Protein AF-K9YX45-F1 (afdb_monomer_lite)

Structure (mmCIF, N/CA/C/O backbone):
data_AF-K9YX45-F1
#
_entry.id   AF-K9YX45-F1
#
loop_
_atom_site.group_PDB
_atom_site.id
_atom_site.type_symbol
_atom_site.label_atom_id
_atom_site.label_alt_id
_atom_site.label_comp_id
_atom_site.label_asym_id
_atom_site.label_entity_id
_atom_site.label_seq_id
_atom_site.pdbx_PDB_ins_code
_atom_site.Cartn_x
_atom_site.Cartn_y
_atom_site.Cartn_z
_atom_site.occupancy
_atom_site.B_iso_or_equiv
_atom_site.auth_seq_id
_atom_site.auth_comp_id
_atom_site.auth_asym_id
_atom_site.auth_atom_id
_atom_site.pdbx_PDB_model_num
ATOM 1 N N . MET A 1 1 ? -2.853 47.817 26.531 1.00 43.78 1 MET A N 1
ATOM 2 C CA . MET A 1 1 ? -3.516 48.983 27.177 1.00 43.78 1 MET A CA 1
ATOM 3 C C . MET A 1 1 ? -4.721 49.166 26.292 1.00 43.78 1 MET A C 1
ATOM 5 O O . MET A 1 1 ? -4.548 49.798 25.267 1.00 43.78 1 MET A O 1
ATOM 9 N N . THR A 1 2 ? -5.828 48.493 26.598 1.00 53.62 2 THR A N 1
ATOM 10 C CA . THR A 1 2 ? -6.833 48.163 25.578 1.00 53.62 2 THR A CA 1
ATOM 11 C C . THR A 1 2 ? -7.508 49.414 25.027 1.00 53.62 2 THR A C 1
ATOM 13 O O . THR A 1 2 ? -7.784 50.389 25.747 1.00 53.62 2 THR A O 1
ATOM 16 N N . SER A 1 3 ? -7.633 49.440 23.709 1.00 62.88 3 SER A N 1
ATOM 17 C CA . SER A 1 3 ? -7.938 50.607 22.894 1.00 62.88 3 SER A CA 1
ATOM 18 C C . SER A 1 3 ? -9.450 50.779 22.724 1.00 62.88 3 SER A C 1
ATOM 20 O O . SER A 1 3 ? -9.905 51.039 21.632 1.00 62.88 3 SER A O 1
ATOM 22 N N . SER A 1 4 ? -10.231 50.746 23.805 1.00 70.50 4 SER A N 1
ATOM 23 C CA . SER A 1 4 ? -11.720 50.694 23.858 1.00 70.50 4 SER A CA 1
ATOM 24 C C . SER A 1 4 ? -12.569 51.807 23.173 1.00 70.50 4 SER A C 1
ATOM 26 O O . SER A 1 4 ? -13.719 52.044 23.552 1.00 70.50 4 SER A O 1
ATOM 28 N N . SER A 1 5 ? -12.032 52.580 22.222 1.00 82.62 5 SER A N 1
ATOM 29 C CA . SER A 1 5 ? -12.785 53.495 21.347 1.00 82.62 5 SER A CA 1
ATOM 30 C C . SER A 1 5 ? -11.936 53.979 20.163 1.00 82.62 5 SER A C 1
ATOM 32 O O . SER A 1 5 ? -10.718 54.112 20.295 1.00 82.62 5 SER A O 1
ATOM 34 N N . PHE A 1 6 ? -12.570 54.458 19.085 1.00 83.44 6 PHE A N 1
ATOM 35 C CA . PHE A 1 6 ? -11.881 55.153 17.979 1.00 83.44 6 PHE A CA 1
ATOM 36 C C . PHE A 1 6 ? -10.965 56.324 18.413 1.00 83.44 6 PHE A C 1
ATOM 38 O O . PHE A 1 6 ? -9.992 56.639 17.731 1.00 83.44 6 PHE A O 1
ATOM 45 N N . GLU A 1 7 ? -11.243 57.010 19.536 1.00 82.81 7 GLU A N 1
ATOM 46 C CA . GLU A 1 7 ? -10.376 58.099 20.043 1.00 82.81 7 GLU A CA 1
ATOM 47 C C . GLU A 1 7 ? -9.069 57.580 20.670 1.00 82.81 7 GLU A C 1
ATOM 49 O O . GLU A 1 7 ? -8.105 58.340 20.825 1.00 82.81 7 GLU A O 1
ATOM 54 N N . THR A 1 8 ? -9.056 56.307 21.059 1.00 84.31 8 THR A N 1
ATOM 55 C CA . THR A 1 8 ? -7.955 55.609 21.728 1.00 84.31 8 THR A CA 1
ATOM 56 C C . THR A 1 8 ? -7.367 54.479 20.888 1.00 84.31 8 THR A C 1
ATOM 58 O O . THR A 1 8 ? -6.520 53.766 21.419 1.00 84.31 8 THR A O 1
ATOM 61 N N . ALA A 1 9 ? -7.785 54.355 19.623 1.00 88.25 9 ALA A N 1
ATOM 62 C CA . ALA A 1 9 ? -7.372 53.295 18.713 1.00 88.25 9 ALA A CA 1
ATOM 63 C C . ALA A 1 9 ? -5.844 53.164 18.640 1.00 88.25 9 ALA A C 1
ATOM 65 O O . ALA A 1 9 ? -5.120 54.170 18.563 1.00 88.25 9 ALA A O 1
ATOM 66 N N . GLU A 1 10 ? -5.362 51.926 18.694 1.00 89.31 10 GLU A N 1
ATOM 67 C CA . GLU A 1 10 ? -3.943 51.618 18.568 1.00 89.31 10 GLU A CA 1
ATOM 68 C C . GLU A 1 10 ? -3.508 51.777 17.112 1.00 89.31 10 GLU A C 1
ATOM 70 O O . GLU A 1 10 ? -4.238 51.416 16.198 1.00 89.31 10 GLU A O 1
ATOM 75 N N . ARG A 1 11 ? -2.345 52.394 16.878 1.00 89.19 11 ARG A N 1
ATOM 76 C CA . ARG A 1 11 ? -1.878 52.620 15.510 1.00 89.19 11 ARG A CA 1
ATOM 77 C C . ARG A 1 11 ? -1.000 51.477 15.048 1.00 89.19 11 ARG A C 1
ATOM 79 O O . ARG A 1 11 ? -0.019 51.189 15.729 1.00 89.19 11 ARG A O 1
ATOM 86 N N . ILE A 1 12 ? -1.331 50.970 13.871 1.00 85.50 12 ILE A N 1
ATOM 87 C CA . ILE A 1 12 ? -0.748 49.784 13.257 1.00 85.50 12 ILE A CA 1
ATOM 88 C C . ILE A 1 12 ? -0.288 50.148 11.838 1.00 85.50 12 ILE A C 1
ATOM 90 O O . ILE A 1 12 ? -0.889 51.025 11.204 1.00 85.50 12 ILE A O 1
ATOM 94 N N . ASP A 1 13 ? 0.813 49.558 11.381 1.00 81.25 13 ASP A N 1
ATOM 95 C CA . ASP A 1 13 ? 1.362 49.747 10.036 1.00 81.25 13 ASP A CA 1
ATOM 96 C C . ASP A 1 13 ? 1.016 48.537 9.135 1.00 81.25 13 ASP A C 1
ATOM 98 O O . ASP A 1 13 ? 0.669 47.466 9.619 1.00 81.25 13 ASP A O 1
ATOM 102 N N . SER A 1 14 ? 1.113 48.694 7.810 1.00 67.56 14 SER A N 1
ATOM 103 C CA . SER A 1 14 ? 0.648 47.727 6.788 1.00 67.56 14 SER A CA 1
ATOM 104 C C . SER A 1 14 ? 1.481 46.439 6.647 1.00 67.56 14 SER A C 1
ATOM 106 O O . SER A 1 14 ? 1.540 45.854 5.567 1.00 67.56 14 SER A O 1
ATOM 108 N N . THR A 1 15 ? 2.253 46.095 7.673 1.00 65.00 15 THR A N 1
ATOM 109 C CA . THR A 1 15 ? 3.063 44.867 7.758 1.00 65.00 15 THR A CA 1
ATOM 110 C C . THR A 1 15 ? 3.029 44.281 9.170 1.00 65.00 15 THR A C 1
ATOM 112 O O . THR A 1 15 ? 3.885 43.466 9.516 1.00 65.00 15 THR A O 1
ATOM 115 N N . ASP A 1 16 ? 2.160 44.809 10.032 1.00 70.88 16 ASP A N 1
ATOM 116 C CA . ASP A 1 16 ? 2.088 44.421 11.431 1.00 70.88 16 ASP A CA 1
ATOM 117 C C . ASP A 1 16 ? 1.086 43.274 11.585 1.00 70.88 16 ASP A C 1
ATOM 119 O O . ASP A 1 16 ? -0.066 43.400 11.185 1.00 70.88 16 ASP A O 1
ATOM 123 N N . ILE A 1 17 ? 1.536 42.201 12.234 1.00 84.31 17 ILE A N 1
ATOM 124 C CA . ILE A 1 17 ? 0.693 41.112 12.735 1.00 84.31 17 ILE A CA 1
ATOM 125 C C . ILE A 1 17 ? 0.513 41.339 14.236 1.00 84.31 17 ILE A C 1
ATOM 127 O O . ILE A 1 17 ? 1.500 41.566 14.953 1.00 84.31 17 ILE A O 1
ATOM 131 N N . ILE A 1 18 ? -0.729 41.319 14.709 1.00 87.19 18 ILE A N 1
ATOM 132 C CA . ILE A 1 18 ? -1.092 41.691 16.078 1.00 87.19 18 ILE A CA 1
ATOM 133 C C . ILE A 1 18 ? -1.813 40.540 16.751 1.00 87.19 18 ILE A C 1
ATOM 135 O O . ILE A 1 18 ? -2.904 40.183 16.335 1.00 87.19 18 ILE A O 1
ATOM 139 N N . ASP A 1 19 ? -1.241 40.049 17.846 1.00 89.00 19 ASP A N 1
ATOM 140 C CA . ASP A 1 19 ? -1.904 39.101 18.737 1.00 89.00 19 ASP A CA 1
ATOM 141 C C . ASP A 1 19 ? -2.481 39.856 19.948 1.00 89.00 19 ASP A C 1
ATOM 143 O O . ASP A 1 19 ? -1.726 40.498 20.696 1.00 89.00 19 ASP A O 1
ATOM 147 N N . ASP A 1 20 ? -3.797 39.796 20.150 1.00 89.50 20 ASP A N 1
ATOM 148 C CA . ASP A 1 20 ? -4.499 40.403 21.296 1.00 89.50 20 ASP A CA 1
ATOM 149 C C . ASP A 1 20 ? -5.730 39.561 21.702 1.00 89.50 20 ASP A C 1
ATOM 151 O O . ASP A 1 20 ? -5.878 38.424 21.259 1.00 89.50 20 ASP A O 1
ATOM 155 N N . SER A 1 21 ? -6.583 40.070 22.600 1.00 88.69 21 SER A N 1
ATOM 156 C CA . SER A 1 21 ? -7.750 39.333 23.119 1.00 88.69 21 SER A CA 1
ATOM 157 C C . SER A 1 21 ? -8.963 40.234 23.369 1.00 88.69 21 SER A C 1
ATOM 159 O O . SER A 1 21 ? -8.793 41.298 23.972 1.00 88.69 21 SER A O 1
ATOM 161 N N . VAL A 1 22 ? -10.180 39.777 23.048 1.00 86.94 22 VAL A N 1
ATOM 162 C CA . VAL A 1 22 ? -11.443 40.527 23.236 1.00 86.94 22 VAL A CA 1
ATOM 163 C C . VAL A 1 22 ? -12.482 39.714 24.039 1.00 86.94 22 VAL A C 1
ATOM 165 O O . VAL A 1 22 ? -12.495 38.486 23.983 1.00 86.94 22 VAL A O 1
ATOM 168 N N . GLU A 1 23 ? -13.341 40.375 24.838 1.00 86.12 23 GLU A N 1
ATOM 169 C CA . GLU A 1 23 ? -14.356 39.707 25.686 1.00 86.12 23 GLU A CA 1
ATOM 170 C C . GLU A 1 23 ? -15.721 40.412 25.665 1.00 86.12 23 GLU A C 1
ATOM 172 O O . GLU A 1 23 ? -15.871 41.545 26.150 1.00 86.12 23 GLU A O 1
ATOM 177 N N . ALA A 1 24 ? -16.762 39.683 25.255 1.00 80.69 24 ALA A N 1
ATOM 178 C CA . ALA A 1 24 ? -18.136 40.165 25.221 1.00 80.69 24 ALA A CA 1
ATOM 179 C C . ALA A 1 24 ? -18.666 40.519 26.631 1.00 80.69 24 ALA A C 1
ATOM 181 O O . ALA A 1 24 ? -18.903 39.671 27.496 1.00 80.69 24 ALA A O 1
ATOM 182 N N . GLY A 1 25 ? -18.943 41.802 26.866 1.00 67.75 25 GLY A N 1
ATOM 183 C CA . GLY A 1 25 ? -19.522 42.358 28.092 1.00 67.75 25 GLY A CA 1
ATOM 184 C C . GLY A 1 25 ? -18.525 43.032 29.046 1.00 67.75 25 GLY A C 1
ATOM 185 O O . GLY A 1 25 ? -18.969 43.615 30.052 1.00 67.75 25 GLY A O 1
ATOM 186 N N . PHE A 1 26 ? -17.216 42.967 28.773 1.00 60.84 26 PHE A N 1
ATOM 187 C CA . PHE A 1 26 ? -16.155 43.601 29.572 1.00 60.84 26 PHE A CA 1
ATOM 188 C C . PHE A 1 26 ? -15.283 44.562 28.758 1.00 60.84 26 PHE A C 1
ATOM 190 O O . PHE A 1 26 ? -15.083 45.697 29.214 1.00 60.84 26 PHE A O 1
ATOM 197 N N . ASP A 1 27 ? -14.804 44.125 27.596 1.00 62.94 27 ASP A N 1
ATOM 198 C CA . ASP A 1 27 ? -14.099 44.927 26.594 1.00 62.94 27 ASP A CA 1
ATOM 199 C C . ASP A 1 27 ? -14.677 44.521 25.237 1.00 62.94 27 ASP A C 1
ATOM 201 O O . ASP A 1 27 ? -14.161 43.633 24.573 1.00 62.94 27 ASP A O 1
ATOM 205 N N . ASP A 1 28 ? -15.853 45.079 24.925 1.00 69.69 28 ASP A N 1
ATOM 206 C CA . ASP A 1 28 ? -16.707 44.574 23.841 1.00 69.69 28 ASP A CA 1
ATOM 207 C C . ASP A 1 28 ? -16.030 44.695 22.462 1.00 69.69 28 ASP A C 1
ATOM 209 O O . ASP A 1 28 ? -16.304 43.872 21.594 1.00 69.69 28 ASP A O 1
ATOM 213 N N . SER A 1 29 ? -15.126 45.671 22.284 1.00 87.69 29 SER A N 1
ATOM 214 C CA . SER A 1 29 ? -14.355 45.811 21.047 1.00 87.69 29 SER A CA 1
ATOM 215 C C . SER A 1 29 ? -12.978 46.446 21.254 1.00 87.69 29 SER A C 1
ATOM 217 O O . SER A 1 29 ? -12.834 47.434 21.990 1.00 87.69 29 SER A O 1
ATOM 219 N N . ASP A 1 30 ? -11.998 45.961 20.497 1.00 90.69 30 ASP A N 1
ATOM 220 C CA . ASP A 1 30 ? -10.705 46.612 20.303 1.00 90.69 30 ASP A CA 1
ATOM 221 C C . ASP A 1 30 ? -10.706 47.453 19.027 1.00 90.69 30 ASP A C 1
ATOM 223 O O . ASP A 1 30 ? -11.332 47.109 18.025 1.00 90.69 30 ASP A O 1
ATOM 227 N N . TYR A 1 31 ? -9.997 48.585 19.058 1.00 92.44 31 TYR A N 1
ATOM 228 C CA . TYR A 1 31 ? -9.943 49.508 17.927 1.00 92.44 31 TYR A CA 1
ATOM 229 C C . TYR A 1 31 ? -8.511 49.749 17.463 1.00 92.44 31 TYR A C 1
ATOM 231 O O . TYR A 1 31 ? -7.639 50.154 18.244 1.00 92.44 31 TYR A O 1
ATOM 239 N N . TYR A 1 32 ? -8.304 49.641 16.156 1.00 93.50 32 TYR A N 1
ATOM 240 C CA . TYR A 1 32 ? -7.032 49.925 15.501 1.00 93.50 32 TYR A CA 1
ATOM 241 C C . TYR A 1 32 ? -7.181 51.041 14.466 1.00 93.50 32 TYR A C 1
ATOM 243 O O . TYR A 1 32 ? -8.275 51.329 13.984 1.00 93.50 32 TYR A O 1
ATOM 251 N N . VAL A 1 33 ? -6.089 51.738 14.161 1.00 93.56 33 VAL A N 1
ATOM 252 C CA . VAL A 1 33 ? -6.036 52.780 13.130 1.00 93.56 33 VAL A CA 1
ATOM 253 C C . VAL A 1 33 ? -4.795 52.617 12.273 1.00 93.56 33 VAL A C 1
ATOM 255 O O . VAL A 1 33 ? -3.676 52.611 12.785 1.00 93.56 33 VAL A O 1
ATOM 258 N N . PHE A 1 34 ? -4.987 52.585 10.963 1.00 91.12 34 PHE A N 1
ATOM 259 C CA . PHE A 1 34 ? -3.903 52.564 9.989 1.00 91.12 34 PHE A CA 1
ATOM 260 C C . PHE A 1 34 ? -4.027 53.746 9.026 1.00 91.12 34 PHE A C 1
ATOM 262 O O . PHE A 1 34 ? -5.082 54.375 8.902 1.00 91.12 34 PHE A O 1
ATOM 269 N N . ASN A 1 35 ? -2.913 54.112 8.391 1.00 89.62 35 ASN A N 1
ATOM 270 C CA . ASN A 1 35 ? -2.872 55.193 7.411 1.00 89.62 35 ASN A CA 1
ATOM 271 C C . ASN A 1 35 ? -2.413 54.660 6.058 1.00 89.62 35 ASN A C 1
ATOM 273 O O . ASN A 1 35 ? -1.310 54.132 5.947 1.00 89.62 35 ASN A O 1
ATOM 277 N N . LEU A 1 36 ? -3.211 54.914 5.027 1.00 83.44 36 LEU A N 1
ATOM 278 C CA . LEU A 1 36 ? -2.828 54.697 3.641 1.00 83.44 36 LEU A CA 1
ATOM 279 C C . LEU A 1 36 ? -2.252 55.990 3.063 1.00 83.44 36 LEU A C 1
ATOM 281 O O . LEU A 1 36 ? -2.900 57.044 3.038 1.00 83.44 36 LEU A O 1
ATOM 285 N N . ALA A 1 37 ? -0.997 55.925 2.617 1.00 78.00 37 ALA A N 1
ATOM 286 C CA . ALA A 1 37 ? -0.284 57.081 2.074 1.00 78.00 37 ALA A CA 1
ATOM 287 C C . ALA A 1 37 ? -0.766 57.477 0.666 1.00 78.00 37 ALA A C 1
ATOM 289 O O . ALA A 1 37 ? -0.619 58.640 0.270 1.00 78.00 37 ALA A O 1
ATOM 290 N N . GLN A 1 38 ? -1.329 56.520 -0.070 1.00 73.81 38 GLN A N 1
ATOM 291 C CA . GLN A 1 38 ? -1.947 56.665 -1.385 1.00 73.81 38 GLN A CA 1
ATOM 292 C C . GLN A 1 38 ? -3.193 55.769 -1.463 1.00 73.81 38 GLN A C 1
ATOM 294 O O . GLN A 1 38 ? -3.516 55.115 -0.478 1.00 73.81 38 GLN A O 1
ATOM 299 N N . GLU A 1 39 ? -3.935 55.822 -2.566 1.00 77.81 39 GLU A N 1
ATOM 300 C CA . GLU A 1 39 ? -5.047 54.892 -2.805 1.00 77.81 39 GLU A CA 1
ATOM 301 C C . GLU A 1 39 ? -4.499 53.466 -2.886 1.00 77.81 39 GLU A C 1
ATOM 303 O O . GLU A 1 39 ? -3.407 53.256 -3.425 1.00 77.81 39 GLU A O 1
ATOM 308 N N . SER A 1 40 ? -5.127 52.540 -2.172 1.00 76.69 40 SER A N 1
ATOM 309 C CA . SER A 1 40 ? -4.607 51.193 -1.953 1.00 76.69 40 SER A CA 1
ATOM 310 C C . SER A 1 40 ? -5.724 50.235 -1.601 1.00 76.69 40 SER A C 1
ATOM 312 O O . SER A 1 40 ? -6.638 50.607 -0.866 1.00 76.69 40 SER A O 1
ATOM 314 N N . THR A 1 41 ? -5.591 49.007 -2.069 1.00 79.25 41 THR A N 1
ATOM 315 C CA . THR A 1 41 ? -6.391 47.879 -1.618 1.00 79.25 41 THR A CA 1
ATOM 316 C C . THR A 1 41 ? -5.844 47.448 -0.268 1.00 79.25 41 THR A C 1
ATOM 318 O O . THR A 1 41 ? -4.639 47.228 -0.101 1.00 79.25 41 THR A O 1
ATOM 321 N N . ALA A 1 42 ? -6.714 47.462 0.736 1.00 81.56 42 ALA A N 1
ATOM 322 C CA . ALA A 1 42 ? -6.413 47.018 2.084 1.00 81.56 42 ALA A CA 1
ATOM 323 C C . ALA A 1 42 ? -7.054 45.650 2.296 1.00 81.56 42 ALA A C 1
ATOM 325 O O . ALA A 1 42 ? -8.276 45.530 2.217 1.00 81.56 42 ALA A O 1
ATOM 326 N N . GLU A 1 43 ? -6.217 44.663 2.587 1.00 87.25 43 GLU A N 1
ATOM 327 C CA . GLU A 1 43 ? -6.604 43.317 2.984 1.00 87.25 43 GLU A CA 1
ATOM 328 C C . GLU A 1 43 ? -6.398 43.170 4.486 1.00 87.25 43 GLU A C 1
ATOM 330 O O . GLU A 1 43 ? -5.324 43.463 5.021 1.00 87.25 43 GLU A O 1
ATOM 335 N N . VAL A 1 44 ? -7.449 42.752 5.177 1.00 89.38 44 VAL A N 1
ATOM 336 C CA . VAL A 1 44 ? -7.446 42.586 6.625 1.00 89.38 44 VAL A CA 1
ATOM 337 C C . VAL A 1 44 ? -7.981 41.210 6.953 1.00 89.38 44 VAL A C 1
ATOM 339 O O . VAL A 1 44 ? -9.125 40.905 6.608 1.00 89.38 44 VAL A O 1
ATOM 342 N N . THR A 1 45 ? -7.169 40.426 7.652 1.00 89.62 45 THR A N 1
ATOM 343 C CA . THR A 1 45 ? -7.531 39.088 8.119 1.00 89.62 45 THR A CA 1
ATOM 344 C C . THR A 1 45 ? -7.554 39.074 9.637 1.00 89.62 45 THR A C 1
ATOM 346 O O . THR A 1 45 ? -6.659 39.627 10.279 1.00 89.62 45 THR A O 1
ATOM 349 N N . LEU A 1 46 ? -8.575 38.449 10.212 1.00 92.38 46 LEU A N 1
ATOM 350 C CA . LEU A 1 46 ? -8.687 38.217 11.646 1.00 92.38 46 LEU A CA 1
ATOM 351 C C . LEU A 1 46 ? -8.944 36.727 11.887 1.00 92.38 46 LEU A C 1
ATOM 353 O O . LEU A 1 46 ? -9.969 36.196 11.467 1.00 92.38 46 LEU A O 1
ATOM 357 N N . ASP A 1 47 ? -8.019 36.089 12.596 1.00 92.44 47 ASP A N 1
ATOM 358 C CA . ASP A 1 47 ? -8.113 34.694 13.019 1.00 92.44 47 ASP A CA 1
ATOM 359 C C . ASP A 1 47 ? -8.409 34.629 14.521 1.00 92.44 47 ASP A C 1
ATOM 361 O O . ASP A 1 47 ? -7.708 35.254 15.320 1.00 92.44 47 ASP A O 1
ATOM 365 N N . VAL A 1 48 ? -9.428 33.865 14.917 1.00 88.75 48 VAL A N 1
ATOM 366 C CA . VAL A 1 48 ? -9.844 33.683 16.319 1.00 88.75 48 VAL A CA 1
ATOM 367 C C . VAL A 1 48 ? -9.572 32.254 16.792 1.00 88.75 48 VAL A C 1
ATOM 369 O O . VAL A 1 48 ? -9.426 31.339 15.985 1.00 88.75 48 VAL A O 1
ATOM 372 N N . SER A 1 49 ? -9.470 32.046 18.106 1.00 87.69 49 SER A N 1
ATOM 373 C CA . SER A 1 49 ? -9.013 30.764 18.672 1.00 87.69 49 SER A CA 1
ATOM 374 C C . SER A 1 49 ? -9.983 30.084 19.637 1.00 87.69 49 SER A C 1
ATOM 376 O O . SER A 1 49 ? -9.885 28.869 19.807 1.00 87.69 49 SER A O 1
ATOM 378 N N . GLU A 1 50 ? -10.910 30.819 20.260 1.00 88.69 50 GLU A N 1
ATOM 379 C CA . GLU A 1 50 ? -11.799 30.266 21.294 1.00 88.69 50 GLU A CA 1
ATOM 380 C C . GLU A 1 50 ? -13.281 30.563 21.030 1.00 88.69 50 GLU A C 1
ATOM 382 O O . GLU A 1 50 ? -14.084 29.635 20.950 1.00 88.69 50 GLU A O 1
ATOM 387 N N . ASP A 1 51 ? -13.643 31.836 20.868 1.00 87.69 51 ASP A N 1
ATOM 388 C CA . ASP A 1 51 ? -15.016 32.290 20.632 1.00 87.69 51 ASP A CA 1
ATOM 389 C C . ASP A 1 51 ? -15.086 33.275 19.445 1.00 87.69 51 ASP A C 1
ATOM 391 O O . ASP A 1 51 ? -14.095 33.881 19.048 1.00 87.69 51 ASP A O 1
ATOM 395 N N . ASP A 1 52 ? -16.288 33.442 18.897 1.00 88.56 52 ASP A N 1
ATOM 396 C CA . ASP A 1 52 ? -16.577 34.243 17.700 1.00 88.56 52 ASP A CA 1
ATOM 397 C C . ASP A 1 52 ? -16.319 35.756 17.894 1.00 88.56 52 ASP A C 1
ATOM 399 O O . ASP A 1 52 ? -16.777 36.355 18.883 1.00 88.56 52 ASP A O 1
ATOM 403 N N . ALA A 1 53 ? -15.629 36.385 16.935 1.00 89.94 53 ALA A N 1
ATOM 404 C CA . ALA A 1 53 ? -15.411 37.829 16.884 1.00 89.94 53 ALA A CA 1
ATOM 405 C C . ALA A 1 53 ? -15.497 38.376 15.453 1.00 89.94 53 ALA A C 1
ATOM 407 O O . ALA A 1 53 ? -14.886 37.859 14.526 1.00 89.94 53 ALA A O 1
ATOM 408 N N . ASP A 1 54 ? -16.195 39.501 15.316 1.00 93.06 54 ASP A N 1
ATOM 409 C CA . ASP A 1 54 ? -16.485 40.144 14.040 1.00 93.06 54 ASP A CA 1
ATOM 410 C C . ASP A 1 54 ? -15.465 41.247 13.724 1.00 93.06 54 ASP A C 1
ATOM 412 O O . ASP A 1 54 ? -15.032 42.003 14.606 1.00 93.06 54 ASP A O 1
ATOM 416 N N . LEU A 1 55 ? -15.164 41.429 12.436 1.00 94.81 55 LEU A N 1
ATOM 417 C CA . LEU A 1 55 ? -14.266 42.476 11.948 1.00 94.81 55 LEU A CA 1
ATOM 418 C C . LEU A 1 55 ? -15.040 43.574 11.208 1.00 94.81 55 LEU A C 1
ATOM 420 O O . LEU A 1 55 ? -15.810 43.309 10.284 1.00 94.81 55 LEU A O 1
ATOM 424 N N . TYR A 1 56 ? -14.787 44.839 11.557 1.00 95.25 56 TYR A N 1
ATOM 425 C CA . TYR A 1 56 ? -15.398 46.005 10.912 1.00 95.25 56 TYR A CA 1
ATOM 426 C C . TYR A 1 56 ? -14.358 47.039 10.482 1.00 95.25 56 TYR A C 1
ATOM 428 O O . TYR A 1 56 ? -13.415 47.345 11.210 1.00 95.25 56 TYR A O 1
ATOM 436 N N . LEU A 1 57 ? -14.606 47.677 9.337 1.00 95.12 57 LEU A N 1
ATOM 437 C CA . LEU A 1 57 ? -13.779 48.733 8.757 1.00 95.12 57 LEU A CA 1
ATOM 438 C C . LEU A 1 57 ? -14.554 50.057 8.630 1.00 95.12 57 LEU A C 1
ATOM 440 O O . LEU A 1 57 ? -15.690 50.109 8.148 1.00 95.12 57 LEU A O 1
ATOM 444 N N . TYR A 1 58 ? -13.907 51.161 9.012 1.00 93.75 58 TYR A N 1
ATOM 445 C CA . TYR A 1 58 ? -14.473 52.512 9.012 1.00 93.75 58 TYR A CA 1
ATOM 446 C C . TYR A 1 58 ? -13.534 53.561 8.402 1.00 93.75 58 TYR A C 1
ATOM 448 O O . TYR A 1 58 ? -12.311 53.491 8.528 1.00 93.75 58 TYR A O 1
ATOM 456 N N . ASP A 1 59 ? -14.116 54.615 7.820 1.00 92.62 59 ASP A N 1
ATOM 457 C CA . ASP A 1 59 ? -13.370 55.768 7.301 1.00 92.62 59 ASP A CA 1
ATOM 458 C C . ASP A 1 59 ? -12.875 56.722 8.413 1.00 92.62 59 ASP A C 1
ATOM 460 O O . ASP A 1 59 ? -13.295 56.666 9.571 1.00 92.62 59 ASP A O 1
ATOM 464 N N . SER A 1 60 ? -12.021 57.690 8.052 1.00 88.62 60 SER A N 1
ATOM 465 C CA . SER A 1 60 ? -11.525 58.736 8.975 1.00 88.62 60 SER A CA 1
ATOM 466 C C . SER A 1 60 ? -12.608 59.594 9.657 1.00 88.62 60 SER A C 1
ATOM 468 O O . SER A 1 60 ? -12.324 60.317 10.619 1.00 88.62 60 SER A O 1
ATOM 470 N N . ALA A 1 61 ? -13.845 59.571 9.156 1.00 89.56 61 ALA A N 1
ATOM 471 C CA . ALA A 1 61 ? -15.000 60.238 9.743 1.00 89.56 61 ALA A CA 1
ATOM 472 C C . ALA A 1 61 ? -15.892 59.281 10.564 1.00 89.56 61 ALA A C 1
ATOM 474 O O . ALA A 1 61 ? -16.936 59.731 11.050 1.00 89.56 61 ALA A O 1
ATOM 475 N N . GLN A 1 62 ? -15.449 58.033 10.774 1.00 88.19 62 GLN A N 1
ATOM 476 C CA . GLN A 1 62 ? -16.134 56.932 11.464 1.00 88.19 62 GLN A CA 1
ATOM 477 C C . GLN A 1 62 ? -17.436 56.505 10.775 1.00 88.19 62 GLN A C 1
ATOM 479 O O . GLN A 1 62 ? -18.403 56.112 11.430 1.00 88.19 62 GLN A O 1
ATOM 484 N N . ASN A 1 63 ? -17.499 56.626 9.448 1.00 90.00 63 ASN A N 1
ATOM 485 C CA . ASN A 1 63 ? -18.555 55.987 8.674 1.00 90.00 63 ASN A CA 1
ATOM 486 C C . ASN A 1 63 ? -18.132 54.558 8.347 1.00 90.00 63 ASN A C 1
ATOM 488 O O . ASN A 1 63 ? -16.996 54.323 7.952 1.00 90.00 63 ASN A O 1
ATOM 492 N N . PHE A 1 64 ? -19.074 53.637 8.505 1.00 91.25 64 PHE A N 1
ATOM 493 C CA . PHE A 1 64 ? -18.911 52.230 8.172 1.00 91.25 64 PHE A CA 1
ATOM 494 C C . PHE A 1 64 ? -18.615 52.038 6.676 1.00 91.25 64 PHE A C 1
ATOM 496 O O . PHE A 1 64 ? -19.309 52.644 5.850 1.00 91.25 64 PHE A O 1
ATOM 503 N N . ILE A 1 65 ? -17.615 51.211 6.363 1.00 90.62 65 ILE A N 1
ATOM 504 C CA . ILE A 1 65 ? -17.204 50.843 5.002 1.00 90.62 65 ILE A CA 1
ATOM 505 C C . ILE A 1 65 ? -17.606 49.392 4.725 1.00 90.62 65 ILE A C 1
ATOM 507 O O . ILE A 1 65 ? -18.510 49.171 3.920 1.00 90.62 65 ILE A O 1
ATOM 511 N N . ALA A 1 66 ? -16.998 48.445 5.442 1.00 89.56 66 ALA A N 1
ATOM 512 C CA . ALA A 1 66 ? -17.135 47.008 5.222 1.00 89.56 66 ALA A CA 1
ATOM 513 C C . ALA A 1 66 ? -17.064 46.231 6.544 1.00 89.56 66 ALA A C 1
ATOM 515 O O . ALA A 1 66 ? -16.606 46.767 7.555 1.00 89.56 66 ALA A O 1
ATOM 516 N N . LEU A 1 67 ? -17.564 44.996 6.541 1.00 93.50 67 LEU A N 1
ATOM 517 C CA . LEU A 1 67 ? -17.487 44.061 7.665 1.00 93.50 67 LEU A CA 1
ATOM 518 C C . LEU A 1 67 ? -17.339 42.630 7.159 1.00 93.50 67 LEU A C 1
ATOM 520 O O . LEU A 1 67 ? -17.760 42.342 6.037 1.00 93.50 67 LEU A O 1
ATOM 524 N N . SER A 1 68 ? -16.843 41.765 8.033 1.00 91.06 68 SER A N 1
ATOM 525 C CA . SER A 1 68 ? -16.892 40.310 7.921 1.00 91.06 68 SER A CA 1
ATOM 526 C C . SER A 1 68 ? -17.422 39.745 9.250 1.00 91.06 68 SER A C 1
ATOM 528 O O . SER A 1 68 ? -17.124 40.301 10.308 1.00 91.06 68 SER A O 1
ATOM 530 N N . MET A 1 69 ? -18.318 38.757 9.151 1.00 90.50 69 MET A N 1
ATOM 531 C CA . MET A 1 69 ? -19.085 38.134 10.250 1.00 90.50 69 MET A CA 1
ATOM 532 C C . MET A 1 69 ? -19.316 36.647 9.927 1.00 90.50 69 MET A C 1
ATOM 534 O O . MET A 1 69 ? -20.466 36.185 9.827 1.00 90.50 69 MET A O 1
ATOM 538 N N . ASN A 1 70 ? -18.255 35.926 9.584 1.00 85.56 70 ASN A N 1
ATOM 539 C CA . ASN A 1 70 ? -18.318 34.474 9.518 1.00 85.56 70 ASN A CA 1
ATOM 540 C C . ASN A 1 70 ? -18.611 33.932 10.928 1.00 85.56 70 ASN A C 1
ATOM 542 O O . ASN A 1 70 ? -18.468 34.611 11.930 1.00 85.56 70 ASN A O 1
ATOM 546 N N . GLY A 1 71 ? -19.217 32.750 11.008 1.00 75.50 71 GLY A N 1
ATOM 547 C CA . GLY A 1 71 ? -19.694 32.240 12.293 1.00 75.50 71 GLY A CA 1
ATOM 548 C C . GLY A 1 71 ? -18.691 31.283 12.915 1.00 75.50 71 GLY A C 1
ATOM 549 O O . GLY A 1 71 ? -18.267 30.343 12.249 1.00 75.50 71 GLY A O 1
ATOM 550 N N . GLY A 1 72 ? -18.435 31.413 14.214 1.00 81.06 72 GLY A N 1
ATOM 551 C CA . GLY A 1 72 ? -17.637 30.436 14.960 1.00 81.06 72 GLY A CA 1
ATOM 552 C C . GLY A 1 72 ? -16.143 30.755 14.953 1.00 81.06 72 GLY A C 1
ATOM 553 O O . GLY A 1 72 ? -15.760 31.782 15.492 1.00 81.06 72 GLY A O 1
ATOM 554 N N . LEU A 1 73 ? -15.310 29.844 14.432 1.00 85.00 73 LEU A N 1
ATOM 555 C CA . LEU A 1 73 ? -13.841 29.990 14.393 1.00 85.00 73 LEU A CA 1
ATOM 556 C C . LEU A 1 73 ? -13.290 30.199 12.974 1.00 85.00 73 LEU A C 1
ATOM 558 O O . LEU A 1 73 ? -12.081 30.135 12.764 1.00 85.00 73 LEU A O 1
ATOM 562 N N . ASP A 1 74 ? -14.174 30.387 11.995 1.00 85.38 74 ASP A N 1
ATOM 563 C CA . ASP A 1 74 ? -13.766 30.690 10.627 1.00 85.38 74 ASP A CA 1
ATOM 564 C C . ASP A 1 74 ? -13.115 32.081 10.583 1.00 85.38 74 ASP A C 1
ATOM 566 O O . ASP A 1 74 ? -13.601 33.016 11.215 1.00 85.38 74 ASP A O 1
ATOM 570 N N . SER A 1 75 ? -12.032 32.232 9.820 1.00 85.00 75 SER A N 1
ATOM 571 C CA . SER A 1 75 ? -11.336 33.514 9.678 1.00 85.00 75 SER A CA 1
ATOM 572 C C . SER A 1 75 ? -12.242 34.599 9.090 1.00 85.00 75 SER A C 1
ATOM 574 O O . SER A 1 75 ? -13.000 34.367 8.139 1.00 85.00 75 SER A O 1
ATOM 576 N N . GLU A 1 76 ? -12.096 35.820 9.595 1.00 90.62 76 GLU A N 1
ATOM 577 C CA . GLU A 1 76 ? -12.732 37.004 9.031 1.00 90.62 76 GLU A CA 1
ATOM 578 C C . GLU A 1 76 ? -11.823 37.686 8.019 1.00 90.62 76 GLU A C 1
ATOM 580 O O . GLU A 1 76 ? -10.619 37.822 8.237 1.00 90.62 76 GLU A O 1
ATOM 585 N N . PHE A 1 77 ? -12.410 38.160 6.918 1.00 86.12 77 PHE A N 1
ATOM 586 C CA . PHE A 1 77 ? -11.642 38.728 5.816 1.00 86.12 77 PHE A CA 1
ATOM 587 C C . PHE A 1 77 ? -12.332 39.942 5.192 1.00 86.12 77 PHE A C 1
ATOM 589 O O . PHE A 1 77 ? -13.489 39.876 4.773 1.00 86.12 77 PHE A O 1
ATOM 596 N N . ILE A 1 78 ? -11.612 41.062 5.108 1.00 86.31 78 ILE A N 1
ATOM 597 C CA . ILE A 1 78 ? -12.057 42.283 4.424 1.00 86.31 78 ILE A CA 1
ATOM 598 C C . ILE A 1 78 ? -11.019 42.677 3.380 1.00 86.31 78 ILE A C 1
ATOM 600 O O . ILE A 1 78 ? -9.861 42.897 3.721 1.00 86.31 78 ILE A O 1
ATOM 604 N N . VAL A 1 79 ? -11.470 42.866 2.139 1.00 83.12 79 VAL A N 1
ATOM 605 C CA . VAL A 1 79 ? -10.683 43.464 1.052 1.00 83.12 79 VAL A CA 1
ATOM 606 C C . VAL A 1 79 ? -11.445 44.656 0.519 1.00 83.12 79 VAL A C 1
ATOM 608 O O . VAL A 1 79 ? -12.568 44.509 0.040 1.00 83.12 79 VAL A O 1
ATOM 611 N N . GLU A 1 80 ? -10.861 45.843 0.632 1.00 81.50 80 GLU A N 1
ATOM 612 C CA . GLU A 1 80 ? -11.491 47.072 0.154 1.00 81.50 80 GLU A CA 1
ATOM 613 C C . GLU A 1 80 ? -10.472 48.001 -0.498 1.00 81.50 80 GLU A C 1
ATOM 615 O O . GLU A 1 80 ? -9.382 48.236 0.031 1.00 81.50 80 GLU A O 1
ATOM 620 N N . GLU A 1 81 ? -10.879 48.609 -1.606 1.00 79.50 81 GLU A N 1
ATOM 621 C CA . GLU A 1 81 ? -10.171 49.717 -2.233 1.00 79.50 81 GLU A CA 1
ATOM 622 C C . GLU A 1 81 ? -10.409 51.011 -1.463 1.00 79.50 81 GLU A C 1
ATOM 624 O O . GLU A 1 81 ? -11.525 51.536 -1.351 1.00 79.50 81 GLU A O 1
ATOM 629 N N . LEU A 1 82 ? -9.332 51.570 -0.927 1.00 81.12 82 LEU A N 1
ATOM 630 C CA . LEU A 1 82 ? -9.399 52.701 -0.025 1.00 81.12 82 LEU A CA 1
ATOM 631 C C . LEU A 1 82 ? -8.516 53.842 -0.524 1.00 81.12 82 LEU A C 1
ATOM 633 O O . LEU A 1 82 ? -7.298 53.735 -0.655 1.00 81.12 82 LEU A O 1
ATOM 637 N N . ALA A 1 83 ? -9.121 55.014 -0.712 1.00 85.19 83 ALA A N 1
ATOM 638 C CA . ALA A 1 83 ? -8.382 56.232 -1.028 1.00 85.19 83 ALA A CA 1
ATOM 639 C C . ALA A 1 83 ? -7.366 56.591 0.075 1.00 85.19 83 ALA A C 1
ATOM 641 O O . ALA A 1 83 ? -7.562 56.281 1.247 1.00 85.19 83 ALA A O 1
ATOM 642 N N . ALA A 1 84 ? -6.330 57.364 -0.260 1.00 84.38 84 ALA A N 1
ATOM 643 C CA . ALA A 1 84 ? -5.334 57.828 0.715 1.00 84.38 84 ALA A CA 1
ATOM 644 C C . ALA A 1 84 ? -5.974 58.509 1.948 1.00 84.38 84 ALA A C 1
ATOM 646 O O . ALA A 1 84 ? -6.639 59.548 1.827 1.00 84.38 84 ALA A O 1
ATOM 647 N N . GLY A 1 85 ? -5.742 57.977 3.149 1.00 88.12 85 GLY A N 1
ATOM 648 C CA . GLY A 1 85 ? -6.428 58.436 4.356 1.00 88.12 85 GLY A CA 1
ATOM 649 C C . GLY A 1 85 ? -6.150 57.596 5.598 1.00 88.12 85 GLY A C 1
ATOM 650 O O . GLY A 1 85 ? -5.433 56.606 5.543 1.00 88.12 85 GLY A O 1
ATOM 651 N N . ASP A 1 86 ? -6.696 58.036 6.734 1.00 92.19 86 ASP A N 1
ATOM 652 C CA . ASP A 1 86 ? -6.729 57.236 7.965 1.00 92.19 86 ASP A CA 1
ATOM 653 C C . ASP A 1 86 ? -7.997 56.369 7.963 1.00 92.19 86 ASP A C 1
ATOM 655 O O . ASP A 1 86 ? -9.085 56.885 7.681 1.00 92.19 86 ASP A O 1
ATOM 659 N N . TYR A 1 87 ? -7.859 55.099 8.332 1.00 94.25 87 TYR A N 1
ATOM 660 C CA . TYR A 1 87 ? -8.949 54.131 8.450 1.00 94.25 87 TYR A CA 1
ATOM 661 C C . TYR A 1 87 ? -8.888 53.432 9.798 1.00 94.25 87 TYR A C 1
ATOM 663 O O . TYR A 1 87 ? -7.820 53.334 10.404 1.00 94.25 87 TYR A O 1
ATOM 671 N N . TYR A 1 88 ? -10.045 52.996 10.281 1.00 94.62 88 TYR A N 1
ATOM 672 C CA . TYR A 1 88 ? -10.176 52.372 11.587 1.00 94.62 88 TYR A CA 1
ATOM 673 C C . TYR A 1 88 ? -10.738 50.966 11.458 1.00 94.62 88 TYR A C 1
ATOM 675 O O . TYR A 1 88 ? -11.726 50.774 10.753 1.00 94.62 88 TYR A O 1
ATOM 683 N N . LEU A 1 89 ? -10.138 50.034 12.189 1.00 94.81 89 LEU A N 1
ATOM 684 C CA . LEU A 1 89 ? -10.655 48.687 12.381 1.00 94.81 89 LEU A CA 1
ATOM 685 C C . LEU A 1 89 ? -11.275 48.580 13.770 1.00 94.81 89 LEU A C 1
ATOM 687 O O . LEU A 1 89 ? -10.793 49.207 14.718 1.00 94.81 89 LEU A O 1
ATOM 691 N N . GLU A 1 90 ? -12.339 47.801 13.869 1.00 94.62 90 GLU A N 1
ATOM 692 C CA . GLU A 1 90 ? -12.962 47.380 15.118 1.00 94.62 90 GLU A CA 1
ATOM 693 C C . GLU A 1 90 ? -13.071 45.858 15.087 1.00 94.62 90 GLU A C 1
ATOM 695 O O . GLU A 1 90 ? -13.654 45.314 14.151 1.00 94.62 90 GLU A O 1
ATOM 700 N N . VAL A 1 91 ? -12.491 45.206 16.091 1.00 93.62 91 VAL A N 1
ATOM 701 C CA . VAL A 1 91 ? -12.672 43.776 16.362 1.00 93.62 91 VAL A CA 1
ATOM 702 C C . VAL A 1 91 ? -13.659 43.688 17.517 1.00 93.62 91 VAL A C 1
ATOM 704 O O . VAL A 1 91 ? -13.337 44.146 18.614 1.00 93.62 91 VAL A O 1
ATOM 707 N N . GLU A 1 92 ? -14.871 43.196 17.271 1.00 91.00 92 GLU A N 1
ATOM 708 C CA . GLU A 1 92 ? -15.948 43.114 18.270 1.00 91.00 92 GLU A CA 1
ATOM 709 C C . GLU A 1 92 ? -16.181 41.651 18.655 1.00 91.00 92 GLU A C 1
ATOM 711 O O . GLU A 1 92 ? -16.496 40.830 17.799 1.00 91.00 92 GLU A O 1
ATOM 716 N N . ALA A 1 93 ? -16.071 41.316 19.943 1.00 87.75 93 ALA A N 1
ATOM 717 C CA . ALA A 1 93 ? -16.416 39.972 20.404 1.00 87.75 93 ALA A CA 1
ATOM 718 C C . ALA A 1 93 ? -17.919 39.737 20.224 1.00 87.75 93 ALA A C 1
ATOM 720 O O . ALA A 1 93 ? -18.744 40.399 20.869 1.00 87.75 93 ALA A O 1
ATOM 721 N N . TRP A 1 94 ? -18.288 38.758 19.403 1.00 80.88 94 TRP A N 1
ATOM 722 C CA . TRP A 1 94 ? -19.685 38.392 19.208 1.00 80.88 94 TRP A CA 1
ATOM 723 C C . TRP A 1 94 ? -20.218 37.603 20.410 1.00 80.88 94 TRP A C 1
ATOM 725 O O . TRP A 1 94 ? -21.325 37.855 20.914 1.00 80.88 94 TRP A O 1
ATOM 735 N N . SER A 1 95 ? -19.404 36.687 20.940 1.00 78.38 95 SER A N 1
ATOM 736 C CA . SER A 1 95 ? -19.689 35.966 22.178 1.00 78.38 95 SER A CA 1
ATOM 737 C C . SER A 1 95 ? -18.423 35.637 22.957 1.00 78.38 95 SER A C 1
ATOM 739 O O . SER A 1 95 ? -17.361 35.515 22.380 1.00 78.38 95 SER A O 1
ATOM 741 N N . GLY A 1 96 ? -18.554 35.493 24.277 1.00 82.50 96 GLY A N 1
ATOM 742 C CA . GLY A 1 96 ? -17.495 34.931 25.116 1.00 82.50 96 GLY A CA 1
ATOM 743 C C . GLY A 1 96 ? -16.164 35.692 25.095 1.00 82.50 96 GLY A C 1
ATOM 744 O O . GLY A 1 96 ? -16.165 36.923 25.042 1.00 82.50 96 GLY A O 1
ATOM 745 N N . PHE A 1 97 ? -15.063 34.966 25.262 1.00 87.00 97 PHE A N 1
ATOM 746 C CA . PHE A 1 97 ? -13.695 35.492 25.292 1.00 87.00 97 PHE A CA 1
ATOM 747 C C . PHE A 1 97 ? -12.908 34.800 24.185 1.00 87.00 97 PHE A C 1
ATOM 749 O O . PHE A 1 97 ? -12.957 33.580 24.104 1.00 87.00 97 PHE A O 1
ATOM 756 N N . THR A 1 98 ? -12.154 35.549 23.383 1.00 88.56 98 THR A N 1
ATOM 757 C CA . THR A 1 98 ? -11.231 34.942 22.421 1.00 88.56 98 THR A CA 1
ATOM 758 C C . THR A 1 98 ? -9.916 35.697 22.345 1.00 88.56 98 THR A C 1
ATOM 760 O O . THR A 1 98 ? -9.889 36.932 22.345 1.00 88.56 98 THR A O 1
ATOM 763 N N . ASP A 1 99 ? -8.827 34.940 22.230 1.00 90.69 99 ASP A N 1
ATOM 764 C CA . ASP A 1 99 ? -7.568 35.448 21.693 1.00 90.69 99 ASP A CA 1
ATOM 765 C C . ASP A 1 99 ? -7.679 35.483 20.158 1.00 90.69 99 ASP A C 1
ATOM 767 O O . ASP A 1 99 ? -8.320 34.607 19.558 1.00 90.69 99 ASP A O 1
ATOM 771 N N . TYR A 1 100 ? -7.073 36.488 19.527 1.00 91.88 100 TYR A N 1
ATOM 772 C CA . TYR A 1 100 ? -7.088 36.658 18.077 1.00 91.88 100 TYR A CA 1
ATOM 773 C C . TYR A 1 100 ? -5.757 37.158 17.520 1.00 91.88 100 TYR A C 1
ATOM 775 O O . TYR A 1 100 ? -4.996 37.852 18.203 1.00 91.88 100 TYR A O 1
ATOM 783 N N . THR A 1 101 ? -5.528 36.850 16.246 1.00 93.44 101 THR A N 1
ATOM 784 C CA . THR A 1 101 ? -4.441 37.395 15.435 1.00 93.44 101 THR A CA 1
ATOM 785 C C . THR A 1 101 ? -5.035 38.247 14.312 1.00 93.44 101 THR A C 1
ATOM 787 O O . THR A 1 101 ? -5.820 37.763 13.505 1.00 93.44 101 THR A O 1
ATOM 790 N N . LEU A 1 102 ? -4.671 39.529 14.270 1.00 92.00 102 LEU A N 1
ATOM 791 C CA . LEU A 1 102 ? -5.074 40.490 13.243 1.00 92.00 102 LEU A CA 1
ATOM 792 C C . LEU A 1 102 ? -3.881 40.796 12.329 1.00 92.00 102 LEU A C 1
ATOM 794 O O . LEU A 1 102 ? -2.855 41.293 12.803 1.00 92.00 102 LEU A O 1
ATOM 798 N N . ASP A 1 103 ? -4.039 40.550 11.032 1.00 88.38 103 ASP A N 1
ATOM 799 C CA . ASP A 1 103 ? -3.057 40.876 9.995 1.00 88.38 103 ASP A CA 1
ATOM 800 C C . ASP A 1 103 ? -3.616 41.946 9.044 1.00 88.38 103 ASP A C 1
ATOM 802 O O . ASP A 1 103 ? -4.776 41.895 8.631 1.00 88.38 103 ASP A O 1
ATOM 806 N N . LEU A 1 104 ? -2.789 42.942 8.720 1.00 84.69 104 LEU A N 1
ATOM 807 C CA . LEU A 1 104 ? -3.122 44.032 7.807 1.00 84.69 104 LEU A CA 1
ATOM 808 C C . LEU A 1 104 ? -2.069 44.122 6.707 1.00 84.69 104 LEU A C 1
ATOM 810 O O . LEU A 1 104 ? -0.939 44.567 6.937 1.00 84.69 104 LEU A O 1
ATOM 814 N N . LEU A 1 105 ? -2.507 43.857 5.482 1.00 77.31 105 LEU A N 1
ATOM 815 C CA . LEU A 1 105 ? -1.746 44.087 4.266 1.00 77.31 105 LEU A CA 1
ATOM 816 C C . LEU A 1 105 ? -2.396 45.222 3.474 1.00 77.31 105 LEU A C 1
ATOM 818 O O . LEU A 1 105 ? -3.611 45.346 3.381 1.00 77.31 105 LEU A O 1
ATOM 822 N N . SER A 1 106 ? -1.582 46.108 2.907 1.00 68.69 106 SER A N 1
ATOM 823 C CA . SER A 1 106 ? -2.099 47.107 1.971 1.00 68.69 106 SER A CA 1
ATOM 824 C C . SER A 1 106 ? -1.138 47.309 0.821 1.00 68.69 106 SER A C 1
ATOM 826 O O . SER A 1 106 ? 0.047 47.587 1.047 1.00 68.69 106 SER A O 1
ATOM 828 N N . PHE A 1 107 ? -1.659 47.256 -0.393 1.00 60.75 107 PHE A N 1
ATOM 829 C CA . PHE A 1 107 ? -0.914 47.478 -1.622 1.00 60.75 107 PHE A CA 1
ATOM 830 C C . PHE A 1 107 ? -1.622 48.547 -2.442 1.00 60.75 107 PHE A C 1
ATOM 832 O O . PHE A 1 107 ? -2.842 48.605 -2.523 1.00 60.75 107 PHE A O 1
ATOM 839 N N . SER A 1 108 ? -0.854 49.479 -2.996 1.00 53.91 108 SER A N 1
ATOM 840 C CA . SER A 1 108 ? -1.436 50.548 -3.799 1.00 53.91 108 SER A CA 1
ATOM 841 C C . SER A 1 108 ? -1.854 50.043 -5.162 1.00 53.91 108 SER A C 1
ATOM 843 O O . SER A 1 108 ? -0.992 49.504 -5.856 1.00 53.91 108 SER A O 1
ATOM 845 N N . GLU A 1 109 ? -3.101 50.299 -5.542 1.00 47.34 109 GLU A N 1
ATOM 846 C CA . GLU A 1 109 ? -3.604 49.930 -6.862 1.00 47.34 109 GLU A CA 1
ATOM 847 C C . GLU A 1 109 ? -2.836 50.600 -8.009 1.00 47.34 109 GLU A C 1
ATOM 849 O O . GLU A 1 109 ? -2.244 51.683 -7.819 1.00 47.34 109 GLU A O 1
ATOM 854 N N . PRO A 1 110 ? -2.835 49.968 -9.198 1.00 43.50 110 PRO A N 1
ATOM 855 C CA . PRO A 1 110 ? -2.222 50.499 -10.399 1.00 43.50 110 PRO A CA 1
ATOM 856 C C . PRO A 1 110 ? -2.951 51.746 -10.920 1.00 43.50 110 PRO A C 1
ATOM 858 O O . PRO A 1 110 ? -3.946 52.245 -10.406 1.00 43.50 110 PRO A O 1
ATOM 861 N N . ILE A 1 111 ? -2.342 52.352 -11.925 1.00 42.28 111 ILE A N 1
ATOM 862 C CA . ILE A 1 111 ? -2.746 53.614 -12.532 1.00 42.28 111 ILE A CA 1
ATOM 863 C C . ILE A 1 111 ? -3.932 53.322 -13.456 1.00 42.28 111 ILE A C 1
ATOM 865 O O . ILE A 1 111 ? -3.731 52.522 -14.351 1.00 42.28 111 ILE A O 1
ATOM 869 N N . ILE A 1 112 ? -5.075 54.022 -13.330 1.00 43.25 112 ILE A N 1
ATOM 870 C CA . ILE A 1 112 ? -6.096 54.083 -14.404 1.00 43.25 112 ILE A CA 1
ATOM 871 C C . ILE A 1 112 ? -5.372 54.280 -15.747 1.00 43.25 112 ILE A C 1
ATOM 873 O O . ILE A 1 112 ? -4.807 55.365 -15.971 1.00 43.25 112 ILE A O 1
ATOM 877 N N . ASP A 1 113 ? -5.362 53.248 -16.590 1.00 52.84 113 ASP A N 1
ATOM 878 C CA . ASP A 1 113 ? -4.814 53.306 -17.939 1.00 52.84 113 ASP A CA 1
ATOM 879 C C . ASP A 1 113 ? -5.858 53.952 -18.882 1.00 52.84 113 ASP A C 1
ATOM 881 O O . ASP A 1 113 ? -7.055 53.940 -18.621 1.00 52.84 113 ASP A O 1
ATOM 885 N N . ASP A 1 114 ? -5.407 54.685 -19.904 1.00 60.62 114 ASP A N 1
ATOM 886 C CA . ASP A 1 114 ? -6.263 55.377 -20.887 1.00 60.62 114 ASP A CA 1
ATOM 887 C C . ASP A 1 114 ? -6.296 54.585 -22.233 1.00 60.62 114 ASP A C 1
ATOM 889 O O . ASP A 1 114 ? -6.600 55.174 -23.282 1.00 60.62 114 ASP A O 1
ATOM 893 N N . ASN A 1 115 ? -5.860 53.316 -22.271 1.00 75.81 115 ASN A N 1
ATOM 894 C CA . ASN A 1 115 ? -5.429 52.584 -23.475 1.00 75.81 115 ASN A CA 1
ATOM 895 C C . ASN A 1 115 ? -6.456 51.606 -24.094 1.00 75.81 115 ASN A C 1
ATOM 897 O O . ASN A 1 115 ? -6.070 50.774 -24.912 1.00 75.81 115 ASN A O 1
ATOM 901 N N . ASP A 1 116 ? -7.751 51.838 -23.888 1.00 80.88 116 ASP A N 1
ATOM 902 C CA . ASP A 1 116 ? -8.920 51.002 -24.251 1.00 80.88 116 ASP A CA 1
ATOM 903 C C . ASP A 1 116 ? -9.195 50.883 -25.781 1.00 80.88 116 ASP A C 1
ATOM 905 O O . ASP A 1 116 ? -10.292 50.561 -26.254 1.00 80.88 116 ASP A O 1
ATOM 909 N N . SER A 1 117 ? -8.255 51.301 -26.639 1.00 83.31 117 SER A N 1
ATOM 910 C CA . SER A 1 117 ? -8.401 51.200 -28.096 1.00 83.31 117 SER A CA 1
ATOM 911 C C . SER A 1 117 ? -7.070 51.280 -28.840 1.00 83.31 117 SER A C 1
ATOM 913 O O . SER A 1 117 ? -6.147 51.974 -28.423 1.00 83.31 117 SER A O 1
ATOM 915 N N . PHE A 1 118 ? -7.005 50.753 -30.070 1.00 82.56 118 PHE A N 1
ATOM 916 C CA . PHE A 1 118 ? -5.843 50.947 -30.960 1.00 82.56 118 PHE A CA 1
ATOM 917 C C . PHE A 1 118 ? -5.402 52.418 -31.158 1.00 82.56 118 PHE A C 1
ATOM 919 O O . PHE A 1 118 ? -4.243 52.674 -31.491 1.00 82.56 118 PHE A O 1
ATOM 926 N N . ASP A 1 119 ? -6.317 53.390 -31.025 1.00 81.25 119 ASP A N 1
ATOM 927 C CA . ASP A 1 119 ? -6.013 54.826 -31.165 1.00 81.25 119 ASP A CA 1
ATOM 928 C C . ASP A 1 119 ? -5.421 55.430 -29.876 1.00 81.25 119 ASP A C 1
ATOM 930 O O . ASP A 1 119 ? -4.752 56.470 -29.941 1.00 81.25 119 ASP A O 1
ATOM 934 N N . THR A 1 120 ? -5.685 54.804 -28.728 1.00 80.81 120 THR A N 1
ATOM 935 C CA . THR A 1 120 ? -5.208 55.198 -27.397 1.00 80.81 120 THR A CA 1
ATOM 936 C C . THR A 1 120 ? -4.111 54.283 -26.849 1.00 80.81 120 THR A C 1
ATOM 938 O O . THR A 1 120 ? -3.522 54.625 -25.833 1.00 80.81 120 THR A O 1
ATOM 941 N N . ALA A 1 121 ? -3.770 53.217 -27.581 1.00 83.06 121 ALA A N 1
ATOM 942 C CA . ALA A 1 121 ? -2.811 52.192 -27.199 1.00 83.06 121 ALA A CA 1
ATOM 943 C C . ALA A 1 121 ? -1.503 52.741 -26.614 1.00 83.06 121 ALA A C 1
ATOM 945 O O . ALA A 1 121 ? -0.832 53.602 -27.211 1.00 83.06 121 ALA A O 1
ATOM 946 N N . ASN A 1 122 ? -1.112 52.177 -25.476 1.00 81.94 122 ASN A N 1
ATOM 947 C CA . ASN A 1 122 ? 0.089 52.572 -24.768 1.00 81.94 122 ASN A CA 1
ATOM 948 C C . ASN A 1 122 ? 1.342 52.044 -25.450 1.00 81.94 122 ASN A C 1
ATOM 950 O O . ASN A 1 122 ? 1.385 50.938 -25.982 1.00 81.94 122 ASN A O 1
ATOM 954 N N . ARG A 1 123 ? 2.389 52.870 -25.489 1.00 80.19 123 ARG A N 1
ATOM 955 C CA . ARG A 1 123 ? 3.609 52.511 -26.209 1.00 80.19 123 ARG A CA 1
ATOM 956 C C . ARG A 1 123 ? 4.520 51.666 -25.327 1.00 80.19 123 ARG A C 1
ATOM 958 O O . ARG A 1 123 ? 4.984 52.182 -24.316 1.00 80.19 123 ARG A O 1
ATOM 965 N N . LEU A 1 124 ? 4.840 50.462 -25.792 1.00 78.19 124 LEU A N 1
ATOM 966 C CA . LEU A 1 124 ? 5.837 49.579 -25.192 1.00 78.19 124 LEU A CA 1
ATOM 967 C C . LEU A 1 124 ? 7.169 49.679 -25.941 1.00 78.19 124 LEU A C 1
ATOM 969 O O . LEU A 1 124 ? 7.208 49.786 -27.177 1.00 78.19 124 LEU A O 1
ATOM 973 N N . ASP A 1 125 ? 8.259 49.658 -25.185 1.00 71.25 125 ASP A N 1
ATOM 974 C CA . ASP A 1 125 ? 9.609 49.428 -25.675 1.00 71.25 125 ASP A CA 1
ATOM 975 C C . ASP A 1 125 ? 9.963 47.924 -25.579 1.00 71.25 125 ASP A C 1
ATOM 977 O O . ASP A 1 125 ? 9.335 47.137 -24.883 1.00 71.25 125 ASP A O 1
ATOM 981 N N . ALA A 1 126 ? 10.970 47.516 -26.352 1.00 58.53 126 ALA A N 1
ATOM 982 C CA . ALA A 1 126 ? 11.318 46.134 -26.717 1.00 58.53 126 ALA A CA 1
ATOM 983 C C . ALA A 1 126 ? 11.639 45.136 -25.579 1.00 58.53 126 ALA A C 1
ATOM 985 O O . ALA A 1 126 ? 11.963 43.989 -25.885 1.00 58.53 126 ALA A O 1
ATOM 986 N N . THR A 1 127 ? 11.649 45.578 -24.324 1.00 58.72 127 THR A N 1
ATOM 987 C CA . THR A 1 127 ? 12.012 44.787 -23.134 1.00 58.72 127 THR A CA 1
ATOM 988 C C . THR A 1 127 ? 11.171 45.199 -21.925 1.00 58.72 127 THR A C 1
ATOM 990 O O . THR A 1 127 ? 11.657 45.162 -20.791 1.00 58.72 127 THR A O 1
ATOM 993 N N . ASP A 1 128 ? 9.994 45.766 -22.172 1.00 58.06 128 ASP A N 1
ATOM 994 C CA . ASP A 1 128 ? 9.151 46.287 -21.109 1.00 58.06 128 ASP A CA 1
ATOM 995 C C . ASP A 1 128 ? 8.361 45.140 -20.481 1.00 58.06 128 ASP A C 1
ATOM 997 O O . ASP A 1 128 ? 7.688 44.378 -21.171 1.00 58.06 128 ASP A O 1
ATOM 1001 N N . ILE A 1 129 ? 8.430 45.072 -19.154 1.00 62.59 129 ILE A N 1
ATOM 1002 C CA . ILE A 1 129 ? 7.486 44.323 -18.333 1.00 62.59 129 ILE A CA 1
ATOM 1003 C C . ILE A 1 129 ? 6.524 45.357 -17.779 1.00 62.59 129 ILE A C 1
ATOM 1005 O O . ILE A 1 129 ? 6.948 46.302 -17.099 1.00 62.59 129 ILE A O 1
ATOM 1009 N N . ILE A 1 130 ? 5.249 45.193 -18.092 1.00 65.88 130 ILE A N 1
ATOM 1010 C CA . ILE A 1 130 ? 4.187 46.049 -17.582 1.00 65.88 130 ILE A CA 1
ATOM 1011 C C . ILE A 1 130 ? 3.215 45.225 -16.744 1.00 65.88 130 ILE A C 1
ATOM 1013 O O . ILE A 1 130 ? 3.019 44.036 -16.977 1.00 65.88 130 ILE A O 1
ATOM 1017 N N . SER A 1 131 ? 2.631 45.876 -15.749 1.00 55.66 131 SER A N 1
ATOM 1018 C CA . SER A 1 131 ? 1.561 45.327 -14.923 1.00 55.66 131 SER A CA 1
ATOM 1019 C C . SER A 1 131 ? 0.378 46.277 -15.047 1.00 55.66 131 SER A C 1
ATOM 1021 O O . SER A 1 131 ? 0.583 47.491 -14.942 1.00 55.66 131 SER A O 1
ATOM 1023 N N . SER A 1 132 ? -0.797 45.728 -15.333 1.00 62.31 132 SER A N 1
ATOM 1024 C CA . SER A 1 132 ? -2.055 46.444 -15.585 1.00 62.31 132 SER A CA 1
ATOM 1025 C C . SER A 1 132 ? -3.228 45.526 -15.216 1.00 62.31 132 SER A C 1
ATOM 1027 O O . SER A 1 132 ? -2.996 44.422 -14.728 1.00 62.31 132 SER A O 1
ATOM 1029 N N . ASP A 1 133 ? -4.459 45.961 -15.442 1.00 60.69 133 ASP A N 1
ATOM 1030 C CA . ASP A 1 133 ? -5.692 45.258 -15.081 1.00 60.69 133 ASP A CA 1
ATOM 1031 C C . ASP A 1 133 ? -6.754 45.386 -16.186 1.00 60.69 133 ASP A C 1
ATOM 1033 O O . ASP A 1 133 ? -6.724 46.341 -16.955 1.00 60.69 133 ASP A O 1
ATOM 1037 N N . VAL A 1 134 ? -7.663 44.408 -16.319 1.00 61.62 134 VAL A N 1
ATOM 1038 C CA . VAL A 1 134 ? -8.732 44.417 -17.341 1.00 61.62 134 VAL A CA 1
ATOM 1039 C C . VAL A 1 134 ? -10.041 43.810 -16.802 1.00 61.62 134 VAL A C 1
ATOM 1041 O O . VAL A 1 134 ? -10.023 42.836 -16.045 1.00 61.62 134 VAL A O 1
ATOM 1044 N N . GLU A 1 135 ? -11.201 44.362 -17.193 1.00 67.31 135 GLU A N 1
ATOM 1045 C CA . GLU A 1 135 ? -12.526 43.935 -16.700 1.00 67.31 135 GLU A CA 1
ATOM 1046 C C . GLU A 1 135 ? -13.628 43.987 -17.770 1.00 67.31 135 GLU A C 1
ATOM 1048 O O . GLU A 1 135 ? -13.903 45.028 -18.369 1.00 67.31 135 GLU A O 1
ATOM 1053 N N . VAL A 1 136 ? -14.397 42.899 -17.895 1.00 52.72 136 VAL A N 1
ATOM 1054 C CA . VAL A 1 136 ? -15.424 42.677 -18.940 1.00 52.72 136 VAL A CA 1
ATOM 1055 C C . VAL A 1 136 ? -16.503 43.780 -19.073 1.00 52.72 136 VAL A C 1
ATOM 1057 O O . VAL A 1 136 ? -17.136 43.893 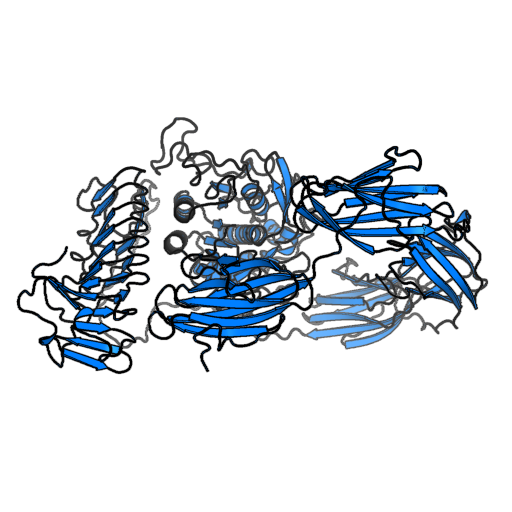-20.126 1.00 52.72 136 VAL A O 1
ATOM 1060 N N . ASP A 1 137 ? -16.764 44.595 -18.043 1.00 50.22 137 ASP A N 1
ATOM 1061 C CA . ASP A 1 137 ? -17.865 45.582 -18.023 1.00 50.22 137 ASP A CA 1
ATOM 1062 C C . ASP A 1 137 ? -17.422 47.060 -17.860 1.00 50.22 137 ASP A C 1
ATOM 1064 O O . ASP A 1 137 ? -18.279 47.961 -17.906 1.00 50.22 137 ASP A O 1
ATOM 1068 N N . VAL A 1 138 ? -16.120 47.331 -17.691 1.00 55.50 138 VAL A N 1
ATOM 1069 C CA . VAL A 1 138 ? -15.568 48.675 -17.411 1.00 55.50 138 VAL A CA 1
ATOM 1070 C C . VAL A 1 138 ? -14.491 49.066 -18.422 1.00 55.50 138 VAL A C 1
ATOM 1072 O O . VAL A 1 138 ? -14.630 50.134 -19.030 1.00 55.50 138 VAL A O 1
ATOM 1075 N N . ASP A 1 139 ? -13.512 48.190 -18.635 1.00 61.59 139 ASP A N 1
ATOM 1076 C CA . ASP A 1 139 ? -12.449 48.298 -19.632 1.00 61.59 139 ASP A CA 1
ATOM 1077 C C . ASP A 1 139 ? -12.161 46.889 -20.157 1.00 61.59 139 ASP A C 1
ATOM 1079 O O . ASP A 1 139 ? -11.405 46.126 -19.562 1.00 61.59 139 ASP A O 1
ATOM 1083 N N . ASP A 1 140 ? -12.899 46.480 -21.193 1.00 68.94 140 ASP A N 1
ATOM 1084 C CA . ASP A 1 140 ? -12.921 45.088 -21.647 1.00 68.94 140 ASP A CA 1
ATOM 1085 C C . ASP A 1 140 ? -11.657 44.697 -22.418 1.00 68.94 140 ASP A C 1
ATOM 1087 O O . ASP A 1 140 ? -11.444 43.509 -22.681 1.00 68.94 140 ASP A O 1
ATOM 1091 N N . SER A 1 141 ? -10.818 45.665 -22.806 1.00 83.56 141 SER A N 1
ATOM 1092 C CA . SER A 1 141 ? -9.576 45.391 -23.522 1.00 83.56 141 SER A CA 1
ATOM 1093 C C . SER A 1 141 ? -8.535 46.500 -23.412 1.00 83.56 141 SER A C 1
ATOM 1095 O O . SER A 1 141 ? -8.746 47.611 -23.904 1.00 83.56 141 SER A O 1
ATOM 1097 N N . ASP A 1 142 ? -7.336 46.129 -22.976 1.00 85.25 142 ASP A N 1
ATOM 1098 C CA . ASP A 1 142 ? -6.170 47.006 -22.974 1.00 85.25 142 ASP A CA 1
ATOM 1099 C C . ASP A 1 142 ? -5.363 46.858 -24.261 1.00 85.25 142 ASP A C 1
ATOM 1101 O O . ASP A 1 142 ? -4.996 45.753 -24.675 1.00 85.25 142 ASP A O 1
ATOM 1105 N N . TYR A 1 143 ? -5.012 47.983 -24.891 1.00 89.44 143 TYR A N 1
ATOM 1106 C CA . TYR A 1 143 ? -4.211 47.977 -26.113 1.00 89.44 143 TYR A CA 1
ATOM 1107 C C . TYR A 1 143 ? -2.811 48.540 -25.900 1.00 89.44 143 TYR A C 1
ATOM 1109 O O . TYR A 1 143 ? -2.598 49.618 -25.337 1.00 89.44 143 TYR A O 1
ATOM 1117 N N . TYR A 1 144 ? -1.838 47.872 -26.509 1.00 90.12 144 TYR A N 1
ATOM 1118 C CA . TYR A 1 144 ? -0.448 48.306 -26.529 1.00 90.12 144 TYR A CA 1
ATOM 1119 C C . TYR A 1 144 ? 0.089 48.397 -27.952 1.00 90.12 144 TYR A C 1
ATOM 1121 O O . TYR A 1 144 ? -0.379 47.721 -28.865 1.00 90.12 144 TYR A O 1
ATOM 1129 N N . VAL A 1 145 ? 1.081 49.260 -28.172 1.00 90.38 145 VAL A N 1
ATOM 1130 C CA . VAL A 1 145 ? 1.757 49.432 -29.462 1.00 90.38 145 VAL A CA 1
ATOM 1131 C C . VAL A 1 145 ? 3.266 49.415 -29.288 1.00 90.38 145 VAL A C 1
ATOM 1133 O O . VAL A 1 145 ? 3.829 50.196 -28.522 1.00 90.38 145 VAL A O 1
ATOM 1136 N N . PHE A 1 146 ? 3.949 48.595 -30.078 1.00 87.75 146 PHE A N 1
ATOM 1137 C CA . PHE A 1 146 ? 5.407 48.554 -30.113 1.00 87.75 146 PHE A CA 1
ATOM 1138 C C . PHE A 1 146 ? 5.925 48.663 -31.550 1.00 87.75 146 PHE A C 1
ATOM 1140 O O . PHE A 1 146 ? 5.208 48.438 -32.528 1.00 87.75 146 PHE A O 1
ATOM 1147 N N . ASN A 1 147 ? 7.179 49.095 -31.691 1.00 86.69 147 ASN A N 1
ATOM 1148 C CA . ASN A 1 147 ? 7.834 49.237 -32.990 1.00 86.69 147 ASN A CA 1
ATOM 1149 C C . ASN A 1 147 ? 9.102 48.392 -33.040 1.00 86.69 147 ASN A C 1
ATOM 1151 O O . ASN A 1 147 ? 10.012 48.597 -32.240 1.00 86.69 147 ASN A O 1
ATOM 1155 N N . LEU A 1 148 ? 9.197 47.540 -34.054 1.00 81.50 148 LEU A N 1
ATOM 1156 C CA . LEU A 1 148 ? 10.409 46.807 -34.379 1.00 81.50 148 LEU A CA 1
ATOM 1157 C C . LEU A 1 148 ? 11.233 47.589 -35.403 1.00 81.50 148 LEU A C 1
ATOM 1159 O O . LEU A 1 148 ? 10.781 47.888 -36.515 1.00 81.50 148 LEU A O 1
ATOM 1163 N N . ALA A 1 149 ? 12.466 47.934 -35.029 1.00 76.81 149 ALA A N 1
ATOM 1164 C CA . ALA A 1 149 ? 13.383 48.681 -35.890 1.00 76.81 149 ALA A CA 1
ATOM 1165 C C . ALA A 1 149 ? 13.987 47.820 -37.018 1.00 76.81 149 ALA A C 1
ATOM 1167 O O . ALA A 1 149 ? 14.377 48.356 -38.062 1.00 76.81 149 ALA A O 1
ATOM 1168 N N . GLN A 1 150 ? 14.053 46.507 -36.805 1.00 71.38 150 GLN A N 1
ATOM 1169 C CA . GLN A 1 150 ? 14.491 45.476 -37.743 1.00 71.38 150 GLN A CA 1
ATOM 1170 C C . GLN A 1 150 ? 13.641 44.211 -37.541 1.00 71.38 150 GLN A C 1
ATOM 1172 O O . GLN A 1 150 ? 12.711 44.240 -36.745 1.00 71.38 150 GLN A O 1
ATOM 1177 N N . GLU A 1 151 ? 13.881 43.164 -38.324 1.00 78.00 151 GLU A N 1
ATOM 1178 C CA . GLU A 1 151 ? 13.227 41.866 -38.112 1.00 78.00 151 GLU A CA 1
ATOM 1179 C C . GLU A 1 151 ? 13.698 41.273 -36.775 1.00 78.00 151 GLU A C 1
ATOM 1181 O O . GLU A 1 151 ? 14.886 41.362 -36.450 1.00 78.00 151 GLU A O 1
ATOM 1186 N N . SER A 1 152 ? 12.752 40.783 -35.979 1.00 75.12 152 SER A N 1
ATOM 1187 C CA . SER A 1 152 ? 12.964 40.336 -34.601 1.00 75.12 152 SER A CA 1
ATOM 1188 C C . SER A 1 152 ? 12.022 39.184 -34.285 1.00 75.12 152 SER A C 1
ATOM 1190 O O . SER A 1 152 ? 10.864 39.206 -34.712 1.00 75.12 152 SER A O 1
ATOM 1192 N N . THR A 1 153 ? 12.484 38.248 -33.462 1.00 80.50 153 THR A N 1
ATOM 1193 C CA . THR A 1 153 ? 11.588 37.319 -32.771 1.00 80.50 153 THR A CA 1
ATOM 1194 C C . THR A 1 153 ? 10.997 38.040 -31.573 1.00 80.50 153 THR A C 1
ATOM 1196 O O . THR A 1 153 ? 11.717 38.646 -30.771 1.00 80.50 153 THR A O 1
ATOM 1199 N N . VAL A 1 154 ? 9.673 38.027 -31.492 1.00 80.94 154 VAL A N 1
ATOM 1200 C CA . VAL A 1 154 ? 8.914 38.645 -30.412 1.00 80.94 154 VAL A CA 1
ATOM 1201 C C . VAL A 1 154 ? 8.298 37.539 -29.580 1.00 80.94 154 VAL A C 1
ATOM 1203 O O . VAL A 1 154 ? 7.552 36.726 -30.117 1.00 80.94 154 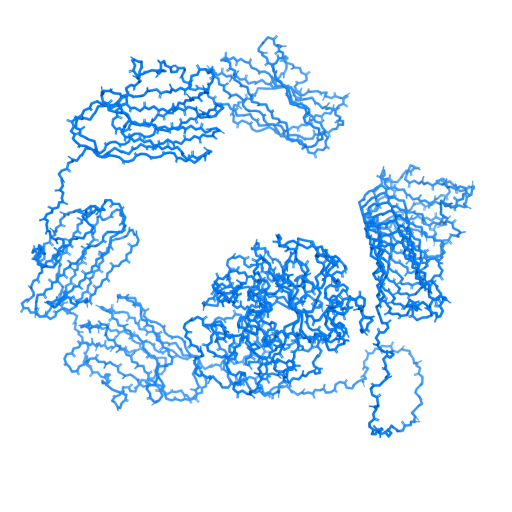VAL A O 1
ATOM 1206 N N . ASN A 1 155 ? 8.617 37.529 -28.289 1.00 83.19 155 ASN A N 1
ATOM 1207 C CA . ASN A 1 155 ? 7.962 36.708 -27.286 1.00 83.19 155 ASN A CA 1
ATOM 1208 C C . ASN A 1 155 ? 7.133 37.624 -26.386 1.00 83.19 155 ASN A C 1
ATOM 1210 O O . ASN A 1 155 ? 7.655 38.593 -25.829 1.00 83.19 155 ASN A O 1
ATOM 1214 N N . VAL A 1 156 ? 5.846 37.322 -26.288 1.00 85.31 156 VAL A N 1
ATOM 1215 C CA . VAL A 1 156 ? 4.911 38.007 -25.408 1.00 85.31 156 VAL A CA 1
ATOM 1216 C C . VAL A 1 156 ? 4.334 36.986 -24.453 1.00 85.31 156 VAL A C 1
ATOM 1218 O O . VAL A 1 156 ? 3.812 35.967 -24.908 1.00 85.31 156 VAL A O 1
ATOM 1221 N N . ILE A 1 157 ? 4.426 37.262 -23.157 1.00 81.94 157 ILE A N 1
ATOM 1222 C CA . ILE A 1 157 ? 3.833 36.430 -22.110 1.00 81.94 157 ILE A CA 1
ATOM 1223 C C . ILE A 1 157 ? 2.872 37.296 -21.307 1.00 81.94 157 ILE A C 1
ATOM 1225 O O . ILE A 1 157 ? 3.255 38.361 -20.829 1.00 81.94 157 ILE A O 1
ATOM 1229 N N . LEU A 1 158 ? 1.637 36.830 -21.172 1.00 85.31 158 LEU A N 1
ATOM 1230 C CA . LEU A 1 158 ? 0.610 37.413 -20.325 1.00 85.31 158 LEU A CA 1
ATOM 1231 C C . LEU A 1 158 ? 0.326 36.435 -19.182 1.00 85.31 158 LEU A C 1
ATOM 1233 O O . LEU A 1 158 ? 0.004 35.275 -19.424 1.00 85.31 158 LEU A O 1
ATOM 1237 N N . ASN A 1 159 ? 0.446 36.901 -17.943 1.00 81.06 159 ASN A N 1
ATOM 1238 C CA . ASN A 1 159 ? 0.032 36.146 -16.761 1.00 81.06 159 ASN A CA 1
ATOM 1239 C C . ASN A 1 159 ? -1.109 36.898 -16.083 1.00 81.06 159 ASN A C 1
ATOM 1241 O O . ASN A 1 159 ? -0.991 38.111 -15.915 1.00 81.06 159 ASN A O 1
ATOM 1245 N N . VAL A 1 160 ? -2.162 36.180 -15.700 1.00 77.56 160 VAL A N 1
ATOM 1246 C CA . VAL A 1 160 ? -3.369 36.714 -15.055 1.00 77.56 160 VAL A CA 1
ATOM 1247 C C . VAL A 1 160 ? -3.522 36.112 -13.663 1.00 77.56 160 VAL A C 1
ATOM 1249 O O . VAL A 1 160 ? -3.178 34.946 -13.457 1.00 77.56 160 VAL A O 1
ATOM 1252 N N . ASP A 1 161 ? -4.031 36.897 -12.718 1.00 70.50 161 ASP A N 1
ATOM 1253 C CA . ASP A 1 161 ? -4.027 36.516 -11.302 1.00 70.50 161 ASP A CA 1
ATOM 1254 C C . ASP A 1 161 ? -5.390 36.021 -10.781 1.00 70.50 161 ASP A C 1
ATOM 1256 O O . ASP A 1 161 ? -5.418 35.188 -9.872 1.00 70.50 161 ASP A O 1
ATOM 1260 N N . LEU A 1 162 ? -6.521 36.488 -11.334 1.00 72.69 162 LEU A N 1
ATOM 1261 C CA . LEU A 1 162 ? -7.849 36.278 -10.726 1.00 72.69 162 LEU A CA 1
ATOM 1262 C C . LEU A 1 162 ? -8.913 35.701 -11.661 1.00 72.69 162 LEU A C 1
ATOM 1264 O O . LEU A 1 162 ? -9.595 34.747 -11.285 1.00 72.69 162 LEU A O 1
ATOM 1268 N N . ASP A 1 163 ? -9.051 36.246 -12.865 1.00 78.94 163 ASP A N 1
ATOM 1269 C CA . ASP A 1 163 ? -10.018 35.787 -13.861 1.00 78.94 163 ASP A CA 1
ATOM 1270 C C . ASP A 1 163 ? -9.373 35.714 -15.264 1.00 78.94 163 ASP A C 1
ATOM 1272 O O . ASP A 1 163 ? -8.289 36.234 -15.506 1.00 78.94 163 ASP A O 1
ATOM 1276 N N . ASP A 1 164 ? -10.028 35.009 -16.188 1.00 82.44 164 ASP A N 1
ATOM 1277 C CA . ASP A 1 164 ? -9.503 34.676 -17.522 1.00 82.44 164 ASP A CA 1
ATOM 1278 C C . ASP A 1 164 ? -9.373 35.905 -18.452 1.00 82.44 164 ASP A C 1
ATOM 1280 O O . ASP A 1 164 ? -10.339 36.668 -18.608 1.00 82.44 164 ASP A O 1
ATOM 1284 N N . ALA A 1 165 ? -8.219 36.063 -19.114 1.00 85.75 165 ALA A N 1
ATOM 1285 C CA . ALA A 1 165 ? -7.989 37.069 -20.153 1.00 85.75 165 ALA A CA 1
ATOM 1286 C C . ALA A 1 165 ? -7.123 36.529 -21.304 1.00 85.75 165 ALA A C 1
ATOM 1288 O O . ALA A 1 165 ? -6.109 35.863 -21.098 1.00 85.75 165 ALA A O 1
ATOM 1289 N N . ASP A 1 166 ? -7.501 36.896 -22.527 1.00 91.69 166 ASP A N 1
ATOM 1290 C CA . ASP A 1 166 ? -6.906 36.405 -23.766 1.00 91.69 166 ASP A CA 1
ATOM 1291 C C . ASP A 1 166 ? -5.897 37.412 -24.346 1.00 91.69 166 ASP A C 1
ATOM 1293 O O . ASP A 1 166 ? -6.069 38.631 -24.252 1.00 91.69 166 ASP A O 1
ATOM 1297 N N . LEU A 1 167 ? -4.867 36.912 -25.037 1.00 93.81 167 LEU A N 1
ATOM 1298 C CA . LEU A 1 167 ? -3.831 37.735 -25.668 1.00 93.81 167 LEU A CA 1
ATOM 1299 C C . LEU A 1 167 ? -3.915 37.685 -27.198 1.00 93.81 167 LEU A C 1
ATOM 1301 O O . LEU A 1 167 ? -3.864 36.615 -27.813 1.00 93.81 167 LEU A O 1
ATOM 1305 N N . PHE A 1 168 ? -3.922 38.852 -27.847 1.00 93.94 168 PHE A N 1
ATOM 1306 C CA . PHE A 1 168 ? -3.926 38.978 -29.308 1.00 93.94 168 PHE A CA 1
ATOM 1307 C C . PHE A 1 168 ? -2.802 39.879 -29.827 1.00 93.94 168 PHE A C 1
ATOM 1309 O O . PHE A 1 168 ? -2.524 40.948 -29.291 1.00 93.94 168 PHE A O 1
ATOM 1316 N N . LEU A 1 169 ? -2.196 39.480 -30.949 1.00 94.25 169 LEU A N 1
ATOM 1317 C CA . LEU A 1 169 ? -1.173 40.237 -31.672 1.00 94.25 169 LEU A CA 1
ATOM 1318 C C . LEU A 1 169 ? -1.690 40.679 -33.045 1.00 94.25 169 LEU A C 1
ATOM 1320 O O . LEU A 1 169 ? -2.184 39.869 -33.830 1.00 94.25 169 LEU A O 1
ATOM 1324 N N . TYR A 1 170 ? -1.487 41.950 -33.388 1.00 93.81 170 TYR A N 1
ATOM 1325 C CA . TYR A 1 170 ? -1.982 42.580 -34.612 1.00 93.81 170 TYR A CA 1
ATOM 1326 C C . TYR A 1 170 ? -0.890 43.253 -35.445 1.00 93.81 170 TYR A C 1
ATOM 1328 O O . TYR A 1 170 ? 0.059 43.849 -34.931 1.00 93.81 170 TYR A O 1
ATOM 1336 N N . ASP A 1 171 ? -1.087 43.258 -36.767 1.00 91.25 171 ASP A N 1
ATOM 1337 C CA . ASP A 1 171 ? -0.278 44.046 -37.697 1.00 91.25 171 ASP A CA 1
ATOM 1338 C C . ASP A 1 171 ? -0.633 45.549 -37.671 1.00 91.25 171 ASP A C 1
ATOM 1340 O O . ASP A 1 171 ? -1.685 45.970 -37.191 1.00 91.25 171 ASP A O 1
ATOM 1344 N N . SER A 1 172 ? 0.213 46.391 -38.278 1.00 88.25 172 SER A N 1
ATOM 1345 C CA . SER A 1 172 ? -0.046 47.841 -38.444 1.00 88.25 172 SER A CA 1
ATOM 1346 C C . SER A 1 172 ? -1.351 48.213 -39.177 1.00 88.25 172 SER A C 1
ATOM 1348 O O . SER A 1 172 ? -1.716 49.389 -39.247 1.00 88.25 172 SER A O 1
ATOM 1350 N N . SER A 1 173 ? -2.031 47.245 -39.797 1.00 90.69 173 SER A N 1
ATOM 1351 C CA . SER A 1 173 ? -3.336 47.408 -40.443 1.00 90.69 173 SER A CA 1
ATOM 1352 C C . SER A 1 173 ? -4.493 46.856 -39.593 1.00 90.69 173 SER A C 1
ATOM 1354 O O . SER A 1 173 ? -5.613 46.816 -40.109 1.00 90.69 173 SER A O 1
ATOM 1356 N N . GLN A 1 174 ? -4.232 46.498 -38.327 1.00 89.94 174 GLN A N 1
ATOM 1357 C CA . GLN A 1 174 ? -5.163 45.938 -37.339 1.00 89.94 174 GLN A CA 1
ATOM 1358 C C . GLN A 1 174 ? -5.755 44.586 -37.760 1.00 89.94 174 GLN A C 1
ATOM 1360 O O . GLN A 1 174 ? -6.917 44.289 -37.488 1.00 89.94 174 GLN A O 1
ATOM 1365 N N . ASN A 1 175 ? -4.978 43.758 -38.464 1.00 89.38 175 ASN A N 1
ATOM 1366 C CA . ASN A 1 175 ? -5.332 42.354 -38.677 1.00 89.38 175 ASN A CA 1
ATOM 1367 C C . ASN A 1 175 ? -4.611 41.483 -37.648 1.00 89.38 175 ASN A C 1
ATOM 1369 O O . ASN A 1 175 ? -3.408 41.660 -37.461 1.00 89.38 175 ASN A O 1
ATOM 1373 N N . VAL A 1 176 ? -5.330 40.529 -37.050 1.00 91.62 176 VAL A N 1
ATOM 1374 C CA . VAL A 1 176 ? -4.750 39.533 -36.135 1.00 91.62 176 VAL A CA 1
ATOM 1375 C C . VAL A 1 176 ? -3.681 38.723 -36.874 1.00 91.62 176 VAL A C 1
ATOM 1377 O O . VAL A 1 176 ? -3.936 38.196 -37.963 1.00 91.62 176 VAL A O 1
ATOM 1380 N N . ILE A 1 177 ? -2.497 38.649 -36.277 1.00 91.38 177 ILE A N 1
ATOM 1381 C CA . ILE A 1 177 ? -1.360 37.823 -36.688 1.00 91.38 177 ILE A CA 1
ATOM 1382 C C . ILE A 1 177 ? -1.411 36.494 -35.933 1.00 91.38 177 ILE A C 1
ATOM 1384 O O . ILE A 1 177 ? -1.426 35.443 -36.571 1.00 91.38 177 ILE A O 1
ATOM 1388 N N . ALA A 1 178 ? -1.497 36.565 -34.604 1.00 89.00 178 ALA A N 1
ATOM 1389 C CA . ALA A 1 178 ? -1.517 35.430 -33.688 1.00 89.00 178 ALA A CA 1
ATOM 1390 C C . ALA A 1 178 ? -2.361 35.764 -32.448 1.00 89.00 178 ALA A C 1
ATOM 1392 O O . ALA A 1 178 ? -2.628 36.936 -32.176 1.00 89.00 178 ALA A O 1
ATOM 1393 N N . SER A 1 179 ? -2.798 34.736 -31.726 1.00 92.25 179 SER A N 1
ATOM 1394 C CA . SER A 1 179 ? -3.554 34.861 -30.479 1.00 92.25 179 SER A CA 1
ATOM 1395 C C . SER A 1 179 ? -3.323 33.639 -29.597 1.00 92.25 179 SER A C 1
ATOM 1397 O O . SER A 1 179 ? -3.143 32.541 -30.134 1.00 92.25 179 SER A O 1
ATOM 1399 N N . SER A 1 180 ? -3.406 33.816 -28.286 1.00 90.25 180 SER A N 1
ATOM 1400 C CA . SER A 1 180 ? -3.399 32.753 -27.282 1.00 90.25 180 SER A CA 1
ATOM 1401 C C . SER A 1 180 ? -4.595 32.972 -26.347 1.00 90.25 180 SER A C 1
ATOM 1403 O O . SER A 1 180 ? -4.898 34.118 -26.026 1.00 90.25 180 SER A O 1
ATOM 1405 N N . ALA A 1 181 ? -5.321 31.892 -26.048 1.00 89.25 181 ALA A N 1
ATOM 1406 C CA . ALA A 1 181 ? -6.592 31.906 -25.315 1.00 89.25 181 ALA A CA 1
ATOM 1407 C C . ALA A 1 181 ? -6.791 30.575 -24.564 1.00 89.25 181 ALA A C 1
ATOM 1409 O O . ALA A 1 181 ? -7.669 29.765 -24.909 1.00 89.25 181 ALA A O 1
ATOM 1410 N N . ASN A 1 182 ? -5.869 30.245 -23.658 1.00 86.00 182 ASN A N 1
ATOM 1411 C CA . ASN A 1 182 ? -6.044 29.114 -22.756 1.00 86.00 182 ASN A CA 1
ATOM 1412 C C . ASN A 1 182 ? -7.092 29.479 -21.701 1.00 86.00 182 ASN A C 1
ATOM 1414 O O . ASN A 1 182 ? -7.276 30.628 -21.353 1.00 86.00 182 ASN A O 1
ATOM 1418 N N . ALA A 1 183 ? -7.822 28.482 -21.203 1.00 75.38 183 ALA A N 1
ATOM 1419 C CA . ALA A 1 183 ? -8.899 28.749 -20.258 1.00 75.38 183 ALA A CA 1
ATOM 1420 C C . ALA A 1 183 ? -8.374 28.907 -18.820 1.00 75.38 183 ALA A C 1
ATOM 1422 O O . ALA A 1 183 ? -7.569 28.088 -18.361 1.00 75.38 183 ALA A O 1
ATOM 1423 N N . GLY A 1 184 ? -8.953 29.846 -18.072 1.00 76.69 184 GLY A N 1
ATOM 1424 C CA . GLY A 1 184 ? -8.693 30.034 -16.640 1.00 76.69 184 GLY A CA 1
ATOM 1425 C C . GLY A 1 184 ? -7.439 30.867 -16.359 1.00 76.69 184 GLY A C 1
ATOM 1426 O O . GLY A 1 184 ? -7.207 31.857 -17.027 1.00 76.69 184 GLY A O 1
ATOM 1427 N N . LEU A 1 185 ? -6.636 30.485 -15.358 1.00 78.38 185 LEU A N 1
ATOM 1428 C CA . LEU A 1 185 ? -5.458 31.262 -14.912 1.00 78.38 185 LEU A CA 1
ATOM 1429 C C . LEU A 1 185 ? -4.137 30.809 -15.554 1.00 78.38 185 LEU A C 1
ATOM 1431 O O . LEU A 1 185 ? -3.056 31.024 -15.009 1.00 78.38 185 LEU A O 1
ATOM 1435 N N . SER A 1 186 ? -4.212 30.076 -16.665 1.00 83.25 186 SER A N 1
ATOM 1436 C CA . SER A 1 186 ? -2.997 29.644 -17.362 1.00 83.25 186 SER A CA 1
ATOM 1437 C C . SER A 1 186 ? -2.373 30.842 -18.070 1.00 83.25 186 SER A C 1
ATOM 1439 O O . SER A 1 186 ? -3.092 31.685 -18.588 1.00 83.25 186 SER A O 1
ATOM 1441 N N . SER A 1 187 ? -1.043 30.924 -18.110 1.00 81.75 187 SER A N 1
ATOM 1442 C CA . SER A 1 187 ? -0.391 32.019 -18.823 1.00 81.75 187 SER A CA 1
ATOM 1443 C C . SER A 1 187 ? -0.593 31.910 -20.334 1.00 81.75 187 SER A C 1
ATOM 1445 O O . SER A 1 187 ? -0.537 30.827 -20.925 1.00 81.75 187 SER A O 1
ATOM 1447 N N . GLU A 1 188 ? -0.785 33.059 -20.973 1.00 89.06 188 GLU A N 1
ATOM 1448 C CA . GLU A 1 188 ? -0.878 33.176 -22.419 1.00 89.06 188 GLU A CA 1
ATOM 1449 C C . GLU A 1 188 ? 0.487 33.514 -23.007 1.00 89.06 188 GLU A C 1
ATOM 1451 O O . GLU A 1 188 ? 1.220 34.351 -22.478 1.00 89.06 188 GLU A O 1
ATOM 1456 N N . SER A 1 189 ? 0.851 32.880 -24.124 1.00 89.25 189 SER A N 1
ATOM 1457 C CA . SER A 1 189 ? 2.138 33.144 -24.769 1.00 89.25 189 SER A CA 1
ATOM 1458 C C . SER A 1 189 ? 2.037 33.169 -26.287 1.00 89.25 189 SER A C 1
ATOM 1460 O O . SER A 1 189 ? 1.450 32.287 -26.915 1.00 89.25 189 SER A O 1
ATOM 1462 N N . ILE A 1 190 ? 2.649 34.191 -26.888 1.00 87.44 190 ILE A N 1
ATOM 1463 C CA . ILE A 1 190 ? 2.788 34.340 -28.335 1.00 87.44 190 ILE A CA 1
ATOM 1464 C C . ILE A 1 190 ? 4.266 34.523 -28.668 1.00 87.44 190 ILE A C 1
ATOM 1466 O O . ILE A 1 190 ? 4.881 35.509 -28.264 1.00 87.44 190 ILE A O 1
ATOM 1470 N N . VAL A 1 191 ? 4.807 33.612 -29.478 1.00 85.00 191 VAL A N 1
ATOM 1471 C CA . VAL A 1 191 ? 6.154 33.718 -30.051 1.00 85.00 191 VAL A CA 1
ATOM 1472 C C . VAL A 1 191 ? 6.041 33.808 -31.567 1.00 85.00 191 VAL A C 1
ATOM 1474 O O . VAL A 1 191 ? 5.614 32.854 -32.213 1.00 85.00 191 VAL A O 1
ATOM 1477 N N . GLU A 1 192 ? 6.414 34.950 -32.143 1.00 83.81 192 GLU A N 1
ATOM 1478 C CA . GLU A 1 192 ? 6.296 35.197 -33.584 1.00 83.81 192 GLU A CA 1
ATOM 1479 C C . GLU A 1 192 ? 7.515 35.925 -34.161 1.00 83.81 192 GLU A C 1
ATOM 1481 O O . GLU A 1 192 ? 8.068 36.854 -33.566 1.00 83.81 192 GLU A O 1
ATOM 1486 N N . GLU A 1 193 ? 7.900 35.538 -35.378 1.00 82.50 193 GLU A N 1
ATOM 1487 C CA . GLU A 1 193 ? 8.917 36.235 -36.166 1.00 82.50 193 GLU A CA 1
ATOM 1488 C C . GLU A 1 193 ? 8.279 37.384 -36.947 1.00 82.50 193 GLU A C 1
ATOM 1490 O O . GLU A 1 193 ? 7.473 37.189 -37.866 1.00 82.50 193 GLU A O 1
ATOM 1495 N N . LEU A 1 194 ? 8.656 38.614 -36.602 1.00 82.00 194 LEU A N 1
ATOM 1496 C CA . LEU A 1 194 ? 8.026 39.809 -37.142 1.00 82.00 194 LEU A CA 1
ATOM 1497 C C . LEU A 1 194 ? 9.043 40.691 -37.864 1.00 82.00 194 LEU A C 1
ATOM 1499 O O . LEU A 1 194 ? 10.075 41.095 -37.329 1.00 82.00 194 LEU A O 1
ATOM 1503 N N . ALA A 1 195 ? 8.712 41.070 -39.097 1.00 84.25 195 ALA A N 1
ATOM 1504 C CA . ALA A 1 195 ? 9.502 42.032 -39.858 1.00 84.25 195 ALA A CA 1
ATOM 1505 C C . ALA A 1 195 ? 9.467 43.430 -39.211 1.00 84.25 195 ALA A C 1
ATOM 1507 O O . ALA A 1 195 ? 8.516 43.786 -38.519 1.00 84.25 195 ALA A O 1
ATOM 1508 N N . ALA A 1 196 ? 10.446 44.280 -39.532 1.00 83.19 196 ALA A N 1
ATOM 1509 C CA . ALA A 1 196 ? 10.487 45.666 -39.057 1.00 83.19 196 ALA A CA 1
ATOM 1510 C C . ALA A 1 196 ? 9.171 46.427 -39.336 1.00 83.19 196 ALA A C 1
ATOM 1512 O O . ALA A 1 196 ? 8.762 46.573 -40.497 1.00 83.19 196 ALA A O 1
ATOM 1513 N N . GLY A 1 197 ? 8.526 46.959 -38.298 1.00 85.62 197 GLY A N 1
ATOM 1514 C CA . GLY A 1 197 ? 7.193 47.552 -38.407 1.00 85.62 197 GLY A CA 1
ATOM 1515 C C . GLY A 1 197 ? 6.572 47.936 -37.065 1.00 85.62 197 GLY A C 1
ATOM 1516 O O . GLY A 1 197 ? 7.166 47.712 -36.017 1.00 85.62 197 GLY A O 1
ATOM 1517 N N . ASP A 1 198 ? 5.393 48.558 -37.120 1.00 89.12 198 ASP A N 1
ATOM 1518 C CA . ASP A 1 198 ? 4.554 48.818 -35.944 1.00 89.12 198 ASP A CA 1
ATOM 1519 C C . ASP A 1 198 ? 3.566 47.654 -35.763 1.00 89.12 198 ASP A C 1
ATOM 1521 O O . ASP A 1 198 ? 2.939 47.231 -36.743 1.00 89.12 198 ASP A O 1
ATOM 1525 N N . TYR A 1 199 ? 3.417 47.185 -34.528 1.00 92.62 199 TYR A N 1
ATOM 1526 C CA . TYR A 1 199 ? 2.523 46.095 -34.135 1.00 92.62 199 TYR A CA 1
ATOM 1527 C C . TYR A 1 199 ? 1.738 46.486 -32.889 1.00 92.62 199 TYR A C 1
ATOM 1529 O O . TYR A 1 199 ? 2.162 47.373 -32.142 1.00 92.62 199 TYR A O 1
ATOM 1537 N N . TYR A 1 200 ? 0.593 45.838 -32.693 1.00 93.06 200 TYR A N 1
ATOM 1538 C CA . TYR A 1 200 ? -0.280 46.091 -31.554 1.00 93.06 200 TYR A CA 1
ATOM 1539 C C . TYR A 1 200 ? -0.560 44.804 -30.790 1.00 93.06 200 TYR A C 1
ATOM 1541 O O . TYR A 1 200 ? -0.681 43.749 -31.410 1.00 93.06 200 TYR A O 1
ATOM 1549 N N . LEU A 1 201 ? -0.680 44.918 -29.474 1.00 93.06 201 LEU A N 1
ATOM 1550 C CA . LEU A 1 201 ? -1.184 43.867 -28.598 1.00 93.06 201 LEU A CA 1
ATOM 1551 C C . LEU A 1 201 ? -2.533 44.301 -28.039 1.00 93.06 201 LEU A C 1
ATOM 1553 O O . LEU A 1 201 ? -2.764 45.499 -27.867 1.00 93.06 201 LEU A O 1
ATOM 1557 N N . GLU A 1 202 ? -3.392 43.329 -27.789 1.00 93.50 202 GLU A N 1
ATOM 1558 C CA . GLU A 1 202 ? -4.658 43.482 -27.079 1.00 93.50 202 GLU A CA 1
ATOM 1559 C C . GLU A 1 202 ? -4.712 42.398 -26.009 1.00 93.50 202 GLU A C 1
ATOM 1561 O O . GLU A 1 202 ? -4.472 41.227 -26.321 1.00 93.50 202 GLU A O 1
ATOM 1566 N N . VAL A 1 203 ? -4.986 42.810 -24.777 1.00 90.88 203 VAL A N 1
ATOM 1567 C CA . VAL A 1 203 ? -5.339 41.922 -23.670 1.00 90.88 203 VAL A CA 1
ATOM 1568 C C . VAL A 1 203 ? -6.839 42.082 -23.471 1.00 90.88 203 VAL A C 1
ATOM 1570 O O . VAL A 1 203 ? -7.278 43.167 -23.107 1.00 90.88 203 VAL A O 1
ATOM 1573 N N . GLU A 1 204 ? -7.623 41.055 -23.793 1.00 88.69 204 GLU A N 1
ATOM 1574 C CA . GLU A 1 204 ? -9.092 41.090 -23.737 1.00 88.69 204 GLU A CA 1
ATOM 1575 C C . GLU A 1 204 ? -9.571 40.295 -22.519 1.00 88.69 204 GLU A C 1
ATOM 1577 O O . GLU A 1 204 ? -9.295 39.100 -22.414 1.00 88.69 204 GLU A O 1
ATOM 1582 N N . ALA A 1 205 ? -10.314 40.932 -21.609 1.00 82.00 205 ALA A N 1
ATOM 1583 C CA . ALA A 1 205 ? -10.926 40.221 -20.490 1.00 82.00 205 ALA A CA 1
ATOM 1584 C C . ALA A 1 205 ? -11.967 39.227 -21.017 1.00 82.00 205 ALA A C 1
ATOM 1586 O O . ALA A 1 205 ? -12.942 39.610 -21.674 1.00 82.00 205 ALA A O 1
ATOM 1587 N N . TRP A 1 206 ? -11.808 37.946 -20.694 1.00 80.00 206 TRP A N 1
ATOM 1588 C CA . TRP A 1 206 ? -12.759 36.914 -21.095 1.00 80.00 206 TRP A CA 1
ATOM 1589 C C . TRP A 1 206 ? -13.858 36.710 -20.045 1.00 80.00 206 TRP A C 1
ATOM 1591 O O . TRP A 1 206 ? -15.036 36.506 -20.379 1.00 80.00 206 TRP A O 1
ATOM 1601 N N . SER A 1 207 ? -13.507 36.813 -18.762 1.00 70.56 207 SER A N 1
ATOM 1602 C CA . SER A 1 207 ? -14.459 36.790 -17.651 1.00 70.56 207 SER A CA 1
ATOM 1603 C C . SER A 1 207 ? -14.010 37.694 -16.512 1.00 70.56 207 SER A C 1
ATOM 1605 O O . SER A 1 207 ? -12.822 37.804 -16.275 1.00 70.56 207 SER A O 1
ATOM 1607 N N . GLY A 1 208 ? -14.963 38.291 -15.792 1.00 69.38 208 GLY A N 1
ATOM 1608 C CA . GLY A 1 208 ? -14.689 38.959 -14.517 1.00 69.38 208 GLY A CA 1
ATOM 1609 C C . GLY A 1 208 ? -13.689 40.117 -14.590 1.00 69.38 208 GLY A C 1
ATOM 1610 O O . GLY A 1 208 ? -13.678 40.855 -15.580 1.00 69.38 208 GLY A O 1
ATOM 1611 N N . PHE A 1 209 ? -12.935 40.287 -13.506 1.00 68.50 209 PHE A N 1
ATOM 1612 C CA . PHE A 1 209 ? -11.886 41.295 -13.331 1.00 68.50 209 PHE A CA 1
ATOM 1613 C C . PHE A 1 209 ? -10.574 40.556 -13.073 1.00 68.50 209 PHE A C 1
ATOM 1615 O O . PHE A 1 209 ? -10.535 39.682 -12.207 1.00 68.50 209 PHE A O 1
ATOM 1622 N N . THR A 1 210 ? -9.496 40.922 -13.765 1.00 70.31 210 THR A N 1
ATOM 1623 C CA . THR A 1 210 ? -8.173 40.392 -13.434 1.00 70.31 210 THR A CA 1
ATOM 1624 C C . THR A 1 210 ? -7.081 41.440 -13.546 1.00 70.31 210 THR A C 1
ATOM 1626 O O . THR A 1 210 ? -6.993 42.167 -14.536 1.00 70.31 210 THR A O 1
ATOM 1629 N N . ASP A 1 211 ? -6.183 41.424 -12.565 1.00 73.25 211 ASP A N 1
ATOM 1630 C CA . ASP A 1 211 ? -4.848 41.981 -12.724 1.00 73.25 211 ASP A CA 1
ATOM 1631 C C . ASP A 1 211 ? -4.032 41.065 -13.639 1.00 73.25 211 ASP A C 1
ATOM 1633 O O . ASP A 1 211 ? -4.237 39.841 -13.683 1.00 73.25 211 ASP A O 1
ATOM 1637 N N . TYR A 1 212 ? -3.101 41.658 -14.380 1.00 77.31 212 TYR A N 1
ATOM 1638 C CA . TYR A 1 212 ? -2.201 40.921 -15.241 1.00 77.31 212 TYR A CA 1
ATOM 1639 C C . TYR A 1 212 ? -0.810 41.548 -15.358 1.00 77.31 212 TYR A C 1
ATOM 1641 O O . TYR A 1 212 ? -0.574 42.747 -15.179 1.00 77.31 212 TYR A O 1
ATOM 1649 N N . THR A 1 213 ? 0.151 40.706 -15.730 1.00 79.31 213 THR A N 1
ATOM 1650 C CA . THR A 1 213 ? 1.483 41.134 -16.157 1.00 79.31 213 THR A CA 1
ATOM 1651 C C . THR A 1 213 ? 1.705 40.770 -17.612 1.00 79.31 213 THR A C 1
ATOM 1653 O O . THR A 1 213 ? 1.494 39.627 -18.007 1.00 79.31 213 THR A O 1
ATOM 1656 N N . LEU A 1 214 ? 2.139 41.746 -18.409 1.00 81.56 214 LEU A N 1
ATOM 1657 C CA . LEU A 1 214 ? 2.478 41.564 -19.814 1.00 81.56 214 LEU A CA 1
ATOM 1658 C C . LEU A 1 214 ? 3.974 41.823 -20.004 1.00 81.56 214 LEU A C 1
ATOM 1660 O O . LEU A 1 214 ? 4.459 42.950 -19.866 1.00 81.56 214 LEU A O 1
ATOM 1664 N N . ASP A 1 215 ? 4.704 40.756 -20.310 1.00 78.62 215 ASP A N 1
ATOM 1665 C CA . ASP A 1 215 ? 6.128 40.787 -20.623 1.00 78.62 215 ASP A CA 1
ATOM 1666 C C . ASP A 1 215 ? 6.316 40.786 -22.141 1.00 78.62 215 ASP A C 1
ATOM 1668 O O . ASP A 1 215 ? 5.926 39.836 -22.827 1.00 78.62 215 ASP A O 1
ATOM 1672 N N . LEU A 1 216 ? 6.894 41.867 -22.673 1.00 78.75 216 LEU A N 1
ATOM 1673 C CA . LEU A 1 216 ? 7.260 41.982 -24.078 1.00 78.75 216 LEU A CA 1
ATOM 1674 C C . LEU A 1 216 ? 8.780 41.939 -24.229 1.00 78.75 216 LEU A C 1
ATOM 1676 O O . LEU A 1 216 ? 9.482 42.935 -24.026 1.00 78.75 216 LEU A O 1
ATOM 1680 N N . LEU A 1 217 ? 9.270 40.811 -24.736 1.00 74.50 217 LEU A N 1
ATOM 1681 C CA . LEU A 1 217 ? 10.657 40.639 -25.139 1.00 74.50 217 LEU A CA 1
ATOM 1682 C C . LEU A 1 217 ? 10.736 40.572 -26.661 1.00 74.50 217 LEU A C 1
ATOM 1684 O O . LEU A 1 217 ? 10.278 39.627 -27.298 1.00 74.50 217 LEU A O 1
ATOM 1688 N N . SER A 1 218 ? 11.364 41.577 -27.267 1.00 58.94 218 SER A N 1
ATOM 1689 C CA . SER A 1 218 ? 11.749 41.521 -28.676 1.00 58.94 218 SER A CA 1
ATOM 1690 C C . SER A 1 218 ? 13.264 41.498 -28.791 1.00 58.94 218 SER A C 1
ATOM 1692 O O . SER A 1 218 ? 13.964 42.445 -28.420 1.00 58.94 218 SER A O 1
ATOM 1694 N N . VAL A 1 219 ? 13.778 40.398 -29.327 1.00 60.06 219 VAL A N 1
ATOM 1695 C CA . VAL A 1 219 ? 15.205 40.233 -29.576 1.00 60.06 219 VAL A CA 1
ATOM 1696 C C . VAL A 1 219 ? 15.438 40.585 -31.037 1.00 60.06 219 VAL A C 1
ATOM 1698 O O . VAL A 1 219 ? 14.931 39.946 -31.956 1.00 60.06 219 VAL A O 1
ATOM 1701 N N . SER A 1 220 ? 16.144 41.689 -31.274 1.00 49.34 220 SER A N 1
ATOM 1702 C CA . SER A 1 220 ? 16.623 42.023 -32.612 1.00 49.34 220 SER A CA 1
ATOM 1703 C C . SER A 1 220 ? 17.774 41.100 -32.967 1.00 49.34 220 SER A C 1
ATOM 1705 O O . SER A 1 220 ? 18.758 41.096 -32.229 1.00 49.34 220 SER A O 1
ATOM 1707 N N . GLU A 1 221 ? 17.694 40.396 -34.096 1.00 44.62 221 GLU A N 1
ATOM 1708 C CA . GLU A 1 221 ? 18.835 39.612 -34.569 1.00 44.62 221 GLU A CA 1
ATOM 1709 C C . GLU A 1 221 ? 20.039 40.543 -34.800 1.00 44.62 221 GLU A C 1
ATOM 1711 O O . GLU A 1 221 ? 20.082 41.341 -35.743 1.00 44.62 221 GLU A O 1
ATOM 1716 N N . GLU A 1 222 ? 21.022 40.466 -33.909 1.00 41.66 222 GLU A N 1
ATOM 1717 C CA . GLU A 1 222 ? 22.429 40.643 -34.258 1.00 41.66 222 GLU A CA 1
ATOM 1718 C C . GLU A 1 222 ? 22.958 39.272 -34.718 1.00 41.66 222 GLU A C 1
ATOM 1720 O O . GLU A 1 222 ? 22.346 38.255 -34.410 1.00 41.66 222 GLU A O 1
ATOM 1725 N N . PRO A 1 223 ? 24.009 39.255 -35.554 1.00 40.97 223 PRO A N 1
ATOM 1726 C CA . PRO A 1 223 ? 24.128 38.361 -36.703 1.00 40.97 223 PRO A CA 1
ATOM 1727 C C . PRO A 1 223 ? 23.881 36.892 -36.359 1.00 40.97 223 PRO A C 1
ATOM 1729 O O . PRO A 1 223 ? 24.430 36.398 -35.384 1.00 40.97 223 PRO A O 1
ATOM 1732 N N . THR A 1 224 ? 23.159 36.198 -37.240 1.00 42.81 224 THR A N 1
ATOM 1733 C CA . THR A 1 224 ? 23.146 34.735 -37.310 1.00 42.81 224 THR A CA 1
ATOM 1734 C C . THR A 1 224 ? 24.589 34.229 -37.296 1.00 42.81 224 THR A C 1
ATOM 1736 O O . THR A 1 224 ? 25.319 34.382 -38.289 1.00 42.81 224 THR A O 1
ATOM 1739 N N . TYR A 1 225 ? 25.012 33.683 -36.165 1.00 51.97 225 TYR A N 1
ATOM 1740 C CA . TYR A 1 225 ? 26.130 32.763 -36.101 1.00 51.97 225 TYR A CA 1
ATOM 1741 C C . TYR A 1 225 ? 25.570 31.416 -36.557 1.00 51.97 225 TYR A C 1
ATOM 1743 O O . TYR A 1 225 ? 25.106 30.629 -35.759 1.00 51.97 225 TYR A O 1
ATOM 1751 N N . ASP A 1 226 ? 25.463 31.272 -37.877 1.00 57.53 226 ASP A N 1
ATOM 1752 C CA . ASP A 1 226 ? 25.496 29.979 -38.561 1.00 57.53 226 ASP A CA 1
ATOM 1753 C C . ASP A 1 226 ? 26.747 30.092 -39.427 1.00 57.53 226 ASP A C 1
ATOM 1755 O O . ASP A 1 226 ? 26.755 30.725 -40.498 1.00 57.53 226 ASP A O 1
ATOM 1759 N N . ASP A 1 227 ? 27.870 29.645 -38.872 1.00 63.34 227 ASP A N 1
ATOM 1760 C CA . ASP A 1 227 ? 29.148 29.659 -39.579 1.00 63.34 227 ASP A CA 1
ATOM 1761 C C . ASP A 1 227 ? 29.248 28.494 -40.595 1.00 63.34 227 ASP A C 1
ATOM 1763 O O . ASP A 1 227 ? 30.148 28.469 -41.454 1.00 63.34 227 ASP A O 1
ATOM 1767 N N . GLY A 1 228 ? 28.238 27.614 -40.576 1.00 71.31 228 GLY A N 1
ATOM 1768 C CA . GLY A 1 228 ? 28.022 26.480 -41.449 1.00 71.31 228 GLY A CA 1
ATOM 1769 C C . GLY A 1 228 ? 28.775 25.221 -41.038 1.00 71.31 228 GLY A C 1
ATOM 1770 O O . GLY A 1 228 ? 28.788 24.285 -41.843 1.00 71.31 228 GLY A O 1
ATOM 1771 N N . ASN A 1 229 ? 29.431 25.170 -39.875 1.00 84.88 229 ASN A N 1
ATOM 1772 C CA . ASN A 1 229 ? 30.207 24.024 -39.392 1.00 84.88 229 ASN A CA 1
ATOM 1773 C C . ASN A 1 229 ? 29.366 22.904 -38.738 1.00 84.88 229 ASN A C 1
ATOM 1775 O O . ASN A 1 229 ? 29.922 22.059 -38.053 1.00 84.88 229 ASN A O 1
ATOM 1779 N N . ASN A 1 230 ? 28.075 22.814 -39.034 1.00 86.00 230 ASN A N 1
ATOM 1780 C CA . ASN A 1 230 ? 27.083 22.019 -38.295 1.00 86.00 230 ASN A CA 1
ATOM 1781 C C . ASN A 1 230 ? 27.050 20.534 -38.722 1.00 86.00 230 ASN A C 1
ATOM 1783 O O . ASN A 1 230 ? 26.061 19.827 -38.549 1.00 86.00 230 ASN A O 1
ATOM 1787 N N . THR A 1 231 ? 28.102 20.061 -39.399 1.00 89.00 231 THR A N 1
ATOM 1788 C CA . THR A 1 231 ? 28.261 18.663 -39.822 1.00 89.00 231 THR A CA 1
ATOM 1789 C C . THR A 1 231 ? 29.740 18.284 -39.877 1.00 89.00 231 THR A C 1
ATOM 1791 O O . THR A 1 231 ? 30.593 19.135 -40.138 1.00 89.00 231 THR A O 1
ATOM 1794 N N . PHE A 1 232 ? 30.058 16.987 -39.812 1.00 86.25 232 PHE A N 1
ATOM 1795 C CA . PHE A 1 232 ? 31.419 16.484 -40.058 1.00 86.25 232 PHE A CA 1
ATOM 1796 C C . PHE A 1 232 ? 32.029 16.962 -41.396 1.00 86.25 232 PHE A C 1
ATOM 1798 O O . PHE A 1 232 ? 33.218 17.277 -41.460 1.00 86.25 232 PHE A O 1
ATOM 1805 N N . GLU A 1 233 ? 31.236 17.079 -42.477 1.00 88.06 233 GLU A N 1
ATOM 1806 C CA . GLU A 1 233 ? 31.730 17.542 -43.791 1.00 88.06 233 GLU A CA 1
ATOM 1807 C C . GLU A 1 233 ? 32.094 19.038 -43.787 1.00 88.06 233 GLU A C 1
ATOM 1809 O O . GLU A 1 233 ? 32.956 19.474 -44.562 1.00 88.06 233 GLU A O 1
ATOM 1814 N N . SER A 1 234 ? 31.444 19.826 -42.930 1.00 88.31 234 SER A N 1
ATOM 1815 C CA . SER A 1 234 ? 31.639 21.271 -42.828 1.00 88.31 234 SER A CA 1
ATOM 1816 C C . SER A 1 234 ? 32.481 21.718 -41.631 1.00 88.31 234 SER A C 1
ATOM 1818 O O . SER A 1 234 ? 32.761 22.912 -41.522 1.00 88.31 234 SER A O 1
ATOM 1820 N N . ALA A 1 235 ? 32.961 20.773 -40.817 1.00 90.44 235 ALA A N 1
ATOM 1821 C CA . ALA A 1 235 ? 33.696 21.017 -39.582 1.00 90.44 235 ALA A CA 1
ATOM 1822 C C . ALA A 1 235 ? 34.843 22.035 -39.729 1.00 90.44 235 ALA A C 1
ATOM 1824 O O . ALA A 1 235 ? 35.735 21.915 -40.584 1.00 90.44 235 ALA A O 1
ATOM 1825 N N . MET A 1 236 ? 34.864 23.033 -38.847 1.00 92.62 236 MET A N 1
ATOM 1826 C CA . MET A 1 236 ? 35.848 24.110 -38.872 1.00 92.62 236 MET A CA 1
ATOM 1827 C C . MET A 1 236 ? 37.195 23.664 -38.283 1.00 92.62 236 MET A C 1
ATOM 1829 O O . MET A 1 236 ? 37.278 23.087 -37.208 1.00 92.62 236 MET A O 1
ATOM 1833 N N . ALA A 1 237 ? 38.304 23.979 -38.955 1.00 91.88 237 ALA A N 1
ATOM 1834 C CA . ALA A 1 237 ? 39.624 23.592 -38.458 1.00 91.88 237 ALA A CA 1
ATOM 1835 C C . ALA A 1 237 ? 40.033 24.351 -37.173 1.00 91.88 237 ALA A C 1
ATOM 1837 O O . ALA A 1 237 ? 39.980 25.591 -37.133 1.00 91.88 237 ALA A O 1
ATOM 1838 N N . ILE A 1 238 ? 40.540 23.615 -36.180 1.00 93.19 238 ILE A N 1
ATOM 1839 C CA . ILE A 1 238 ? 41.169 24.130 -34.953 1.00 93.19 238 ILE A CA 1
ATOM 1840 C C . ILE A 1 238 ? 42.588 23.554 -34.795 1.00 93.19 238 ILE A C 1
ATOM 1842 O O . ILE A 1 238 ? 42.836 22.375 -35.047 1.00 93.19 238 ILE A O 1
ATOM 1846 N N . GLU A 1 239 ? 43.566 24.393 -34.437 1.00 92.06 239 GLU A N 1
ATOM 1847 C CA . GLU A 1 239 ? 44.956 23.963 -34.207 1.00 92.06 239 GLU A CA 1
ATOM 1848 C C . GLU A 1 239 ? 45.276 23.799 -32.708 1.00 92.06 239 GLU A C 1
ATOM 1850 O O . GLU A 1 239 ? 44.730 24.492 -31.856 1.00 92.06 239 GLU A O 1
ATOM 1855 N N . ILE A 1 240 ? 46.236 22.928 -32.369 1.00 88.06 240 ILE A N 1
ATOM 1856 C CA . ILE A 1 240 ? 46.728 22.798 -30.986 1.00 88.06 240 ILE A CA 1
ATOM 1857 C C . ILE A 1 240 ? 47.291 24.140 -30.488 1.00 88.06 240 ILE A C 1
ATOM 1859 O O . ILE A 1 240 ? 48.205 24.719 -31.085 1.00 88.06 240 ILE A O 1
ATOM 1863 N N . GLY A 1 241 ? 46.794 24.583 -29.336 1.00 84.88 241 GLY A N 1
ATOM 1864 C CA . GLY A 1 241 ? 47.070 25.867 -28.699 1.00 84.88 241 GLY A CA 1
ATOM 1865 C C . GLY A 1 241 ? 46.150 27.003 -29.157 1.00 84.88 241 GLY A C 1
ATOM 1866 O O . GLY A 1 241 ? 46.423 28.158 -28.816 1.00 84.88 241 GLY A O 1
ATOM 1867 N N . GLU A 1 242 ? 45.118 26.708 -29.951 1.00 89.25 242 GLU A N 1
ATOM 1868 C CA . GLU A 1 242 ? 44.084 27.652 -30.374 1.00 89.25 242 GLU A CA 1
ATOM 1869 C C . GLU A 1 242 ? 42.863 27.595 -29.440 1.00 89.25 242 GLU A C 1
ATOM 1871 O O . GLU A 1 242 ? 42.526 26.551 -28.883 1.00 89.25 242 GLU A O 1
ATOM 1876 N N . THR A 1 243 ? 42.204 28.744 -29.291 1.00 91.06 243 THR A N 1
ATOM 1877 C CA . THR A 1 243 ? 40.893 28.883 -28.650 1.00 91.06 243 THR A CA 1
ATOM 1878 C C . THR A 1 243 ? 39.944 29.505 -29.667 1.00 91.06 243 THR A C 1
ATOM 1880 O O . THR A 1 243 ? 40.298 30.499 -30.313 1.00 91.06 243 THR A O 1
ATOM 1883 N N . LYS A 1 244 ? 38.764 28.915 -29.819 1.00 87.81 244 LYS A N 1
ATOM 1884 C CA . LYS A 1 244 ? 37.644 29.380 -30.634 1.00 87.81 244 LYS A CA 1
ATOM 1885 C C . LYS A 1 244 ? 36.543 29.862 -29.700 1.00 87.81 244 LYS A C 1
ATOM 1887 O O . LYS A 1 244 ? 36.409 29.342 -28.602 1.00 87.81 244 LYS A O 1
ATOM 1892 N N . THR A 1 245 ? 35.812 30.882 -30.118 1.00 84.94 245 THR A N 1
ATOM 1893 C CA . THR A 1 245 ? 34.704 31.448 -29.346 1.00 84.94 245 THR A CA 1
ATOM 1894 C C . THR A 1 245 ? 33.525 31.586 -30.283 1.00 84.94 245 THR A C 1
ATOM 1896 O O . THR A 1 245 ? 33.690 32.264 -31.303 1.00 84.94 245 THR A O 1
ATOM 1899 N N . GLU A 1 246 ? 32.407 30.955 -29.958 1.00 83.56 246 GLU A N 1
ATOM 1900 C CA . GLU A 1 246 ? 31.231 30.895 -30.825 1.00 83.56 246 GLU A CA 1
ATOM 1901 C C . GLU A 1 246 ? 29.954 30.669 -29.996 1.00 83.56 246 GLU A C 1
ATOM 1903 O O . GLU A 1 246 ? 30.010 30.752 -28.765 1.00 83.56 246 GLU A O 1
ATOM 1908 N N . ARG A 1 247 ? 28.812 30.451 -30.652 1.00 80.00 247 ARG A N 1
ATOM 1909 C CA . ARG A 1 247 ? 27.508 30.236 -30.026 1.00 80.00 247 ARG A CA 1
ATOM 1910 C C . ARG A 1 247 ? 26.743 29.104 -30.705 1.00 80.00 247 ARG A C 1
ATOM 1912 O O . ARG A 1 247 ? 26.563 29.149 -31.913 1.00 80.00 247 ARG A O 1
ATOM 1919 N N . VAL A 1 248 ? 26.173 28.213 -29.896 1.00 80.06 248 VAL A N 1
ATOM 1920 C CA . VAL A 1 248 ? 25.132 27.250 -30.304 1.00 80.06 248 VAL A CA 1
ATOM 1921 C C . VAL A 1 248 ? 23.756 27.707 -29.800 1.00 80.06 248 VAL A C 1
ATOM 1923 O O . VAL A 1 248 ? 23.645 28.437 -28.808 1.00 80.06 248 VAL A O 1
ATOM 1926 N N . SER A 1 249 ? 22.687 27.346 -30.510 1.00 70.12 249 SER A N 1
ATOM 1927 C CA . SER A 1 249 ? 21.307 27.757 -30.212 1.00 70.12 249 SER A CA 1
ATOM 1928 C C . SER A 1 249 ? 20.276 26.740 -30.706 1.00 70.12 249 SER A C 1
ATOM 1930 O O . SER A 1 249 ? 20.574 25.897 -31.535 1.00 70.12 249 SER A O 1
ATOM 1932 N N . SER A 1 250 ? 19.005 26.888 -30.330 1.00 66.62 250 SER A N 1
ATOM 1933 C CA . SER A 1 250 ? 17.917 26.057 -30.894 1.00 66.62 250 SER A CA 1
ATOM 1934 C C . SER A 1 250 ? 17.795 26.080 -32.434 1.00 66.62 250 SER A C 1
ATOM 1936 O O . SER A 1 250 ? 17.232 25.155 -33.021 1.00 66.62 250 SER A O 1
ATOM 1938 N N . SER A 1 251 ? 18.310 27.122 -33.099 1.00 66.81 251 SER A N 1
ATOM 1939 C CA . SER A 1 251 ? 18.343 27.241 -34.567 1.00 66.81 251 SER A CA 1
ATOM 1940 C C . SER A 1 251 ? 19.654 26.766 -35.203 1.00 66.81 251 SER A C 1
ATOM 1942 O O . SER A 1 251 ? 19.680 26.504 -36.406 1.00 66.81 251 SER A O 1
ATOM 1944 N N . ASP A 1 252 ? 20.700 26.626 -34.387 1.00 75.62 252 ASP A N 1
ATOM 1945 C CA . ASP A 1 252 ? 22.009 26.084 -34.737 1.00 75.62 252 ASP A CA 1
ATOM 1946 C C . ASP A 1 252 ? 22.547 25.235 -33.568 1.00 75.62 252 ASP A C 1
ATOM 1948 O O . ASP A 1 252 ? 23.332 25.726 -32.752 1.00 75.62 252 ASP A O 1
ATOM 1952 N N . PRO A 1 253 ? 22.000 24.021 -33.375 1.00 78.81 253 PRO A N 1
ATOM 1953 C CA . PRO A 1 253 ? 22.210 23.275 -32.137 1.00 78.81 253 PRO A CA 1
ATOM 1954 C C . PRO A 1 253 ? 23.573 22.587 -32.071 1.00 78.81 253 PRO A C 1
ATOM 1956 O O . PRO A 1 253 ? 24.001 22.227 -30.980 1.00 78.81 253 PRO A O 1
ATOM 1959 N N . GLU A 1 254 ? 24.252 22.414 -33.211 1.00 89.00 254 GLU A N 1
ATOM 1960 C CA . GLU A 1 254 ? 25.465 21.606 -33.307 1.00 89.00 254 GLU A CA 1
ATOM 1961 C C . GLU A 1 254 ? 26.589 22.346 -34.035 1.00 89.00 254 GLU A C 1
ATOM 1963 O O . GLU A 1 254 ? 26.439 22.685 -35.207 1.00 89.00 254 GLU A O 1
ATOM 1968 N N . ASP A 1 255 ? 27.761 22.436 -33.407 1.00 91.56 255 ASP A N 1
ATOM 1969 C CA . ASP A 1 255 ? 28.982 22.946 -34.036 1.00 91.56 255 ASP A CA 1
ATOM 1970 C C . ASP A 1 255 ? 30.044 21.848 -34.134 1.00 91.56 255 ASP A C 1
ATOM 1972 O O . ASP A 1 255 ? 30.371 21.186 -33.146 1.00 91.56 255 ASP A O 1
ATOM 1976 N N . TYR A 1 256 ? 30.660 21.691 -35.312 1.00 94.00 256 TYR A N 1
ATOM 1977 C CA . TYR A 1 256 ? 31.735 20.720 -35.524 1.00 94.00 256 TYR A CA 1
ATOM 1978 C C . TYR A 1 256 ? 33.075 21.401 -35.796 1.00 94.00 256 TYR A C 1
ATOM 1980 O O . TYR A 1 256 ? 33.213 22.318 -36.614 1.00 94.00 256 TYR A O 1
ATOM 1988 N N . TYR A 1 257 ? 34.123 20.871 -35.175 1.00 95.69 257 TYR A N 1
ATOM 1989 C CA . TYR A 1 257 ? 35.506 21.261 -35.413 1.00 95.69 257 TYR A CA 1
ATOM 1990 C C . TYR A 1 257 ? 36.336 20.066 -35.862 1.00 95.69 257 TYR A C 1
ATOM 1992 O O . TYR A 1 257 ? 36.034 18.932 -35.525 1.00 95.69 257 TYR A O 1
ATOM 2000 N N . SER A 1 258 ? 37.402 20.304 -36.622 1.00 95.19 258 SER A N 1
ATOM 2001 C CA . SER A 1 258 ? 38.346 19.259 -37.032 1.00 95.19 258 SER A CA 1
ATOM 2002 C C . SER A 1 258 ? 39.781 19.629 -36.687 1.00 95.19 258 SER A C 1
ATOM 2004 O O . SER A 1 258 ? 40.200 20.786 -36.796 1.00 95.19 258 SER A O 1
ATOM 2006 N N . PHE A 1 259 ? 40.574 18.635 -36.300 1.00 95.25 259 PHE A N 1
ATOM 2007 C CA . PHE A 1 259 ? 42.009 18.794 -36.095 1.00 95.25 259 PHE A CA 1
ATOM 2008 C C . PHE A 1 259 ? 42.764 17.540 -36.539 1.00 95.25 259 PHE A C 1
ATOM 2010 O O . PHE A 1 259 ? 42.212 16.451 -36.656 1.00 95.25 259 PHE A O 1
ATOM 2017 N N . ASN A 1 260 ? 44.059 17.691 -36.829 1.00 91.69 260 ASN A N 1
ATOM 2018 C CA . ASN A 1 260 ? 44.891 16.578 -37.281 1.00 91.69 260 ASN A CA 1
ATOM 2019 C C . ASN A 1 260 ? 46.172 16.464 -36.454 1.00 91.69 260 ASN A C 1
ATOM 2021 O O . ASN A 1 260 ? 47.015 17.368 -36.446 1.00 91.69 260 ASN A O 1
ATOM 2025 N N . LEU A 1 261 ? 46.393 15.286 -35.883 1.00 86.50 261 LEU A N 1
ATOM 2026 C CA . LEU A 1 261 ? 47.592 14.926 -35.143 1.00 86.50 261 LEU A CA 1
ATOM 2027 C C . LEU A 1 261 ? 48.661 14.318 -36.056 1.00 86.50 261 LEU A C 1
ATOM 2029 O O . LEU A 1 261 ? 48.395 13.521 -36.952 1.00 86.50 261 LEU A O 1
ATOM 2033 N N . VAL A 1 262 ? 49.916 14.719 -35.839 1.00 81.56 262 VAL A N 1
ATOM 2034 C CA . VAL A 1 262 ? 51.069 14.243 -36.632 1.00 81.56 262 VAL A CA 1
ATOM 2035 C C . VAL A 1 262 ? 51.818 13.106 -35.931 1.00 81.56 262 VAL A C 1
ATOM 2037 O O . VAL A 1 262 ? 52.484 12.317 -36.597 1.00 81.56 262 VAL A O 1
ATOM 2040 N N . ASN A 1 263 ? 51.726 13.035 -34.605 1.00 76.69 263 ASN A N 1
ATOM 2041 C CA . ASN A 1 263 ? 52.238 11.945 -33.778 1.00 76.69 263 ASN A CA 1
ATOM 2042 C C . ASN A 1 263 ? 51.187 11.632 -32.714 1.00 76.69 263 ASN A C 1
ATOM 2044 O O . ASN A 1 263 ? 50.360 12.494 -32.417 1.00 76.69 263 ASN A O 1
ATOM 2048 N N . ASP A 1 264 ? 51.291 10.456 -32.117 1.00 74.06 264 ASP A N 1
ATOM 2049 C CA . ASP A 1 264 ? 50.452 10.057 -30.993 1.00 74.06 264 ASP A CA 1
ATOM 2050 C C . ASP A 1 264 ? 50.692 11.031 -29.824 1.00 74.06 264 ASP A C 1
ATOM 2052 O O . ASP A 1 264 ? 51.847 11.304 -29.471 1.00 74.06 264 ASP A O 1
ATOM 2056 N N . THR A 1 265 ? 49.632 11.672 -29.332 1.00 77.00 265 THR A N 1
ATOM 2057 C CA . THR A 1 265 ? 49.711 12.855 -28.458 1.00 77.00 265 THR A CA 1
ATOM 2058 C C . THR A 1 265 ? 48.530 12.878 -27.490 1.00 77.00 265 THR A C 1
ATOM 2060 O O . THR A 1 265 ? 47.411 12.584 -27.890 1.00 77.00 265 THR A O 1
ATOM 2063 N N . MET A 1 266 ? 48.777 13.282 -26.240 1.00 79.25 266 MET A N 1
ATOM 2064 C CA . MET A 1 266 ? 47.715 13.600 -25.282 1.00 79.25 266 MET A CA 1
ATOM 2065 C C . MET A 1 266 ? 47.110 14.960 -25.648 1.00 79.25 266 MET A C 1
ATOM 2067 O O . MET A 1 266 ? 47.855 15.945 -25.753 1.00 79.25 266 MET A O 1
ATOM 2071 N N . ILE A 1 267 ? 45.800 15.020 -25.853 1.00 86.06 267 ILE A N 1
ATOM 2072 C CA . ILE A 1 267 ? 45.057 16.241 -26.157 1.00 86.06 267 ILE A CA 1
ATOM 2073 C C . ILE A 1 267 ? 44.094 16.605 -25.032 1.00 86.06 267 ILE A C 1
ATOM 2075 O O . ILE A 1 267 ? 43.443 15.747 -24.460 1.00 86.06 267 ILE A O 1
ATOM 2079 N N . GLU A 1 268 ? 44.022 17.892 -24.725 1.00 86.62 268 GLU A N 1
ATOM 2080 C CA . GLU A 1 268 ? 43.116 18.456 -23.726 1.00 86.62 268 GLU A CA 1
ATOM 2081 C C . GLU A 1 268 ? 42.169 19.412 -24.458 1.00 86.62 268 GLU A C 1
ATOM 2083 O O . GLU A 1 268 ? 42.612 20.416 -25.025 1.00 86.62 268 GLU A O 1
ATOM 2088 N N . LEU A 1 269 ? 40.885 19.077 -24.493 1.00 91.06 269 LEU A N 1
ATOM 2089 C CA . LEU A 1 269 ? 39.797 19.901 -24.996 1.00 91.06 269 LEU A CA 1
ATOM 2090 C C . LEU A 1 269 ? 39.066 20.496 -23.804 1.00 91.06 269 LEU A C 1
ATOM 2092 O O . LEU A 1 269 ? 38.664 19.763 -22.912 1.00 91.06 269 LEU A O 1
ATOM 2096 N N . ASN A 1 270 ? 38.877 21.809 -23.796 1.00 88.81 270 ASN A N 1
ATOM 2097 C CA . ASN A 1 270 ? 38.058 22.467 -22.782 1.00 88.81 270 ASN A CA 1
ATOM 2098 C C . ASN A 1 270 ? 36.998 23.324 -23.461 1.00 88.81 270 ASN A C 1
ATOM 2100 O O . ASN A 1 270 ? 37.355 24.207 -24.251 1.00 88.81 270 ASN A O 1
ATOM 2104 N N . LEU A 1 271 ? 35.738 23.100 -23.102 1.00 90.62 271 LEU A N 1
ATOM 2105 C CA . LEU A 1 271 ? 34.594 23.937 -23.423 1.00 90.62 271 LEU A CA 1
ATOM 2106 C C . LEU A 1 271 ? 34.245 24.764 -22.184 1.00 90.62 271 LEU A C 1
ATOM 2108 O O . LEU A 1 271 ? 33.834 24.256 -21.147 1.00 90.62 271 LEU A O 1
ATOM 2112 N N . THR A 1 272 ? 34.476 26.067 -22.259 1.00 85.75 272 THR A N 1
ATOM 2113 C CA . THR A 1 272 ? 34.323 26.972 -21.113 1.00 85.75 272 THR A CA 1
ATOM 2114 C C . THR A 1 272 ? 33.480 28.177 -21.490 1.00 85.75 272 THR A C 1
ATOM 2116 O O . THR A 1 272 ? 33.223 28.416 -22.661 1.00 85.75 272 THR A O 1
ATOM 2119 N N . GLY A 1 273 ? 33.036 28.959 -20.506 1.00 76.69 273 GLY A N 1
ATOM 2120 C CA . GLY A 1 273 ? 32.222 30.148 -20.774 1.00 76.69 273 GLY A CA 1
ATOM 2121 C C . GLY A 1 273 ? 30.761 29.852 -21.118 1.00 76.69 273 GLY A C 1
ATOM 2122 O O . GLY A 1 273 ? 30.027 30.811 -21.337 1.00 76.69 273 GLY A O 1
ATOM 2123 N N . ILE A 1 274 ? 30.357 28.577 -21.087 1.00 78.88 274 ILE A N 1
ATOM 2124 C CA . ILE A 1 274 ? 28.973 28.146 -21.268 1.00 78.88 274 ILE A CA 1
ATOM 2125 C C . ILE A 1 274 ? 28.116 28.572 -20.071 1.00 78.88 274 ILE A C 1
ATOM 2127 O O . ILE A 1 274 ? 28.561 28.521 -18.922 1.00 78.88 274 ILE A O 1
ATOM 2131 N N . GLY A 1 275 ? 26.924 29.090 -20.363 1.00 66.94 275 GLY A N 1
ATOM 2132 C CA . GLY A 1 275 ? 25.937 29.563 -19.385 1.00 66.94 275 GLY A CA 1
ATOM 2133 C C . GLY A 1 275 ? 24.639 28.751 -19.396 1.00 66.94 275 GLY A C 1
ATOM 2134 O O . GLY A 1 275 ? 23.613 29.293 -18.992 1.00 66.94 275 GLY A O 1
ATOM 2135 N N . GLY A 1 276 ? 24.704 27.523 -19.916 1.00 72.81 276 GLY A N 1
ATOM 2136 C CA . GLY A 1 276 ? 23.623 26.547 -20.048 1.00 72.81 276 GLY A CA 1
ATOM 2137 C C . GLY A 1 276 ? 24.180 25.178 -20.469 1.00 72.81 276 GLY A C 1
ATOM 2138 O O . GLY A 1 276 ? 25.401 25.019 -20.545 1.00 72.81 276 GLY A O 1
ATOM 2139 N N . ASP A 1 277 ? 23.283 24.241 -20.772 1.00 80.50 277 ASP A N 1
ATOM 2140 C CA . ASP A 1 277 ? 23.555 22.817 -21.031 1.00 80.50 277 ASP A CA 1
ATOM 2141 C C . ASP A 1 277 ? 24.051 22.544 -22.470 1.00 80.50 277 ASP A C 1
ATOM 2143 O O . ASP A 1 277 ? 23.264 22.566 -23.430 1.00 80.50 277 ASP A O 1
ATOM 2147 N N . ALA A 1 278 ? 25.366 22.343 -22.628 1.00 83.06 278 ALA A N 1
ATOM 2148 C CA . ALA A 1 278 ? 26.005 21.987 -23.896 1.00 83.06 278 ALA A CA 1
ATOM 2149 C C . ALA A 1 278 ? 27.086 20.914 -23.707 1.00 83.06 278 ALA A C 1
ATOM 2151 O O . ALA A 1 278 ? 28.049 21.123 -22.967 1.00 83.06 278 ALA A O 1
ATOM 2152 N N . ASP A 1 279 ? 26.969 19.829 -24.467 1.00 87.12 279 ASP A N 1
ATOM 2153 C CA . ASP A 1 279 ? 27.859 18.675 -24.397 1.00 87.12 279 ASP A CA 1
ATOM 2154 C C . ASP A 1 279 ? 29.055 18.828 -25.340 1.00 87.12 279 ASP A C 1
ATOM 2156 O O . ASP A 1 279 ? 28.965 19.421 -26.420 1.00 87.12 279 ASP A O 1
ATOM 2160 N N . LEU A 1 280 ? 30.191 18.258 -24.941 1.00 91.50 280 LEU A N 1
ATOM 2161 C CA . LEU A 1 280 ? 31.414 18.192 -25.732 1.00 91.50 280 LEU A CA 1
ATOM 2162 C C . LEU A 1 280 ? 31.698 16.737 -26.107 1.00 91.50 280 LEU A C 1
ATOM 2164 O O . LEU A 1 280 ? 31.901 15.904 -25.234 1.00 91.50 280 LEU A O 1
ATOM 2168 N N . GLU A 1 281 ? 31.809 16.435 -27.397 1.00 93.38 281 GLU A N 1
ATOM 2169 C CA . GLU A 1 281 ? 32.078 15.082 -27.895 1.00 93.38 281 GLU A CA 1
ATOM 2170 C C . GLU A 1 281 ? 33.253 15.063 -28.884 1.00 93.38 281 GLU A C 1
ATOM 2172 O O . GLU A 1 281 ? 33.529 16.035 -29.592 1.00 93.38 281 GLU A O 1
ATOM 2177 N N . LEU A 1 282 ? 33.943 13.929 -28.972 1.00 92.44 282 LEU A N 1
ATOM 2178 C CA . LEU A 1 282 ? 35.104 13.688 -29.820 1.00 92.44 282 LEU A CA 1
ATOM 2179 C C . LEU A 1 282 ? 34.878 12.451 -30.696 1.00 92.44 282 LEU A C 1
ATOM 2181 O O . LEU A 1 282 ? 34.440 11.410 -30.221 1.00 92.44 282 LEU A O 1
ATOM 2185 N N . TYR A 1 283 ? 35.247 12.547 -31.971 1.00 90.81 283 TYR A N 1
ATOM 2186 C CA . TYR A 1 283 ? 35.056 11.516 -32.991 1.00 90.81 283 TYR A CA 1
ATOM 2187 C C . TYR A 1 283 ? 36.332 11.277 -33.808 1.00 90.81 283 TYR A C 1
ATOM 2189 O O . TYR A 1 283 ? 37.151 12.183 -34.007 1.00 90.81 283 TYR A O 1
ATOM 2197 N N . ASP A 1 284 ? 36.495 10.062 -34.329 1.00 87.88 284 ASP A N 1
ATOM 2198 C CA . ASP A 1 284 ? 37.616 9.673 -35.186 1.00 87.88 284 ASP A CA 1
ATOM 2199 C C . ASP A 1 284 ? 37.384 10.014 -36.677 1.00 87.88 284 ASP A C 1
ATOM 2201 O O . ASP A 1 284 ? 36.352 10.546 -37.089 1.00 87.88 284 ASP A O 1
ATOM 2205 N N . ALA A 1 285 ? 38.357 9.686 -37.534 1.00 87.38 285 ALA A N 1
ATOM 2206 C CA . ALA A 1 285 ? 38.278 9.932 -38.978 1.00 87.38 285 ALA A CA 1
ATOM 2207 C C . ALA A 1 285 ? 37.172 9.142 -39.718 1.00 87.38 285 ALA A C 1
ATOM 2209 O O . ALA A 1 285 ? 36.940 9.396 -40.904 1.00 87.38 285 ALA A O 1
ATOM 2210 N N . ASN A 1 286 ? 36.554 8.149 -39.074 1.00 88.44 286 ASN A N 1
ATOM 2211 C CA . ASN A 1 286 ? 35.432 7.374 -39.600 1.00 88.44 286 ASN A CA 1
ATOM 2212 C C . ASN A 1 286 ? 34.078 7.860 -39.061 1.00 88.44 286 ASN A C 1
ATOM 2214 O O . ASN A 1 286 ? 33.075 7.228 -39.390 1.00 88.44 286 ASN A O 1
ATOM 2218 N N . GLU A 1 287 ? 34.052 8.970 -38.311 1.00 89.06 287 GLU A N 1
ATOM 2219 C CA . GLU A 1 287 ? 32.864 9.496 -37.624 1.00 89.06 287 GLU A CA 1
ATOM 2220 C C . GLU A 1 287 ? 32.367 8.545 -36.514 1.00 89.06 287 GLU A C 1
ATOM 2222 O O . GLU A 1 287 ? 31.190 8.559 -36.159 1.00 89.06 287 GLU A O 1
ATOM 2227 N N . GLU A 1 288 ? 33.251 7.702 -35.962 1.00 82.75 288 GLU A N 1
ATOM 2228 C CA . GLU A 1 288 ? 32.954 6.888 -34.778 1.00 82.75 288 GLU A CA 1
ATOM 2229 C C . GLU A 1 288 ? 33.288 7.680 -33.506 1.00 82.75 288 GLU A C 1
ATOM 2231 O O . GLU A 1 288 ? 34.307 8.373 -33.449 1.00 82.75 288 GLU A O 1
ATOM 2236 N N . TYR A 1 289 ? 32.404 7.603 -32.507 1.00 82.94 289 TYR A N 1
ATOM 2237 C CA . TYR A 1 289 ? 32.560 8.265 -31.210 1.00 82.94 289 TYR A CA 1
ATOM 2238 C C . TYR A 1 289 ? 33.812 7.748 -30.487 1.00 82.94 289 TYR A C 1
ATOM 2240 O O . TYR A 1 289 ? 34.072 6.544 -30.477 1.00 82.94 289 TYR A O 1
ATOM 2248 N N . VAL A 1 290 ? 34.592 8.665 -29.914 1.00 77.44 290 VAL A N 1
ATOM 2249 C CA . VAL A 1 290 ? 35.860 8.388 -29.222 1.00 77.44 290 VAL A CA 1
ATOM 2250 C C . VAL A 1 290 ? 35.760 8.696 -27.734 1.00 77.44 290 VAL A C 1
ATOM 2252 O O . VAL A 1 290 ? 36.221 7.885 -26.943 1.00 77.44 290 VAL A O 1
ATOM 2255 N N . ASP A 1 291 ? 35.231 9.865 -27.370 1.00 78.38 291 ASP A N 1
ATOM 2256 C CA . ASP A 1 291 ? 35.172 10.351 -25.986 1.00 78.38 291 ASP A CA 1
ATOM 2257 C C . ASP A 1 291 ? 34.155 11.502 -25.881 1.00 78.38 291 ASP A C 1
ATOM 2259 O O . ASP A 1 291 ? 33.819 12.118 -26.898 1.00 78.38 291 ASP A O 1
ATOM 2263 N N . GLY A 1 292 ? 33.688 11.838 -24.683 1.00 82.56 292 GLY A N 1
ATOM 2264 C CA . GLY A 1 292 ? 32.724 12.915 -24.476 1.00 82.56 292 GLY A CA 1
ATOM 2265 C C . GLY A 1 292 ? 32.577 13.335 -23.019 1.00 82.56 292 GLY A C 1
ATOM 2266 O O . GLY A 1 292 ? 32.933 12.611 -22.097 1.00 82.56 292 GLY A O 1
ATOM 2267 N N . SER A 1 293 ? 32.062 14.542 -22.818 1.00 80.88 293 SER A N 1
ATOM 2268 C CA . SER A 1 293 ? 31.834 15.155 -21.513 1.00 80.88 293 SER A CA 1
ATOM 2269 C C . SER A 1 293 ? 30.517 15.923 -21.559 1.00 80.88 293 SER A C 1
ATOM 2271 O O . SER A 1 293 ? 30.333 16.767 -22.439 1.00 80.88 293 SER A O 1
ATOM 2273 N N . SER A 1 294 ? 29.619 15.597 -20.629 1.00 80.94 294 SER A N 1
ATOM 2274 C CA . SER A 1 294 ? 28.262 16.146 -20.540 1.00 80.94 294 SER A CA 1
ATOM 2275 C C . SER A 1 294 ? 27.916 16.532 -19.099 1.00 80.94 294 SER A C 1
ATOM 2277 O O . SER A 1 294 ? 27.931 15.676 -18.202 1.00 80.94 294 SER A O 1
ATOM 2279 N N . SER A 1 295 ? 27.581 17.797 -18.851 1.00 72.56 295 SER A N 1
ATOM 2280 C CA . SER A 1 295 ? 27.170 18.304 -17.543 1.00 72.56 295 SER A CA 1
ATOM 2281 C C . SER A 1 295 ? 26.162 19.449 -17.669 1.00 72.56 295 SER A C 1
ATOM 2283 O O . SER A 1 295 ? 26.293 20.343 -18.493 1.00 72.56 295 SER A O 1
ATOM 2285 N N . PHE A 1 296 ? 25.190 19.468 -16.755 1.00 60.09 296 PHE A N 1
ATOM 2286 C CA . PHE A 1 296 ? 23.979 20.287 -16.877 1.00 60.09 296 PHE A CA 1
ATOM 2287 C C . PHE A 1 296 ? 24.201 21.816 -16.907 1.00 60.09 296 PHE A C 1
ATOM 2289 O O . PHE A 1 296 ? 23.294 22.520 -17.319 1.00 60.09 296 PHE A O 1
ATOM 2296 N N . ASP A 1 297 ? 25.348 22.345 -16.436 1.00 60.25 297 ASP A N 1
ATOM 2297 C CA . ASP A 1 297 ? 25.628 23.802 -16.345 1.00 60.25 297 ASP A CA 1
ATOM 2298 C C . ASP A 1 297 ? 27.123 24.141 -16.069 1.00 60.25 297 ASP A C 1
ATOM 2300 O O . ASP A 1 297 ? 27.456 25.172 -15.463 1.00 60.25 297 ASP A O 1
ATOM 2304 N N . SER A 1 298 ? 28.072 23.260 -16.407 1.00 71.69 298 SER A N 1
ATOM 2305 C CA . SER A 1 298 ? 29.486 23.448 -16.036 1.00 71.69 298 SER A CA 1
ATOM 2306 C C . SER A 1 298 ? 30.438 23.295 -17.218 1.00 71.69 298 SER A C 1
ATOM 2308 O O . SER A 1 298 ? 30.049 22.855 -18.281 1.00 71.69 298 SER A O 1
ATOM 2310 N N . SER A 1 299 ? 31.689 23.745 -17.089 1.00 81.62 299 SER A N 1
ATOM 2311 C CA . SER A 1 299 ? 32.651 23.602 -18.189 1.00 81.62 299 SER A CA 1
ATOM 2312 C C . SER A 1 299 ? 32.923 22.131 -18.504 1.00 81.62 299 SER A C 1
ATOM 2314 O O . SER A 1 299 ? 33.297 21.403 -17.585 1.00 81.62 299 SER A O 1
ATOM 2316 N N . GLU A 1 300 ? 32.869 21.755 -19.780 1.00 83.88 300 GLU A N 1
ATOM 2317 C CA . GLU A 1 300 ? 33.214 20.406 -20.237 1.00 83.88 300 GLU A CA 1
ATOM 2318 C C . GLU A 1 300 ? 34.704 20.270 -20.554 1.00 83.88 300 GLU A C 1
ATOM 2320 O O . GLU A 1 300 ? 35.321 21.176 -21.131 1.00 83.88 300 GLU A O 1
ATOM 2325 N N . THR A 1 301 ? 35.288 19.117 -20.225 1.00 84.12 301 THR A N 1
ATOM 2326 C CA . THR A 1 301 ? 36.707 18.841 -20.475 1.00 84.12 301 THR A CA 1
ATOM 2327 C C . THR A 1 301 ? 36.911 17.403 -20.942 1.00 84.12 301 THR A C 1
ATOM 2329 O O . THR A 1 301 ? 36.537 16.470 -20.243 1.00 84.12 301 THR A O 1
ATOM 2332 N N . ILE A 1 302 ? 37.600 17.227 -22.074 1.00 81.75 302 ILE A N 1
ATOM 2333 C CA . ILE A 1 302 ? 38.097 15.925 -22.547 1.00 81.75 302 ILE A CA 1
ATOM 2334 C C . ILE A 1 302 ? 39.629 15.944 -22.521 1.00 81.75 302 ILE A C 1
ATOM 2336 O O . ILE A 1 302 ? 40.258 16.737 -23.217 1.00 81.75 302 ILE A O 1
ATOM 2340 N N . GLU A 1 303 ? 40.249 15.044 -21.767 1.00 78.12 303 GLU A N 1
ATOM 2341 C CA . GLU A 1 303 ? 41.698 14.789 -21.775 1.00 78.12 303 GLU A CA 1
ATOM 2342 C C . GLU A 1 303 ? 41.988 13.361 -22.256 1.00 78.12 303 GLU A C 1
ATOM 2344 O O . GLU A 1 303 ? 41.841 12.412 -21.499 1.00 78.12 303 GLU A O 1
ATOM 2349 N N . THR A 1 304 ? 42.429 13.177 -23.502 1.00 72.75 304 THR A N 1
ATOM 2350 C CA . THR A 1 304 ? 42.586 11.823 -24.065 1.00 72.75 304 THR A CA 1
ATOM 2351 C C . THR A 1 304 ? 43.836 11.646 -24.928 1.00 72.75 304 THR A C 1
ATOM 2353 O O . THR A 1 304 ? 44.348 12.579 -25.558 1.00 72.75 304 THR A O 1
ATOM 2356 N N . PHE A 1 305 ? 44.393 10.433 -24.954 1.00 73.62 305 PHE A N 1
ATOM 2357 C CA . PHE A 1 305 ? 45.560 10.113 -25.774 1.00 73.62 305 PHE A CA 1
ATOM 2358 C C . PHE A 1 305 ? 45.137 9.600 -27.145 1.00 73.62 305 PHE A C 1
ATOM 2360 O O . PHE A 1 305 ? 44.577 8.520 -27.284 1.00 73.62 305 PHE A O 1
ATOM 2367 N N . LEU A 1 306 ? 45.489 10.348 -28.185 1.00 75.62 306 LEU A N 1
ATOM 2368 C CA . LEU A 1 306 ? 45.075 10.043 -29.546 1.00 75.62 306 LEU A CA 1
ATOM 2369 C C . LEU A 1 306 ? 46.266 9.657 -30.416 1.00 75.62 306 LEU A C 1
ATOM 2371 O O . LEU A 1 306 ? 47.304 10.328 -30.421 1.00 75.62 306 LEU A O 1
ATOM 2375 N N . ALA A 1 307 ? 46.093 8.611 -31.223 1.00 75.69 307 ALA A N 1
ATOM 2376 C CA . ALA A 1 307 ? 47.047 8.237 -32.261 1.00 75.69 307 ALA A CA 1
ATOM 2377 C C . ALA A 1 307 ? 47.130 9.311 -33.362 1.00 75.69 307 ALA A C 1
ATOM 2379 O O . ALA A 1 307 ? 46.206 10.102 -33.563 1.00 75.69 307 ALA A O 1
ATOM 2380 N N . SER A 1 308 ? 48.221 9.341 -34.132 1.00 81.44 308 SER A N 1
ATOM 2381 C CA . SER A 1 308 ? 48.332 10.267 -35.269 1.00 81.44 308 SER A CA 1
ATOM 2382 C C . SER A 1 308 ? 47.216 10.030 -36.300 1.00 81.44 308 SER A C 1
ATOM 2384 O O . SER A 1 308 ? 47.116 8.948 -36.880 1.00 81.44 308 SER A O 1
ATOM 2386 N N . GLY A 1 309 ? 46.397 11.047 -36.555 1.00 86.50 309 GLY A N 1
ATOM 2387 C CA . GLY A 1 309 ? 45.173 10.916 -37.343 1.00 86.50 309 GLY A CA 1
ATOM 2388 C C . GLY A 1 309 ? 44.379 12.218 -37.416 1.00 86.50 309 GLY A C 1
ATOM 2389 O O . GLY A 1 309 ? 44.810 13.242 -36.886 1.00 86.50 309 GLY A O 1
ATOM 2390 N N . GLU A 1 310 ? 43.250 12.168 -38.112 1.00 91.12 310 GLU A N 1
ATOM 2391 C CA . GLU A 1 310 ? 42.252 13.240 -38.181 1.00 91.12 310 GLU A CA 1
ATOM 2392 C C . GLU A 1 310 ? 41.134 12.929 -37.182 1.00 91.12 310 GLU A C 1
ATOM 2394 O O . GLU A 1 310 ? 40.759 11.765 -37.051 1.00 91.12 310 GLU A O 1
ATOM 2399 N N . TYR A 1 311 ? 40.653 13.955 -36.483 1.00 94.06 311 TYR A N 1
ATOM 2400 C CA . TYR A 1 311 ? 39.618 13.858 -35.455 1.00 94.06 311 TYR A CA 1
ATOM 2401 C C . TYR A 1 311 ? 38.653 15.033 -35.569 1.00 94.06 311 TYR A C 1
ATOM 2403 O O . TYR A 1 311 ? 39.024 16.105 -36.071 1.00 94.06 311 TYR A O 1
ATOM 2411 N N . PHE A 1 312 ? 37.442 14.830 -35.061 1.00 95.75 312 PHE A N 1
ATOM 2412 C CA . PHE A 1 312 ? 36.373 15.816 -35.049 1.00 95.75 312 PHE A CA 1
ATOM 2413 C C . PHE A 1 312 ? 35.870 16.049 -33.631 1.00 95.75 312 PHE A C 1
ATOM 2415 O O . PHE A 1 312 ? 35.827 15.127 -32.833 1.00 95.75 312 PHE A O 1
ATOM 2422 N N . ILE A 1 313 ? 35.496 17.282 -33.328 1.00 96.06 313 ILE A N 1
ATOM 2423 C CA . ILE A 1 313 ? 34.884 17.679 -32.062 1.00 96.06 313 ILE A CA 1
ATOM 2424 C C . ILE A 1 313 ? 33.464 18.109 -32.404 1.00 96.06 313 ILE A C 1
ATOM 2426 O O . ILE A 1 313 ? 33.313 18.890 -33.344 1.00 96.06 313 ILE A O 1
ATOM 2430 N N . LYS A 1 314 ? 32.466 17.622 -31.676 1.00 94.69 314 LYS A N 1
ATOM 2431 C CA . LYS A 1 314 ? 31.080 18.085 -31.755 1.00 94.69 314 LYS A CA 1
ATOM 2432 C C . LYS A 1 314 ? 30.748 18.816 -30.456 1.00 94.69 314 LYS A C 1
ATOM 2434 O O . LYS A 1 314 ? 31.142 18.367 -29.384 1.00 94.69 314 LYS A O 1
ATOM 2439 N N . ILE A 1 315 ? 30.063 19.944 -30.570 1.00 92.19 315 ILE A N 1
ATOM 2440 C CA . ILE A 1 315 ? 29.416 20.630 -29.453 1.00 92.19 315 ILE A CA 1
ATOM 2441 C C . ILE A 1 315 ? 27.918 20.590 -29.728 1.00 92.19 315 ILE A C 1
ATOM 2443 O O . ILE A 1 315 ? 27.526 20.958 -30.834 1.00 92.19 315 ILE A O 1
ATOM 2447 N N . ASP A 1 316 ? 27.117 20.132 -28.770 1.00 87.31 316 ASP A N 1
ATOM 2448 C CA . ASP A 1 316 ? 25.667 19.947 -28.931 1.00 87.31 316 ASP A CA 1
ATOM 2449 C C . ASP A 1 316 ? 24.905 20.627 -27.787 1.00 87.31 316 ASP A C 1
ATOM 2451 O O . ASP A 1 316 ? 25.169 20.347 -26.620 1.00 87.31 316 ASP A O 1
ATOM 2455 N N . ALA A 1 317 ? 23.996 21.550 -28.101 1.00 80.06 317 ALA A N 1
ATOM 2456 C CA . ALA A 1 317 ? 23.228 22.295 -27.101 1.00 80.06 317 ALA A CA 1
ATOM 2457 C C . ALA A 1 317 ? 21.816 21.738 -26.906 1.00 80.06 317 ALA A C 1
ATOM 2459 O O . ALA A 1 317 ? 21.037 21.635 -27.857 1.00 80.06 317 ALA A O 1
ATOM 2460 N N . TYR A 1 318 ? 21.434 21.504 -25.648 1.00 71.38 318 TYR A N 1
ATOM 2461 C CA . TYR A 1 318 ? 20.125 20.937 -25.306 1.00 71.38 318 TYR A CA 1
ATOM 2462 C C . TYR A 1 318 ? 19.051 21.994 -25.045 1.00 71.38 318 TYR A C 1
ATOM 2464 O O . TYR A 1 318 ? 17.873 21.756 -25.330 1.00 71.38 318 TYR A O 1
ATOM 2472 N N . SER A 1 319 ? 19.413 23.178 -24.535 1.00 65.31 319 SER A N 1
ATOM 2473 C CA . SER A 1 319 ? 18.444 24.269 -24.372 1.00 65.31 319 SER A CA 1
ATOM 2474 C C . SER A 1 319 ? 19.066 25.670 -24.334 1.00 65.31 319 SER A C 1
ATOM 2476 O O . SER A 1 319 ? 20.142 25.892 -23.789 1.00 65.31 319 SER A O 1
ATOM 2478 N N . GLY A 1 320 ? 18.347 26.648 -24.897 1.00 65.00 320 GLY A N 1
ATOM 2479 C CA . GLY A 1 320 ? 18.735 28.063 -24.873 1.00 65.00 320 GLY A CA 1
ATOM 2480 C C . GLY A 1 320 ? 19.776 28.472 -25.924 1.00 65.00 320 GLY A C 1
ATOM 2481 O O . GLY A 1 320 ? 20.060 27.745 -26.873 1.00 65.00 320 GLY A O 1
ATOM 2482 N N . GLU A 1 321 ? 20.290 29.696 -25.791 1.00 74.69 321 GLU A N 1
ATOM 2483 C CA . GLU A 1 321 ? 21.452 30.187 -26.543 1.00 74.69 321 GLU A CA 1
ATOM 2484 C C . GLU A 1 321 ? 22.685 30.116 -25.642 1.00 74.69 321 GLU A C 1
ATOM 2486 O O . GLU A 1 321 ? 22.689 30.710 -24.561 1.00 74.69 321 GLU A O 1
ATOM 2491 N N . ILE A 1 322 ? 23.737 29.430 -26.089 1.00 81.50 322 ILE A N 1
ATOM 2492 C CA . ILE A 1 322 ? 24.929 29.176 -25.278 1.00 81.50 322 ILE A CA 1
ATOM 2493 C C . ILE A 1 322 ? 26.154 29.722 -26.011 1.00 81.50 322 ILE A C 1
ATOM 2495 O O . ILE A 1 322 ? 26.620 29.157 -26.999 1.00 81.50 322 ILE A O 1
ATOM 2499 N N . ASP A 1 323 ? 26.681 30.843 -25.510 1.00 84.88 323 ASP A N 1
ATOM 2500 C CA . ASP A 1 323 ? 28.015 31.323 -25.880 1.00 84.88 323 ASP A CA 1
ATOM 2501 C C . ASP A 1 323 ? 29.072 30.393 -25.268 1.00 84.88 323 ASP A C 1
ATOM 2503 O O . ASP A 1 323 ? 28.996 30.074 -24.083 1.00 84.88 323 ASP A O 1
ATOM 2507 N N . TYR A 1 324 ? 30.088 30.004 -26.038 1.00 88.06 324 TYR A N 1
ATOM 2508 C CA . TYR A 1 324 ? 31.146 29.115 -25.564 1.00 88.06 324 TYR A CA 1
ATOM 2509 C C . TYR A 1 324 ? 32.548 29.528 -26.033 1.00 88.06 324 TYR A C 1
ATOM 2511 O O . TYR A 1 324 ? 32.745 30.196 -27.050 1.00 88.06 324 TYR A O 1
ATOM 2519 N N . GLU A 1 325 ? 33.562 29.094 -25.283 1.00 91.19 325 GLU A N 1
ATOM 2520 C CA . GLU A 1 325 ? 34.980 29.140 -25.634 1.00 91.19 325 GLU A CA 1
ATOM 2521 C C . GLU A 1 325 ? 35.547 27.707 -25.674 1.00 91.19 325 GLU A C 1
ATOM 2523 O O . GLU A 1 325 ? 35.777 27.098 -24.627 1.00 91.19 325 GLU A O 1
ATOM 2528 N N . LEU A 1 326 ? 35.808 27.181 -26.878 1.00 93.88 326 LEU A N 1
ATOM 2529 C CA . LEU A 1 326 ? 36.452 25.882 -27.105 1.00 93.88 326 LEU A CA 1
ATOM 2530 C C . LEU A 1 326 ? 37.967 26.062 -27.225 1.00 93.88 326 LEU A C 1
ATOM 2532 O O . LEU A 1 326 ? 38.449 26.793 -28.092 1.00 93.88 326 LEU A O 1
ATOM 2536 N N . SER A 1 327 ? 38.750 25.357 -26.418 1.00 92.44 327 SER A N 1
ATOM 2537 C CA . SER A 1 327 ? 40.211 25.340 -26.530 1.00 92.44 327 SER A CA 1
ATOM 2538 C C . SER A 1 327 ? 40.755 23.933 -26.720 1.00 92.44 327 SER A C 1
ATOM 2540 O O . SER A 1 327 ? 40.289 23.002 -26.077 1.00 92.44 327 SER A O 1
ATOM 2542 N N . LEU A 1 328 ? 41.762 23.799 -27.589 1.00 93.00 328 LEU A N 1
ATOM 2543 C CA . LEU A 1 328 ? 42.492 22.552 -27.822 1.00 93.00 328 LEU A CA 1
ATOM 2544 C C . LEU A 1 328 ? 43.951 22.740 -27.406 1.00 93.00 328 LEU A C 1
ATOM 2546 O O . LEU A 1 328 ? 44.669 23.565 -27.974 1.00 93.00 328 LEU A O 1
ATOM 2550 N N . ALA A 1 329 ? 44.422 21.953 -26.451 1.00 88.25 329 ALA A N 1
ATOM 2551 C CA . ALA A 1 329 ? 45.800 21.915 -25.987 1.00 88.25 329 ALA A CA 1
ATOM 2552 C C . ALA A 1 329 ? 46.391 20.505 -26.126 1.00 88.25 329 ALA A C 1
ATOM 2554 O O . ALA A 1 329 ? 45.709 19.539 -26.448 1.00 88.25 329 ALA A O 1
ATOM 2555 N N . SER A 1 330 ? 47.706 20.399 -25.935 1.00 83.88 330 SER A N 1
ATOM 2556 C CA . SER A 1 330 ? 48.400 19.113 -25.867 1.00 83.88 330 SER A CA 1
ATOM 2557 C C . SER A 1 330 ? 49.312 19.087 -24.654 1.00 83.88 330 SER A C 1
ATOM 2559 O O . SER A 1 330 ? 50.054 20.057 -24.440 1.00 83.88 330 SER A O 1
ATOM 2561 N N . SER A 1 331 ? 49.334 17.974 -23.931 1.00 69.06 331 SER A N 1
ATOM 2562 C CA . SER A 1 331 ? 50.233 17.752 -22.799 1.00 69.06 331 SER A CA 1
ATOM 2563 C C . SER A 1 331 ? 51.296 16.689 -23.129 1.00 69.06 331 SER A C 1
ATOM 2565 O O . SER A 1 331 ? 51.229 15.994 -24.147 1.00 69.06 331 SER A O 1
ATOM 2567 N N . ASP A 1 332 ? 52.359 16.621 -22.320 1.00 56.19 332 ASP A N 1
ATOM 2568 C CA . ASP A 1 332 ? 53.365 15.560 -22.456 1.00 56.19 332 ASP A CA 1
ATOM 2569 C C . ASP A 1 332 ? 52.724 14.226 -22.032 1.00 56.19 332 ASP A C 1
ATOM 2571 O O . ASP A 1 332 ? 52.184 14.144 -20.931 1.00 56.19 332 ASP A O 1
ATOM 2575 N N . SER A 1 333 ? 52.817 13.186 -22.872 1.00 51.44 333 SER A N 1
ATOM 2576 C CA . SER A 1 333 ? 52.238 11.864 -22.587 1.00 51.44 333 SER A CA 1
ATOM 2577 C C . SER A 1 333 ? 52.655 11.344 -21.206 1.00 51.44 333 SER A C 1
ATOM 2579 O O . SER A 1 333 ? 53.858 11.383 -20.892 1.00 51.44 333 SER A O 1
ATOM 2581 N N . PRO A 1 334 ? 51.719 10.817 -20.396 1.00 51.41 334 PRO A N 1
ATOM 2582 C CA . PRO A 1 334 ? 52.085 10.118 -19.177 1.00 51.41 334 PRO A CA 1
ATOM 2583 C C . PRO A 1 334 ? 53.016 8.950 -19.523 1.00 51.41 334 PRO A C 1
ATOM 2585 O O . PRO A 1 334 ? 52.908 8.308 -20.569 1.00 51.41 334 PRO A O 1
ATOM 2588 N N . SER A 1 335 ? 54.008 8.702 -18.669 1.00 52.66 335 SER A N 1
ATOM 2589 C CA . SER A 1 335 ? 54.814 7.490 -18.784 1.00 52.66 335 SER A CA 1
ATOM 2590 C C . SER A 1 335 ? 53.965 6.323 -18.302 1.00 52.66 335 SER A C 1
ATOM 2592 O O . SER A 1 335 ? 53.857 6.128 -17.093 1.00 52.66 335 SER A O 1
ATOM 2594 N N . ILE A 1 336 ? 53.374 5.594 -19.238 1.00 56.16 336 ILE A N 1
ATOM 2595 C CA . ILE A 1 336 ? 52.587 4.400 -18.943 1.00 56.16 336 ILE A CA 1
ATOM 2596 C C . ILE A 1 336 ? 53.551 3.333 -18.374 1.00 56.16 336 ILE A C 1
ATOM 2598 O O . ILE A 1 336 ? 54.688 3.232 -18.869 1.00 56.16 336 ILE A O 1
ATOM 2602 N N . PRO A 1 337 ? 53.193 2.634 -17.281 1.00 57.94 337 PRO A N 1
ATOM 2603 C CA . PRO A 1 337 ? 53.960 1.502 -16.748 1.00 57.94 337 PRO A CA 1
ATOM 2604 C C . PRO A 1 337 ? 54.218 0.390 -17.799 1.00 57.94 337 PRO A C 1
ATOM 2606 O O . PRO A 1 337 ? 53.683 0.429 -18.900 1.00 57.94 337 PRO A O 1
ATOM 2609 N N . ASP A 1 338 ? 55.136 -0.548 -17.513 1.00 59.09 338 ASP A N 1
ATOM 2610 C CA . ASP A 1 338 ? 55.361 -1.731 -18.374 1.00 59.09 338 ASP A CA 1
ATOM 2611 C C . ASP A 1 338 ? 54.225 -2.745 -18.105 1.00 59.09 338 ASP A C 1
ATOM 2613 O O . ASP A 1 338 ? 54.204 -3.263 -16.985 1.00 59.09 338 ASP A O 1
ATOM 2617 N N . ASP A 1 339 ? 53.424 -3.095 -19.127 1.00 68.12 339 ASP A N 1
ATOM 2618 C CA . ASP A 1 339 ? 52.380 -4.144 -19.086 1.00 68.12 339 ASP A CA 1
ATOM 2619 C C . ASP A 1 339 ? 52.878 -5.404 -18.361 1.00 68.12 339 ASP A C 1
ATOM 2621 O O . ASP A 1 339 ? 53.762 -6.151 -18.824 1.00 68.12 339 ASP A O 1
ATOM 2625 N N . SER A 1 340 ? 52.318 -5.610 -17.173 1.00 74.31 340 SER A N 1
ATOM 2626 C CA . SER A 1 340 ? 52.473 -6.819 -16.380 1.00 74.31 340 SER A CA 1
ATOM 2627 C C . SER A 1 340 ? 51.158 -7.592 -16.223 1.00 74.31 340 SER A C 1
ATOM 2629 O O . SER A 1 340 ? 51.211 -8.734 -15.738 1.00 74.31 340 SER A O 1
ATOM 2631 N N . ALA A 1 341 ? 50.021 -7.010 -16.615 1.00 72.31 341 ALA A N 1
ATOM 2632 C CA . ALA A 1 341 ? 48.677 -7.557 -16.500 1.00 72.31 341 ALA A CA 1
ATOM 2633 C C . ALA A 1 341 ? 48.295 -8.274 -17.806 1.00 72.31 341 ALA A C 1
ATOM 2635 O O . ALA A 1 341 ? 48.041 -7.687 -18.839 1.00 72.31 341 ALA A O 1
ATOM 2636 N N . GLY A 1 342 ? 48.324 -9.610 -17.804 1.00 79.88 342 GLY A N 1
ATOM 2637 C CA . GLY A 1 342 ? 48.172 -10.359 -19.055 1.00 79.88 342 GLY A CA 1
ATOM 2638 C C . GLY A 1 342 ? 46.858 -10.071 -19.796 1.00 79.88 342 GLY A C 1
ATOM 2639 O O . GLY A 1 342 ? 45.813 -9.917 -19.180 1.00 79.88 342 GLY A O 1
ATOM 2640 N N . ASN A 1 343 ? 46.893 -10.138 -21.127 1.00 84.94 343 ASN A N 1
ATOM 2641 C CA . ASN A 1 343 ? 45.794 -9.737 -22.018 1.00 84.94 343 ASN A CA 1
ATOM 2642 C C . ASN A 1 343 ? 44.699 -10.805 -22.236 1.00 84.94 343 ASN A C 1
ATOM 2644 O O . ASN A 1 343 ? 43.936 -10.788 -23.205 1.00 84.94 343 ASN A O 1
ATOM 2648 N N . SER A 1 344 ? 44.651 -11.817 -21.370 1.00 87.19 344 SER A N 1
ATOM 2649 C CA . SER A 1 344 ? 43.629 -12.867 -21.399 1.00 87.19 344 SER A CA 1
ATOM 2650 C C . SER A 1 344 ? 43.525 -13.568 -20.047 1.00 87.19 344 SER A C 1
ATOM 2652 O O . SER A 1 344 ? 44.485 -13.581 -19.277 1.00 87.19 344 SER A O 1
ATOM 2654 N N . LEU A 1 345 ? 42.411 -14.264 -19.785 1.00 83.44 345 LEU A N 1
ATOM 2655 C CA . LEU A 1 345 ? 42.230 -15.053 -18.553 1.00 83.44 345 LEU A CA 1
ATOM 2656 C C . LEU A 1 345 ? 43.380 -16.048 -18.286 1.00 83.44 345 LEU A C 1
ATOM 2658 O O . LEU A 1 345 ? 43.776 -16.256 -17.139 1.00 83.44 345 LEU A O 1
ATOM 2662 N N . ASP A 1 346 ? 43.939 -16.659 -19.338 1.00 86.00 346 ASP A N 1
ATOM 2663 C CA . ASP A 1 346 ? 45.059 -17.608 -19.226 1.00 86.00 346 ASP A CA 1
ATOM 2664 C C . ASP A 1 346 ? 46.384 -16.919 -18.839 1.00 86.00 346 ASP A C 1
ATOM 2666 O O . ASP A 1 346 ? 47.285 -17.557 -18.277 1.00 86.00 346 ASP A O 1
ATOM 2670 N N . GLU A 1 347 ? 46.514 -15.631 -19.157 1.00 87.81 347 GLU A N 1
ATOM 2671 C CA . GLU A 1 347 ? 47.709 -14.810 -18.948 1.00 87.81 347 GLU A CA 1
ATOM 2672 C C . GLU A 1 347 ? 47.582 -13.876 -17.732 1.00 87.81 347 GLU A C 1
ATOM 2674 O O . GLU A 1 347 ? 48.582 -13.280 -17.333 1.00 87.81 347 GLU A O 1
ATOM 2679 N N . ALA A 1 348 ? 46.405 -13.839 -17.096 1.00 90.38 348 ALA A N 1
ATOM 2680 C CA . ALA A 1 348 ? 46.054 -12.929 -16.014 1.00 90.38 348 ALA A CA 1
ATOM 2681 C C . ALA A 1 348 ? 47.089 -12.876 -14.877 1.00 90.38 348 ALA A C 1
ATOM 2683 O O . ALA A 1 348 ? 47.554 -13.908 -14.353 1.00 90.38 348 ALA A O 1
ATOM 2684 N N . LEU A 1 349 ? 47.421 -11.655 -14.455 1.00 91.81 349 LEU A N 1
ATOM 2685 C CA . LEU A 1 349 ? 48.391 -11.406 -13.400 1.00 91.81 349 LEU A CA 1
ATOM 2686 C C . LEU A 1 349 ? 47.813 -11.778 -12.036 1.00 91.81 349 LEU A C 1
ATOM 2688 O O . LEU A 1 349 ? 46.768 -11.297 -11.619 1.00 91.81 349 LEU A O 1
ATOM 2692 N N . SER A 1 350 ? 48.528 -12.627 -11.297 1.00 90.69 350 SER A N 1
ATOM 2693 C CA . SER A 1 350 ? 48.113 -13.004 -9.945 1.00 90.69 350 SER A CA 1
ATOM 2694 C C . SER A 1 350 ? 48.390 -11.866 -8.963 1.00 90.69 350 SER A C 1
ATOM 2696 O O . SER A 1 350 ? 49.561 -11.588 -8.688 1.00 90.69 350 SER A O 1
ATOM 2698 N N . ILE A 1 351 ? 47.340 -11.289 -8.387 1.00 90.12 351 ILE A N 1
ATOM 2699 C CA . ILE A 1 351 ? 47.421 -10.236 -7.369 1.00 90.12 351 ILE A CA 1
ATOM 2700 C C . ILE A 1 351 ? 46.954 -10.745 -6.002 1.00 90.12 351 ILE A C 1
ATOM 2702 O O . ILE A 1 351 ? 46.292 -11.779 -5.889 1.00 90.12 351 ILE A O 1
ATOM 2706 N N . GLY A 1 352 ? 47.395 -10.062 -4.946 1.00 83.88 352 GLY A N 1
ATOM 2707 C CA . GLY A 1 352 ? 46.970 -10.331 -3.576 1.00 83.88 352 GLY A CA 1
ATOM 2708 C C . GLY A 1 352 ? 45.809 -9.430 -3.169 1.00 83.88 352 GLY A C 1
ATOM 2709 O O . GLY A 1 352 ? 45.667 -8.330 -3.681 1.00 83.88 352 GLY A O 1
ATOM 2710 N N . ILE A 1 353 ? 45.018 -9.900 -2.212 1.00 81.81 353 ILE A N 1
ATOM 2711 C CA . ILE A 1 353 ? 43.968 -9.129 -1.543 1.00 81.81 353 ILE A CA 1
ATOM 2712 C C . ILE A 1 353 ? 44.576 -8.070 -0.605 1.00 81.81 353 ILE A C 1
ATOM 2714 O O . ILE A 1 353 ? 45.564 -8.357 0.082 1.00 81.81 353 ILE A O 1
ATOM 2718 N N . ASN A 1 354 ? 43.923 -6.909 -0.488 1.00 80.19 354 ASN A N 1
ATOM 2719 C CA . ASN A 1 354 ? 44.359 -5.725 0.267 1.00 80.19 354 ASN A CA 1
ATOM 2720 C C . ASN A 1 354 ? 45.689 -5.161 -0.255 1.00 80.19 354 ASN A C 1
ATOM 2722 O O . ASN A 1 354 ? 46.574 -4.798 0.529 1.00 80.19 354 ASN A O 1
ATOM 2726 N N . ASP A 1 355 ? 45.843 -5.160 -1.577 1.00 74.31 355 ASP A N 1
ATOM 2727 C CA . ASP A 1 355 ? 46.997 -4.616 -2.288 1.00 74.31 355 ASP A CA 1
ATOM 2728 C C . ASP A 1 355 ? 46.511 -3.603 -3.330 1.00 74.31 355 ASP A C 1
ATOM 2730 O O . ASP A 1 355 ? 45.380 -3.687 -3.814 1.00 74.31 355 ASP A O 1
ATOM 2734 N N . THR A 1 356 ? 47.378 -2.653 -3.665 1.00 84.81 356 THR A N 1
ATOM 2735 C CA . THR A 1 356 ? 47.127 -1.656 -4.712 1.00 84.81 356 THR A CA 1
ATOM 2736 C C . THR A 1 356 ? 48.113 -1.898 -5.843 1.00 84.81 356 THR A C 1
ATOM 2738 O O . THR A 1 356 ? 49.316 -2.061 -5.598 1.00 84.81 356 THR A O 1
ATOM 2741 N N . HIS A 1 357 ? 47.618 -1.938 -7.074 1.00 86.69 357 HIS A N 1
ATOM 2742 C CA . HIS A 1 357 ? 48.409 -2.198 -8.263 1.00 86.69 357 HIS A CA 1
ATOM 2743 C C . HIS A 1 357 ? 48.295 -1.053 -9.261 1.00 86.69 357 HIS A C 1
ATOM 2745 O O . HIS A 1 357 ? 47.197 -0.706 -9.675 1.00 86.69 357 HIS A O 1
ATOM 2751 N N . SER A 1 358 ? 49.438 -0.511 -9.669 1.00 85.75 358 SER A N 1
ATOM 2752 C CA . SER A 1 358 ? 49.514 0.534 -10.686 1.00 85.75 358 SER A CA 1
ATOM 2753 C C . SER A 1 358 ? 49.883 -0.092 -12.025 1.00 85.75 358 SER A C 1
ATOM 2755 O O . SER A 1 358 ? 50.956 -0.696 -12.125 1.00 85.75 358 SER A O 1
ATOM 2757 N N . GLU A 1 359 ? 49.045 0.091 -13.038 1.00 84.69 359 GLU A N 1
ATOM 2758 C CA . GLU A 1 359 ? 49.267 -0.408 -14.400 1.00 84.69 359 GLU A CA 1
ATOM 2759 C C . GLU A 1 359 ? 48.773 0.628 -15.423 1.00 84.69 359 GLU A C 1
ATOM 2761 O O . GLU A 1 359 ? 48.352 1.732 -15.056 1.00 84.69 359 GLU A O 1
ATOM 2766 N N . GLY A 1 360 ? 48.884 0.331 -16.711 1.00 81.38 360 GLY A N 1
ATOM 2767 C CA . GLY A 1 360 ? 48.119 1.035 -17.726 1.00 81.38 360 GLY A CA 1
ATOM 2768 C C . GLY A 1 360 ? 47.803 0.135 -18.906 1.00 81.38 360 GLY A C 1
ATOM 2769 O O . GLY A 1 360 ? 48.534 -0.811 -19.145 1.00 81.38 360 GLY A O 1
ATOM 2770 N N . VAL A 1 361 ? 46.741 0.487 -19.624 1.00 81.56 361 VAL A N 1
ATOM 2771 C CA . VAL A 1 361 ? 46.108 -0.326 -20.669 1.00 81.56 361 VAL A CA 1
ATOM 2772 C C . VAL A 1 361 ? 45.767 0.549 -21.881 1.00 81.56 361 VAL A C 1
ATOM 2774 O O . VAL A 1 361 ? 45.686 1.778 -21.758 1.00 81.56 361 VAL A O 1
ATOM 2777 N N . GLY A 1 362 ? 45.589 -0.058 -23.056 1.00 70.12 362 GLY A N 1
ATOM 2778 C CA . GLY A 1 362 ? 45.110 0.600 -24.280 1.00 70.12 362 GLY A CA 1
ATOM 2779 C C . GLY A 1 362 ? 46.151 0.771 -25.394 1.00 70.12 362 GLY A C 1
ATOM 2780 O O . GLY A 1 362 ? 45.902 1.452 -26.388 1.00 70.12 362 GLY A O 1
ATOM 2781 N N . GLN A 1 363 ? 47.345 0.182 -25.268 1.00 70.50 363 GLN A N 1
ATOM 2782 C CA . GLN A 1 363 ? 48.397 0.258 -26.296 1.00 70.50 363 GLN A CA 1
ATOM 2783 C C . GLN A 1 363 ? 48.414 -0.974 -27.221 1.00 70.50 363 GLN A C 1
ATOM 2785 O O . GLN A 1 363 ? 47.914 -2.039 -26.886 1.00 70.50 363 GLN A O 1
ATOM 2790 N N . ASP A 1 364 ? 49.054 -0.858 -28.395 1.00 59.47 364 ASP A N 1
ATOM 2791 C CA . ASP A 1 364 ? 49.263 -1.984 -29.327 1.00 59.47 364 ASP A CA 1
ATOM 2792 C C . ASP A 1 364 ? 49.958 -3.179 -28.622 1.00 59.47 364 ASP A C 1
ATOM 2794 O O . ASP A 1 364 ? 51.168 -3.137 -28.352 1.00 59.47 364 ASP A O 1
ATOM 2798 N N . GLY A 1 365 ? 49.226 -4.282 -28.429 1.00 62.19 365 GLY A N 1
ATOM 2799 C CA . GLY A 1 365 ? 49.666 -5.482 -27.709 1.00 62.19 365 GLY A CA 1
ATOM 2800 C C . GLY A 1 365 ? 49.422 -5.480 -26.196 1.00 62.19 365 GLY A C 1
ATOM 2801 O O . GLY A 1 365 ? 49.985 -6.356 -25.539 1.00 62.19 365 GLY A O 1
ATOM 2802 N N . ASP A 1 366 ? 48.647 -4.513 -25.710 1.00 72.81 366 ASP A N 1
ATOM 2803 C CA . ASP A 1 366 ? 48.220 -4.276 -24.330 1.00 72.81 366 ASP A CA 1
ATOM 2804 C C . ASP A 1 366 ? 46.797 -3.679 -24.340 1.00 72.81 366 ASP A C 1
ATOM 2806 O O . ASP A 1 366 ? 46.550 -2.535 -23.957 1.00 72.81 366 ASP A O 1
ATOM 2810 N N . GLU A 1 367 ? 45.883 -4.407 -24.983 1.00 78.62 367 GLU A N 1
ATOM 2811 C CA . GLU A 1 367 ? 44.524 -3.948 -25.270 1.00 78.62 367 GLU A CA 1
ATOM 2812 C C . GLU A 1 367 ? 43.547 -4.218 -24.117 1.00 78.62 367 GLU A C 1
ATOM 2814 O O . GLU A 1 367 ? 42.498 -3.589 -24.067 1.00 78.62 367 GLU A O 1
ATOM 2819 N N . LEU A 1 368 ? 43.868 -5.159 -23.224 1.00 85.12 368 LEU A N 1
ATOM 2820 C CA . LEU A 1 368 ? 43.049 -5.540 -22.073 1.00 85.12 368 LEU A CA 1
ATOM 2821 C C . LEU A 1 368 ? 43.948 -5.952 -20.917 1.00 85.12 368 LEU A C 1
ATOM 2823 O O . LEU A 1 368 ? 44.869 -6.738 -21.123 1.00 85.12 368 LEU A O 1
ATOM 2827 N N . ASP A 1 369 ? 43.567 -5.590 -19.698 1.00 90.94 369 ASP A N 1
ATOM 2828 C CA . ASP A 1 369 ? 44.271 -6.049 -18.507 1.00 90.94 369 ASP A CA 1
ATOM 2829 C C . ASP A 1 369 ? 43.436 -7.065 -17.735 1.00 90.94 369 ASP A C 1
ATOM 2831 O O . ASP A 1 369 ? 42.331 -6.773 -17.274 1.00 90.94 369 ASP A O 1
ATOM 2835 N N . TYR A 1 370 ? 43.980 -8.274 -17.553 1.00 92.88 370 TYR A N 1
ATOM 2836 C CA . TYR A 1 370 ? 43.386 -9.285 -16.682 1.00 92.88 370 TYR A CA 1
ATOM 2837 C C . TYR A 1 370 ? 44.209 -9.504 -15.414 1.00 92.88 370 TYR A C 1
ATOM 2839 O O . TYR A 1 370 ? 45.393 -9.865 -15.443 1.00 92.88 370 TYR A O 1
ATOM 2847 N N . PHE A 1 371 ? 43.525 -9.446 -14.277 1.00 94.31 371 PHE A N 1
ATOM 2848 C CA . PHE A 1 371 ? 44.051 -9.845 -12.979 1.00 94.31 371 PHE A CA 1
ATOM 2849 C C . PHE A 1 371 ? 43.353 -11.099 -12.472 1.00 94.31 371 PHE A C 1
ATOM 2851 O O . PHE A 1 371 ? 42.208 -11.381 -12.805 1.00 94.31 371 PHE A O 1
ATOM 2858 N N . ARG A 1 372 ? 44.057 -11.868 -11.644 1.00 94.19 372 ARG A N 1
ATOM 2859 C CA . ARG A 1 372 ? 43.562 -13.057 -10.950 1.00 94.19 372 ARG A CA 1
ATOM 2860 C C . ARG A 1 372 ? 43.785 -12.893 -9.457 1.00 94.19 372 ARG A C 1
ATOM 2862 O O . ARG A 1 372 ? 44.929 -12.709 -9.036 1.00 94.19 372 ARG A O 1
ATOM 2869 N N . PHE A 1 373 ? 42.755 -13.129 -8.656 1.00 93.81 373 PHE A N 1
ATOM 2870 C CA . PHE A 1 373 ? 42.893 -13.267 -7.208 1.00 93.81 373 PHE A CA 1
ATOM 2871 C C . PHE A 1 373 ? 42.242 -14.560 -6.701 1.00 93.81 373 PHE A C 1
ATOM 2873 O O . PHE A 1 373 ? 41.435 -15.196 -7.381 1.00 93.81 373 PHE A O 1
ATOM 2880 N N . GLU A 1 374 ? 42.666 -14.994 -5.515 1.00 90.56 374 GLU A N 1
ATOM 2881 C CA . GLU A 1 374 ? 42.141 -16.183 -4.843 1.00 90.56 374 GLU A CA 1
ATOM 2882 C C . GLU A 1 374 ? 41.585 -15.786 -3.475 1.00 90.56 374 GLU A C 1
ATOM 2884 O O . GLU A 1 374 ? 42.236 -15.055 -2.724 1.00 90.56 374 GLU A O 1
ATOM 2889 N N . LEU A 1 375 ? 40.403 -16.305 -3.149 1.00 83.12 375 LEU A N 1
ATOM 2890 C CA . LEU A 1 375 ? 39.794 -16.200 -1.829 1.00 83.12 375 LEU A CA 1
ATOM 2891 C C . LEU A 1 375 ? 39.850 -17.553 -1.120 1.00 83.12 375 LEU A C 1
ATOM 2893 O O . LEU A 1 375 ? 39.470 -18.584 -1.676 1.00 83.12 375 LEU A O 1
ATOM 2897 N N . ASP A 1 376 ? 40.298 -17.542 0.134 1.00 80.94 376 ASP A N 1
ATOM 2898 C CA . ASP A 1 376 ? 40.382 -18.741 0.979 1.00 80.94 376 ASP A CA 1
ATOM 2899 C C . ASP A 1 376 ? 39.063 -19.046 1.726 1.00 80.94 376 ASP A C 1
ATOM 2901 O O . ASP A 1 376 ? 38.900 -20.134 2.288 1.00 80.94 376 ASP A O 1
ATOM 2905 N N . SER A 1 377 ? 38.139 -18.084 1.771 1.00 67.38 377 SER A N 1
ATOM 2906 C CA . SER A 1 377 ? 36.855 -18.119 2.483 1.00 67.38 377 SER A CA 1
ATOM 2907 C C . SER A 1 377 ? 35.893 -17.099 1.872 1.00 67.38 377 SER A C 1
ATOM 2909 O O . SER A 1 377 ? 36.354 -16.207 1.166 1.00 67.38 377 SER A O 1
ATOM 2911 N N . LEU A 1 378 ? 34.601 -17.205 2.196 1.00 62.72 378 LEU A N 1
ATOM 2912 C CA . LEU A 1 378 ? 33.608 -16.175 1.896 1.00 62.72 378 LEU A CA 1
ATOM 2913 C C . LEU A 1 378 ? 34.087 -14.808 2.411 1.00 62.72 378 LEU A C 1
ATOM 2915 O O . LEU A 1 378 ? 34.385 -14.657 3.603 1.00 62.72 378 LEU A O 1
ATOM 2919 N N . SER A 1 379 ? 34.193 -13.844 1.506 1.00 66.50 379 SER A N 1
ATOM 2920 C CA . SER A 1 379 ? 34.684 -12.502 1.806 1.00 66.50 379 SER A CA 1
ATOM 2921 C C . SER A 1 379 ? 33.891 -11.474 1.018 1.00 66.50 379 SER A C 1
ATOM 2923 O O . SER A 1 379 ? 33.591 -11.688 -0.157 1.00 66.50 379 SER A O 1
ATOM 2925 N N . GLU A 1 380 ? 33.607 -10.345 1.654 1.00 70.12 380 GLU A N 1
ATOM 2926 C CA . GLU A 1 380 ? 33.169 -9.151 0.943 1.00 70.12 380 GLU A CA 1
ATOM 2927 C C . GLU A 1 380 ? 34.395 -8.560 0.250 1.00 70.12 380 GLU A C 1
ATOM 2929 O O . GLU A 1 380 ? 35.414 -8.297 0.899 1.00 70.12 380 GLU A O 1
ATOM 2934 N N . VAL A 1 381 ? 34.334 -8.450 -1.074 1.00 77.50 381 VAL A N 1
ATOM 2935 C CA . VAL A 1 381 ? 35.412 -7.938 -1.915 1.00 77.50 381 VAL A CA 1
ATOM 2936 C C . VAL A 1 381 ? 34.980 -6.604 -2.490 1.00 77.50 381 VAL A C 1
ATOM 2938 O O . VAL A 1 381 ? 33.944 -6.519 -3.141 1.00 77.50 381 VAL A O 1
ATOM 2941 N N . THR A 1 382 ? 35.807 -5.586 -2.293 1.00 81.06 382 THR A N 1
ATOM 2942 C CA . THR A 1 382 ? 35.667 -4.292 -2.959 1.00 81.06 382 THR A CA 1
ATOM 2943 C C . THR A 1 382 ? 36.832 -4.123 -3.916 1.00 81.06 382 THR A C 1
ATOM 2945 O O . THR A 1 382 ? 37.988 -4.328 -3.540 1.00 81.06 382 THR A O 1
ATOM 2948 N N . ILE A 1 383 ? 36.527 -3.766 -5.153 1.00 89.88 383 ILE A N 1
ATOM 2949 C CA . ILE A 1 383 ? 37.487 -3.528 -6.221 1.00 89.88 383 ILE A CA 1
ATOM 2950 C C . ILE A 1 383 ? 37.282 -2.090 -6.664 1.00 89.88 383 ILE A C 1
ATOM 2952 O O . ILE A 1 383 ? 36.204 -1.757 -7.135 1.00 89.88 383 ILE A O 1
ATOM 2956 N N . GLY A 1 384 ? 38.297 -1.253 -6.495 1.00 87.00 384 GLY A N 1
ATOM 2957 C CA . GLY A 1 384 ? 38.301 0.120 -6.979 1.00 87.00 384 GLY A CA 1
ATOM 2958 C C . GLY A 1 384 ? 39.303 0.282 -8.111 1.00 87.00 384 GLY A C 1
ATOM 2959 O O . GLY A 1 384 ? 40.434 -0.194 -8.002 1.00 87.00 384 GLY A O 1
ATOM 2960 N N . LEU A 1 385 ? 38.906 0.979 -9.167 1.00 91.19 385 LEU A N 1
ATOM 2961 C CA . LEU A 1 385 ? 39.794 1.470 -10.211 1.00 91.19 385 LEU A CA 1
ATOM 2962 C C . LEU A 1 385 ? 39.825 2.992 -10.099 1.00 91.19 385 LEU A C 1
ATOM 2964 O O . LEU A 1 385 ? 38.787 3.640 -10.180 1.00 91.19 385 LEU A O 1
ATOM 2968 N N . SER A 1 386 ? 40.999 3.566 -9.864 1.00 86.69 386 SER A N 1
ATOM 2969 C CA . SER A 1 386 ? 41.115 5.005 -9.622 1.00 86.69 386 SER A CA 1
ATOM 2970 C C . SER A 1 386 ? 42.315 5.627 -10.312 1.00 86.69 386 SER A C 1
ATOM 2972 O O . SER A 1 386 ? 43.228 4.935 -10.765 1.00 86.69 386 SER A O 1
ATOM 2974 N N . GLY A 1 387 ? 42.333 6.959 -10.380 1.00 79.62 387 GLY A N 1
ATOM 2975 C CA . GLY A 1 387 ? 43.434 7.695 -11.007 1.00 79.62 387 GLY A CA 1
ATOM 2976 C C . GLY A 1 387 ? 43.470 7.553 -12.528 1.00 79.62 387 GLY A C 1
ATOM 2977 O O . GLY A 1 387 ? 44.552 7.657 -13.110 1.00 79.62 387 GLY A O 1
ATOM 2978 N N . LEU A 1 388 ? 42.302 7.313 -13.130 1.00 81.00 388 LEU A N 1
ATOM 2979 C CA . LEU A 1 388 ? 42.124 7.117 -14.563 1.00 81.00 388 LEU A CA 1
ATOM 2980 C C . LEU A 1 388 ? 42.483 8.397 -15.324 1.00 81.00 388 LEU A C 1
ATOM 2982 O O . LEU A 1 388 ? 42.209 9.511 -14.874 1.00 81.00 388 LEU A O 1
ATOM 2986 N N . SER A 1 389 ? 43.102 8.234 -16.490 1.00 69.94 389 SER A N 1
ATOM 2987 C CA . SER A 1 389 ? 43.404 9.323 -17.427 1.00 69.94 389 SER A CA 1
ATOM 2988 C C . SER A 1 389 ? 42.713 9.160 -18.783 1.00 69.94 389 SER A C 1
ATOM 2990 O O . SER A 1 389 ? 43.085 9.853 -19.724 1.00 69.94 389 SER A O 1
ATOM 2992 N N . ALA A 1 390 ? 41.797 8.197 -18.888 1.00 72.06 390 ALA A N 1
ATOM 2993 C CA . ALA A 1 390 ? 40.813 7.991 -19.948 1.00 72.06 390 ALA A CA 1
ATOM 2994 C C . ALA A 1 390 ? 39.777 6.968 -19.441 1.00 72.06 390 ALA A C 1
ATOM 2996 O O . ALA A 1 390 ? 40.014 6.336 -18.405 1.00 72.06 390 ALA A O 1
ATOM 2997 N N . ASP A 1 391 ? 38.697 6.808 -20.198 1.00 80.56 391 ASP A N 1
ATOM 2998 C CA . ASP A 1 391 ? 37.561 5.940 -19.890 1.00 80.56 391 ASP A CA 1
ATOM 2999 C C . ASP A 1 391 ? 37.935 4.450 -19.901 1.00 80.56 391 ASP A C 1
ATOM 3001 O O . ASP A 1 391 ? 38.428 3.924 -20.907 1.00 80.56 391 ASP A O 1
ATOM 3005 N N . LEU A 1 392 ? 37.766 3.799 -18.749 1.00 85.31 392 LEU A N 1
ATOM 3006 C CA . LEU A 1 392 ? 38.075 2.391 -18.522 1.00 85.31 392 LEU A CA 1
ATOM 3007 C C . LEU A 1 392 ? 36.920 1.731 -17.769 1.00 85.31 392 LEU A C 1
ATOM 3009 O O . LEU A 1 392 ? 36.650 2.099 -16.630 1.00 85.31 392 LEU A O 1
ATOM 3013 N N . ASP A 1 393 ? 36.376 0.662 -18.334 1.00 88.19 393 ASP A N 1
ATOM 3014 C CA . ASP A 1 393 ? 35.376 -0.172 -17.686 1.00 88.19 393 ASP A CA 1
ATOM 3015 C C . ASP A 1 393 ? 36.043 -1.212 -16.776 1.00 88.19 393 ASP A C 1
ATOM 3017 O O . ASP A 1 393 ? 37.117 -1.766 -17.061 1.00 88.19 393 ASP A O 1
ATOM 3021 N N . LEU A 1 394 ? 35.371 -1.531 -15.674 1.00 92.94 394 LEU A N 1
ATOM 3022 C CA . LEU A 1 394 ? 35.792 -2.545 -14.717 1.00 92.94 394 LEU A CA 1
ATOM 3023 C C . LEU A 1 394 ? 34.800 -3.710 -14.727 1.00 92.94 394 LEU A C 1
ATOM 3025 O O . LEU A 1 394 ? 33.615 -3.528 -14.476 1.00 92.94 394 LEU A O 1
ATOM 3029 N N . GLU A 1 395 ? 35.285 -4.935 -14.928 1.00 92.69 395 GLU A N 1
ATOM 3030 C CA . GLU A 1 395 ? 34.477 -6.156 -14.837 1.00 92.69 395 GLU A CA 1
ATOM 3031 C C . GLU A 1 395 ? 35.076 -7.148 -13.831 1.00 92.69 395 GLU A C 1
ATOM 3033 O O . GLU A 1 395 ? 36.266 -7.480 -13.858 1.00 92.69 395 GLU A O 1
ATOM 3038 N N . LEU A 1 396 ? 34.226 -7.708 -12.974 1.00 92.38 396 LEU A N 1
ATOM 3039 C CA . LEU A 1 396 ? 34.529 -8.852 -12.123 1.00 92.38 396 LEU A CA 1
ATOM 3040 C C . LEU A 1 396 ? 34.009 -10.127 -12.790 1.00 92.38 396 LEU A C 1
ATOM 3042 O O . LEU A 1 396 ? 32.824 -10.236 -13.093 1.00 92.38 396 LEU A O 1
ATOM 3046 N N . LEU A 1 397 ? 34.875 -11.122 -12.977 1.00 87.75 397 LEU A N 1
ATOM 3047 C CA . LEU A 1 397 ? 34.579 -12.346 -13.719 1.00 87.75 397 LEU A CA 1
ATOM 3048 C C . LEU A 1 397 ? 34.741 -13.609 -12.862 1.00 87.75 397 LEU A C 1
ATOM 3050 O O . LEU A 1 397 ? 35.630 -13.716 -12.007 1.00 87.75 397 LEU A O 1
ATOM 3054 N N . ASN A 1 398 ? 33.926 -14.620 -13.163 1.00 80.31 398 ASN A N 1
ATOM 3055 C CA . ASN A 1 398 ? 34.054 -15.969 -12.614 1.00 80.31 398 ASN A CA 1
ATOM 3056 C C . ASN A 1 398 ? 35.177 -16.774 -13.301 1.00 80.31 398 ASN A C 1
ATOM 3058 O O . ASN A 1 398 ? 35.831 -16.319 -14.242 1.00 80.31 398 ASN A O 1
ATOM 3062 N N . VAL A 1 399 ? 35.411 -18.007 -12.837 1.00 83.44 399 VAL A N 1
ATOM 3063 C CA . VAL A 1 399 ? 36.502 -18.859 -13.343 1.00 83.44 399 VAL A CA 1
ATOM 3064 C C . VAL A 1 399 ? 36.313 -19.317 -14.797 1.00 83.44 399 VAL A C 1
ATOM 3066 O O . VAL A 1 399 ? 37.290 -19.661 -15.465 1.00 83.44 399 VAL A O 1
ATOM 3069 N N . GLU A 1 400 ? 35.079 -19.314 -15.303 1.00 82.44 400 GLU A N 1
ATOM 3070 C CA . GLU A 1 400 ? 34.751 -19.579 -16.704 1.00 82.44 400 GLU A CA 1
ATOM 3071 C C . GLU A 1 400 ? 34.832 -18.330 -17.605 1.00 82.44 400 GLU A C 1
ATOM 3073 O O . GLU A 1 400 ? 34.725 -18.468 -18.826 1.00 82.44 400 GLU A O 1
ATOM 3078 N N . GLY A 1 401 ? 35.057 -17.141 -17.031 1.00 73.12 401 GLY A N 1
ATOM 3079 C CA . GLY A 1 401 ? 35.087 -15.857 -17.736 1.00 73.12 401 GLY A CA 1
ATOM 3080 C C . GLY A 1 401 ? 33.717 -15.234 -17.994 1.00 73.12 401 GLY A C 1
ATOM 3081 O O . GLY A 1 401 ? 33.608 -14.373 -18.860 1.00 73.12 401 GLY A O 1
ATOM 3082 N N . GLY A 1 402 ? 32.679 -15.680 -17.284 1.00 74.25 402 GLY A N 1
ATOM 3083 C CA . GLY A 1 402 ? 31.391 -14.988 -17.229 1.00 74.25 402 GLY A CA 1
ATOM 3084 C C . GLY A 1 402 ? 31.449 -13.796 -16.276 1.00 74.25 402 GLY A C 1
ATOM 3085 O O . GLY A 1 402 ? 32.105 -13.879 -15.235 1.00 74.25 402 GLY A O 1
ATOM 3086 N N . ILE A 1 403 ? 30.767 -12.711 -16.636 1.00 77.25 403 ILE A N 1
ATOM 3087 C CA . ILE A 1 403 ? 30.685 -11.484 -15.837 1.00 77.25 403 ILE A CA 1
ATOM 3088 C C . ILE A 1 403 ? 29.825 -11.751 -14.597 1.00 77.25 403 ILE A C 1
ATOM 3090 O O . ILE A 1 403 ? 28.733 -12.302 -14.702 1.00 77.25 403 ILE A O 1
ATOM 3094 N N . ILE A 1 404 ? 30.357 -11.411 -13.425 1.00 68.44 404 ILE A N 1
ATOM 3095 C CA . ILE A 1 404 ? 29.666 -11.427 -12.128 1.00 68.44 404 ILE A CA 1
ATOM 3096 C C . ILE A 1 404 ? 29.083 -10.040 -11.843 1.00 68.44 404 ILE A C 1
ATOM 3098 O O . ILE A 1 404 ? 27.969 -9.932 -11.350 1.00 68.44 404 ILE A O 1
ATOM 3102 N N . SER A 1 405 ? 29.853 -8.986 -12.119 1.00 68.56 405 SER A N 1
ATOM 3103 C CA . SER A 1 405 ? 29.473 -7.587 -11.908 1.00 68.56 405 SER A CA 1
ATOM 3104 C C . SER A 1 405 ? 30.361 -6.691 -12.777 1.00 68.56 405 SER A C 1
ATOM 3106 O O . SER A 1 405 ? 31.491 -7.085 -13.081 1.00 68.56 405 SER A O 1
ATOM 3108 N N . SER A 1 406 ? 29.871 -5.519 -13.174 1.00 78.12 406 SER A N 1
ATOM 3109 C CA . SER A 1 406 ? 30.634 -4.512 -13.918 1.00 78.12 406 SER A CA 1
ATOM 3110 C C . SER A 1 406 ? 30.351 -3.100 -13.400 1.00 78.12 406 SER A C 1
ATOM 3112 O O . SER A 1 406 ? 29.368 -2.870 -12.694 1.00 78.12 406 SER A O 1
ATOM 3114 N N . SER A 1 407 ? 31.249 -2.173 -13.718 1.00 80.06 407 SER A N 1
ATOM 3115 C CA . SER A 1 407 ? 31.126 -0.734 -13.493 1.00 80.06 407 SER A CA 1
ATOM 3116 C C . SER A 1 407 ? 31.659 -0.044 -14.754 1.00 80.06 407 SER A C 1
ATOM 3118 O O . SER A 1 407 ? 32.789 -0.323 -15.151 1.00 80.06 407 SER A O 1
ATOM 3120 N N . GLU A 1 408 ? 30.804 0.754 -15.400 1.00 86.75 408 GLU A N 1
ATOM 3121 C CA . GLU A 1 408 ? 30.993 1.329 -16.749 1.00 86.75 408 GLU A CA 1
ATOM 3122 C C . GLU A 1 408 ? 30.707 2.846 -16.721 1.00 86.75 408 GLU A C 1
ATOM 3124 O O . GLU A 1 408 ? 29.828 3.366 -17.415 1.00 86.75 408 GLU A O 1
ATOM 3129 N N . LYS A 1 409 ? 31.326 3.569 -15.782 1.00 69.75 409 LYS A N 1
ATOM 3130 C CA . LYS A 1 409 ? 31.115 5.008 -15.614 1.00 69.75 409 LYS A CA 1
ATOM 3131 C C . LYS A 1 409 ? 32.018 5.778 -16.571 1.00 69.75 409 LYS A C 1
ATOM 3133 O O . LYS A 1 409 ? 33.199 5.966 -16.310 1.00 69.75 409 LYS A O 1
ATOM 3138 N N . GLY A 1 410 ? 31.404 6.372 -17.588 1.00 64.69 410 GLY A N 1
ATOM 3139 C CA . GLY A 1 410 ? 32.148 7.112 -18.604 1.00 64.69 410 GLY A CA 1
ATOM 3140 C C . GLY A 1 410 ? 33.074 8.230 -18.085 1.00 64.69 410 GLY A C 1
ATOM 3141 O O . GLY A 1 410 ? 32.818 8.885 -17.059 1.00 64.69 410 GLY A O 1
ATOM 3142 N N . GLY A 1 411 ? 34.136 8.490 -18.852 1.00 66.25 411 GLY A N 1
ATOM 3143 C CA . GLY A 1 411 ? 35.101 9.576 -18.638 1.00 66.25 411 GLY A CA 1
ATOM 3144 C C . GLY A 1 411 ? 36.256 9.236 -17.678 1.00 66.25 411 GLY A C 1
ATOM 3145 O O . GLY A 1 411 ? 36.951 8.245 -17.846 1.00 66.25 411 GLY A O 1
ATOM 3146 N N . PHE A 1 412 ? 36.537 10.094 -16.684 1.00 70.25 412 PHE A N 1
ATOM 3147 C CA . PHE A 1 412 ? 37.625 9.885 -15.695 1.00 70.25 412 PHE A CA 1
ATOM 3148 C C . PHE A 1 412 ? 37.124 9.424 -14.324 1.00 70.25 412 PHE A C 1
ATOM 3150 O O . PHE A 1 412 ? 37.813 9.610 -13.314 1.00 70.25 412 PHE A O 1
ATOM 3157 N N . GLN A 1 413 ? 35.884 8.947 -14.246 1.00 73.12 413 GLN A N 1
ATOM 3158 C CA . GLN A 1 413 ? 35.280 8.613 -12.965 1.00 73.12 413 GLN A CA 1
ATOM 3159 C C . GLN A 1 413 ? 35.882 7.330 -12.400 1.00 73.12 413 GLN A C 1
ATOM 3161 O O . GLN A 1 413 ? 36.144 6.383 -13.124 1.00 73.12 413 GLN A O 1
ATOM 3166 N N . ASP A 1 414 ? 36.100 7.297 -11.086 1.00 84.12 414 ASP A N 1
ATOM 3167 C CA . ASP A 1 414 ? 36.583 6.081 -10.438 1.00 84.12 414 ASP A CA 1
ATOM 3168 C C . ASP A 1 414 ? 35.526 4.962 -10.560 1.00 84.12 414 ASP A C 1
ATOM 3170 O O . ASP A 1 414 ? 34.354 5.135 -10.175 1.00 84.12 414 ASP A O 1
ATOM 3174 N N . GLU A 1 415 ? 35.965 3.791 -11.022 1.00 87.06 415 GLU A N 1
ATOM 3175 C CA . GLU A 1 415 ? 35.144 2.584 -11.052 1.00 87.06 415 GLU A CA 1
ATOM 3176 C C . GLU A 1 415 ? 35.183 1.866 -9.714 1.00 87.06 415 GLU A C 1
ATOM 3178 O O . GLU A 1 415 ? 36.204 1.840 -9.019 1.00 87.06 415 GLU A O 1
ATOM 3183 N N . SER A 1 416 ? 34.066 1.252 -9.336 1.00 84.19 416 SER A N 1
ATOM 3184 C CA . SER A 1 416 ? 34.013 0.476 -8.104 1.00 84.19 416 SER A CA 1
ATOM 3185 C C . SER A 1 416 ? 33.010 -0.658 -8.200 1.00 84.19 416 SER A C 1
ATOM 3187 O O . SER A 1 416 ? 31.853 -0.445 -8.549 1.00 84.19 416 SER A O 1
ATOM 3189 N N . ILE A 1 417 ? 33.450 -1.854 -7.823 1.00 75.38 417 ILE A N 1
ATOM 3190 C CA . ILE A 1 417 ? 32.624 -3.052 -7.693 1.00 75.38 417 ILE A CA 1
ATOM 3191 C C . ILE A 1 417 ? 32.712 -3.544 -6.252 1.00 75.38 417 ILE A C 1
ATOM 3193 O O . ILE A 1 417 ? 33.806 -3.730 -5.719 1.00 75.38 417 ILE A O 1
ATOM 3197 N N . SER A 1 418 ? 31.564 -3.841 -5.649 1.00 72.75 418 SER A N 1
ATOM 3198 C CA . SER A 1 418 ? 31.478 -4.573 -4.383 1.00 72.75 418 SER A CA 1
ATOM 3199 C C . SER A 1 418 ? 30.731 -5.882 -4.605 1.00 72.75 418 SER A C 1
ATOM 3201 O O . SER A 1 418 ? 29.617 -5.878 -5.120 1.00 72.75 418 SER A O 1
ATOM 3203 N N . ALA A 1 419 ? 31.341 -7.005 -4.226 1.00 58.34 419 ALA A N 1
ATOM 3204 C CA . ALA A 1 419 ? 30.761 -8.332 -4.397 1.00 58.34 419 ALA A CA 1
ATOM 3205 C C . ALA A 1 419 ? 31.110 -9.261 -3.228 1.00 58.34 419 ALA A C 1
ATOM 3207 O O . ALA A 1 419 ? 32.256 -9.328 -2.779 1.00 58.34 419 ALA A O 1
ATOM 3208 N N . LEU A 1 420 ? 30.127 -10.031 -2.761 1.00 64.62 420 LEU A N 1
ATOM 3209 C CA . LEU A 1 420 ? 30.332 -11.099 -1.788 1.00 64.62 420 LEU A CA 1
ATOM 3210 C C . LEU A 1 420 ? 30.685 -12.392 -2.528 1.00 64.62 420 LEU A C 1
ATOM 3212 O O . LEU A 1 420 ? 29.876 -12.943 -3.270 1.00 64.62 420 LEU A O 1
ATOM 3216 N N . LEU A 1 421 ? 31.914 -12.871 -2.348 1.00 65.62 421 LEU A N 1
ATOM 3217 C CA . LEU A 1 421 ? 32.470 -13.954 -3.154 1.00 65.62 421 LEU A CA 1
ATOM 3218 C C . LEU A 1 421 ? 32.855 -15.152 -2.286 1.00 65.62 421 LEU A C 1
ATOM 3220 O O . LEU A 1 421 ? 33.603 -15.029 -1.313 1.00 65.62 421 LEU A O 1
ATOM 3224 N N . GLU A 1 422 ? 32.373 -16.334 -2.670 1.00 68.56 422 GLU A N 1
ATOM 3225 C CA . GLU A 1 422 ? 32.755 -17.611 -2.063 1.00 68.56 422 GLU A CA 1
ATOM 3226 C C . GLU A 1 422 ? 34.251 -17.899 -2.232 1.00 68.56 422 GLU A C 1
ATOM 3228 O O . GLU A 1 422 ? 34.918 -17.349 -3.111 1.00 68.56 422 GLU A O 1
ATOM 3233 N N . ALA A 1 423 ? 34.781 -18.833 -1.438 1.00 77.31 423 ALA A N 1
ATOM 3234 C CA . ALA A 1 423 ? 36.159 -19.295 -1.607 1.00 77.31 423 ALA A CA 1
ATOM 3235 C C . ALA A 1 423 ? 36.381 -19.829 -3.035 1.00 77.31 423 ALA A C 1
ATOM 3237 O O . ALA A 1 423 ? 35.777 -20.823 -3.447 1.00 77.31 423 ALA A O 1
ATOM 3238 N N . GLY A 1 424 ? 37.268 -19.193 -3.794 1.00 81.62 424 GLY A N 1
ATOM 3239 C CA . GLY A 1 424 ? 37.365 -19.439 -5.226 1.00 81.62 424 GLY A CA 1
ATOM 3240 C C . GLY A 1 424 ? 38.429 -18.602 -5.920 1.00 81.62 424 GLY A C 1
ATOM 3241 O O . GLY A 1 424 ? 39.149 -17.823 -5.294 1.00 81.62 424 GLY A O 1
ATOM 3242 N N . THR A 1 425 ? 38.547 -18.807 -7.230 1.00 89.69 425 THR A N 1
ATOM 3243 C CA . THR A 1 425 ? 39.404 -18.009 -8.111 1.00 89.69 425 THR A CA 1
ATOM 3244 C C . THR A 1 425 ? 38.521 -17.103 -8.946 1.00 89.69 425 THR A C 1
ATOM 3246 O O . THR A 1 425 ? 37.613 -17.595 -9.614 1.00 89.69 425 THR A O 1
ATOM 3249 N N . TYR A 1 426 ? 38.839 -15.817 -8.941 1.00 92.00 426 TYR A N 1
ATOM 3250 C CA . TYR A 1 426 ? 38.115 -14.789 -9.677 1.00 92.00 426 TYR A CA 1
ATOM 3251 C C . TYR A 1 426 ? 39.089 -13.968 -10.504 1.00 92.00 426 TYR A C 1
ATOM 3253 O O . TYR A 1 426 ? 40.303 -13.965 -10.244 1.00 92.00 426 TYR A O 1
ATOM 3261 N N . PHE A 1 427 ? 38.544 -13.292 -11.507 1.00 94.88 427 PHE A N 1
ATOM 3262 C CA . PHE A 1 427 ? 39.311 -12.444 -12.397 1.00 94.88 427 PHE A CA 1
ATOM 3263 C C . PHE A 1 427 ? 38.742 -11.036 -12.413 1.00 94.88 427 PHE A C 1
ATOM 3265 O O . PHE A 1 427 ? 37.548 -10.844 -12.226 1.00 94.88 427 PHE A O 1
ATOM 3272 N N . ILE A 1 428 ? 39.614 -10.067 -12.631 1.00 95.25 428 ILE A N 1
ATOM 3273 C CA . ILE A 1 428 ? 39.239 -8.680 -12.886 1.00 95.25 428 ILE A CA 1
ATOM 3274 C C . ILE A 1 428 ? 39.674 -8.401 -14.309 1.00 95.25 428 ILE A C 1
ATOM 3276 O O . ILE A 1 428 ? 40.797 -8.763 -14.668 1.00 95.25 428 ILE A O 1
ATOM 3280 N N . LYS A 1 429 ? 38.796 -7.808 -15.101 1.00 94.88 429 LYS A N 1
ATOM 3281 C CA . LYS A 1 429 ? 39.113 -7.289 -16.422 1.00 94.88 429 LYS A CA 1
ATOM 3282 C C . LYS A 1 429 ? 38.973 -5.773 -16.358 1.00 94.88 429 LYS A C 1
ATOM 3284 O O . LYS A 1 429 ? 37.962 -5.279 -15.872 1.00 94.88 429 LYS A O 1
ATOM 3289 N N . VAL A 1 430 ? 40.004 -5.078 -16.813 1.00 93.31 430 VAL A N 1
ATOM 3290 C CA . VAL A 1 430 ? 39.972 -3.638 -17.064 1.00 93.31 430 VAL A CA 1
ATOM 3291 C C . VAL A 1 430 ? 39.959 -3.472 -18.578 1.00 93.31 430 VAL A C 1
ATOM 3293 O O . VAL A 1 430 ? 40.881 -3.943 -19.255 1.00 93.31 430 VAL A O 1
ATOM 3296 N N . ASP A 1 431 ? 38.876 -2.906 -19.101 1.00 88.12 431 ASP A N 1
ATOM 3297 C CA . ASP A 1 431 ? 38.617 -2.773 -20.536 1.00 88.12 431 ASP A CA 1
ATOM 3298 C C . ASP A 1 431 ? 38.615 -1.292 -20.927 1.00 88.12 431 ASP A C 1
ATOM 3300 O O . ASP A 1 431 ? 37.803 -0.536 -20.403 1.00 88.12 431 ASP A O 1
ATOM 3304 N N . PRO A 1 432 ? 39.516 -0.831 -21.804 1.00 82.75 432 PRO A N 1
ATOM 3305 C CA . PRO A 1 432 ? 39.437 0.525 -22.319 1.00 82.75 432 PRO A CA 1
ATOM 3306 C C . PRO A 1 432 ? 38.185 0.730 -23.164 1.00 82.75 432 PRO A C 1
ATOM 3308 O O . PRO A 1 432 ? 37.951 0.001 -24.133 1.00 82.75 432 PRO A O 1
ATOM 3311 N N . PHE A 1 433 ? 37.433 1.790 -22.877 1.00 75.50 433 PHE A N 1
ATOM 3312 C CA . PHE A 1 433 ? 36.330 2.174 -23.742 1.00 75.50 433 PHE A CA 1
ATOM 3313 C C . PHE A 1 433 ? 36.891 2.718 -25.071 1.00 75.50 433 PHE A C 1
ATOM 3315 O O . PHE A 1 433 ? 37.493 3.790 -25.155 1.00 75.50 433 PHE A O 1
ATOM 3322 N N . GLY A 1 434 ? 36.767 1.935 -26.146 1.00 68.12 434 GLY A N 1
ATOM 3323 C CA . GLY A 1 434 ? 37.261 2.316 -27.472 1.00 68.12 434 GLY A CA 1
ATOM 3324 C C . GLY A 1 434 ? 38.802 2.341 -27.577 1.00 68.12 434 GLY A C 1
ATOM 3325 O O . GLY A 1 434 ? 39.457 1.373 -27.197 1.00 68.12 434 GLY A O 1
ATOM 3326 N N . PRO A 1 435 ? 39.424 3.380 -28.177 1.00 60.91 435 PRO A N 1
ATOM 3327 C CA . PRO A 1 435 ? 40.881 3.480 -28.320 1.00 60.91 435 PRO A CA 1
ATOM 3328 C C . PRO A 1 435 ? 41.572 4.120 -27.097 1.00 60.91 435 PRO A C 1
ATOM 3330 O O . PRO A 1 435 ? 42.701 4.605 -27.230 1.00 60.91 435 PRO A O 1
ATOM 3333 N N . ALA A 1 436 ? 40.891 4.185 -25.948 1.00 66.69 436 ALA A N 1
ATOM 3334 C CA . ALA A 1 436 ? 41.375 4.840 -24.740 1.00 66.69 436 ALA A CA 1
ATOM 3335 C C . ALA A 1 436 ? 42.716 4.254 -24.269 1.00 66.69 436 ALA A C 1
ATOM 3337 O O . ALA A 1 436 ? 42.922 3.043 -24.283 1.00 66.69 436 ALA A O 1
ATOM 3338 N N . ILE A 1 437 ? 43.635 5.127 -23.840 1.00 72.75 437 ILE A N 1
ATOM 3339 C CA . ILE A 1 437 ? 44.902 4.731 -23.214 1.00 72.75 437 ILE A CA 1
ATOM 3340 C C . ILE A 1 437 ? 45.001 5.406 -21.855 1.00 72.75 437 ILE A C 1
ATOM 3342 O O . ILE A 1 437 ? 45.090 6.633 -21.773 1.00 72.75 437 ILE A O 1
ATOM 3346 N N . SER A 1 438 ? 45.032 4.610 -20.791 1.00 76.06 438 SER A N 1
ATOM 3347 C CA . SER A 1 438 ? 44.930 5.115 -19.424 1.00 76.06 438 SER A CA 1
ATOM 3348 C C . SER A 1 438 ? 45.892 4.396 -18.490 1.00 76.06 438 SER A C 1
ATOM 3350 O O . SER A 1 438 ? 46.149 3.202 -18.634 1.00 76.06 438 SER A O 1
ATOM 3352 N N . SER A 1 439 ? 46.451 5.136 -17.534 1.00 81.44 439 SER A N 1
ATOM 3353 C CA . SER A 1 439 ? 47.071 4.538 -16.348 1.00 81.44 439 SER A CA 1
ATOM 3354 C C . SER A 1 439 ? 46.063 4.521 -15.213 1.00 81.44 439 SER A C 1
ATOM 3356 O O . SER A 1 439 ? 45.324 5.490 -15.069 1.00 81.44 439 SER A O 1
ATOM 3358 N N . TYR A 1 440 ? 46.092 3.493 -14.374 1.00 87.88 440 TYR A N 1
ATOM 3359 C CA . TYR A 1 440 ? 45.156 3.359 -13.265 1.00 87.88 440 TYR A CA 1
ATOM 3360 C C . TYR A 1 440 ? 45.815 2.738 -12.030 1.00 87.88 440 TYR A C 1
ATOM 3362 O O . TYR A 1 440 ? 46.858 2.081 -12.100 1.00 87.88 440 TYR A O 1
ATOM 3370 N N . GLU A 1 441 ? 45.181 2.948 -10.881 1.00 89.69 441 GLU A N 1
ATOM 3371 C CA . GLU A 1 441 ? 45.445 2.255 -9.627 1.00 89.69 441 GLU A CA 1
ATOM 3372 C C . GLU A 1 441 ? 44.266 1.322 -9.332 1.00 89.69 441 GLU A C 1
ATOM 3374 O O . GLU A 1 441 ? 43.161 1.775 -9.028 1.00 89.69 441 GLU A O 1
ATOM 3379 N N . LEU A 1 442 ? 44.518 0.017 -9.415 1.00 92.06 442 LEU A N 1
ATOM 3380 C CA . LEU A 1 442 ? 43.588 -1.033 -9.026 1.00 92.06 442 LEU A CA 1
ATOM 3381 C C . LEU A 1 442 ? 43.790 -1.356 -7.547 1.00 92.06 442 LEU A C 1
ATOM 3383 O O . LEU A 1 442 ? 44.821 -1.906 -7.151 1.00 92.06 442 LEU A O 1
ATOM 3387 N N . GLU A 1 443 ? 42.801 -1.046 -6.723 1.00 91.56 443 GLU A N 1
ATOM 3388 C CA . GLU A 1 443 ? 42.748 -1.456 -5.328 1.00 91.56 443 GLU A CA 1
ATOM 3389 C C . GLU A 1 443 ? 41.783 -2.628 -5.183 1.00 91.56 443 GLU A C 1
ATOM 3391 O O . GLU A 1 443 ? 40.619 -2.541 -5.556 1.00 91.56 443 GLU A O 1
ATOM 3396 N N . ILE A 1 444 ? 42.261 -3.731 -4.610 1.00 89.56 444 ILE A N 1
ATOM 3397 C CA . ILE A 1 444 ? 41.389 -4.818 -4.177 1.00 89.56 444 ILE A CA 1
ATOM 3398 C C . ILE A 1 444 ? 41.458 -4.916 -2.666 1.00 89.56 444 ILE A C 1
ATOM 3400 O O . ILE A 1 444 ? 42.510 -5.206 -2.095 1.00 89.56 444 ILE A O 1
ATOM 3404 N N . ALA A 1 445 ? 40.326 -4.723 -2.011 1.00 84.56 445 ALA A N 1
ATOM 3405 C CA . ALA A 1 445 ? 40.153 -5.009 -0.606 1.00 84.56 445 ALA A CA 1
ATOM 3406 C C . ALA A 1 445 ? 39.290 -6.257 -0.452 1.00 84.56 445 ALA A C 1
ATOM 3408 O O . ALA A 1 445 ? 38.380 -6.513 -1.236 1.00 84.56 445 ALA A O 1
ATOM 3409 N N . SER A 1 446 ? 39.569 -7.045 0.578 1.00 74.88 446 SER A N 1
ATOM 3410 C CA . SER A 1 446 ? 38.553 -7.969 1.063 1.00 74.88 446 SER A CA 1
ATOM 3411 C C . SER A 1 446 ? 38.591 -8.034 2.567 1.00 74.88 446 SER A C 1
ATOM 3413 O O . SER A 1 446 ? 39.667 -8.217 3.160 1.00 74.88 446 SER A O 1
ATOM 3415 N N . GLU A 1 447 ? 37.415 -8.016 3.163 1.00 70.38 447 GLU A N 1
ATOM 3416 C CA . GLU A 1 447 ? 37.239 -8.350 4.559 1.00 70.38 447 GLU A CA 1
ATOM 3417 C C . GLU A 1 447 ? 36.684 -9.767 4.658 1.00 70.38 447 GLU A C 1
ATOM 3419 O O . GLU A 1 447 ? 35.746 -10.161 3.968 1.00 70.38 447 GLU A O 1
ATOM 3424 N N . THR A 1 448 ? 37.323 -10.579 5.503 1.00 52.47 448 THR A N 1
ATOM 3425 C CA . THR A 1 448 ? 36.795 -11.909 5.803 1.00 52.47 448 THR A CA 1
ATOM 3426 C C . THR A 1 448 ? 35.495 -11.685 6.544 1.00 52.47 448 THR A C 1
ATOM 3428 O O . THR A 1 448 ? 35.544 -11.102 7.630 1.00 52.47 448 THR A O 1
ATOM 3431 N N . ALA A 1 449 ? 34.373 -12.131 5.981 1.00 42.69 449 ALA A N 1
ATOM 3432 C CA . ALA A 1 449 ? 33.069 -11.916 6.585 1.00 42.69 449 ALA A CA 1
ATOM 3433 C C . ALA A 1 449 ? 33.100 -12.450 8.030 1.00 42.69 449 ALA A C 1
ATOM 3435 O O . ALA A 1 449 ? 33.249 -13.651 8.280 1.00 42.69 449 ALA A O 1
ATOM 3436 N N . SER A 1 450 ? 33.076 -11.540 9.008 1.00 33.38 450 SER A N 1
ATOM 3437 C CA . SER A 1 450 ? 33.056 -11.886 10.425 1.00 33.38 450 SER A CA 1
ATOM 3438 C C . SER A 1 450 ? 31.631 -11.752 10.927 1.00 33.38 450 SER A C 1
ATOM 3440 O O . SER A 1 450 ? 31.166 -10.657 11.222 1.00 33.38 450 SER A O 1
ATOM 3442 N N . ILE A 1 451 ? 30.958 -12.889 11.020 1.00 34.72 451 ILE A N 1
ATOM 3443 C CA . ILE A 1 451 ? 29.555 -12.992 11.415 1.00 34.72 451 ILE A CA 1
ATOM 3444 C C . ILE A 1 451 ? 29.449 -12.883 12.944 1.00 34.72 451 ILE A C 1
ATOM 3446 O O . ILE A 1 451 ? 30.002 -13.709 13.683 1.00 34.72 451 ILE A O 1
ATOM 3450 N N . SER A 1 452 ? 28.773 -11.838 13.426 1.00 33.50 452 SER A N 1
ATOM 3451 C CA . SER A 1 452 ? 28.283 -11.725 14.805 1.00 33.50 452 SER A CA 1
ATOM 3452 C C . SER A 1 452 ? 26.770 -11.973 14.791 1.00 33.50 452 SER A C 1
ATOM 3454 O O . SER A 1 452 ? 26.098 -11.375 13.963 1.00 33.50 452 SER A O 1
ATOM 3456 N N . PRO A 1 453 ? 26.223 -12.811 15.687 1.00 31.81 453 PRO A N 1
ATOM 3457 C CA . PRO A 1 453 ? 24.828 -13.239 15.644 1.00 31.81 453 PRO A CA 1
ATOM 3458 C C . PRO A 1 453 ? 23.923 -12.255 16.398 1.00 31.81 453 PRO A C 1
ATOM 3460 O O . PRO A 1 453 ? 23.534 -12.533 17.531 1.00 31.81 453 PRO A O 1
ATOM 3463 N N . GLU A 1 454 ? 23.617 -11.103 15.811 1.00 35.88 454 GLU A N 1
ATOM 3464 C CA . GLU A 1 454 ? 22.529 -10.248 16.305 1.00 35.88 454 GLU A CA 1
ATOM 3465 C C . GLU A 1 454 ? 21.452 -10.122 15.213 1.00 35.88 454 GLU A C 1
ATOM 3467 O O . GLU A 1 454 ? 21.815 -10.093 14.036 1.00 35.88 454 GLU A O 1
ATOM 3472 N N . PRO A 1 455 ? 20.154 -10.088 15.577 1.00 45.03 455 PRO A N 1
ATOM 3473 C CA . PRO A 1 455 ? 19.054 -9.848 14.640 1.00 45.03 455 PRO A CA 1
ATOM 3474 C C . PRO A 1 455 ? 19.271 -8.557 13.844 1.00 45.03 455 PRO A C 1
ATOM 3476 O O . PRO A 1 455 ? 19.855 -7.608 14.378 1.00 45.03 455 PRO A O 1
ATOM 3479 N N . ASN A 1 456 ? 18.779 -8.514 12.601 1.00 54.44 456 ASN A N 1
ATOM 3480 C CA . ASN A 1 456 ? 18.760 -7.291 11.802 1.00 54.44 456 ASN A CA 1
ATOM 3481 C C . ASN A 1 456 ? 18.003 -6.211 12.607 1.00 54.44 456 ASN A C 1
ATOM 3483 O O . ASN A 1 456 ? 16.858 -6.455 12.998 1.00 54.44 456 ASN A O 1
ATOM 3487 N N . PRO A 1 457 ? 18.640 -5.088 12.985 1.00 67.62 457 PRO A N 1
ATOM 3488 C CA . PRO A 1 457 ? 17.968 -4.081 13.786 1.00 67.62 457 PRO A CA 1
ATOM 3489 C C . PRO A 1 457 ? 16.859 -3.452 12.947 1.00 67.62 457 PRO A C 1
ATOM 3491 O O . PRO A 1 457 ? 17.122 -2.982 11.843 1.00 67.62 457 PRO A O 1
ATOM 3494 N N . PHE A 1 458 ? 15.648 -3.451 13.497 1.00 81.19 458 PHE A N 1
ATOM 3495 C CA . PHE A 1 458 ? 14.513 -2.719 12.955 1.00 81.19 458 PHE A CA 1
ATOM 3496 C C . PHE A 1 458 ? 14.903 -1.252 12.718 1.00 81.19 458 PHE A C 1
ATOM 3498 O O . PHE A 1 458 ? 15.490 -0.616 13.601 1.00 81.19 458 PHE A O 1
ATOM 3505 N N . ASP A 1 459 ? 14.636 -0.759 11.514 1.00 88.62 459 ASP A N 1
ATOM 3506 C CA . ASP A 1 459 ? 14.919 0.601 11.069 1.00 88.62 459 ASP A CA 1
ATOM 3507 C C . ASP A 1 459 ? 13.606 1.374 10.962 1.00 88.62 459 ASP A C 1
ATOM 3509 O O . ASP A 1 459 ? 12.658 0.880 10.363 1.00 88.62 459 ASP A O 1
ATOM 3513 N N . ALA A 1 460 ? 13.544 2.587 11.511 1.00 88.56 460 ALA A N 1
ATOM 3514 C CA . ALA A 1 460 ? 12.269 3.297 11.583 1.00 88.56 460 ALA A CA 1
ATOM 3515 C C . ALA A 1 460 ? 11.694 3.682 10.212 1.00 88.56 460 ALA A C 1
ATOM 3517 O O . ALA A 1 460 ? 10.499 3.909 10.053 1.00 88.56 460 ALA A O 1
ATOM 3518 N N . ARG A 1 461 ? 12.558 3.708 9.197 1.00 83.44 461 ARG A N 1
ATOM 3519 C CA . ARG A 1 461 ? 12.198 4.084 7.843 1.00 83.44 461 ARG A CA 1
ATOM 3520 C C . ARG A 1 461 ? 11.817 2.870 6.993 1.00 83.44 461 ARG A C 1
ATOM 3522 O O . ARG A 1 461 ? 10.815 2.906 6.287 1.00 83.44 461 ARG A O 1
ATOM 3529 N N . THR A 1 462 ? 12.601 1.796 7.066 1.00 87.38 462 THR A N 1
ATOM 3530 C CA . THR A 1 462 ? 12.479 0.606 6.195 1.00 87.38 462 THR A CA 1
ATOM 3531 C C . THR A 1 462 ? 12.048 -0.676 6.912 1.00 87.38 462 THR A C 1
ATOM 3533 O O . THR A 1 462 ? 11.893 -1.722 6.277 1.00 87.38 462 THR A O 1
ATOM 3536 N N . GLY A 1 463 ? 11.831 -0.614 8.224 1.00 90.44 463 GLY A N 1
ATOM 3537 C CA . GLY A 1 463 ? 11.435 -1.737 9.062 1.00 90.44 463 GLY A CA 1
ATOM 3538 C C . GLY A 1 463 ? 12.508 -2.820 9.105 1.00 90.44 463 GLY A C 1
ATOM 3539 O O . GLY A 1 463 ? 13.663 -2.583 9.476 1.00 90.44 463 GLY A O 1
ATOM 3540 N N . TYR A 1 464 ? 12.122 -4.036 8.727 1.00 84.88 464 TYR A N 1
ATOM 3541 C CA . TYR A 1 464 ? 13.037 -5.166 8.592 1.00 84.88 464 TYR A CA 1
ATOM 3542 C C . TYR A 1 464 ? 13.773 -5.184 7.240 1.00 84.88 464 TYR A C 1
ATOM 3544 O O . TYR A 1 464 ? 14.768 -5.907 7.113 1.00 84.88 464 TYR A O 1
ATOM 3552 N N . GLY A 1 465 ? 13.330 -4.385 6.263 1.00 87.56 465 GLY A N 1
ATOM 3553 C CA . GLY A 1 465 ? 13.998 -4.188 4.977 1.00 87.56 465 GLY A CA 1
ATOM 3554 C C . GLY A 1 465 ? 13.445 -5.038 3.839 1.00 87.56 465 GLY A C 1
ATOM 3555 O O . GLY A 1 465 ? 12.328 -5.551 3.907 1.00 87.56 465 GLY A O 1
ATOM 3556 N N . PHE A 1 466 ? 14.243 -5.176 2.780 1.00 86.75 466 PHE A N 1
ATOM 3557 C CA . PHE A 1 466 ? 13.821 -5.816 1.532 1.00 86.75 466 PHE A CA 1
ATOM 3558 C C . PHE A 1 466 ? 13.610 -7.320 1.710 1.00 86.75 466 PHE A C 1
ATOM 3560 O O . PHE A 1 466 ? 14.501 -7.986 2.240 1.00 86.75 466 PHE A O 1
ATOM 3567 N N . LEU A 1 467 ? 12.462 -7.847 1.271 1.00 90.19 467 LEU A N 1
ATOM 3568 C CA . LEU A 1 467 ? 12.109 -9.265 1.408 1.00 90.19 467 LEU A CA 1
ATOM 3569 C C . LEU A 1 467 ? 12.623 -10.116 0.236 1.00 90.19 467 LEU A C 1
ATOM 3571 O O . LEU A 1 467 ? 12.313 -9.852 -0.923 1.00 90.19 467 LEU A O 1
ATOM 3575 N N . ASP A 1 468 ? 13.342 -11.193 0.558 1.00 87.44 468 ASP A N 1
ATOM 3576 C CA . ASP A 1 468 ? 13.878 -12.161 -0.403 1.00 87.44 468 ASP A CA 1
ATOM 3577 C C . ASP A 1 468 ? 13.052 -13.463 -0.415 1.00 87.44 468 ASP A C 1
ATOM 3579 O O . ASP A 1 468 ? 12.950 -14.166 0.598 1.00 87.44 468 ASP A O 1
ATOM 3583 N N . ALA A 1 469 ? 12.478 -13.817 -1.571 1.00 91.75 469 ALA A N 1
ATOM 3584 C CA . ALA A 1 469 ? 11.630 -15.000 -1.727 1.00 91.75 469 ALA A CA 1
ATOM 3585 C C . ALA A 1 469 ? 12.403 -16.315 -1.554 1.00 91.75 469 ALA A C 1
ATOM 3587 O O . ALA A 1 469 ? 11.897 -17.265 -0.948 1.00 91.75 469 ALA A O 1
ATOM 3588 N N . SER A 1 470 ? 13.637 -16.375 -2.058 1.00 85.75 470 SER A N 1
ATOM 3589 C CA . SER A 1 470 ? 14.509 -17.546 -1.966 1.00 85.75 470 SER A CA 1
ATOM 3590 C C . SER A 1 470 ? 14.861 -17.845 -0.511 1.00 85.75 470 SER A C 1
ATOM 3592 O O . SER A 1 470 ? 14.733 -18.987 -0.062 1.00 85.75 470 SER A O 1
ATOM 3594 N N . VAL A 1 471 ? 15.233 -16.817 0.257 1.00 83.38 471 VAL A N 1
ATOM 3595 C CA . VAL A 1 471 ? 15.536 -16.952 1.690 1.00 83.38 471 VAL A CA 1
ATOM 3596 C C . VAL A 1 471 ? 14.284 -17.335 2.478 1.00 83.38 471 VAL A C 1
ATOM 3598 O O . VAL A 1 471 ? 14.341 -18.264 3.292 1.00 83.38 471 VAL A O 1
ATOM 3601 N N . ALA A 1 472 ? 13.150 -16.680 2.217 1.00 88.38 472 ALA A N 1
ATOM 3602 C CA . ALA A 1 472 ? 11.904 -16.938 2.930 1.00 88.38 472 ALA A CA 1
ATOM 3603 C C . ALA A 1 472 ? 11.419 -18.383 2.726 1.00 88.38 472 ALA A C 1
ATOM 3605 O O . ALA A 1 472 ? 11.232 -19.126 3.695 1.00 88.38 472 ALA A O 1
ATOM 3606 N N . VAL A 1 473 ? 11.300 -18.842 1.476 1.00 92.12 473 VAL A N 1
ATOM 3607 C CA . VAL A 1 473 ? 10.813 -20.198 1.166 1.00 92.12 473 VAL A CA 1
ATOM 3608 C C . VAL A 1 473 ? 11.830 -21.272 1.575 1.00 92.12 473 VAL A C 1
ATOM 3610 O O . VAL A 1 473 ? 11.446 -22.327 2.093 1.00 92.12 473 VAL A O 1
ATOM 3613 N N . ALA A 1 474 ? 13.137 -21.023 1.437 1.00 80.06 474 ALA A N 1
ATOM 3614 C CA . ALA A 1 474 ? 14.153 -21.939 1.957 1.00 80.06 474 ALA A CA 1
ATOM 3615 C C . ALA A 1 474 ? 14.065 -22.087 3.486 1.00 80.06 474 ALA A C 1
ATOM 3617 O O . ALA A 1 474 ? 14.173 -23.207 4.001 1.00 80.06 474 ALA A O 1
ATOM 3618 N N . SER A 1 475 ? 13.793 -20.994 4.206 1.00 82.81 475 SER A N 1
ATOM 3619 C CA . SER A 1 475 ? 13.626 -20.993 5.665 1.00 82.81 475 SER A CA 1
ATOM 3620 C C . SER A 1 475 ? 12.434 -21.840 6.104 1.00 82.81 475 SER A C 1
ATOM 3622 O O . SER A 1 475 ? 12.583 -22.671 7.007 1.00 82.81 475 SER A O 1
ATOM 3624 N N . VAL A 1 476 ? 11.299 -21.748 5.399 1.00 87.50 476 VAL A N 1
ATOM 3625 C CA . VAL A 1 476 ? 10.138 -22.641 5.598 1.00 87.50 476 VAL A CA 1
ATOM 3626 C C . VAL A 1 476 ? 10.557 -24.113 5.498 1.00 87.50 476 VAL A C 1
ATOM 3628 O O . VAL A 1 476 ? 10.217 -24.950 6.341 1.00 87.50 476 VAL A O 1
ATOM 3631 N N . LEU A 1 477 ? 11.376 -24.442 4.498 1.00 86.69 477 LEU A N 1
ATOM 3632 C CA . LEU A 1 477 ? 11.856 -25.802 4.255 1.00 86.69 477 LEU A CA 1
ATOM 3633 C C . LEU A 1 477 ? 13.023 -26.229 5.156 1.00 86.69 477 LEU A C 1
ATOM 3635 O O . LEU A 1 477 ? 13.462 -27.383 5.069 1.00 86.69 477 LEU A O 1
ATOM 3639 N N . ASN A 1 478 ? 13.506 -25.347 6.036 1.00 81.75 478 ASN A N 1
ATOM 3640 C CA . ASN A 1 478 ? 14.721 -25.527 6.833 1.00 81.75 478 ASN A CA 1
ATOM 3641 C C . ASN A 1 478 ? 15.945 -25.863 5.956 1.00 81.75 478 ASN A C 1
ATOM 3643 O O . ASN A 1 478 ? 16.689 -26.814 6.233 1.00 81.75 478 ASN A O 1
ATOM 3647 N N . GLN A 1 479 ? 16.109 -25.117 4.867 1.00 77.31 479 GLN A N 1
ATOM 3648 C CA . GLN A 1 479 ? 17.196 -25.243 3.901 1.00 77.31 479 GLN A CA 1
ATOM 3649 C C . GLN A 1 479 ? 18.035 -23.965 3.869 1.00 77.31 479 GLN A C 1
ATOM 3651 O O . GLN A 1 479 ? 17.605 -22.916 4.341 1.00 77.31 479 GLN A O 1
ATOM 3656 N N . ASP A 1 480 ? 19.245 -24.077 3.324 1.00 70.44 480 ASP A N 1
ATOM 3657 C CA . ASP A 1 480 ? 20.017 -22.894 2.948 1.00 70.44 480 ASP A CA 1
ATOM 3658 C C . ASP A 1 480 ? 19.318 -22.198 1.752 1.00 70.44 480 ASP A C 1
ATOM 3660 O O . ASP A 1 480 ? 18.639 -22.901 0.988 1.00 70.44 480 ASP A O 1
ATOM 3664 N N . PRO A 1 481 ? 19.460 -20.865 1.584 1.00 74.69 481 PRO A N 1
ATOM 3665 C CA . PRO A 1 481 ? 18.890 -20.122 0.457 1.00 74.69 481 PRO A CA 1
ATOM 3666 C C . PRO A 1 481 ? 19.089 -20.814 -0.898 1.00 74.69 481 PRO A C 1
ATOM 3668 O O . PRO A 1 481 ? 20.126 -21.434 -1.170 1.00 74.69 481 PRO A O 1
ATOM 3671 N N . PHE A 1 482 ? 18.097 -20.731 -1.781 1.00 72.62 482 PHE A N 1
ATOM 3672 C CA . PHE A 1 482 ? 18.185 -21.431 -3.057 1.00 72.62 482 PHE A CA 1
ATOM 3673 C C . PHE A 1 482 ? 19.302 -20.854 -3.943 1.00 72.62 482 PHE A C 1
ATOM 3675 O O . PHE A 1 482 ? 19.635 -19.672 -3.844 1.00 72.62 482 PHE A O 1
ATOM 3682 N N . PRO A 1 483 ? 19.947 -21.691 -4.778 1.00 66.00 483 PRO A N 1
ATOM 3683 C CA . PRO A 1 483 ? 20.998 -21.226 -5.674 1.00 66.00 483 PRO A CA 1
ATOM 3684 C C . PRO A 1 483 ? 20.460 -20.202 -6.673 1.00 66.00 483 PRO A C 1
ATOM 3686 O O . PRO A 1 483 ? 19.422 -20.461 -7.272 1.00 66.00 483 PRO A O 1
ATOM 3689 N N . ILE A 1 484 ? 21.221 -19.127 -6.894 1.00 68.81 484 ILE A N 1
ATOM 3690 C CA . ILE A 1 484 ? 20.941 -18.097 -7.907 1.00 68.81 484 ILE A CA 1
ATOM 3691 C C . ILE A 1 484 ? 20.733 -18.744 -9.281 1.00 68.81 484 ILE A C 1
ATOM 3693 O O . ILE A 1 484 ? 21.494 -19.648 -9.665 1.00 68.81 484 ILE A O 1
ATOM 3697 N N . VAL A 1 485 ? 19.728 -18.267 -10.012 1.00 66.94 485 VAL A N 1
ATOM 3698 C CA . VAL A 1 485 ? 19.398 -18.725 -11.368 1.00 66.94 485 VAL A CA 1
ATOM 3699 C C . VAL A 1 485 ? 19.699 -17.645 -12.417 1.00 66.94 485 VAL A C 1
ATOM 3701 O O . VAL A 1 485 ? 20.089 -16.528 -12.088 1.00 66.94 485 VAL A O 1
ATOM 3704 N N . ASP A 1 486 ? 19.595 -17.996 -13.703 1.00 70.06 486 ASP A N 1
ATOM 3705 C CA . ASP A 1 486 ? 19.698 -17.002 -14.780 1.00 70.06 486 ASP A CA 1
ATOM 3706 C C . ASP A 1 486 ? 18.505 -16.031 -14.698 1.00 70.06 486 ASP A C 1
ATOM 3708 O O . ASP A 1 486 ? 17.392 -16.464 -14.391 1.00 70.06 486 ASP A O 1
ATOM 3712 N N . LEU A 1 487 ? 18.722 -14.749 -15.023 1.00 72.62 487 LEU A N 1
ATOM 3713 C CA . LEU A 1 487 ? 17.651 -13.746 -15.041 1.00 72.62 487 LEU A CA 1
ATOM 3714 C C . LEU A 1 487 ? 16.479 -14.204 -15.919 1.00 72.62 487 LEU A C 1
ATOM 3716 O O . LEU A 1 487 ? 16.662 -14.654 -17.057 1.00 72.62 487 LEU A O 1
ATOM 3720 N N . PHE A 1 488 ? 15.279 -14.070 -15.370 1.00 73.56 488 PHE A N 1
ATOM 3721 C CA . PHE A 1 488 ? 14.021 -14.388 -16.021 1.00 73.56 488 PHE A CA 1
ATOM 3722 C C . PHE A 1 488 ? 13.517 -13.200 -16.850 1.00 73.56 488 PHE A C 1
ATOM 3724 O O . PHE A 1 488 ? 13.607 -12.060 -16.404 1.00 73.56 488 PHE A O 1
ATOM 3731 N N . GLY A 1 489 ? 12.942 -13.476 -18.022 1.00 73.56 489 GLY A N 1
ATOM 3732 C CA . GLY A 1 489 ? 12.305 -12.452 -18.859 1.00 73.56 489 GLY A CA 1
ATOM 3733 C C . GLY A 1 489 ? 13.269 -11.546 -19.632 1.00 73.56 489 GLY A C 1
ATOM 3734 O O . GLY A 1 489 ? 14.440 -11.883 -19.845 1.00 73.56 489 GLY A O 1
ATOM 3735 N N . ASP A 1 490 ? 12.741 -10.425 -20.122 1.00 61.81 490 ASP A N 1
ATOM 3736 C CA . ASP A 1 490 ? 13.520 -9.281 -20.585 1.00 61.81 490 ASP A CA 1
ATOM 3737 C C . ASP A 1 490 ? 13.472 -8.153 -19.528 1.00 61.81 490 ASP A C 1
ATOM 3739 O O . ASP A 1 490 ? 13.238 -8.410 -18.351 1.00 61.81 490 ASP A O 1
ATOM 3743 N N . GLY A 1 491 ? 13.874 -6.923 -19.852 1.00 61.34 491 GLY A N 1
ATOM 3744 C CA . GLY A 1 491 ? 14.107 -5.884 -18.832 1.00 61.34 491 GLY A CA 1
ATOM 3745 C C . GLY A 1 491 ? 12.868 -5.465 -18.023 1.00 61.34 491 GLY A C 1
ATOM 3746 O O . GLY A 1 491 ? 13.022 -4.772 -17.013 1.00 61.34 491 GLY A O 1
ATOM 3747 N N . ASP A 1 492 ? 11.669 -5.866 -18.450 1.00 67.44 492 ASP A N 1
ATOM 3748 C CA . ASP A 1 492 ? 10.399 -5.477 -17.839 1.00 67.44 492 ASP A CA 1
ATOM 3749 C C . ASP A 1 492 ? 10.023 -6.374 -16.638 1.00 67.44 492 ASP A C 1
ATOM 3751 O O . ASP A 1 492 ? 9.366 -5.902 -15.711 1.00 67.44 492 ASP A O 1
ATOM 3755 N N . GLU A 1 493 ? 10.544 -7.607 -16.546 1.00 76.00 493 GLU A N 1
ATOM 3756 C CA . GLU A 1 493 ? 10.371 -8.522 -15.399 1.00 76.00 493 GLU A CA 1
ATOM 3757 C C . GLU A 1 493 ? 11.430 -8.338 -14.293 1.00 76.00 493 GLU A C 1
ATOM 3759 O O . GLU A 1 493 ? 11.721 -9.238 -13.498 1.00 76.00 493 GLU A O 1
ATOM 3764 N N . TRP A 1 494 ? 12.040 -7.158 -14.204 1.00 82.88 494 TRP A N 1
ATOM 3765 C CA . TRP A 1 494 ? 13.083 -6.872 -13.215 1.00 82.88 494 TRP A CA 1
ATOM 3766 C C . TRP A 1 494 ? 12.624 -7.122 -11.765 1.00 82.88 494 TRP A C 1
ATOM 3768 O O . TRP A 1 494 ? 13.422 -7.562 -10.941 1.00 82.88 494 TRP A O 1
ATOM 3778 N N . ALA A 1 495 ? 11.348 -6.871 -11.452 1.00 86.69 495 ALA A N 1
ATOM 3779 C CA . ALA A 1 495 ? 10.831 -6.925 -10.088 1.00 86.69 495 ALA A CA 1
ATOM 3780 C C . ALA A 1 495 ? 10.770 -8.360 -9.537 1.00 86.69 495 ALA A C 1
ATOM 3782 O O . ALA A 1 495 ? 11.179 -8.595 -8.399 1.00 86.69 495 ALA A O 1
ATOM 3783 N N . VAL A 1 496 ? 10.360 -9.340 -10.358 1.00 89.06 496 VAL A N 1
ATOM 3784 C CA . VAL A 1 496 ? 10.367 -10.763 -9.964 1.00 89.06 496 VAL A CA 1
ATOM 3785 C C . VAL A 1 496 ? 11.786 -11.307 -9.809 1.00 89.06 496 VAL A C 1
ATOM 3787 O O . VAL A 1 496 ? 12.035 -12.119 -8.918 1.00 89.06 496 VAL A O 1
ATOM 3790 N N . ASN A 1 497 ? 12.729 -10.815 -10.620 1.00 84.56 497 ASN A N 1
ATOM 3791 C CA . ASN A 1 497 ? 14.148 -11.123 -10.460 1.00 84.56 497 ASN A CA 1
ATOM 3792 C C . ASN A 1 497 ? 14.708 -10.519 -9.168 1.00 84.56 497 ASN A C 1
ATOM 3794 O O . ASN A 1 497 ? 15.440 -11.187 -8.451 1.00 84.56 497 ASN A O 1
ATOM 3798 N N . MET A 1 498 ? 14.344 -9.277 -8.842 1.00 83.81 498 MET A N 1
ATOM 3799 C CA . MET A 1 498 ? 14.859 -8.590 -7.657 1.00 83.81 498 MET A CA 1
ATOM 3800 C C . MET A 1 498 ? 14.450 -9.286 -6.354 1.00 83.81 498 MET A C 1
ATOM 3802 O O . MET A 1 498 ? 15.245 -9.340 -5.422 1.00 83.81 498 MET A O 1
ATOM 3806 N N . VAL A 1 499 ? 13.234 -9.839 -6.287 1.00 87.44 499 VAL A N 1
ATOM 3807 C CA . VAL A 1 499 ? 12.772 -10.604 -5.115 1.00 87.44 499 VAL A CA 1
ATOM 3808 C C . VAL A 1 499 ? 13.234 -12.067 -5.117 1.00 87.44 499 VAL A C 1
ATOM 3810 O O . VAL A 1 499 ? 12.851 -12.814 -4.221 1.00 87.44 499 VAL A O 1
ATOM 3813 N N . ASN A 1 500 ? 14.038 -12.499 -6.095 1.00 88.62 500 ASN A N 1
ATOM 3814 C CA . ASN A 1 500 ? 14.506 -13.882 -6.253 1.00 88.62 500 ASN A CA 1
ATOM 3815 C C . ASN A 1 500 ? 13.365 -14.920 -6.374 1.00 88.62 500 ASN A C 1
ATOM 3817 O O . ASN A 1 500 ? 13.438 -16.029 -5.834 1.00 88.62 500 ASN A O 1
ATOM 3821 N N . ALA A 1 501 ? 12.267 -14.565 -7.057 1.00 92.50 501 ALA A N 1
ATOM 3822 C CA . ALA A 1 501 ? 11.176 -15.506 -7.335 1.00 92.50 501 ALA A CA 1
ATOM 3823 C C . ALA A 1 501 ? 11.587 -16.654 -8.292 1.00 92.50 501 ALA A C 1
ATOM 3825 O O . ALA A 1 501 ? 11.218 -17.801 -8.017 1.00 92.50 501 ALA A O 1
ATOM 3826 N N . PRO A 1 502 ? 12.387 -16.426 -9.358 1.00 92.38 502 PRO A N 1
ATOM 3827 C CA . PRO A 1 502 ? 12.856 -17.495 -10.245 1.00 92.38 502 PRO A CA 1
ATOM 3828 C C . PRO A 1 502 ? 13.601 -18.638 -9.537 1.00 92.38 502 PRO A C 1
ATOM 3830 O O . PRO A 1 502 ? 13.423 -19.810 -9.883 1.00 92.38 502 PRO A O 1
ATOM 3833 N N . GLU A 1 503 ? 14.383 -18.335 -8.501 1.00 91.44 503 GLU A N 1
ATOM 3834 C CA . GLU A 1 503 ? 15.069 -19.316 -7.658 1.00 91.44 503 GLU A CA 1
ATOM 3835 C C . GLU A 1 503 ? 14.086 -20.284 -6.984 1.00 91.44 503 GLU A C 1
ATOM 3837 O O . GLU A 1 503 ? 14.356 -21.487 -6.866 1.00 91.44 503 GLU A O 1
ATOM 3842 N N . VAL A 1 504 ? 12.937 -19.756 -6.553 1.00 96.19 504 VAL A N 1
ATOM 3843 C CA . VAL A 1 504 ? 11.847 -20.508 -5.925 1.00 96.19 504 VAL A CA 1
ATOM 3844 C C . VAL A 1 504 ? 11.098 -21.347 -6.965 1.00 96.19 504 VAL A C 1
ATOM 3846 O O . VAL A 1 504 ? 10.823 -22.527 -6.718 1.00 96.19 504 VAL A O 1
ATOM 3849 N N . TRP A 1 505 ? 10.853 -20.795 -8.157 1.00 97.44 505 TRP A N 1
ATOM 3850 C CA . TRP A 1 505 ? 10.207 -21.506 -9.266 1.00 97.44 505 TRP A CA 1
ATOM 3851 C C . TRP A 1 505 ? 11.007 -22.732 -9.720 1.00 97.44 505 TRP A C 1
ATOM 3853 O O . TRP A 1 505 ? 10.431 -23.793 -9.965 1.00 97.44 505 TRP A O 1
ATOM 3863 N N . GLU A 1 506 ? 12.341 -22.651 -9.741 1.00 95.44 506 GLU A N 1
ATOM 3864 C CA . GLU A 1 506 ? 13.210 -23.802 -10.036 1.00 95.44 506 GLU A CA 1
ATOM 3865 C C . GLU A 1 506 ? 13.129 -24.913 -8.969 1.00 95.44 506 GLU A C 1
ATOM 3867 O O . GLU A 1 506 ? 13.431 -26.079 -9.254 1.00 95.44 506 GLU A O 1
ATOM 3872 N N . GLN A 1 507 ? 12.664 -24.600 -7.751 1.00 95.69 507 GLN A N 1
ATOM 3873 C CA . GLN A 1 507 ? 12.334 -25.616 -6.740 1.00 95.69 507 GLN A CA 1
ATOM 3874 C C . GLN A 1 507 ? 10.945 -26.239 -6.942 1.00 95.69 507 GLN A C 1
ATOM 3876 O O . GLN A 1 507 ? 10.632 -27.256 -6.316 1.00 95.69 507 GLN A O 1
ATOM 3881 N N . GLY A 1 508 ? 10.145 -25.690 -7.858 1.00 96.44 508 GLY A N 1
ATOM 3882 C CA . GLY A 1 508 ? 8.817 -26.170 -8.218 1.00 96.44 508 GLY A CA 1
ATOM 3883 C C . GLY A 1 508 ? 7.674 -25.556 -7.415 1.00 96.44 508 GLY A C 1
ATOM 3884 O O . GLY A 1 508 ? 6.572 -26.087 -7.511 1.00 96.44 508 GLY A O 1
ATOM 3885 N N . TYR A 1 509 ? 7.927 -24.489 -6.651 1.00 98.12 509 TYR A N 1
ATOM 3886 C CA . TYR A 1 509 ? 6.881 -23.695 -6.002 1.00 98.12 509 TYR A CA 1
ATOM 3887 C C . TYR A 1 509 ? 6.532 -22.522 -6.911 1.00 98.12 509 TYR A C 1
ATOM 3889 O O . TYR A 1 509 ? 7.413 -21.778 -7.325 1.00 98.12 509 TYR A O 1
ATOM 3897 N N . THR A 1 510 ? 5.262 -22.400 -7.268 1.00 98.25 510 THR A N 1
ATOM 3898 C CA . THR A 1 510 ? 4.750 -21.443 -8.264 1.00 98.25 510 THR A CA 1
ATOM 3899 C C . THR A 1 510 ? 3.415 -20.813 -7.855 1.00 98.25 510 THR A C 1
ATOM 3901 O O . THR A 1 510 ? 2.847 -20.030 -8.610 1.00 98.25 510 THR A O 1
ATOM 3904 N N . GLY A 1 511 ? 2.898 -21.156 -6.673 1.00 98.25 511 GLY A N 1
ATOM 3905 C CA . GLY A 1 511 ? 1.574 -20.790 -6.174 1.00 98.25 511 GLY A CA 1
ATOM 3906 C C . GLY A 1 511 ? 0.478 -21.801 -6.513 1.00 98.25 511 GLY A C 1
ATOM 3907 O O . GLY A 1 511 ? -0.682 -21.568 -6.191 1.00 98.25 511 GLY A O 1
ATOM 3908 N N . GLU A 1 512 ? 0.811 -22.925 -7.155 1.00 98.06 512 GLU A N 1
ATOM 3909 C CA . GLU A 1 512 ? -0.177 -23.901 -7.626 1.00 98.06 512 GLU A CA 1
ATOM 3910 C C . GLU A 1 512 ? -1.041 -24.434 -6.472 1.00 98.06 512 GLU A C 1
ATOM 3912 O O . GLU A 1 512 ? -0.556 -25.023 -5.504 1.00 98.06 512 GLU A O 1
ATOM 3917 N N . GLY A 1 513 ? -2.358 -24.291 -6.625 1.00 96.31 513 GLY A N 1
ATOM 3918 C CA . GLY A 1 513 ? -3.340 -24.776 -5.657 1.00 96.31 513 GLY A CA 1
ATOM 3919 C C . GLY A 1 513 ? -3.538 -23.878 -4.437 1.00 96.31 513 GLY A C 1
ATOM 3920 O O . GLY A 1 513 ? -4.318 -24.268 -3.570 1.00 96.31 513 GLY A O 1
ATOM 3921 N N . MET A 1 514 ? -2.874 -22.721 -4.383 1.00 98.50 514 MET A N 1
ATOM 3922 C CA . MET A 1 514 ? -3.133 -21.670 -3.400 1.00 98.50 514 MET A CA 1
ATOM 3923 C C . MET A 1 514 ? -4.134 -20.650 -3.954 1.00 98.50 514 MET A C 1
ATOM 3925 O O . MET A 1 514 ? -4.198 -20.420 -5.168 1.00 98.50 514 MET A O 1
ATOM 3929 N N . VAL A 1 515 ? -4.892 -20.011 -3.067 1.00 98.81 515 VAL A N 1
ATOM 3930 C CA . VAL A 1 515 ? -5.861 -18.963 -3.393 1.00 98.81 515 VAL A CA 1
ATOM 3931 C C . VAL A 1 515 ? -5.442 -17.645 -2.747 1.00 98.81 515 VAL A C 1
ATOM 3933 O O . VAL A 1 515 ? -5.290 -17.555 -1.531 1.00 98.81 515 VAL A O 1
ATOM 3936 N N . VAL A 1 516 ? -5.310 -16.596 -3.556 1.00 98.88 516 VAL A N 1
ATOM 3937 C CA . VAL A 1 516 ? -5.007 -15.238 -3.095 1.00 98.88 516 VAL A CA 1
ATOM 3938 C C . VAL A 1 516 ? -6.205 -14.341 -3.357 1.00 98.88 516 VAL A C 1
ATOM 3940 O O . VAL A 1 516 ? -6.587 -14.116 -4.506 1.00 98.88 516 VAL A O 1
ATOM 3943 N N . ALA A 1 517 ? -6.814 -13.815 -2.301 1.00 98.88 517 ALA A N 1
ATOM 3944 C CA . ALA A 1 517 ? -7.872 -12.829 -2.435 1.00 98.88 517 ALA A CA 1
ATOM 3945 C C . ALA A 1 517 ? -7.292 -11.430 -2.637 1.00 98.88 517 ALA A C 1
ATOM 3947 O O . ALA A 1 517 ? -6.431 -10.980 -1.883 1.00 98.88 517 ALA A O 1
ATOM 3948 N N . VAL A 1 518 ? -7.795 -10.732 -3.653 1.00 98.88 518 VAL A N 1
ATOM 3949 C CA . VAL A 1 518 ? -7.421 -9.349 -3.966 1.00 98.88 518 VAL A CA 1
ATOM 3950 C C . VAL A 1 518 ? -8.601 -8.456 -3.614 1.00 98.88 518 VAL A C 1
ATOM 3952 O O . VAL A 1 518 ? -9.615 -8.447 -4.319 1.00 98.88 518 VAL A O 1
ATOM 3955 N N . LEU A 1 519 ? -8.467 -7.738 -2.497 1.00 98.75 519 LEU A N 1
ATOM 3956 C CA . LEU A 1 519 ? -9.453 -6.778 -2.009 1.00 98.75 519 LEU A CA 1
ATOM 3957 C C . LEU A 1 519 ? -9.155 -5.407 -2.615 1.00 98.75 519 LEU A C 1
ATOM 3959 O O . LEU A 1 519 ? -8.285 -4.688 -2.131 1.00 98.75 519 LEU A O 1
ATOM 3963 N N . ASP A 1 520 ? -9.857 -5.065 -3.695 1.00 98.62 520 ASP A N 1
ATOM 3964 C CA . ASP A 1 520 ? -9.523 -3.890 -4.511 1.00 98.62 520 ASP A CA 1
ATOM 3965 C C . ASP A 1 520 ? -10.748 -3.352 -5.292 1.00 98.62 520 ASP A C 1
ATOM 3967 O O . ASP A 1 520 ? -11.904 -3.538 -4.907 1.00 98.62 520 ASP A O 1
ATOM 3971 N N . THR A 1 521 ? -10.501 -2.683 -6.414 1.00 97.81 521 THR A N 1
ATOM 3972 C CA . THR A 1 521 ? -11.435 -2.120 -7.396 1.00 97.81 521 THR A CA 1
ATOM 3973 C C . THR A 1 521 ? -12.053 -3.165 -8.335 1.00 97.81 521 THR A C 1
ATOM 3975 O O . THR A 1 521 ? -12.827 -2.815 -9.228 1.00 97.81 521 THR A O 1
ATOM 3978 N N . GLY A 1 522 ? -11.808 -4.456 -8.102 1.00 97.69 522 GLY A N 1
ATOM 3979 C CA . GLY A 1 522 ? -12.239 -5.564 -8.959 1.00 97.69 522 GLY A CA 1
ATOM 3980 C C . GLY A 1 522 ? -11.121 -6.061 -9.872 1.00 97.69 522 GLY A C 1
ATOM 3981 O O . GLY A 1 522 ? -10.001 -5.574 -9.804 1.00 97.69 522 GLY A O 1
ATOM 3982 N N . ILE A 1 523 ? -11.413 -7.052 -10.720 1.00 98.44 523 ILE A N 1
ATOM 3983 C CA . ILE A 1 523 ? -10.440 -7.620 -11.672 1.00 98.44 523 ILE A CA 1
ATOM 3984 C C . ILE A 1 523 ? -11.090 -7.814 -13.048 1.00 98.44 523 ILE A C 1
ATOM 3986 O O . ILE A 1 523 ? -12.212 -8.324 -13.157 1.00 98.44 523 ILE A O 1
ATOM 3990 N N . ASP A 1 524 ? -10.383 -7.474 -14.132 1.00 97.94 524 ASP A N 1
ATOM 3991 C CA . ASP A 1 524 ? -10.745 -7.947 -15.472 1.00 97.94 524 ASP A CA 1
ATOM 3992 C C . ASP A 1 524 ? -10.455 -9.447 -15.604 1.00 97.94 524 ASP A C 1
ATOM 3994 O O . ASP A 1 524 ? -9.429 -9.885 -16.121 1.00 97.94 524 ASP A O 1
ATOM 3998 N N . ARG A 1 525 ? -11.410 -10.272 -15.171 1.00 95.12 525 ARG A N 1
ATOM 3999 C CA . ARG A 1 525 ? -11.300 -11.737 -15.245 1.00 95.12 525 ARG A CA 1
ATOM 4000 C C . ARG A 1 525 ? -11.135 -12.300 -16.661 1.00 95.12 525 ARG A C 1
ATOM 4002 O O . ARG A 1 525 ? -10.875 -13.487 -16.815 1.00 95.12 525 ARG A O 1
ATOM 4009 N N . ASN A 1 526 ? -11.376 -11.500 -17.706 1.00 96.00 526 ASN A N 1
ATOM 4010 C CA . ASN A 1 526 ? -11.177 -11.931 -19.092 1.00 96.00 526 ASN A CA 1
ATOM 4011 C C . ASN A 1 526 ? -9.818 -11.492 -19.645 1.00 96.00 526 ASN A C 1
ATOM 4013 O O . ASN A 1 526 ? -9.552 -11.745 -20.826 1.00 96.00 526 ASN A O 1
ATOM 4017 N N . HIS A 1 527 ? -8.987 -10.836 -18.829 1.00 97.50 527 HIS A N 1
ATOM 4018 C CA . HIS A 1 527 ? -7.651 -10.430 -19.215 1.00 97.50 527 HIS A CA 1
ATOM 4019 C C . HIS A 1 527 ? -6.872 -11.662 -19.703 1.00 97.50 527 HIS A C 1
ATOM 4021 O O . HIS A 1 527 ? -6.840 -12.675 -18.992 1.00 97.50 527 HIS A O 1
ATOM 4027 N N . PRO A 1 528 ? -6.257 -11.628 -20.903 1.00 95.94 528 PRO A N 1
ATOM 4028 C CA . PRO A 1 528 ? -5.551 -12.775 -21.465 1.00 95.94 528 PRO A CA 1
ATOM 4029 C C . PRO A 1 528 ? -4.461 -13.319 -20.551 1.00 95.94 528 PRO A C 1
ATOM 4031 O O . PRO A 1 528 ? -4.136 -14.487 -20.664 1.00 95.94 528 PRO A O 1
ATOM 4034 N N . ASP A 1 529 ? -3.923 -12.506 -19.654 1.00 95.25 529 ASP A N 1
ATOM 4035 C CA . ASP A 1 529 ? -2.868 -12.910 -18.729 1.00 95.25 529 ASP A CA 1
ATOM 4036 C C . ASP A 1 529 ? -3.361 -13.425 -17.372 1.00 95.25 529 ASP A C 1
ATOM 4038 O O . ASP A 1 529 ? -2.573 -13.914 -16.583 1.00 95.25 529 ASP A O 1
ATOM 4042 N N . LEU A 1 530 ? -4.663 -13.324 -17.086 1.00 97.06 530 LEU A N 1
ATOM 4043 C CA . LEU A 1 530 ? -5.220 -13.691 -15.777 1.00 97.06 530 LEU A CA 1
ATOM 4044 C C . LEU A 1 530 ? -6.321 -14.743 -15.861 1.00 97.06 530 LEU A C 1
ATOM 4046 O O . LEU A 1 530 ? -6.556 -15.444 -14.888 1.00 97.06 530 LEU A O 1
ATOM 4050 N N . PHE A 1 531 ? -7.006 -14.879 -17.000 1.00 95.56 531 PHE A N 1
ATOM 4051 C CA . PHE A 1 531 ? -8.268 -15.626 -17.080 1.00 95.56 531 PHE A CA 1
ATOM 4052 C C . PHE A 1 531 ? -8.200 -17.098 -16.628 1.00 95.56 531 PHE A C 1
ATOM 4054 O O . PHE A 1 531 ? -9.216 -17.626 -16.182 1.00 95.56 531 PHE A O 1
ATOM 4061 N N . ASP A 1 532 ? -7.049 -17.769 -16.764 1.00 95.25 532 ASP A N 1
ATOM 4062 C CA . ASP A 1 532 ? -6.859 -19.154 -16.291 1.00 95.25 532 ASP A CA 1
ATOM 4063 C C . ASP A 1 532 ? -6.574 -19.225 -14.779 1.00 95.25 532 ASP A C 1
ATOM 4065 O O . ASP A 1 532 ? -6.820 -20.261 -14.163 1.00 95.25 532 ASP A O 1
ATOM 4069 N N . ASN A 1 533 ? -6.103 -18.123 -14.194 1.00 98.06 533 ASN A N 1
ATOM 4070 C CA . ASN A 1 533 ? -5.755 -17.990 -12.783 1.00 98.06 533 ASN A CA 1
ATOM 4071 C C . ASN A 1 533 ? -6.890 -17.362 -11.962 1.00 98.06 533 ASN A C 1
ATOM 4073 O O . ASN A 1 533 ? -6.730 -17.155 -10.771 1.00 98.06 533 ASN A O 1
ATOM 4077 N N . ILE A 1 534 ? -8.058 -17.065 -12.537 1.00 98.38 534 ILE A N 1
ATOM 4078 C CA . ILE A 1 534 ? -9.197 -16.574 -11.750 1.00 98.38 534 ILE A CA 1
ATOM 4079 C C . ILE A 1 534 ? -9.815 -17.729 -10.953 1.00 98.38 534 ILE A C 1
ATOM 4081 O O . ILE A 1 534 ? -10.150 -18.780 -11.502 1.00 98.38 534 ILE A O 1
ATOM 4085 N N . TRP A 1 535 ? -9.986 -17.517 -9.651 1.00 98.38 535 TRP A N 1
ATOM 4086 C CA . TRP A 1 535 ? -10.677 -18.429 -8.748 1.00 98.38 535 TRP A CA 1
ATOM 4087 C C . TRP A 1 535 ? -12.159 -18.562 -9.123 1.00 98.38 535 TRP A C 1
ATOM 4089 O O . TRP A 1 535 ? -12.823 -17.585 -9.479 1.00 98.38 535 TRP A O 1
ATOM 4099 N N . GLU A 1 536 ? -12.681 -19.785 -9.017 1.00 96.75 536 GLU A N 1
ATOM 4100 C CA . GLU A 1 536 ? -14.098 -20.087 -9.224 1.00 96.75 536 GLU A CA 1
ATOM 4101 C C . GLU A 1 536 ? -14.698 -20.683 -7.945 1.00 96.75 536 GLU A C 1
ATOM 4103 O O . GLU A 1 536 ? -14.201 -21.698 -7.444 1.00 96.75 536 GLU A O 1
ATOM 4108 N N . ASN A 1 537 ? -15.812 -20.119 -7.468 1.00 96.06 537 ASN A N 1
ATOM 4109 C CA . ASN A 1 537 ? -16.584 -20.706 -6.381 1.00 96.06 537 ASN A CA 1
ATOM 4110 C C . ASN A 1 537 ? -17.205 -22.030 -6.856 1.00 96.06 537 ASN A C 1
ATOM 4112 O O . ASN A 1 537 ? -18.160 -22.066 -7.636 1.00 96.06 537 ASN A O 1
ATOM 4116 N N . SER A 1 538 ? -16.660 -23.151 -6.378 1.00 93.81 538 SER A N 1
ATOM 4117 C CA . SER A 1 538 ? -17.152 -24.488 -6.732 1.00 93.81 538 SER A CA 1
ATOM 4118 C C . SER A 1 538 ? -18.508 -24.848 -6.103 1.00 93.81 538 SER A C 1
ATOM 4120 O O . SER A 1 538 ? -19.113 -25.851 -6.506 1.00 93.81 538 SER A O 1
ATOM 4122 N N . GLY A 1 539 ? -18.965 -24.055 -5.126 1.00 91.00 539 GLY A N 1
ATOM 4123 C CA . GLY A 1 539 ? -20.277 -24.145 -4.489 1.00 91.00 539 GLY A CA 1
ATOM 4124 C C . GLY A 1 539 ? -21.422 -23.633 -5.366 1.00 91.00 539 GLY A C 1
ATOM 4125 O O . GLY A 1 539 ? -22.535 -24.152 -5.272 1.00 91.00 539 GLY A O 1
ATOM 4126 N N . GLU A 1 540 ? -21.123 -22.729 -6.300 1.00 95.31 540 GLU A N 1
ATOM 4127 C CA . GLU A 1 540 ? -22.116 -22.019 -7.105 1.00 95.31 540 GLU A CA 1
ATOM 4128 C C . GLU A 1 540 ? -22.458 -22.691 -8.443 1.00 95.31 540 GLU A C 1
ATOM 4130 O O . GLU A 1 540 ? -21.615 -23.278 -9.137 1.00 95.31 540 GLU A O 1
ATOM 4135 N N . ILE A 1 541 ? -23.720 -22.565 -8.874 1.00 93.31 541 ILE A N 1
ATOM 4136 C CA . ILE A 1 541 ? -24.159 -22.913 -10.229 1.00 93.31 541 ILE A CA 1
ATOM 4137 C C . ILE A 1 541 ? -24.338 -21.621 -11.034 1.00 93.31 541 ILE A C 1
ATOM 4139 O O . ILE A 1 541 ? -25.372 -20.966 -10.923 1.00 93.31 541 ILE A O 1
ATOM 4143 N N . PRO A 1 542 ? -23.445 -21.323 -11.997 1.00 92.75 542 PRO A N 1
ATOM 4144 C CA . PRO A 1 542 ? -23.408 -20.004 -12.610 1.00 92.75 542 PRO A CA 1
ATOM 4145 C C . PRO A 1 542 ? -24.721 -19.539 -13.252 1.00 92.75 542 PRO A C 1
ATOM 4147 O O . PRO A 1 542 ? -25.222 -20.163 -14.200 1.00 92.75 542 PRO A O 1
ATOM 4150 N N . ASN A 1 543 ? -25.159 -18.338 -12.867 1.00 90.44 543 ASN A N 1
ATOM 4151 C CA . ASN A 1 543 ? -26.290 -17.592 -13.428 1.00 90.44 543 ASN A CA 1
ATOM 4152 C C . ASN A 1 543 ? -27.645 -18.285 -13.218 1.00 90.44 543 ASN A C 1
ATOM 4154 O O . ASN A 1 543 ? -28.503 -18.264 -14.121 1.00 90.44 543 ASN A O 1
ATOM 4158 N N . ASN A 1 544 ? -27.838 -18.948 -12.080 1.00 94.44 544 ASN A N 1
ATOM 4159 C CA . ASN A 1 544 ? -29.115 -19.565 -11.741 1.00 94.44 544 ASN A CA 1
ATOM 4160 C C . ASN A 1 544 ? -30.027 -18.623 -10.920 1.00 94.44 544 ASN A C 1
ATOM 4162 O O . ASN A 1 544 ? -31.245 -18.845 -10.920 1.00 94.44 544 ASN A O 1
ATOM 4166 N N . GLY A 1 545 ? -29.477 -17.532 -10.372 1.00 90.94 545 GLY A N 1
ATOM 4167 C CA . GLY A 1 545 ? -30.171 -16.524 -9.573 1.00 90.94 545 GLY A CA 1
ATOM 4168 C C . GLY A 1 545 ? -30.447 -16.935 -8.128 1.00 90.94 545 GLY A C 1
ATOM 4169 O O . GLY A 1 545 ? -31.350 -16.358 -7.520 1.00 90.94 545 GLY A O 1
ATOM 4170 N N . GLU A 1 546 ? -29.751 -17.945 -7.617 1.00 87.31 546 GLU A N 1
ATOM 4171 C CA . GLU A 1 546 ? -29.860 -18.479 -6.262 1.00 87.31 546 GLU A CA 1
ATOM 4172 C C . GLU A 1 546 ? -28.466 -18.466 -5.604 1.00 87.31 546 GLU A C 1
ATOM 4174 O O . GLU A 1 546 ? -27.459 -18.370 -6.291 1.00 87.31 546 GLU A O 1
ATOM 4179 N N . ASP A 1 547 ? -28.435 -18.514 -4.279 1.00 86.56 547 ASP A N 1
ATOM 4180 C CA . ASP A 1 547 ? -27.232 -18.744 -3.469 1.00 86.56 547 ASP A CA 1
ATOM 4181 C C . ASP A 1 547 ? -27.191 -20.260 -3.192 1.00 86.56 547 ASP A C 1
ATOM 4183 O O . ASP A 1 547 ? -28.051 -20.790 -2.472 1.00 86.56 547 ASP A O 1
ATOM 4187 N N . ASP A 1 548 ? -26.338 -20.987 -3.921 1.00 85.62 548 ASP A N 1
ATOM 4188 C CA . ASP A 1 548 ? -26.349 -22.455 -3.967 1.00 85.62 548 ASP A CA 1
ATOM 4189 C C . ASP A 1 548 ? -25.577 -23.084 -2.803 1.00 85.62 548 ASP A C 1
ATOM 4191 O O . ASP A 1 548 ? -25.931 -24.191 -2.361 1.00 85.62 548 ASP A O 1
ATOM 4195 N N . ASP A 1 549 ? -24.538 -22.404 -2.321 1.00 83.69 549 ASP A N 1
ATOM 4196 C CA . ASP A 1 549 ? -23.726 -22.836 -1.186 1.00 83.69 549 ASP A CA 1
ATOM 4197 C C . ASP A 1 549 ? -24.231 -22.296 0.165 1.00 83.69 549 ASP A C 1
ATOM 4199 O O . ASP A 1 549 ? -23.923 -22.882 1.208 1.00 83.69 549 ASP A O 1
ATOM 4203 N N . GLY A 1 550 ? -25.131 -21.310 0.141 1.00 78.81 550 GLY A N 1
ATOM 4204 C CA . GLY A 1 550 ? -25.776 -20.732 1.313 1.00 78.81 550 GLY A CA 1
ATOM 4205 C C . GLY A 1 550 ? -24.887 -19.741 2.057 1.00 78.81 550 GLY A C 1
ATOM 4206 O O . GLY A 1 550 ? -25.100 -19.558 3.258 1.00 78.81 550 GLY A O 1
ATOM 4207 N N . ASN A 1 551 ? -23.888 -19.160 1.390 1.00 74.31 551 ASN A N 1
ATOM 4208 C CA . ASN A 1 551 ? -22.931 -18.231 1.986 1.00 74.31 551 ASN A CA 1
ATOM 4209 C C . ASN A 1 551 ? -23.468 -16.785 2.103 1.00 74.31 551 ASN A C 1
ATOM 4211 O O . ASN A 1 551 ? -22.806 -15.928 2.686 1.00 74.31 551 ASN A O 1
ATOM 4215 N N . GLY A 1 552 ? -24.677 -16.516 1.593 1.00 76.12 552 GLY A N 1
ATOM 4216 C CA . GLY A 1 552 ? -25.332 -15.207 1.607 1.00 76.12 552 GLY A CA 1
ATOM 4217 C C . GLY A 1 552 ? -25.176 -14.401 0.312 1.00 76.12 552 GLY A C 1
ATOM 4218 O O . GLY A 1 552 ? -25.810 -13.347 0.178 1.00 76.12 552 GLY A O 1
ATOM 4219 N N . PHE A 1 553 ? -24.399 -14.884 -0.662 1.00 83.56 553 PHE A N 1
ATOM 4220 C CA . PHE A 1 553 ? -23.996 -14.149 -1.860 1.00 83.56 553 PHE A CA 1
ATOM 4221 C C . PHE A 1 553 ? -24.463 -14.851 -3.143 1.00 83.56 553 PHE A C 1
ATOM 4223 O O . PHE A 1 553 ? -23.845 -15.760 -3.676 1.00 83.56 553 PHE A O 1
ATOM 4230 N N . VAL A 1 554 ? -25.583 -14.380 -3.694 1.00 85.88 554 VAL A N 1
ATOM 4231 C CA . VAL A 1 554 ? -26.215 -14.985 -4.882 1.00 85.88 554 VAL A CA 1
ATOM 4232 C C . VAL A 1 554 ? -25.311 -14.936 -6.123 1.00 85.88 554 VAL A C 1
ATOM 4234 O O . VAL A 1 554 ? -25.004 -13.843 -6.610 1.00 85.88 554 VAL A O 1
ATOM 4237 N N . ASP A 1 555 ? -25.033 -16.095 -6.732 1.00 92.00 555 ASP A N 1
ATOM 4238 C CA . ASP A 1 555 ? -24.245 -16.248 -7.964 1.00 92.00 555 ASP A CA 1
ATOM 4239 C C . ASP A 1 555 ? -22.814 -15.646 -7.868 1.00 92.00 555 ASP A C 1
ATOM 4241 O O . ASP A 1 555 ? -22.313 -15.109 -8.866 1.00 92.00 555 ASP A O 1
ATOM 4245 N N . ASP A 1 556 ? -22.130 -15.719 -6.721 1.00 95.06 556 ASP A N 1
ATOM 4246 C CA . ASP A 1 556 ? -20.760 -15.211 -6.472 1.00 95.06 556 ASP A CA 1
ATOM 4247 C C . ASP A 1 556 ? -19.630 -16.081 -7.082 1.00 95.06 556 ASP A C 1
ATOM 4249 O O . ASP A 1 556 ? -18.516 -16.200 -6.573 1.00 95.06 556 ASP A O 1
ATOM 4253 N N . VAL A 1 557 ? -19.891 -16.634 -8.270 1.00 96.38 557 VAL A N 1
ATOM 4254 C CA . VAL A 1 557 ? -19.048 -17.594 -9.011 1.00 96.38 557 VAL A CA 1
ATOM 4255 C C . VAL A 1 557 ? -17.571 -17.192 -9.112 1.00 96.38 557 VAL A C 1
ATOM 4257 O O . VAL A 1 557 ? -16.711 -18.061 -9.174 1.00 96.38 557 VAL A O 1
ATOM 4260 N N . TYR A 1 558 ? -17.276 -15.895 -9.192 1.00 94.88 558 TYR A N 1
ATOM 4261 C CA . TYR A 1 558 ? -15.927 -15.349 -9.390 1.00 94.88 558 TYR A CA 1
ATOM 4262 C C . TYR A 1 558 ? -15.598 -14.293 -8.329 1.00 94.88 558 TYR A C 1
ATOM 4264 O O . TYR A 1 558 ? -14.939 -13.297 -8.636 1.00 94.88 558 TYR A O 1
ATOM 4272 N N . GLY A 1 559 ? -16.144 -14.457 -7.123 1.00 97.00 559 GLY A N 1
ATOM 4273 C CA . GLY A 1 559 ? -16.033 -13.481 -6.049 1.00 97.00 559 GLY A CA 1
ATOM 4274 C C . GLY A 1 559 ? -17.232 -12.536 -5.939 1.00 97.00 559 GLY A C 1
ATOM 4275 O O . GLY A 1 559 ? -18.198 -12.618 -6.707 1.00 97.00 559 GLY A O 1
ATOM 4276 N N . TRP A 1 560 ? -17.134 -11.585 -5.007 1.00 97.31 560 TRP A N 1
ATOM 4277 C CA . TRP A 1 560 ? -18.209 -10.648 -4.680 1.00 97.31 560 TRP A CA 1
ATOM 4278 C C . TRP A 1 560 ? -17.787 -9.178 -4.772 1.00 97.31 560 TRP A C 1
ATOM 4280 O O . TRP A 1 560 ? -16.633 -8.814 -4.541 1.00 97.31 560 TRP A O 1
ATOM 4290 N N . ASN A 1 561 ? -18.742 -8.309 -5.113 1.00 96.56 561 ASN A N 1
ATOM 4291 C CA . ASN A 1 561 ? -18.573 -6.861 -5.118 1.00 96.56 561 ASN A CA 1
ATOM 4292 C C . ASN A 1 561 ? -19.379 -6.231 -3.980 1.00 96.56 561 ASN A C 1
ATOM 4294 O O . ASN A 1 561 ? -20.591 -6.032 -4.101 1.00 96.56 561 ASN A O 1
ATOM 4298 N N . PHE A 1 562 ? -18.678 -5.873 -2.905 1.00 88.75 562 PHE A N 1
ATOM 4299 C CA . PHE A 1 562 ? -19.214 -5.193 -1.729 1.00 88.75 562 PHE A CA 1
ATOM 4300 C C . PHE A 1 562 ? -19.527 -3.718 -1.992 1.00 88.75 562 PHE A C 1
ATOM 4302 O O . PHE A 1 562 ? -20.519 -3.216 -1.470 1.00 88.75 562 PHE A O 1
ATOM 4309 N N . ALA A 1 563 ? -18.777 -3.044 -2.870 1.00 81.12 563 ALA A N 1
ATOM 4310 C CA . ALA A 1 563 ? -19.054 -1.650 -3.239 1.00 81.12 563 ALA A CA 1
ATOM 4311 C C . ALA A 1 563 ? -20.399 -1.482 -3.983 1.00 81.12 563 ALA A C 1
ATOM 4313 O O . ALA A 1 563 ? -21.053 -0.444 -3.903 1.00 81.12 563 ALA A O 1
ATOM 4314 N N . GLY A 1 564 ? -20.830 -2.510 -4.721 1.00 78.19 564 GLY A N 1
ATOM 4315 C CA . GLY A 1 564 ? -22.077 -2.523 -5.491 1.00 78.19 564 GLY A CA 1
ATOM 4316 C C . GLY A 1 564 ? -23.144 -3.498 -4.987 1.00 78.19 564 GLY A C 1
ATOM 4317 O O . GLY A 1 564 ? -24.213 -3.557 -5.599 1.00 78.19 564 GLY A O 1
ATOM 4318 N N . ASN A 1 565 ? -22.842 -4.270 -3.939 1.00 82.94 565 ASN A N 1
ATOM 4319 C CA . ASN A 1 565 ? -23.629 -5.386 -3.406 1.00 82.94 565 ASN A CA 1
ATOM 4320 C C . ASN A 1 565 ? -24.193 -6.320 -4.499 1.00 82.94 565 ASN A C 1
ATOM 4322 O O . ASN A 1 565 ? -25.410 -6.457 -4.673 1.00 82.94 565 ASN A O 1
ATOM 4326 N N . LYS A 1 566 ? -23.298 -6.885 -5.317 1.00 89.75 566 LYS A N 1
ATOM 4327 C CA . LYS A 1 566 ? -23.637 -7.720 -6.483 1.00 89.75 566 LYS A CA 1
ATOM 4328 C C . LYS A 1 566 ? -22.511 -8.705 -6.819 1.00 89.75 566 LYS A C 1
ATOM 4330 O O . LYS A 1 566 ? -21.364 -8.484 -6.459 1.00 89.75 566 LYS A O 1
ATOM 4335 N N . ASN A 1 567 ? -22.797 -9.709 -7.641 1.00 90.12 567 ASN A N 1
ATOM 4336 C CA . ASN A 1 567 ? -21.819 -10.698 -8.121 1.00 90.12 567 ASN A CA 1
ATOM 4337 C C . ASN A 1 567 ? -20.930 -10.234 -9.297 1.00 90.12 567 ASN A C 1
ATOM 4339 O O . ASN A 1 567 ? -20.385 -11.035 -10.059 1.00 90.12 567 ASN A O 1
ATOM 4343 N N . ASP A 1 568 ? -20.836 -8.925 -9.516 1.00 94.50 568 ASP A N 1
ATOM 4344 C CA . ASP A 1 568 ? -20.079 -8.344 -10.621 1.00 94.50 568 ASP A CA 1
ATOM 4345 C C . ASP A 1 568 ? -18.805 -7.687 -10.096 1.00 94.50 568 ASP A C 1
ATOM 4347 O O . ASP A 1 568 ? -18.826 -6.529 -9.674 1.00 94.50 568 ASP A O 1
ATOM 4351 N N . THR A 1 569 ? -17.716 -8.451 -10.146 1.00 96.81 569 THR A N 1
ATOM 4352 C CA . THR A 1 569 ? -16.359 -8.086 -9.712 1.00 96.81 569 THR A CA 1
ATOM 4353 C C . THR A 1 569 ? -15.514 -7.446 -10.814 1.00 96.81 569 THR A C 1
ATOM 4355 O O . THR A 1 569 ? -14.299 -7.349 -10.670 1.00 96.81 569 THR A O 1
ATOM 4358 N N . SER A 1 570 ? -16.135 -7.014 -11.918 1.00 95.44 570 SER A N 1
ATOM 4359 C CA . SER A 1 570 ? -15.420 -6.395 -13.038 1.00 95.44 570 SER A CA 1
ATOM 4360 C C . SER A 1 570 ? -14.668 -5.140 -12.596 1.00 95.44 570 SER A C 1
ATOM 4362 O O . SER A 1 570 ? -15.227 -4.294 -11.895 1.00 95.44 570 SER A O 1
ATOM 4364 N N . ASP A 1 571 ? -13.435 -5.005 -13.071 1.00 97.31 571 ASP A N 1
ATOM 4365 C CA . ASP A 1 571 ? -12.628 -3.807 -12.871 1.00 97.31 571 ASP A CA 1
ATOM 4366 C C . ASP A 1 571 ? -12.900 -2.769 -13.964 1.00 97.31 571 ASP A C 1
ATOM 4368 O O . ASP A 1 571 ? -12.724 -3.038 -15.156 1.00 97.31 571 ASP A O 1
ATOM 4372 N N . LEU A 1 572 ? -13.347 -1.582 -13.559 1.00 92.94 572 LEU A N 1
ATOM 4373 C CA . LEU A 1 572 ? -13.521 -0.425 -14.443 1.00 92.94 572 LEU A CA 1
ATOM 4374 C C . LEU A 1 572 ? -12.527 0.702 -14.140 1.00 92.94 572 LEU A C 1
ATOM 4376 O O . LEU A 1 572 ? -12.517 1.693 -14.870 1.00 92.94 572 LEU A O 1
ATOM 4380 N N . GLN A 1 573 ? -11.725 0.552 -13.084 1.00 93.44 573 GLN A N 1
ATOM 4381 C CA . GLN A 1 573 ? -10.741 1.533 -12.640 1.00 93.44 573 GLN A CA 1
ATOM 4382 C C . GLN A 1 573 ? -9.352 1.131 -13.161 1.00 93.44 573 GLN A C 1
ATOM 4384 O O . GLN A 1 573 ? -8.706 1.926 -13.841 1.00 93.44 573 GLN A O 1
ATOM 4389 N N . GLY A 1 574 ? -8.952 -0.122 -12.929 1.00 96.50 574 GLY A N 1
ATOM 4390 C CA . GLY A 1 574 ? -7.724 -0.750 -13.415 1.00 96.50 574 GLY A CA 1
ATOM 4391 C C . GLY A 1 574 ? -6.776 -1.265 -12.331 1.00 96.50 574 GLY A C 1
ATOM 4392 O O . GLY A 1 574 ? -5.957 -2.142 -12.609 1.00 96.50 574 GLY A O 1
ATOM 4393 N N . HIS A 1 575 ? -6.893 -0.756 -11.107 1.00 98.38 575 HIS A N 1
ATOM 4394 C CA . HIS A 1 575 ? -5.944 -0.998 -10.026 1.00 98.38 575 HIS A CA 1
ATOM 4395 C C . HIS A 1 575 ? -5.922 -2.442 -9.542 1.00 98.38 575 HIS A C 1
ATOM 4397 O O . HIS A 1 575 ? -4.847 -3.031 -9.443 1.00 98.38 575 HIS A O 1
ATOM 4403 N N . GLY A 1 576 ? -7.081 -3.067 -9.352 1.00 98.38 576 GLY A N 1
ATOM 4404 C CA . GLY A 1 576 ? -7.126 -4.454 -8.901 1.00 98.38 576 GLY A CA 1
ATOM 4405 C C . GLY A 1 576 ? -6.615 -5.425 -9.964 1.00 98.38 576 GLY A C 1
ATOM 4406 O O . GLY A 1 576 ? -5.980 -6.425 -9.630 1.00 98.38 576 GLY A O 1
ATOM 4407 N N . THR A 1 577 ? -6.800 -5.108 -11.250 1.00 98.75 577 THR A N 1
ATOM 4408 C CA . THR A 1 577 ? -6.207 -5.882 -12.354 1.00 98.75 577 THR A CA 1
ATOM 4409 C C . THR A 1 577 ? -4.677 -5.770 -12.373 1.00 98.75 577 THR A C 1
ATOM 4411 O O . THR A 1 577 ? -4.006 -6.774 -12.616 1.00 98.75 577 THR A O 1
ATOM 4414 N N . HIS A 1 578 ? -4.121 -4.593 -12.062 1.00 98.75 578 HIS A N 1
ATOM 4415 C CA . HIS A 1 578 ? -2.668 -4.373 -11.968 1.00 98.75 578 HIS A CA 1
ATOM 4416 C C . HIS A 1 578 ? -2.057 -5.164 -10.814 1.00 98.75 578 HIS A C 1
ATOM 4418 O O . HIS A 1 578 ? -1.121 -5.942 -11.008 1.00 98.75 578 HIS A O 1
ATOM 4424 N N . VAL A 1 579 ? -2.683 -5.080 -9.642 1.00 98.88 579 VAL A N 1
ATOM 4425 C CA . VAL A 1 579 ? -2.314 -5.853 -8.450 1.00 98.88 579 VAL A CA 1
ATOM 4426 C C . VAL A 1 579 ? -2.375 -7.362 -8.721 1.00 98.88 579 VAL A C 1
ATOM 4428 O O . VAL A 1 579 ? -1.426 -8.081 -8.411 1.00 98.88 579 VAL A O 1
ATOM 4431 N N . ALA A 1 580 ? -3.446 -7.855 -9.351 1.00 98.81 580 ALA A N 1
ATOM 4432 C CA . ALA A 1 580 ? -3.603 -9.275 -9.667 1.00 98.81 580 ALA A CA 1
ATOM 4433 C C . ALA A 1 580 ? -2.523 -9.805 -10.628 1.00 98.81 580 ALA A C 1
ATOM 4435 O O . ALA A 1 580 ? -2.043 -10.923 -10.438 1.00 98.81 580 ALA A O 1
ATOM 4436 N N . GLY A 1 581 ? -2.113 -9.010 -11.624 1.00 98.44 581 GLY A N 1
ATOM 4437 C CA . GLY A 1 581 ? -1.017 -9.356 -12.540 1.00 98.44 581 GLY A CA 1
ATOM 4438 C C . GLY A 1 581 ? 0.328 -9.512 -11.835 1.00 98.44 581 GLY A C 1
ATOM 4439 O O . GLY A 1 581 ? 1.059 -10.463 -12.107 1.00 98.44 581 GLY A O 1
ATOM 4440 N N . THR A 1 582 ? 0.613 -8.658 -10.854 1.00 98.81 582 THR A N 1
ATOM 4441 C CA . THR A 1 582 ? 1.854 -8.726 -10.069 1.00 98.81 582 THR A CA 1
ATOM 4442 C C . THR A 1 582 ? 1.912 -9.990 -9.202 1.00 98.81 582 THR A C 1
ATOM 4444 O O . THR A 1 582 ? 2.978 -10.585 -9.025 1.00 98.81 582 THR A O 1
ATOM 4447 N N . ILE A 1 583 ? 0.761 -10.454 -8.701 1.00 98.88 583 ILE A N 1
ATOM 4448 C CA . ILE A 1 583 ? 0.667 -11.705 -7.933 1.00 98.88 583 ILE A CA 1
ATOM 4449 C C . ILE A 1 583 ? 0.755 -12.914 -8.868 1.00 98.88 583 ILE A C 1
ATOM 4451 O O . ILE A 1 583 ? 1.588 -13.790 -8.645 1.00 98.88 583 ILE A O 1
ATOM 4455 N N . ALA A 1 584 ? -0.098 -12.977 -9.896 1.00 98.44 584 ALA A N 1
ATOM 4456 C CA . ALA A 1 584 ? -0.359 -14.205 -10.648 1.00 98.44 584 ALA A CA 1
ATOM 4457 C C . ALA A 1 584 ? -0.552 -14.002 -12.165 1.00 98.44 584 ALA A C 1
ATOM 4459 O O . ALA A 1 584 ? -1.322 -14.738 -12.787 1.00 98.44 584 ALA A O 1
ATOM 4460 N N . GLY A 1 585 ? 0.136 -13.039 -12.787 1.00 97.62 585 GLY A N 1
ATOM 4461 C CA . GLY A 1 585 ? 0.320 -13.022 -14.245 1.00 97.62 585 GLY A CA 1
ATOM 4462 C C . GLY A 1 585 ? 0.949 -14.338 -14.719 1.00 97.62 585 GLY A C 1
ATOM 4463 O O . GLY A 1 585 ? 1.791 -14.906 -14.016 1.00 97.62 585 GLY A O 1
ATOM 4464 N N . ARG A 1 586 ? 0.504 -14.883 -15.853 1.00 94.94 586 ARG A N 1
ATOM 4465 C CA . ARG A 1 586 ? 0.833 -16.264 -16.238 1.00 94.94 586 ARG A CA 1
ATOM 4466 C C . ARG A 1 586 ? 2.231 -16.349 -16.841 1.00 94.94 586 ARG A C 1
ATOM 4468 O O . ARG A 1 586 ? 2.593 -15.583 -17.726 1.00 94.94 586 ARG A O 1
ATOM 4475 N N . ASP A 1 587 ? 2.969 -17.400 -16.489 1.00 93.38 587 ASP A N 1
ATOM 4476 C CA . ASP A 1 587 ? 4.188 -17.778 -17.219 1.00 93.38 587 ASP A CA 1
ATOM 4477 C C . ASP A 1 587 ? 3.830 -18.486 -18.544 1.00 93.38 587 ASP A C 1
ATOM 4479 O O . ASP A 1 587 ? 3.912 -19.711 -18.691 1.00 93.38 587 ASP A O 1
ATOM 4483 N N . ASP A 1 588 ? 3.345 -17.719 -19.525 1.00 89.31 588 ASP A N 1
ATOM 4484 C CA . ASP A 1 588 ? 3.052 -18.218 -20.874 1.00 89.31 588 ASP A CA 1
ATOM 4485 C C . ASP A 1 588 ? 3.759 -17.444 -22.003 1.00 89.31 588 ASP A C 1
ATOM 4487 O O . ASP A 1 588 ? 3.576 -17.747 -23.194 1.00 89.31 588 ASP A O 1
ATOM 4491 N N . GLY A 1 589 ? 4.626 -16.502 -21.620 1.00 85.06 589 GLY A N 1
ATOM 4492 C CA . GLY A 1 589 ? 5.399 -15.646 -22.516 1.00 85.06 589 GLY A CA 1
ATOM 4493 C C . GLY A 1 589 ? 4.584 -14.532 -23.178 1.00 85.06 589 GLY A C 1
ATOM 4494 O O . GLY A 1 589 ? 4.975 -14.058 -24.251 1.00 85.06 589 GLY A O 1
ATOM 4495 N N . VAL A 1 590 ? 3.437 -14.156 -22.606 1.00 83.44 590 VAL A N 1
ATOM 4496 C CA . VAL A 1 590 ? 2.631 -12.998 -23.006 1.00 83.44 590 VAL A CA 1
ATOM 4497 C C . VAL A 1 590 ? 2.451 -12.089 -21.798 1.00 83.44 590 VAL A C 1
ATOM 4499 O O . VAL A 1 590 ? 1.924 -12.539 -20.798 1.00 83.44 590 VAL A O 1
ATOM 4502 N N . GLY A 1 591 ? 2.793 -10.806 -21.923 1.00 87.88 591 GLY A N 1
ATOM 4503 C CA . GLY A 1 591 ? 2.549 -9.856 -20.840 1.00 87.88 591 GLY A CA 1
ATOM 4504 C C . GLY A 1 591 ? 3.565 -9.961 -19.720 1.00 87.88 591 GLY A C 1
ATOM 4505 O O . GLY A 1 591 ? 4.748 -9.786 -19.986 1.00 87.88 591 GLY A O 1
ATOM 4506 N N . VAL A 1 592 ? 3.090 -10.216 -18.499 1.00 93.19 592 VAL A N 1
ATOM 4507 C CA . VAL A 1 592 ? 3.908 -10.257 -17.280 1.00 93.19 592 VAL A CA 1
ATOM 4508 C C . VAL A 1 592 ? 3.786 -11.607 -16.583 1.00 93.19 592 VAL A C 1
ATOM 4510 O O . VAL A 1 592 ? 2.758 -12.272 -16.648 1.00 93.19 592 VAL A O 1
ATOM 4513 N N . THR A 1 593 ? 4.827 -12.003 -15.855 1.00 96.06 593 THR A N 1
ATOM 4514 C CA . THR A 1 593 ? 4.778 -13.166 -14.959 1.00 96.06 593 THR A CA 1
ATOM 4515 C C . THR A 1 593 ? 4.713 -12.685 -13.516 1.00 96.06 593 THR A C 1
ATOM 4517 O O . THR A 1 593 ? 5.602 -11.965 -13.068 1.00 96.06 593 THR A O 1
ATOM 4520 N N . GLY A 1 594 ? 3.666 -13.080 -12.793 1.00 97.75 594 GLY A N 1
ATOM 4521 C CA . GLY A 1 594 ? 3.513 -12.763 -11.376 1.00 97.75 594 GLY A CA 1
ATOM 4522 C C . GLY A 1 594 ? 4.425 -13.608 -10.485 1.00 97.75 594 GLY A C 1
ATOM 4523 O O . GLY A 1 594 ? 4.899 -14.675 -10.883 1.00 97.75 594 GLY A O 1
ATOM 4524 N N . VAL A 1 595 ? 4.653 -13.160 -9.249 1.00 98.62 595 VAL A N 1
ATOM 4525 C CA . VAL A 1 595 ? 5.511 -13.873 -8.280 1.00 98.62 595 VAL A CA 1
ATOM 4526 C C . VAL A 1 595 ? 5.011 -15.304 -8.016 1.00 98.62 595 VAL A C 1
ATOM 4528 O O . VAL A 1 595 ? 5.806 -16.243 -7.977 1.00 98.62 595 VAL A O 1
ATOM 4531 N N . ALA A 1 596 ? 3.697 -15.487 -7.891 1.00 98.62 596 ALA A N 1
ATOM 4532 C CA . ALA A 1 596 ? 3.016 -16.768 -7.726 1.00 98.62 596 ALA A CA 1
ATOM 4533 C C . ALA A 1 596 ? 2.148 -17.067 -8.965 1.00 98.62 596 ALA A C 1
ATOM 4535 O O . ALA A 1 596 ? 0.922 -17.140 -8.894 1.00 98.62 596 ALA A O 1
ATOM 4536 N N . HIS A 1 597 ? 2.793 -17.217 -10.126 1.00 97.94 597 HIS A N 1
ATOM 4537 C CA . HIS A 1 597 ? 2.154 -17.286 -11.449 1.00 97.94 597 HIS A CA 1
ATOM 4538 C C . HIS A 1 597 ? 1.171 -18.454 -11.695 1.00 97.94 597 HIS A C 1
ATOM 4540 O O . HIS A 1 597 ? 0.512 -18.462 -12.735 1.00 97.94 597 HIS A O 1
ATOM 4546 N N . ASN A 1 598 ? 1.047 -19.427 -10.783 1.00 98.50 598 ASN A N 1
ATOM 4547 C CA . ASN A 1 598 ? 0.025 -20.491 -10.817 1.00 98.50 598 ASN A CA 1
ATOM 4548 C C . ASN A 1 598 ? -0.999 -20.399 -9.663 1.00 98.50 598 ASN A C 1
ATOM 4550 O O . ASN A 1 598 ? -1.815 -21.309 -9.496 1.00 98.50 598 ASN A O 1
ATOM 4554 N N . ALA A 1 599 ? -0.964 -19.336 -8.855 1.00 98.69 599 ALA A N 1
ATOM 4555 C CA . ALA A 1 599 ? -1.967 -19.098 -7.820 1.00 98.69 599 ALA A CA 1
ATOM 4556 C C . ALA A 1 599 ? -3.322 -18.715 -8.420 1.00 98.69 599 ALA A C 1
ATOM 4558 O O . ALA A 1 599 ? -3.402 -18.088 -9.479 1.00 98.69 599 ALA A O 1
ATOM 4559 N N . GLN A 1 600 ? -4.401 -19.068 -7.720 1.00 98.75 600 GLN A N 1
ATOM 4560 C CA . GLN A 1 600 ? -5.743 -18.638 -8.089 1.00 98.75 600 GLN A CA 1
ATOM 4561 C C . GLN A 1 600 ? -6.077 -17.301 -7.423 1.00 98.75 600 GLN A C 1
ATOM 4563 O O . GLN A 1 600 ? -6.029 -17.187 -6.204 1.00 98.75 600 GLN A O 1
ATOM 4568 N N . ILE A 1 601 ? -6.471 -16.297 -8.199 1.00 98.88 601 ILE A N 1
ATOM 4569 C CA . ILE A 1 601 ? -6.880 -14.989 -7.697 1.00 98.88 601 ILE A CA 1
ATOM 4570 C C . ILE A 1 601 ? -8.383 -14.972 -7.442 1.00 98.88 601 ILE A C 1
ATOM 4572 O O . ILE A 1 601 ? -9.161 -15.151 -8.378 1.00 98.88 601 ILE A O 1
ATOM 4576 N N . MET A 1 602 ? -8.790 -14.708 -6.200 1.00 98.81 602 MET A N 1
ATOM 4577 C CA . MET A 1 602 ? -10.177 -14.453 -5.803 1.00 98.81 602 MET A CA 1
ATOM 4578 C C . MET A 1 602 ? -10.464 -12.941 -5.850 1.00 98.81 602 MET A C 1
ATOM 4580 O O . MET A 1 602 ? -9.990 -12.201 -4.986 1.00 98.81 602 MET A O 1
ATOM 4584 N N . PRO A 1 603 ? -11.241 -12.446 -6.832 1.00 98.62 603 PRO A N 1
ATOM 4585 C CA . PRO A 1 603 ? -11.602 -11.034 -6.902 1.00 98.62 603 PRO A CA 1
ATOM 4586 C C . PRO A 1 603 ? -12.589 -10.656 -5.791 1.00 98.62 603 PRO A C 1
ATOM 4588 O O . PRO A 1 603 ? -13.711 -11.157 -5.766 1.00 98.62 603 PRO A O 1
ATOM 4591 N N . VAL A 1 604 ? -12.227 -9.720 -4.915 1.00 98.69 604 VAL A N 1
ATOM 4592 C CA . VAL A 1 604 ? -13.141 -9.177 -3.899 1.00 98.69 604 VAL A CA 1
ATOM 4593 C C . VAL A 1 604 ? -13.197 -7.662 -4.066 1.00 98.69 604 VAL A C 1
ATOM 4595 O O . VAL A 1 604 ? -12.294 -6.931 -3.671 1.00 98.69 604 VAL A O 1
ATOM 4598 N N . LYS A 1 605 ? -14.255 -7.159 -4.709 1.00 98.25 605 LYS A N 1
ATOM 4599 C CA . LYS A 1 605 ? -14.359 -5.725 -5.015 1.00 98.25 605 LYS A CA 1
ATOM 4600 C C . LYS A 1 605 ? -14.908 -4.964 -3.809 1.00 98.25 605 LYS A C 1
ATOM 4602 O O . LYS A 1 605 ? -16.120 -4.938 -3.590 1.00 98.25 605 LYS A O 1
ATOM 4607 N N . VAL A 1 606 ? -14.014 -4.347 -3.041 1.00 96.81 606 VAL A N 1
ATOM 4608 C CA . VAL A 1 606 ? -14.333 -3.514 -1.864 1.00 96.81 606 VAL A CA 1
ATOM 4609 C C . VAL A 1 606 ? -14.237 -2.015 -2.164 1.00 96.81 606 VAL A C 1
ATOM 4611 O O . VAL A 1 606 ? -14.796 -1.211 -1.419 1.00 96.81 606 VAL A O 1
ATOM 4614 N N . LEU A 1 607 ? -13.600 -1.649 -3.284 1.00 93.31 607 LEU A N 1
ATOM 4615 C CA . LEU A 1 607 ? -13.515 -0.281 -3.792 1.00 93.31 607 LEU A CA 1
ATOM 4616 C C . LEU A 1 607 ? -14.403 -0.101 -5.036 1.00 93.31 607 LEU A C 1
ATOM 4618 O O . LEU A 1 607 ? -14.454 -0.940 -5.945 1.00 93.31 607 LEU A O 1
ATOM 4622 N N . GLY A 1 608 ? -15.130 1.011 -5.077 1.00 86.44 608 GLY A N 1
ATOM 4623 C CA . GLY A 1 608 ? -15.968 1.440 -6.188 1.00 86.44 608 GLY A CA 1
ATOM 4624 C C . GLY A 1 608 ? -15.169 1.776 -7.447 1.00 86.44 608 GLY A C 1
ATOM 4625 O O . GLY A 1 608 ? -13.946 1.671 -7.496 1.00 86.44 608 GLY A O 1
ATOM 4626 N N . ASP A 1 609 ? -15.874 2.162 -8.509 1.00 91.94 609 ASP A N 1
ATOM 4627 C CA . ASP A 1 609 ? -15.244 2.553 -9.784 1.00 91.94 609 ASP A CA 1
ATOM 4628 C C . ASP A 1 609 ? -14.555 3.931 -9.702 1.00 91.94 609 ASP A C 1
ATOM 4630 O O . ASP A 1 609 ? -13.826 4.324 -10.607 1.00 91.94 609 ASP A O 1
ATOM 4634 N N . ASP A 1 610 ? -14.797 4.662 -8.616 1.00 83.44 610 ASP A N 1
ATOM 4635 C CA . ASP A 1 610 ? -14.127 5.900 -8.219 1.00 83.44 610 ASP A CA 1
ATOM 4636 C C . ASP A 1 610 ? -12.891 5.659 -7.333 1.00 83.44 610 ASP A C 1
ATOM 4638 O O . ASP A 1 610 ? -12.206 6.617 -6.986 1.00 83.44 610 ASP A O 1
ATOM 4642 N N . GLY A 1 611 ? -12.593 4.400 -6.985 1.00 85.44 611 GLY A N 1
ATOM 4643 C CA . GLY A 1 611 ? -11.477 4.024 -6.116 1.00 85.44 611 GLY A CA 1
ATOM 4644 C C . GLY A 1 611 ? -11.773 4.108 -4.615 1.00 85.44 611 GLY A C 1
ATOM 4645 O O . GLY A 1 611 ? -10.878 3.834 -3.823 1.00 85.44 611 GLY A O 1
ATOM 4646 N N . PHE A 1 612 ? -13.002 4.440 -4.203 1.00 84.06 612 PHE A N 1
ATOM 4647 C CA . PHE A 1 612 ? -13.361 4.590 -2.788 1.00 84.06 612 PHE A CA 1
ATOM 4648 C C . PHE A 1 612 ? -14.160 3.401 -2.254 1.00 84.06 612 PHE A C 1
ATOM 4650 O O . PHE A 1 612 ? -14.947 2.782 -2.968 1.00 84.06 612 PHE A O 1
ATOM 4657 N N . GLY A 1 613 ? -13.991 3.096 -0.969 1.00 85.75 613 GLY A N 1
ATOM 4658 C CA . GLY A 1 613 ? -14.726 2.044 -0.269 1.00 85.75 613 GLY A CA 1
ATOM 4659 C C . GLY A 1 613 ? -15.191 2.489 1.113 1.00 85.75 613 GLY A C 1
ATOM 4660 O O . GLY A 1 613 ? -14.897 3.589 1.570 1.00 85.75 613 GLY A O 1
ATOM 4661 N N . THR A 1 614 ? -15.927 1.609 1.781 1.00 79.19 614 THR A N 1
ATOM 4662 C CA . THR A 1 614 ? -16.384 1.791 3.169 1.00 79.19 614 THR A CA 1
ATOM 4663 C C . THR A 1 614 ? -15.652 0.816 4.082 1.00 79.19 614 THR A C 1
ATOM 4665 O O . THR A 1 614 ? -15.410 -0.313 3.650 1.00 79.19 614 THR A O 1
ATOM 4668 N N . TYR A 1 615 ? -15.401 1.180 5.343 1.00 76.75 615 TYR A N 1
ATOM 4669 C CA . TYR A 1 615 ? -14.776 0.271 6.312 1.00 76.75 615 TYR A CA 1
ATOM 4670 C C . TYR A 1 615 ? -15.539 -1.054 6.462 1.00 76.75 615 TYR A C 1
ATOM 4672 O O . TYR A 1 615 ? -14.927 -2.116 6.378 1.00 76.75 615 TYR A O 1
ATOM 4680 N N . GLN A 1 616 ? -16.875 -1.003 6.526 1.00 69.75 616 GLN A N 1
ATOM 4681 C CA . GLN A 1 616 ? -17.727 -2.198 6.537 1.00 69.75 616 GLN A CA 1
ATOM 4682 C C . GLN A 1 616 ? -17.529 -3.084 5.299 1.00 69.75 616 GLN A C 1
ATOM 4684 O O . GLN A 1 616 ? -17.420 -4.301 5.402 1.00 69.75 616 GLN A O 1
ATOM 4689 N N . GLY A 1 617 ? -17.490 -2.483 4.108 1.00 76.94 617 GLY A N 1
ATOM 4690 C CA . GLY A 1 617 ? -17.263 -3.208 2.855 1.00 76.94 617 GLY A CA 1
ATOM 4691 C C . GLY A 1 617 ? -15.900 -3.904 2.807 1.00 76.94 617 GLY A C 1
ATOM 4692 O O . GLY A 1 617 ? -15.814 -5.021 2.304 1.00 76.94 617 GLY A O 1
ATOM 4693 N N . ILE A 1 618 ? -14.860 -3.274 3.367 1.00 89.88 618 ILE A N 1
ATOM 4694 C CA . ILE A 1 618 ? -13.518 -3.859 3.486 1.00 89.88 618 ILE A CA 1
ATOM 4695 C C . ILE A 1 618 ? -13.538 -5.026 4.479 1.00 89.88 618 ILE A C 1
ATOM 4697 O O . ILE A 1 618 ? -13.135 -6.125 4.108 1.00 89.88 618 ILE A O 1
ATOM 4701 N N . ALA A 1 619 ? -14.073 -4.829 5.688 1.00 80.88 619 ALA A N 1
ATOM 4702 C CA . ALA A 1 619 ? -14.185 -5.879 6.702 1.00 80.88 619 ALA A CA 1
ATOM 4703 C C . ALA A 1 619 ? -14.986 -7.093 6.198 1.00 80.88 619 ALA A C 1
ATOM 4705 O O . ALA A 1 619 ? -14.518 -8.228 6.284 1.00 80.88 619 ALA A O 1
ATOM 4706 N N . ASN A 1 620 ? -16.142 -6.861 5.566 1.00 78.25 620 ASN A N 1
ATOM 4707 C CA . ASN A 1 620 ? -16.930 -7.923 4.938 1.00 78.25 620 ASN A CA 1
ATOM 4708 C C . ASN A 1 620 ? -16.153 -8.636 3.826 1.00 78.25 620 ASN A C 1
ATOM 4710 O O . ASN A 1 620 ? -16.274 -9.849 3.682 1.00 78.25 620 ASN A O 1
ATOM 4714 N N . GLY A 1 621 ? -15.343 -7.903 3.056 1.00 89.94 621 GLY A N 1
ATOM 4715 C CA . GLY A 1 621 ? -14.466 -8.471 2.037 1.00 89.94 621 GLY A CA 1
ATOM 4716 C C . GLY A 1 621 ? -13.395 -9.396 2.612 1.00 89.94 621 GLY A C 1
ATOM 4717 O O . GLY A 1 621 ? -13.181 -10.476 2.063 1.00 89.94 621 GLY A O 1
ATOM 4718 N N . ILE A 1 622 ? -12.764 -9.009 3.726 1.00 93.38 622 ILE A N 1
ATOM 4719 C CA . ILE A 1 622 ? -11.748 -9.821 4.419 1.00 93.38 622 ILE A CA 1
ATOM 4720 C C . ILE A 1 622 ? -12.386 -11.125 4.888 1.00 93.38 622 ILE A C 1
ATOM 4722 O O . ILE A 1 622 ? -11.900 -12.215 4.599 1.00 93.38 622 ILE A O 1
ATOM 4726 N N . VAL A 1 623 ? -13.530 -11.012 5.555 1.00 81.69 623 VAL A N 1
ATOM 4727 C CA . VAL A 1 623 ? -14.263 -12.156 6.090 1.00 81.69 623 VAL A CA 1
ATOM 4728 C C . VAL A 1 623 ? -14.762 -13.080 4.972 1.00 81.69 623 VAL A C 1
ATOM 4730 O O . VAL A 1 623 ? -14.585 -14.295 5.056 1.00 81.69 623 VAL A O 1
ATOM 4733 N N . TYR A 1 624 ? -15.316 -12.518 3.894 1.00 89.31 624 TYR A N 1
ATOM 4734 C CA . TYR A 1 624 ? -15.732 -13.267 2.707 1.00 89.31 624 TYR A CA 1
ATOM 4735 C C . TYR A 1 624 ? -14.573 -14.049 2.086 1.00 89.31 624 TYR A C 1
ATOM 4737 O O . TYR A 1 624 ? -14.735 -15.230 1.777 1.00 89.31 624 TYR A O 1
ATOM 4745 N N . ALA A 1 625 ? -13.411 -13.411 1.915 1.00 97.50 625 ALA A N 1
ATOM 4746 C CA . ALA A 1 625 ? -12.226 -14.047 1.350 1.00 97.50 625 ALA A CA 1
ATOM 4747 C C . ALA A 1 625 ? -11.776 -15.243 2.194 1.00 97.50 625 ALA A C 1
ATOM 4749 O O . ALA A 1 625 ? -11.593 -16.343 1.669 1.00 97.50 625 ALA A O 1
ATOM 4750 N N . THR A 1 626 ? -11.680 -15.039 3.508 1.00 90.56 626 THR A N 1
ATOM 4751 C CA . THR A 1 626 ? -11.330 -16.077 4.480 1.00 90.56 626 THR A CA 1
ATOM 4752 C C . THR A 1 626 ? -12.271 -17.277 4.385 1.00 90.56 626 THR A C 1
ATOM 4754 O O . THR A 1 626 ? -11.828 -18.419 4.275 1.00 90.56 626 THR A O 1
ATOM 4757 N N . GLN A 1 627 ? -13.584 -17.043 4.358 1.00 83.56 627 GLN A N 1
ATOM 4758 C CA . GLN A 1 627 ? -14.577 -18.122 4.328 1.00 83.56 627 GLN A CA 1
ATOM 4759 C C . GLN A 1 627 ? -14.653 -18.858 2.992 1.00 83.56 627 GLN A C 1
ATOM 4761 O O . GLN A 1 627 ? -14.969 -20.049 2.961 1.00 83.56 627 GLN A O 1
ATOM 4766 N N . ASN A 1 628 ? -14.323 -18.175 1.898 1.00 89.81 628 ASN A N 1
ATOM 4767 C CA . ASN A 1 628 ? -14.254 -18.767 0.566 1.00 89.81 628 ASN A CA 1
ATOM 4768 C C . ASN A 1 628 ? -12.902 -19.439 0.271 1.00 89.81 628 ASN A C 1
ATOM 4770 O O . ASN A 1 628 ? -12.656 -19.873 -0.857 1.00 89.81 628 ASN A O 1
ATOM 4774 N N . GLY A 1 629 ? -12.055 -19.588 1.295 1.00 94.19 629 GLY A N 1
ATOM 4775 C CA . GLY A 1 629 ? -10.838 -20.389 1.242 1.00 94.19 629 GLY A CA 1
ATOM 4776 C C . GLY A 1 629 ? -9.643 -19.664 0.638 1.00 94.19 629 GLY A C 1
ATOM 4777 O O . GLY A 1 629 ? -8.845 -20.309 -0.033 1.00 94.19 629 GLY A O 1
ATOM 4778 N N . ALA A 1 630 ? -9.533 -18.347 0.832 1.00 98.44 630 ALA A N 1
ATOM 4779 C CA . ALA A 1 630 ? -8.281 -17.641 0.587 1.00 98.44 630 ALA A CA 1
ATOM 4780 C C . ALA A 1 630 ? -7.200 -18.114 1.573 1.00 98.44 630 ALA A C 1
ATOM 4782 O O . ALA A 1 630 ? -7.464 -18.214 2.766 1.00 98.44 630 ALA A O 1
ATOM 4783 N N . ASP A 1 631 ? -5.987 -18.357 1.082 1.00 98.69 631 ASP A N 1
ATOM 4784 C CA . ASP A 1 631 ? -4.799 -18.624 1.903 1.00 98.69 631 ASP A CA 1
ATOM 4785 C C . ASP A 1 631 ? -4.074 -17.310 2.251 1.00 98.69 631 ASP A C 1
ATOM 4787 O O . ASP A 1 631 ? -3.506 -17.148 3.334 1.00 98.69 631 ASP A O 1
ATOM 4791 N N . VAL A 1 632 ? -4.128 -16.341 1.328 1.00 98.88 632 VAL A N 1
ATOM 4792 C CA . VAL A 1 632 ? -3.543 -15.001 1.470 1.00 98.88 632 VAL A CA 1
ATOM 4793 C C . VAL A 1 632 ? -4.559 -13.939 1.052 1.00 98.88 632 VAL A C 1
ATOM 4795 O O . VAL A 1 632 ? -5.256 -14.091 0.048 1.00 98.88 632 VAL A O 1
ATOM 4798 N N . ILE A 1 633 ? -4.614 -12.834 1.790 1.00 98.94 633 ILE A N 1
ATOM 4799 C CA . ILE A 1 633 ? -5.393 -11.638 1.462 1.00 98.94 633 ILE A CA 1
ATOM 4800 C C . ILE A 1 633 ? -4.429 -10.488 1.154 1.00 98.94 633 ILE A C 1
ATOM 4802 O O . ILE A 1 633 ? -3.653 -10.076 2.013 1.00 98.94 633 ILE A O 1
ATOM 4806 N N . ASN A 1 634 ? -4.499 -9.948 -0.064 1.00 98.88 634 ASN A N 1
ATOM 4807 C CA . ASN A 1 634 ? -3.790 -8.738 -0.472 1.00 98.88 634 ASN A CA 1
ATOM 4808 C C . ASN A 1 634 ? -4.717 -7.518 -0.367 1.00 98.88 634 ASN A C 1
ATOM 4810 O O . ASN A 1 634 ? -5.717 -7.433 -1.090 1.00 98.88 634 ASN A O 1
ATOM 4814 N N . MET A 1 635 ? -4.332 -6.541 0.454 1.00 98.44 635 MET A N 1
ATOM 4815 C CA . MET A 1 635 ? -5.003 -5.248 0.601 1.00 98.44 635 MET A CA 1
ATOM 4816 C C . MET A 1 635 ? -4.094 -4.110 0.127 1.00 98.44 635 MET A C 1
ATOM 4818 O O . MET A 1 635 ? -3.360 -3.493 0.901 1.00 98.44 635 MET A O 1
ATOM 4822 N N . SER A 1 636 ? -4.178 -3.804 -1.167 1.00 97.94 636 SER A N 1
ATOM 4823 C CA . SER A 1 636 ? -3.531 -2.638 -1.783 1.00 97.94 636 SER A CA 1
ATOM 4824 C C . SER A 1 636 ? -4.417 -1.390 -1.642 1.00 97.94 636 SER A C 1
ATOM 4826 O O . SER A 1 636 ? -4.774 -0.738 -2.617 1.00 97.94 636 SER A O 1
ATOM 4828 N N . LEU A 1 637 ? -4.825 -1.089 -0.409 1.00 95.62 637 LEU A N 1
ATOM 4829 C CA . LEU A 1 637 ? -5.720 0.014 -0.056 1.00 95.62 637 LEU A CA 1
ATOM 4830 C C . LEU A 1 637 ? -5.279 0.658 1.260 1.00 95.62 637 LEU A C 1
ATOM 4832 O O . LEU A 1 637 ? -4.540 0.049 2.032 1.00 95.62 637 LEU A O 1
ATOM 4836 N N . GLY A 1 638 ? -5.742 1.879 1.519 1.00 90.81 638 GLY A N 1
ATOM 4837 C CA . GLY A 1 638 ? -5.415 2.600 2.743 1.00 90.81 638 GLY A CA 1
ATOM 4838 C C . GLY A 1 638 ? -6.421 3.699 3.075 1.00 90.81 638 GLY A C 1
ATOM 4839 O O . GLY A 1 638 ? -7.160 4.167 2.207 1.00 90.81 638 GLY A O 1
ATOM 4840 N N . GLY A 1 639 ? -6.457 4.098 4.343 1.00 81.19 639 GLY A N 1
ATOM 4841 C CA . GLY A 1 639 ? -7.273 5.190 4.857 1.00 81.19 639 GLY A CA 1
ATOM 4842 C C . GLY A 1 639 ? -6.632 5.855 6.080 1.00 81.19 639 GLY A C 1
ATOM 4843 O O . GLY A 1 639 ? -5.746 5.276 6.710 1.00 81.19 639 GLY A O 1
ATOM 4844 N N . PRO A 1 640 ? -7.077 7.074 6.433 1.00 71.25 640 PRO A N 1
ATOM 4845 C CA . PRO A 1 640 ? -6.402 7.890 7.441 1.00 71.25 640 PRO A CA 1
ATOM 4846 C C . PRO A 1 640 ? -6.594 7.385 8.877 1.00 71.25 640 PRO A C 1
ATOM 4848 O O . PRO A 1 640 ? -5.745 7.638 9.723 1.00 71.25 640 PRO A O 1
ATOM 4851 N N . ASN A 1 641 ? -7.696 6.681 9.159 1.00 76.25 641 ASN A N 1
ATOM 4852 C CA . ASN A 1 641 ? -8.068 6.288 10.518 1.00 76.25 641 ASN A CA 1
ATOM 4853 C C . ASN A 1 641 ? -8.051 4.759 10.688 1.00 76.25 641 ASN A C 1
ATOM 4855 O O . ASN A 1 641 ? -8.677 4.063 9.878 1.00 76.25 641 ASN A O 1
ATOM 4859 N N . PRO A 1 642 ? -7.403 4.235 11.748 1.00 75.06 642 PRO A N 1
ATOM 4860 C CA . PRO A 1 642 ? -7.590 2.857 12.193 1.00 75.06 642 PRO A CA 1
ATOM 4861 C C . PRO A 1 642 ? -9.062 2.595 12.525 1.00 75.06 642 PRO A C 1
ATOM 4863 O O . PRO A 1 642 ? -9.748 3.459 13.070 1.00 75.06 642 PRO A O 1
ATOM 4866 N N . SER A 1 643 ? -9.553 1.400 12.201 1.00 76.75 643 SER A N 1
ATOM 4867 C CA . SER A 1 643 ? -10.945 1.012 12.421 1.00 76.75 643 SER A CA 1
ATOM 4868 C C . SER A 1 643 ? -11.035 -0.353 13.117 1.00 76.75 643 SER A C 1
ATOM 4870 O O . SER A 1 643 ? -10.546 -1.331 12.542 1.00 76.75 643 SER A O 1
ATOM 4872 N N . PRO A 1 644 ? -11.688 -0.456 14.295 1.00 68.00 644 PRO A N 1
ATOM 4873 C CA . PRO A 1 644 ? -11.822 -1.720 15.027 1.00 68.00 644 PRO A CA 1
ATOM 4874 C C . PRO A 1 644 ? -12.482 -2.841 14.218 1.00 68.00 644 PRO A C 1
ATOM 4876 O O . PRO A 1 644 ? -12.091 -3.993 14.342 1.00 68.00 644 PRO A O 1
ATOM 4879 N N . ILE A 1 645 ? -13.437 -2.523 13.335 1.00 66.38 645 ILE A N 1
ATOM 4880 C CA . ILE A 1 645 ? -14.098 -3.538 12.497 1.00 66.38 645 ILE A CA 1
ATOM 4881 C C . ILE A 1 645 ? -13.138 -4.180 11.488 1.00 66.38 645 ILE A C 1
ATOM 4883 O O . ILE A 1 645 ? -13.258 -5.363 11.175 1.00 66.38 645 ILE A O 1
ATOM 4887 N N . ILE A 1 646 ? -12.171 -3.409 10.980 1.00 82.12 646 ILE A N 1
ATOM 4888 C CA . ILE A 1 646 ? -11.150 -3.929 10.071 1.00 82.12 646 ILE A CA 1
ATOM 4889 C C . ILE A 1 646 ? -10.124 -4.732 10.864 1.00 82.12 646 ILE A C 1
ATOM 4891 O O . ILE A 1 646 ? -9.778 -5.828 10.440 1.00 82.12 646 ILE A O 1
ATOM 4895 N N . GLU A 1 647 ? -9.688 -4.230 12.018 1.00 82.69 647 GLU A N 1
ATOM 4896 C CA . GLU A 1 647 ? -8.796 -4.956 12.928 1.00 82.69 647 GLU A CA 1
ATOM 4897 C C . GLU A 1 647 ? -9.380 -6.319 13.327 1.00 82.69 647 GLU A C 1
ATOM 4899 O O . GLU A 1 647 ? -8.731 -7.343 13.137 1.00 82.69 647 GLU A O 1
ATOM 4904 N N . ASP A 1 648 ? -10.638 -6.359 13.776 1.00 72.19 648 ASP A N 1
ATOM 4905 C CA . ASP A 1 648 ? -11.342 -7.591 14.145 1.00 72.19 648 ASP A CA 1
ATOM 4906 C C . ASP A 1 648 ? -11.486 -8.560 12.956 1.00 72.19 648 ASP A C 1
ATOM 4908 O O . ASP A 1 648 ? -11.414 -9.780 13.134 1.00 72.19 648 ASP A O 1
ATOM 4912 N N . ALA A 1 649 ? -11.692 -8.040 11.741 1.00 79.62 649 ALA A N 1
ATOM 4913 C CA . ALA A 1 649 ? -11.758 -8.851 10.528 1.00 79.62 649 ALA A CA 1
ATOM 4914 C C . ALA A 1 649 ? -10.386 -9.436 10.148 1.00 79.62 649 ALA A C 1
ATOM 4916 O O . ALA A 1 649 ? -10.317 -10.587 9.711 1.00 79.62 649 ALA A O 1
ATOM 4917 N N . ILE A 1 650 ? -9.301 -8.677 10.339 1.00 91.06 650 ILE A N 1
ATOM 4918 C CA . ILE A 1 650 ? -7.922 -9.151 10.155 1.00 91.06 650 ILE A CA 1
ATOM 4919 C C . ILE A 1 650 ? -7.581 -10.203 11.219 1.00 91.06 650 ILE A C 1
ATOM 4921 O O . ILE A 1 650 ? -7.101 -11.276 10.860 1.00 91.06 650 ILE A O 1
ATOM 4925 N N . GLU A 1 651 ? -7.896 -9.948 12.495 1.00 84.62 651 GLU A N 1
ATOM 4926 C CA . GLU A 1 651 ? -7.758 -10.916 13.596 1.00 84.62 651 GLU A CA 1
ATOM 4927 C C . GLU A 1 651 ? -8.515 -12.211 13.256 1.00 84.62 651 GLU A C 1
ATOM 4929 O O . GLU A 1 651 ? -7.961 -13.302 13.362 1.00 84.62 651 GLU A O 1
ATOM 4934 N N . TYR A 1 652 ? -9.755 -12.111 12.755 1.00 79.25 652 TYR A N 1
ATOM 4935 C CA . TYR A 1 652 ? -10.529 -13.272 12.305 1.00 79.25 652 TYR A CA 1
ATOM 4936 C C . TYR A 1 652 ? -9.846 -14.041 11.167 1.00 79.25 652 TYR A C 1
ATOM 4938 O O . TYR A 1 652 ? -9.784 -15.268 11.223 1.00 79.25 652 TYR A O 1
ATOM 4946 N N . ALA A 1 653 ? -9.338 -13.351 10.142 1.00 87.44 653 ALA A N 1
ATOM 4947 C CA . ALA A 1 653 ? -8.619 -13.992 9.042 1.00 87.44 653 ALA A CA 1
ATOM 4948 C C . ALA A 1 653 ? -7.393 -14.766 9.558 1.00 87.44 653 ALA A C 1
ATOM 4950 O O . ALA A 1 653 ? -7.243 -15.955 9.263 1.00 87.44 653 ALA A O 1
ATOM 4951 N N . VAL A 1 654 ? -6.591 -14.130 10.415 1.00 87.50 654 VAL A N 1
ATOM 4952 C CA . VAL A 1 654 ? -5.410 -14.731 11.047 1.00 87.50 654 VAL A CA 1
ATOM 4953 C C . VAL A 1 654 ? -5.774 -15.937 11.917 1.00 87.50 654 VAL A C 1
ATOM 4955 O O . VAL A 1 654 ? -5.130 -16.984 11.816 1.00 87.50 654 VAL A O 1
ATOM 4958 N N . ASP A 1 655 ? -6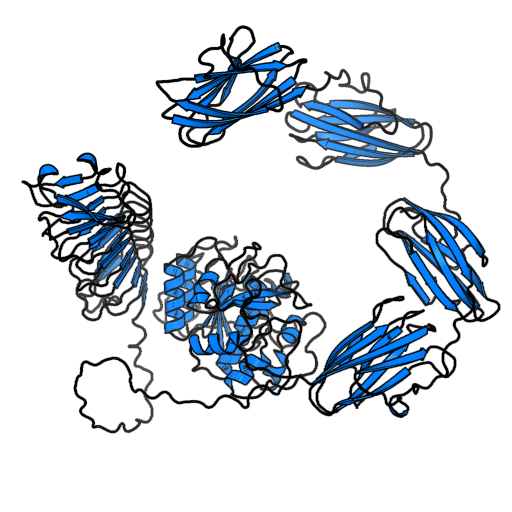.838 -15.845 12.716 1.00 79.94 655 ASP A N 1
ATOM 4959 C CA . ASP A 1 655 ? -7.334 -16.948 13.548 1.00 79.94 655 ASP A CA 1
ATOM 4960 C C . ASP A 1 655 ? -7.799 -18.157 12.717 1.00 79.94 655 ASP A C 1
ATOM 4962 O O . ASP A 1 655 ? -7.731 -19.300 13.182 1.00 79.94 655 ASP A O 1
ATOM 4966 N N . GLN A 1 656 ? -8.261 -17.924 11.484 1.00 81.62 656 GLN A N 1
ATOM 4967 C CA . GLN A 1 656 ? -8.604 -18.973 10.519 1.00 81.62 656 GLN A CA 1
ATOM 4968 C C . GLN A 1 656 ? -7.396 -19.480 9.710 1.00 81.62 656 GLN A C 1
ATOM 4970 O O . GLN A 1 656 ? -7.547 -20.402 8.908 1.00 81.62 656 GLN A O 1
ATOM 4975 N N . GLY A 1 657 ? -6.197 -18.940 9.952 1.00 85.25 657 GLY A N 1
ATOM 4976 C CA . GLY A 1 657 ? -4.956 -19.330 9.280 1.00 85.25 657 GLY A CA 1
ATOM 4977 C C . GLY A 1 657 ? -4.691 -18.607 7.958 1.00 85.25 657 GLY A C 1
ATOM 4978 O O . GLY A 1 657 ? -3.827 -19.045 7.206 1.00 85.25 657 GLY A O 1
ATOM 4979 N N . VAL A 1 658 ? -5.412 -17.521 7.672 1.00 97.31 658 VAL A N 1
ATOM 4980 C CA . VAL A 1 658 ? -5.238 -16.705 6.464 1.00 97.31 658 VAL A CA 1
ATOM 4981 C C . VAL A 1 658 ? -4.267 -15.569 6.746 1.00 97.31 658 VAL A C 1
ATOM 4983 O O . VAL A 1 658 ? -4.410 -14.851 7.736 1.00 97.31 658 VAL A O 1
ATOM 4986 N N . ILE A 1 659 ? -3.285 -15.379 5.866 1.00 98.00 659 ILE A N 1
ATOM 4987 C CA . ILE A 1 659 ? -2.278 -14.326 6.033 1.00 98.00 659 ILE A CA 1
ATOM 4988 C C . ILE A 1 659 ? -2.738 -13.044 5.345 1.00 98.00 659 ILE A C 1
ATOM 4990 O O . ILE A 1 659 ? -3.092 -13.056 4.166 1.00 98.00 659 ILE A O 1
ATOM 4994 N N . VAL A 1 660 ? -2.690 -11.922 6.061 1.00 98.62 660 VAL A N 1
ATOM 4995 C CA . VAL A 1 660 ? -3.113 -10.614 5.549 1.00 98.62 660 VAL A CA 1
ATOM 4996 C C . VAL A 1 660 ? -1.899 -9.734 5.253 1.00 98.62 660 VAL A C 1
ATOM 4998 O O . VAL A 1 660 ? -1.062 -9.514 6.127 1.00 98.62 660 VAL A O 1
ATOM 5001 N N . ILE A 1 661 ? -1.816 -9.214 4.026 1.00 98.81 661 ILE A N 1
ATOM 5002 C CA . ILE A 1 661 ? -0.735 -8.341 3.552 1.00 98.81 661 ILE A CA 1
ATOM 5003 C C . ILE A 1 661 ? -1.323 -6.983 3.149 1.00 98.81 661 ILE A C 1
ATOM 5005 O O . ILE A 1 661 ? -2.198 -6.919 2.282 1.00 98.81 661 ILE A O 1
ATOM 5009 N N . SER A 1 662 ? -0.829 -5.901 3.751 1.00 98.56 662 SER A N 1
ATOM 5010 C CA . SER A 1 662 ? -1.367 -4.541 3.600 1.00 98.56 662 SER A CA 1
ATOM 5011 C C . SER A 1 662 ? -0.324 -3.560 3.061 1.00 98.56 662 SER A C 1
ATOM 5013 O O . SER A 1 662 ? 0.855 -3.639 3.401 1.00 98.56 662 SER A O 1
ATOM 5015 N N . ALA A 1 663 ? -0.753 -2.598 2.243 1.00 98.56 663 ALA A N 1
ATOM 5016 C CA . ALA A 1 663 ? 0.100 -1.487 1.813 1.00 98.56 663 ALA A CA 1
ATOM 5017 C C . ALA A 1 663 ? 0.415 -0.521 2.972 1.00 98.56 663 ALA A C 1
ATOM 5019 O O . ALA A 1 663 ? -0.446 -0.250 3.807 1.00 98.56 663 ALA A O 1
ATOM 5020 N N . ALA A 1 664 ? 1.633 0.033 3.001 1.00 97.94 664 ALA A N 1
ATOM 5021 C CA . ALA A 1 664 ? 2.019 1.039 3.996 1.00 97.94 664 ALA A CA 1
ATOM 5022 C C . ALA A 1 664 ? 1.363 2.417 3.768 1.00 97.94 664 ALA A C 1
ATOM 5024 O O . ALA A 1 664 ? 1.178 3.167 4.725 1.00 97.94 664 ALA A O 1
ATOM 5025 N N . GLY A 1 665 ? 0.998 2.754 2.527 1.00 96.38 665 GLY A N 1
ATOM 5026 C CA . GLY A 1 665 ? 0.483 4.072 2.132 1.00 96.38 665 GLY A CA 1
ATOM 5027 C C . GLY A 1 665 ? 1.520 4.924 1.389 1.00 96.38 665 GLY A C 1
ATOM 5028 O O . GLY A 1 665 ? 2.708 4.591 1.350 1.00 96.38 665 GLY A O 1
ATOM 5029 N N . ASN A 1 666 ? 1.053 5.981 0.721 1.00 96.00 666 ASN A N 1
ATOM 5030 C CA . ASN A 1 666 ? 1.809 6.726 -0.300 1.00 96.00 666 ASN A CA 1
ATOM 5031 C C . ASN A 1 666 ? 1.944 8.228 0.017 1.00 96.00 666 ASN A C 1
ATOM 5033 O O . ASN A 1 666 ? 2.147 9.046 -0.882 1.00 96.00 666 ASN A O 1
ATOM 5037 N N . GLU A 1 667 ? 1.783 8.605 1.282 1.00 93.38 667 GLU A N 1
ATOM 5038 C CA . GLU A 1 667 ? 1.721 9.989 1.747 1.00 93.38 667 GLU A CA 1
ATOM 5039 C C . GLU A 1 667 ? 3.043 10.471 2.377 1.00 93.38 667 GLU A C 1
ATOM 5041 O O . GLU A 1 667 ? 3.071 11.554 2.967 1.00 93.38 667 GLU A O 1
ATOM 5046 N N . ALA A 1 668 ? 4.123 9.684 2.260 1.00 93.62 668 ALA A N 1
ATOM 5047 C CA . ALA A 1 668 ? 5.433 9.920 2.876 1.00 93.62 668 ALA A CA 1
ATOM 5048 C C . ALA A 1 668 ? 5.360 10.242 4.386 1.00 93.62 668 ALA A C 1
ATOM 5050 O O . ALA A 1 668 ? 6.055 11.133 4.880 1.00 93.62 668 ALA A O 1
ATOM 5051 N N . GLN A 1 669 ? 4.475 9.551 5.110 1.00 92.50 669 GLN A N 1
ATOM 5052 C CA . GLN A 1 669 ? 4.308 9.685 6.561 1.00 92.50 669 GLN A CA 1
ATOM 5053 C C . GLN A 1 669 ? 5.333 8.843 7.329 1.00 92.50 669 GLN A C 1
ATOM 5055 O O . GLN A 1 669 ? 5.876 7.881 6.796 1.00 92.50 669 GLN A O 1
ATOM 5060 N N . GLU A 1 670 ? 5.571 9.191 8.596 1.00 94.25 670 GLU A N 1
ATOM 5061 C CA . GLU A 1 670 ? 6.544 8.514 9.478 1.00 94.25 670 GLU A CA 1
ATOM 5062 C C . GLU A 1 670 ? 6.080 7.120 9.958 1.00 94.25 670 GLU A C 1
ATOM 5064 O O . GLU A 1 670 ? 6.868 6.367 10.522 1.00 94.25 670 GLU A O 1
ATOM 5069 N N . GLU A 1 671 ? 4.812 6.771 9.735 1.00 93.38 671 GLU A N 1
ATOM 5070 C CA . GLU A 1 671 ? 4.173 5.527 10.175 1.00 93.38 671 GLU A CA 1
ATOM 5071 C C . GLU A 1 671 ? 3.230 5.009 9.070 1.00 93.38 671 GLU A C 1
ATOM 5073 O O . GLU A 1 671 ? 2.742 5.814 8.260 1.00 93.38 671 GLU A O 1
ATOM 5078 N N . PRO A 1 672 ? 2.910 3.702 9.032 1.00 96.19 672 PRO A N 1
ATOM 5079 C CA . PRO A 1 672 ? 1.955 3.161 8.071 1.00 96.19 672 PRO A CA 1
ATOM 5080 C C . PRO A 1 672 ? 0.544 3.757 8.212 1.00 96.19 672 PRO A C 1
ATOM 5082 O O . PRO A 1 672 ? 0.119 4.154 9.294 1.00 96.19 672 PRO A O 1
ATOM 5085 N N . ALA A 1 673 ? -0.226 3.766 7.124 1.00 93.00 673 ALA A N 1
ATOM 5086 C CA . ALA A 1 673 ? -1.656 4.079 7.142 1.00 93.00 673 ALA A CA 1
ATOM 5087 C C . ALA A 1 673 ? -2.491 2.845 7.531 1.00 93.00 673 ALA A C 1
ATOM 5089 O O . ALA A 1 673 ? -2.021 1.708 7.455 1.00 93.00 673 ALA A O 1
ATOM 5090 N N . ALA A 1 674 ? -3.756 3.031 7.917 1.00 87.31 674 ALA A N 1
ATOM 5091 C CA . ALA A 1 674 ? -4.660 1.905 8.157 1.00 87.31 674 ALA A CA 1
ATOM 5092 C C . ALA A 1 674 ? -5.094 1.268 6.823 1.00 87.31 674 ALA A C 1
ATOM 5094 O O . ALA A 1 674 ? -5.412 2.011 5.896 1.00 87.31 674 ALA A O 1
ATOM 5095 N N . PRO A 1 675 ? -5.158 -0.072 6.694 1.00 94.00 675 PRO A N 1
ATOM 5096 C CA . PRO A 1 675 ? -5.023 -1.081 7.751 1.00 94.00 675 PRO A CA 1
ATOM 5097 C C . PRO A 1 675 ? -3.588 -1.542 8.062 1.00 94.00 675 PRO A C 1
ATOM 5099 O O . PRO A 1 675 ? -3.413 -2.364 8.954 1.00 94.00 675 PRO A O 1
ATOM 5102 N N . GLY A 1 676 ? -2.567 -1.041 7.361 1.00 93.69 676 GLY A N 1
ATOM 5103 C CA . GLY A 1 676 ? -1.163 -1.415 7.578 1.00 93.69 676 GLY A CA 1
ATOM 5104 C C . GLY A 1 676 ? -0.672 -1.247 9.022 1.00 93.69 676 GLY A C 1
ATOM 5105 O O . GLY A 1 676 ? 0.155 -2.036 9.467 1.00 93.69 676 GLY A O 1
ATOM 5106 N N . VAL A 1 677 ? -1.236 -0.298 9.777 1.00 92.88 677 VAL A N 1
ATOM 5107 C CA . VAL A 1 677 ? -0.942 -0.092 11.211 1.00 92.88 677 VAL A CA 1
ATOM 5108 C C . VAL A 1 677 ? -1.191 -1.311 12.100 1.00 92.88 677 VAL A C 1
ATOM 5110 O O . VAL A 1 677 ? -0.566 -1.408 13.145 1.00 92.88 677 VAL A O 1
ATOM 5113 N N . PHE A 1 678 ? -2.071 -2.238 11.707 1.00 92.69 678 PHE A N 1
ATOM 5114 C CA . PHE A 1 678 ? -2.396 -3.420 12.516 1.00 92.69 678 PHE A CA 1
ATOM 5115 C C . PHE A 1 678 ? -1.335 -4.527 12.420 1.00 92.69 678 PHE A C 1
ATOM 5117 O O . PHE A 1 678 ? -1.454 -5.557 13.079 1.00 92.69 678 PHE A O 1
ATOM 5124 N N . ALA A 1 679 ? -0.292 -4.339 11.601 1.00 94.44 679 ALA A N 1
ATOM 5125 C CA . ALA A 1 679 ? 0.803 -5.296 11.461 1.00 94.44 679 ALA A CA 1
ATOM 5126 C C . ALA A 1 679 ? 1.747 -5.337 12.677 1.00 94.44 679 ALA A C 1
ATOM 5128 O O . ALA A 1 679 ? 2.662 -6.162 12.705 1.00 94.44 679 ALA A O 1
ATOM 5129 N N . ASP A 1 680 ? 1.512 -4.528 13.709 1.00 85.50 680 ASP A N 1
ATOM 5130 C CA . ASP A 1 680 ? 2.102 -4.695 15.039 1.00 85.50 680 ASP A CA 1
ATOM 5131 C C . ASP A 1 680 ? 1.597 -5.968 15.740 1.00 85.50 680 ASP A C 1
ATOM 5133 O O . ASP A 1 680 ? 2.381 -6.659 16.398 1.00 85.50 680 ASP A O 1
ATOM 5137 N N . GLU A 1 681 ? 0.352 -6.376 15.479 1.00 85.12 681 GLU A N 1
ATOM 5138 C CA . GLU A 1 681 ? -0.258 -7.582 16.051 1.00 85.12 681 GLU A CA 1
ATOM 5139 C C . GLU A 1 681 ? -0.652 -8.641 15.005 1.00 85.12 681 GLU A C 1
ATOM 5141 O O . GLU A 1 681 ? -0.355 -9.819 15.216 1.00 85.12 681 GLU A O 1
ATOM 5146 N N . PHE A 1 682 ? -1.212 -8.248 13.853 1.00 89.50 682 PHE A N 1
ATOM 5147 C CA . PHE A 1 682 ? -1.750 -9.170 12.840 1.00 89.50 682 PHE A CA 1
ATOM 5148 C C . PHE A 1 682 ? -1.292 -8.862 11.405 1.00 89.50 682 PHE A C 1
ATOM 5150 O O . PHE A 1 682 ? -1.394 -7.735 10.928 1.00 89.50 682 PHE A O 1
ATOM 5157 N N . GLY A 1 683 ? -0.827 -9.878 10.669 1.00 94.62 683 GLY A N 1
ATOM 5158 C CA . GLY A 1 683 ? -0.446 -9.729 9.259 1.00 94.62 683 GLY A CA 1
ATOM 5159 C C . GLY A 1 683 ? 0.890 -9.011 9.031 1.00 94.62 683 GLY A C 1
ATOM 5160 O O . GLY A 1 683 ? 1.754 -8.979 9.911 1.00 94.62 683 GLY A O 1
ATOM 5161 N N . VAL A 1 684 ? 1.080 -8.483 7.817 1.00 97.81 684 VAL A N 1
ATOM 5162 C CA . VAL A 1 684 ? 2.327 -7.857 7.334 1.00 97.81 684 VAL A CA 1
ATOM 5163 C C . VAL A 1 684 ? 2.015 -6.555 6.600 1.00 97.81 684 VAL A C 1
ATOM 5165 O O . VAL A 1 684 ? 1.079 -6.502 5.801 1.00 97.81 684 VAL A O 1
ATOM 5168 N N . VAL A 1 685 ? 2.831 -5.522 6.812 1.00 98.31 685 VAL A N 1
ATOM 5169 C CA . VAL A 1 685 ? 2.748 -4.248 6.087 1.00 98.31 685 VAL A CA 1
ATOM 5170 C C . VAL A 1 685 ? 3.938 -4.063 5.143 1.00 98.31 685 VAL A C 1
ATOM 5172 O O . VAL A 1 685 ? 5.059 -4.481 5.444 1.00 98.31 685 VAL A O 1
ATOM 5175 N N . VAL A 1 686 ? 3.688 -3.473 3.970 1.00 98.75 686 VAL A N 1
ATOM 5176 C CA . VAL A 1 686 ? 4.660 -3.424 2.870 1.00 98.75 686 VAL A CA 1
ATOM 5177 C C . VAL A 1 686 ? 4.934 -1.997 2.394 1.00 98.75 686 VAL A C 1
ATOM 5179 O O . VAL A 1 686 ? 4.041 -1.299 1.907 1.00 98.75 686 VAL A O 1
ATOM 5182 N N . GLY A 1 687 ? 6.200 -1.595 2.495 1.00 98.31 687 GLY A N 1
ATOM 5183 C CA . GLY A 1 687 ? 6.764 -0.379 1.913 1.00 98.31 687 GLY A CA 1
ATOM 5184 C C . GLY A 1 687 ? 7.283 -0.564 0.486 1.00 98.31 687 GLY A C 1
ATOM 5185 O O . GLY A 1 687 ? 7.582 -1.677 0.050 1.00 98.31 687 GLY A O 1
ATOM 5186 N N . SER A 1 688 ? 7.442 0.544 -0.237 1.00 97.69 688 SER A N 1
ATOM 5187 C CA . SER A 1 688 ? 7.886 0.552 -1.639 1.00 97.69 688 SER A CA 1
ATOM 5188 C C . SER A 1 688 ? 9.378 0.847 -1.779 1.00 97.69 688 SER A C 1
ATOM 5190 O O . SER A 1 688 ? 9.888 1.783 -1.160 1.00 97.69 688 SER A O 1
ATOM 5192 N N . VAL A 1 689 ? 10.062 0.104 -2.653 1.00 89.00 689 VAL A N 1
ATOM 5193 C CA . VAL A 1 689 ? 11.410 0.424 -3.154 1.00 89.00 689 VAL A CA 1
ATOM 5194 C C . VAL A 1 689 ? 11.453 0.509 -4.681 1.00 89.00 689 VAL A C 1
ATOM 5196 O O . VAL A 1 689 ? 10.628 -0.083 -5.382 1.00 89.00 689 VAL A O 1
ATOM 5199 N N . ASN A 1 690 ? 12.464 1.210 -5.189 1.00 80.19 690 ASN A N 1
ATOM 5200 C CA . ASN A 1 690 ? 12.796 1.279 -6.608 1.00 80.19 690 ASN A CA 1
ATOM 5201 C C . ASN A 1 690 ? 13.796 0.191 -7.048 1.00 80.19 690 ASN A C 1
ATOM 5203 O O . ASN A 1 690 ? 14.283 -0.605 -6.241 1.00 80.19 690 ASN A O 1
ATOM 5207 N N . ARG A 1 691 ? 14.155 0.201 -8.340 1.00 80.56 691 ARG A N 1
ATOM 5208 C CA . ARG A 1 691 ? 15.119 -0.732 -8.968 1.00 80.56 691 ARG A CA 1
ATOM 5209 C C . ARG A 1 691 ? 16.496 -0.780 -8.301 1.00 80.56 691 ARG A C 1
ATOM 5211 O O . ARG A 1 691 ? 17.196 -1.780 -8.419 1.00 80.56 691 ARG A O 1
ATOM 5218 N N . SER A 1 692 ? 16.876 0.278 -7.591 1.00 73.31 692 SER A N 1
ATOM 5219 C CA . SER A 1 692 ? 18.147 0.392 -6.868 1.00 73.31 692 SER A CA 1
ATOM 5220 C C . SER A 1 692 ? 18.040 -0.040 -5.399 1.00 73.31 692 SER A C 1
ATOM 5222 O O . SER A 1 692 ? 18.956 0.229 -4.621 1.00 73.31 692 SER A O 1
ATOM 5224 N N . ASN A 1 693 ? 16.929 -0.672 -4.998 1.00 76.88 693 ASN A N 1
ATOM 5225 C CA . ASN A 1 693 ? 16.595 -0.997 -3.607 1.00 76.88 693 ASN A CA 1
ATOM 5226 C C . ASN A 1 693 ? 16.602 0.223 -2.671 1.00 76.88 693 ASN A C 1
ATOM 5228 O O . ASN A 1 693 ? 16.956 0.135 -1.494 1.00 76.88 693 ASN A O 1
ATOM 5232 N N . GLN A 1 694 ? 16.263 1.395 -3.201 1.00 81.25 694 GLN A N 1
ATOM 5233 C CA . GLN A 1 694 ? 16.082 2.596 -2.398 1.00 81.25 694 GLN A CA 1
ATOM 5234 C C . GLN A 1 694 ? 14.598 2.753 -2.115 1.00 81.25 694 GLN A C 1
ATOM 5236 O O . GLN A 1 694 ? 13.784 2.599 -3.025 1.00 81.25 694 GLN A O 1
ATOM 5241 N N . GLN A 1 695 ? 14.242 3.062 -0.868 1.00 87.00 695 GLN A N 1
ATOM 5242 C CA . GLN A 1 695 ? 12.845 3.307 -0.529 1.00 87.00 695 GLN A CA 1
ATOM 5243 C C . GLN A 1 695 ? 12.303 4.471 -1.356 1.00 87.00 695 GLN A C 1
ATOM 5245 O O . GLN A 1 695 ? 12.913 5.546 -1.399 1.00 87.00 695 GLN A O 1
ATOM 5250 N N . SER A 1 696 ? 11.164 4.235 -2.000 1.00 87.62 696 SER A N 1
ATOM 5251 C CA . SER A 1 696 ? 10.483 5.217 -2.832 1.00 87.62 696 SER A CA 1
ATOM 5252 C C . SER A 1 696 ? 10.102 6.440 -2.006 1.00 87.62 696 SER A C 1
ATOM 5254 O O . SER A 1 696 ? 9.675 6.320 -0.858 1.00 87.62 696 SER A O 1
ATOM 5256 N N . SER A 1 697 ? 10.231 7.627 -2.597 1.00 89.69 697 SER A N 1
ATOM 5257 C CA . SER A 1 697 ? 10.035 8.908 -1.900 1.00 89.69 697 SER A CA 1
ATOM 5258 C C . SER A 1 697 ? 8.617 9.129 -1.367 1.00 89.69 697 SER A C 1
ATOM 5260 O O . SER A 1 697 ? 8.436 9.957 -0.481 1.00 89.69 697 SER A O 1
ATOM 5262 N N . PHE A 1 698 ? 7.629 8.408 -1.902 1.00 93.00 698 PHE A N 1
ATOM 5263 C CA . PHE A 1 698 ? 6.229 8.468 -1.481 1.00 93.00 698 PHE A CA 1
ATOM 5264 C C . PHE A 1 698 ? 5.865 7.444 -0.396 1.00 93.00 698 PHE A C 1
ATOM 5266 O O . PHE A 1 698 ? 4.805 7.568 0.204 1.00 93.00 698 PHE A O 1
ATOM 5273 N N . SER A 1 699 ? 6.682 6.411 -0.159 1.00 96.38 699 SER A N 1
ATOM 5274 C CA . SER A 1 699 ? 6.316 5.324 0.759 1.00 96.38 699 SER A CA 1
ATOM 5275 C C . SER A 1 699 ? 6.204 5.847 2.189 1.00 96.38 699 SER A C 1
ATOM 5277 O O . SER A 1 699 ? 7.151 6.458 2.678 1.00 96.38 699 SER A O 1
ATOM 5279 N N . ASN A 1 700 ? 5.102 5.543 2.878 1.00 97.31 700 ASN A N 1
ATOM 5280 C CA . ASN A 1 700 ? 5.047 5.711 4.331 1.00 97.31 700 ASN A CA 1
ATOM 5281 C C . ASN A 1 700 ? 6.096 4.806 4.996 1.00 97.31 700 ASN A C 1
ATOM 5283 O O . ASN A 1 700 ? 6.371 3.705 4.503 1.00 97.31 700 ASN A O 1
ATOM 5287 N N . GLU A 1 701 ? 6.696 5.292 6.075 1.00 96.44 701 GLU A N 1
ATOM 5288 C CA . GLU A 1 701 ? 7.781 4.662 6.824 1.00 96.44 701 GLU A CA 1
ATOM 5289 C C . GLU A 1 701 ? 7.261 3.617 7.830 1.00 96.44 701 GLU A C 1
ATOM 5291 O O . GLU A 1 701 ? 6.055 3.420 7.981 1.00 96.44 701 GLU A O 1
ATOM 5296 N N . ALA A 1 702 ? 8.178 2.875 8.454 1.00 93.31 702 ALA A N 1
ATOM 5297 C CA . ALA A 1 702 ? 7.855 1.738 9.317 1.00 93.31 702 ALA A CA 1
ATOM 5298 C C . ALA A 1 702 ? 7.487 2.119 10.753 1.00 93.31 702 ALA A C 1
ATOM 5300 O O . ALA A 1 702 ? 6.914 1.288 11.459 1.00 93.31 702 ALA A O 1
ATOM 5301 N N . GLY A 1 703 ? 7.844 3.330 11.178 1.00 91.12 703 GLY A N 1
ATOM 5302 C CA . GLY A 1 703 ? 7.683 3.767 12.552 1.00 91.12 703 GLY A CA 1
ATOM 5303 C C . GLY A 1 703 ? 8.756 3.267 13.498 1.00 91.12 703 GLY A C 1
ATOM 5304 O O . GLY A 1 703 ? 9.686 2.580 13.109 1.00 91.12 703 GLY A O 1
ATOM 5305 N N . GLU A 1 704 ? 8.651 3.590 14.783 1.00 88.06 704 GLU A N 1
ATOM 5306 C CA . GLU A 1 704 ? 9.666 3.202 15.784 1.00 88.06 704 GLU A CA 1
ATOM 5307 C C . GLU A 1 704 ? 9.335 1.889 16.525 1.00 88.06 704 GLU A C 1
ATOM 5309 O O . GLU A 1 704 ? 10.122 1.440 17.368 1.00 88.06 704 GLU A O 1
ATOM 5314 N N . ASP A 1 705 ? 8.178 1.270 16.257 1.00 87.38 705 ASP A N 1
ATOM 5315 C CA . ASP A 1 705 ? 7.739 0.052 16.944 1.00 87.38 705 ASP A CA 1
ATOM 5316 C C . ASP A 1 705 ? 8.250 -1.226 16.249 1.00 87.38 705 ASP A C 1
ATOM 5318 O O . ASP A 1 705 ? 7.729 -1.619 15.209 1.00 87.38 705 ASP A O 1
ATOM 5322 N N . PRO A 1 706 ? 9.212 -1.964 16.838 1.00 79.88 706 PRO A N 1
ATOM 5323 C CA . PRO A 1 706 ? 9.741 -3.183 16.234 1.00 79.88 706 PRO A CA 1
ATOM 5324 C C . PRO A 1 706 ? 8.753 -4.361 16.234 1.00 79.88 706 PRO A C 1
ATOM 5326 O O . PRO A 1 706 ? 9.079 -5.413 15.684 1.00 79.88 706 PRO A O 1
ATOM 5329 N N . SER A 1 707 ? 7.592 -4.255 16.889 1.00 84.38 707 SER A N 1
ATOM 5330 C CA . SER A 1 707 ? 6.529 -5.259 16.748 1.00 84.38 707 SER A CA 1
ATOM 5331 C C . SER A 1 707 ? 5.824 -5.178 15.392 1.00 84.38 707 SER A C 1
ATOM 5333 O O . SER A 1 707 ? 5.320 -6.202 14.928 1.00 84.38 707 SER A O 1
ATOM 5335 N N . MET A 1 708 ? 5.886 -4.018 14.726 1.00 90.81 708 MET A N 1
ATOM 5336 C CA . MET A 1 708 ? 5.393 -3.801 13.369 1.00 90.81 708 MET A CA 1
ATOM 5337 C C . MET A 1 708 ? 6.151 -4.684 12.378 1.00 90.81 708 MET A C 1
ATOM 5339 O O . MET A 1 708 ? 7.349 -4.501 12.147 1.00 90.81 708 MET A O 1
ATOM 5343 N N . ILE A 1 709 ? 5.470 -5.641 11.748 1.00 94.50 709 ILE A N 1
ATOM 5344 C CA . ILE A 1 709 ? 6.080 -6.450 10.686 1.00 94.50 709 ILE A CA 1
ATOM 5345 C C . ILE A 1 709 ? 6.031 -5.673 9.375 1.00 94.50 709 ILE A C 1
ATOM 5347 O O . ILE A 1 709 ? 5.185 -5.909 8.515 1.00 94.50 709 ILE A O 1
ATOM 5351 N N . TYR A 1 710 ? 6.965 -4.731 9.256 1.00 96.75 710 TYR A N 1
ATOM 5352 C CA . TYR A 1 710 ? 7.179 -3.913 8.070 1.00 96.75 710 TYR A CA 1
ATOM 5353 C C . TYR A 1 710 ? 8.345 -4.450 7.238 1.00 96.75 710 TYR A C 1
ATOM 5355 O O . TYR A 1 710 ? 9.469 -4.576 7.735 1.00 96.75 710 TYR A O 1
ATOM 5363 N N . VAL A 1 711 ? 8.091 -4.715 5.958 1.00 96.62 711 VAL A N 1
ATOM 5364 C CA . VAL A 1 711 ? 9.108 -5.082 4.958 1.00 96.62 711 VAL A CA 1
ATOM 5365 C C . VAL A 1 711 ? 8.979 -4.216 3.715 1.00 96.62 711 VAL A C 1
ATOM 5367 O O . VAL A 1 711 ? 7.954 -3.572 3.508 1.00 96.62 711 VAL A O 1
ATOM 5370 N N . THR A 1 712 ? 9.995 -4.207 2.858 1.00 96.50 712 THR A N 1
ATOM 5371 C CA . THR A 1 712 ? 9.939 -3.501 1.575 1.00 96.50 712 THR A CA 1
ATOM 5372 C C . THR A 1 712 ? 9.963 -4.453 0.384 1.00 96.50 712 THR A C 1
ATOM 5374 O O . THR A 1 712 ? 10.547 -5.538 0.437 1.00 96.50 712 THR A O 1
ATOM 5377 N N . ALA A 1 713 ? 9.316 -4.035 -0.704 1.00 97.38 713 ALA A N 1
ATOM 5378 C CA . ALA A 1 713 ? 9.283 -4.751 -1.975 1.00 97.38 713 ALA A CA 1
ATOM 5379 C C . ALA A 1 713 ? 9.187 -3.771 -3.166 1.00 97.38 713 ALA A C 1
ATOM 5381 O O . ALA A 1 713 ? 8.910 -2.584 -2.955 1.00 97.38 713 ALA A O 1
ATOM 5382 N N . PRO A 1 714 ? 9.435 -4.225 -4.411 1.00 96.94 714 PRO A N 1
ATOM 5383 C CA . PRO A 1 714 ? 9.371 -3.372 -5.599 1.00 96.94 714 PRO A CA 1
ATOM 5384 C C . PRO A 1 714 ? 8.008 -2.686 -5.765 1.00 96.94 714 PRO A C 1
ATOM 5386 O O . PRO A 1 714 ? 6.993 -3.362 -5.907 1.00 96.94 714 PRO A O 1
ATOM 5389 N N . GLY A 1 715 ? 7.981 -1.353 -5.786 1.00 95.88 715 GLY A N 1
ATOM 5390 C CA . GLY A 1 715 ? 6.742 -0.575 -5.936 1.00 95.88 715 GLY A CA 1
ATOM 5391 C C . GLY A 1 715 ? 6.856 0.660 -6.832 1.00 95.88 715 GLY A C 1
ATOM 5392 O O . GLY A 1 715 ? 5.878 1.385 -6.981 1.00 95.88 715 GLY A O 1
ATOM 5393 N N . GLU A 1 716 ? 8.015 0.900 -7.450 1.00 92.00 716 GLU A N 1
ATOM 5394 C CA . GLU A 1 716 ? 8.252 2.006 -8.388 1.00 92.00 716 GLU A CA 1
ATOM 5395 C C . GLU A 1 716 ? 8.522 1.469 -9.800 1.00 92.00 716 GLU A C 1
ATOM 5397 O O . GLU A 1 716 ? 9.333 0.560 -9.964 1.00 92.00 716 GLU A O 1
ATOM 5402 N N . ASP A 1 717 ? 7.844 2.016 -10.807 1.00 89.31 717 ASP A N 1
ATOM 5403 C CA . ASP A 1 717 ? 7.856 1.591 -12.210 1.00 89.31 717 ASP A CA 1
ATOM 5404 C C . ASP A 1 717 ? 7.572 0.087 -12.386 1.00 89.31 717 ASP A C 1
ATOM 5406 O O . ASP A 1 717 ? 8.305 -0.650 -13.063 1.00 89.31 717 ASP A O 1
ATOM 5410 N N . ILE A 1 718 ? 6.482 -0.373 -11.760 1.00 95.62 718 ILE A N 1
ATOM 5411 C CA . ILE A 1 718 ? 6.028 -1.767 -11.813 1.00 95.62 718 ILE A CA 1
ATOM 5412 C C . ILE A 1 718 ? 5.078 -1.962 -12.988 1.00 95.62 718 ILE A C 1
ATOM 5414 O O . ILE A 1 718 ? 3.952 -1.461 -12.980 1.00 95.62 718 ILE A O 1
ATOM 5418 N N . TYR A 1 719 ? 5.535 -2.714 -13.987 1.00 94.19 719 TYR A N 1
ATOM 5419 C CA . TYR A 1 719 ? 4.763 -3.081 -15.170 1.00 94.19 719 TYR A CA 1
ATOM 5420 C C . TYR A 1 719 ? 3.834 -4.263 -14.866 1.00 94.19 719 TYR A C 1
ATOM 5422 O O . TYR A 1 719 ? 4.295 -5.296 -14.385 1.00 94.19 719 TYR A O 1
ATOM 5430 N N . SER A 1 720 ? 2.530 -4.121 -15.127 1.00 98.00 720 SER A N 1
ATOM 5431 C CA . SER A 1 720 ? 1.538 -5.185 -14.895 1.00 98.00 720 SER A CA 1
ATOM 5432 C C . SER A 1 720 ? 0.278 -5.017 -15.759 1.00 98.00 720 SER A C 1
ATOM 5434 O O . SER A 1 720 ? 0.153 -4.065 -16.532 1.00 98.00 720 SER A O 1
ATOM 5436 N N . SER A 1 721 ? -0.652 -5.971 -15.668 1.00 97.19 721 SER A N 1
ATOM 5437 C CA . SER A 1 721 ? -1.892 -6.026 -16.452 1.00 97.19 721 SER A CA 1
ATOM 5438 C C . SER A 1 721 ? -2.903 -4.941 -16.079 1.00 97.19 721 SER A C 1
ATOM 5440 O O . SER A 1 721 ? -3.165 -4.716 -14.907 1.00 97.19 721 SER A O 1
ATOM 5442 N N . ILE A 1 722 ? -3.579 -4.352 -17.062 1.00 97.75 722 ILE A N 1
ATOM 5443 C CA . ILE A 1 722 ? -4.718 -3.442 -16.862 1.00 97.75 722 ILE A CA 1
ATOM 5444 C C . ILE A 1 722 ? -5.932 -3.904 -17.696 1.00 97.75 722 ILE A C 1
ATOM 5446 O O . ILE A 1 722 ? -5.788 -4.703 -18.628 1.00 97.75 722 ILE A O 1
ATOM 5450 N N . PRO A 1 723 ? -7.164 -3.449 -17.393 1.00 96.94 723 PRO A N 1
ATOM 5451 C CA . PRO A 1 723 ? -8.365 -3.937 -18.066 1.00 96.94 723 PRO A CA 1
ATOM 5452 C C . PRO A 1 723 ? -8.330 -3.777 -19.587 1.00 96.94 723 PRO A C 1
ATOM 5454 O O . PRO A 1 723 ? -7.819 -2.798 -20.124 1.00 96.94 723 PRO A O 1
ATOM 5457 N N . GLY A 1 724 ? -8.963 -4.715 -20.296 1.00 94.44 724 GLY A N 1
ATOM 5458 C CA . GLY A 1 724 ? -9.044 -4.692 -21.760 1.00 94.44 724 GLY A CA 1
ATOM 5459 C C . GLY A 1 724 ? -7.959 -5.500 -22.474 1.00 94.44 724 GLY A C 1
ATOM 5460 O O . GLY A 1 724 ? -8.005 -5.603 -23.704 1.00 94.44 724 GLY A O 1
ATOM 5461 N N . GLY A 1 725 ? -7.062 -6.143 -21.724 1.00 92.62 725 GLY A N 1
ATOM 5462 C CA . GLY A 1 725 ? -5.951 -6.926 -22.267 1.00 92.62 725 GLY A CA 1
ATOM 5463 C C . GLY A 1 725 ? -4.683 -6.111 -22.521 1.00 92.62 725 GLY A C 1
ATOM 5464 O O . GLY A 1 725 ? -3.886 -6.524 -23.364 1.00 92.62 725 GLY A O 1
ATOM 5465 N N . ASP A 1 726 ? -4.558 -4.956 -21.864 1.00 96.38 726 ASP A N 1
ATOM 5466 C CA . ASP A 1 726 ? -3.436 -4.024 -21.979 1.00 96.38 726 ASP A CA 1
ATOM 5467 C C . ASP A 1 726 ? -2.556 -4.092 -20.712 1.00 96.38 726 ASP A C 1
ATOM 5469 O O . ASP A 1 726 ? -2.859 -4.813 -19.764 1.00 96.38 726 ASP A O 1
ATOM 5473 N N . TYR A 1 727 ? -1.447 -3.352 -20.696 1.00 96.06 727 TYR A N 1
ATOM 5474 C CA . TYR A 1 727 ? -0.454 -3.361 -19.616 1.00 96.06 727 TYR A CA 1
ATOM 5475 C C . TYR A 1 727 ? 0.091 -1.950 -19.395 1.00 96.06 727 TYR A C 1
ATOM 5477 O O . TYR A 1 727 ? 0.177 -1.183 -20.359 1.00 96.06 727 TYR A O 1
ATOM 5485 N N . ASP A 1 728 ? 0.473 -1.617 -18.162 1.00 95.38 728 ASP A N 1
ATOM 5486 C CA . ASP A 1 728 ? 1.001 -0.293 -17.813 1.00 95.38 728 ASP A CA 1
ATOM 5487 C C . ASP A 1 728 ? 1.925 -0.324 -16.579 1.00 95.38 728 ASP A C 1
ATOM 5489 O O . ASP A 1 728 ? 1.874 -1.264 -15.779 1.00 95.38 728 ASP A O 1
ATOM 5493 N N . SER A 1 729 ? 2.773 0.699 -16.434 1.00 94.12 729 SER A N 1
ATOM 5494 C CA . SER A 1 729 ? 3.747 0.830 -15.338 1.00 94.12 729 SER A CA 1
ATOM 5495 C C . SER A 1 729 ? 3.280 1.818 -14.281 1.00 94.12 729 SER A C 1
ATOM 5497 O O . SER A 1 729 ? 3.160 3.008 -14.571 1.00 94.12 729 SER A O 1
ATOM 5499 N N . TRP A 1 730 ? 3.044 1.350 -13.054 1.00 94.81 730 TRP A N 1
ATOM 5500 C CA . TRP A 1 730 ? 2.510 2.170 -11.961 1.00 94.81 730 TRP A CA 1
ATOM 5501 C C . TRP A 1 730 ? 3.449 2.229 -10.753 1.00 94.81 730 TRP A C 1
ATOM 5503 O O . TRP A 1 730 ? 4.339 1.394 -10.583 1.00 94.81 730 TRP A O 1
ATOM 5513 N N . ASN A 1 731 ? 3.219 3.245 -9.919 1.00 94.19 731 ASN A N 1
ATOM 5514 C CA . ASN A 1 731 ? 3.974 3.543 -8.709 1.00 94.19 731 ASN A CA 1
ATOM 5515 C C . ASN A 1 731 ? 3.058 3.460 -7.487 1.00 94.19 731 ASN A C 1
ATOM 5517 O O . ASN A 1 731 ? 1.959 4.016 -7.504 1.00 94.19 731 ASN A O 1
ATOM 5521 N N . GLY A 1 732 ? 3.525 2.828 -6.415 1.00 96.69 732 GLY A N 1
ATOM 5522 C CA . GLY A 1 732 ? 2.837 2.815 -5.131 1.00 96.69 732 GLY A CA 1
ATOM 5523 C C . GLY A 1 732 ? 3.240 1.645 -4.242 1.00 96.69 732 GLY A C 1
ATOM 5524 O O . GLY A 1 732 ? 3.629 0.576 -4.710 1.00 96.69 732 GLY A O 1
ATOM 5525 N N . THR A 1 733 ? 3.034 1.803 -2.936 1.00 98.06 733 THR A N 1
ATOM 5526 C CA . THR A 1 733 ? 3.026 0.671 -1.993 1.00 98.06 733 THR A CA 1
ATOM 5527 C C . THR A 1 733 ? 1.986 -0.375 -2.395 1.00 98.06 733 THR A C 1
ATOM 5529 O O . THR A 1 733 ? 2.235 -1.563 -2.236 1.00 98.06 733 THR A O 1
ATOM 5532 N N . SER A 1 734 ? 0.904 0.037 -3.067 1.00 97.75 734 SER A N 1
ATOM 5533 C CA . SER A 1 734 ? -0.057 -0.846 -3.736 1.00 97.75 734 SER A CA 1
ATOM 5534 C C . SER A 1 734 ? 0.557 -1.837 -4.729 1.00 97.75 734 SER A C 1
ATOM 5536 O O . SER A 1 734 ? -0.015 -2.910 -4.915 1.00 97.75 734 SER A O 1
ATOM 5538 N N . MET A 1 735 ? 1.684 -1.496 -5.363 1.00 98.31 735 MET A N 1
ATOM 5539 C CA . MET A 1 735 ? 2.422 -2.369 -6.281 1.00 98.31 735 MET A CA 1
ATOM 5540 C C . MET A 1 735 ? 3.484 -3.200 -5.543 1.00 98.31 735 MET A C 1
ATOM 5542 O O . MET A 1 735 ? 3.824 -4.288 -5.997 1.00 98.31 735 MET A O 1
ATOM 5546 N N . ALA A 1 736 ? 3.953 -2.752 -4.375 1.00 98.62 736 ALA A N 1
ATOM 5547 C CA . ALA A 1 736 ? 4.858 -3.515 -3.513 1.00 98.62 736 ALA A CA 1
ATOM 5548 C C . ALA A 1 736 ? 4.144 -4.661 -2.775 1.00 98.62 736 ALA A C 1
ATOM 5550 O O . ALA A 1 736 ? 4.626 -5.795 -2.784 1.00 98.62 736 ALA A O 1
ATOM 5551 N N . THR A 1 737 ? 2.965 -4.399 -2.201 1.00 98.88 737 THR A N 1
ATOM 5552 C CA . THR A 1 737 ? 2.119 -5.379 -1.493 1.00 98.88 737 THR A CA 1
ATOM 5553 C C . THR A 1 737 ? 1.921 -6.702 -2.254 1.00 98.88 737 THR A C 1
ATOM 5555 O O . THR A 1 737 ? 2.197 -7.754 -1.667 1.00 98.88 737 THR A O 1
ATOM 5558 N N . PRO A 1 738 ? 1.539 -6.715 -3.551 1.00 98.88 738 PRO A N 1
ATOM 5559 C CA . PRO A 1 738 ? 1.315 -7.957 -4.287 1.00 98.88 738 PRO A CA 1
ATOM 5560 C C . PRO A 1 738 ? 2.574 -8.800 -4.507 1.00 98.88 738 PRO A C 1
ATOM 5562 O O . PRO A 1 738 ? 2.463 -10.022 -4.618 1.00 98.88 738 PRO A O 1
ATOM 5565 N N . HIS A 1 739 ? 3.772 -8.204 -4.513 1.00 98.88 739 HIS A N 1
ATOM 5566 C CA . HIS A 1 739 ? 5.005 -8.993 -4.543 1.00 98.88 739 HIS A CA 1
ATOM 5567 C C . HIS A 1 739 ? 5.132 -9.828 -3.266 1.00 98.88 739 HIS A C 1
ATOM 5569 O O . HIS A 1 739 ? 5.353 -11.035 -3.336 1.00 98.88 739 HIS A O 1
ATOM 5575 N N . VAL A 1 740 ? 4.918 -9.210 -2.100 1.00 98.88 740 VAL A N 1
ATOM 5576 C CA . VAL A 1 740 ? 4.979 -9.903 -0.804 1.00 98.88 740 VAL A CA 1
ATOM 5577 C C . VAL A 1 740 ? 3.844 -10.916 -0.662 1.00 98.88 740 VAL A C 1
ATOM 5579 O O . VAL A 1 740 ? 4.096 -12.031 -0.212 1.00 98.88 740 VAL A O 1
ATOM 5582 N N . ALA A 1 741 ? 2.628 -10.592 -1.115 1.00 98.88 741 ALA A N 1
ATOM 5583 C CA . ALA A 1 741 ? 1.521 -11.550 -1.158 1.00 98.88 741 ALA A CA 1
ATOM 5584 C C . ALA A 1 741 ? 1.872 -12.790 -1.998 1.00 98.88 741 ALA A C 1
ATOM 5586 O O . ALA A 1 741 ? 1.624 -13.921 -1.573 1.00 98.88 741 ALA A O 1
ATOM 5587 N N . GLY A 1 742 ? 2.527 -12.603 -3.148 1.00 98.81 742 GLY A N 1
ATOM 5588 C CA . GLY A 1 742 ? 3.059 -13.701 -3.951 1.00 98.81 742 GLY A CA 1
ATOM 5589 C C . GLY A 1 742 ? 4.124 -14.522 -3.213 1.00 98.81 742 GLY A C 1
ATOM 5590 O O . GLY A 1 742 ? 4.041 -15.747 -3.198 1.00 98.81 742 GLY A O 1
ATOM 5591 N N . ILE A 1 743 ? 5.082 -13.880 -2.535 1.00 98.75 743 ILE A N 1
ATOM 5592 C CA . ILE A 1 743 ? 6.121 -14.580 -1.753 1.00 98.75 743 ILE A CA 1
ATOM 5593 C C . ILE A 1 743 ? 5.498 -15.414 -0.628 1.00 98.75 743 ILE A C 1
ATOM 5595 O O . ILE A 1 743 ? 5.835 -16.588 -0.476 1.00 98.75 743 ILE A O 1
ATOM 5599 N N . VAL A 1 744 ? 4.555 -14.844 0.127 1.00 98.75 744 VAL A N 1
ATOM 5600 C CA . VAL A 1 744 ? 3.823 -15.557 1.187 1.00 98.75 744 VAL A CA 1
ATOM 5601 C C . VAL A 1 744 ? 3.052 -16.741 0.606 1.00 98.75 744 VAL A C 1
ATOM 5603 O O . VAL A 1 744 ? 3.060 -17.825 1.181 1.00 98.75 744 VAL A O 1
ATOM 5606 N N . THR A 1 745 ? 2.462 -16.585 -0.578 1.00 98.88 745 THR A N 1
ATOM 5607 C CA . THR A 1 745 ? 1.783 -17.682 -1.282 1.00 98.88 745 THR A CA 1
ATOM 5608 C C . THR A 1 745 ? 2.747 -18.831 -1.601 1.00 98.88 745 THR A C 1
ATOM 5610 O O . THR A 1 745 ? 2.421 -19.995 -1.371 1.00 98.88 745 THR A O 1
ATOM 5613 N N . LEU A 1 746 ? 3.969 -18.531 -2.057 1.00 98.75 746 LEU A N 1
ATOM 5614 C CA . LEU A 1 746 ? 5.013 -19.541 -2.286 1.00 98.75 746 LEU A CA 1
ATOM 5615 C C . LEU A 1 746 ? 5.479 -20.204 -0.975 1.00 98.75 746 LEU A C 1
ATOM 5617 O O . LEU A 1 746 ? 5.771 -21.402 -0.952 1.00 98.75 746 LEU A O 1
ATOM 5621 N N . MET A 1 747 ? 5.528 -19.451 0.130 1.00 98.44 747 MET A N 1
ATOM 5622 C CA . MET A 1 747 ? 5.819 -19.993 1.463 1.00 98.44 747 MET A CA 1
ATOM 5623 C C . MET A 1 747 ? 4.742 -20.986 1.917 1.00 98.44 747 MET A C 1
ATOM 5625 O O . MET A 1 747 ? 5.080 -22.069 2.401 1.00 98.44 747 MET A O 1
ATOM 5629 N N . LEU A 1 748 ? 3.463 -20.646 1.737 1.00 98.12 748 LEU A N 1
ATOM 5630 C CA . LEU A 1 748 ? 2.334 -21.509 2.091 1.00 98.12 748 LEU A CA 1
ATOM 5631 C C . LEU A 1 748 ? 2.241 -22.736 1.178 1.00 98.12 748 LEU A C 1
ATOM 5633 O O . LEU A 1 748 ? 1.969 -23.831 1.662 1.00 98.12 748 LEU A O 1
ATOM 5637 N N . GLU A 1 749 ? 2.582 -22.629 -0.108 1.00 98.44 749 GLU A N 1
ATOM 5638 C CA . GLU A 1 749 ? 2.700 -23.811 -0.973 1.00 98.44 749 GLU A CA 1
ATOM 5639 C C . GLU A 1 749 ? 3.788 -24.775 -0.458 1.00 98.44 749 GLU A C 1
ATOM 5641 O O . GLU A 1 749 ? 3.614 -26.001 -0.461 1.00 98.44 749 GLU A O 1
ATOM 5646 N N . ALA A 1 750 ? 4.908 -24.231 0.030 1.00 97.00 750 ALA A N 1
ATOM 5647 C CA . ALA A 1 750 ? 5.988 -25.013 0.624 1.00 97.00 750 ALA A CA 1
ATOM 5648 C C . ALA A 1 750 ? 5.604 -25.647 1.973 1.00 97.00 750 ALA A C 1
ATOM 5650 O O . ALA A 1 750 ? 6.038 -26.770 2.269 1.00 97.00 750 ALA A O 1
ATOM 5651 N N . ASN A 1 751 ? 4.787 -24.965 2.779 1.00 95.44 751 ASN A N 1
ATOM 5652 C CA . ASN A 1 751 ? 4.199 -25.501 4.002 1.00 95.44 751 ASN A CA 1
ATOM 5653 C C . ASN A 1 751 ? 2.824 -24.865 4.310 1.00 95.44 751 ASN A C 1
ATOM 5655 O O . ASN A 1 751 ? 2.783 -23.798 4.922 1.00 95.44 751 ASN A O 1
ATOM 5659 N N . PRO A 1 752 ? 1.710 -25.553 3.992 1.00 93.19 752 PRO A N 1
ATOM 5660 C CA . PRO A 1 752 ? 0.364 -25.002 4.190 1.00 93.19 752 PRO A CA 1
ATOM 5661 C C . PRO A 1 752 ? -0.073 -24.871 5.655 1.00 93.19 752 PRO A C 1
ATOM 5663 O O . PRO A 1 752 ? -1.110 -24.286 5.929 1.00 93.19 752 PRO A O 1
ATOM 5666 N N . ASP A 1 753 ? 0.676 -25.452 6.600 1.00 89.94 753 ASP A N 1
ATOM 5667 C CA . ASP A 1 753 ? 0.332 -25.451 8.029 1.00 89.94 753 ASP A CA 1
ATOM 5668 C C . ASP A 1 753 ? 0.973 -24.270 8.797 1.00 89.94 753 ASP A C 1
ATOM 5670 O O . ASP A 1 753 ? 0.962 -24.274 10.031 1.00 89.94 753 ASP A O 1
ATOM 5674 N N . LEU A 1 754 ? 1.606 -23.311 8.108 1.00 89.50 754 LEU A N 1
ATOM 5675 C CA . LEU A 1 754 ? 2.225 -22.152 8.758 1.00 89.50 754 LEU A CA 1
ATOM 5676 C C . LEU A 1 754 ? 1.166 -21.248 9.394 1.00 89.50 754 LEU A C 1
ATOM 5678 O O . LEU A 1 754 ? 0.196 -20.860 8.751 1.00 89.50 754 LEU A O 1
ATOM 5682 N N . SER A 1 755 ? 1.392 -20.875 10.650 1.00 85.19 755 SER A N 1
ATOM 5683 C CA . SER A 1 755 ? 0.617 -19.821 11.313 1.00 85.19 755 SER A CA 1
ATOM 5684 C C . SER A 1 755 ? 1.097 -18.421 10.918 1.00 85.19 755 SER A C 1
ATOM 5686 O O . SER A 1 755 ? 2.257 -18.246 10.545 1.00 85.19 755 SER A O 1
ATOM 5688 N N . ASP A 1 756 ? 0.244 -17.408 11.091 1.00 88.25 756 ASP A N 1
ATOM 5689 C CA . ASP A 1 756 ? 0.610 -15.995 10.905 1.00 88.25 756 ASP A CA 1
ATOM 5690 C C . ASP A 1 756 ? 1.863 -15.602 11.690 1.00 88.25 756 ASP A C 1
ATOM 5692 O O . ASP A 1 756 ? 2.798 -15.035 11.130 1.00 88.25 756 ASP A O 1
ATOM 5696 N N . GLN A 1 757 ? 1.960 -16.028 12.952 1.00 82.44 757 GLN A N 1
ATOM 5697 C CA . GLN A 1 757 ? 3.153 -15.793 13.757 1.00 82.44 757 GLN A CA 1
ATOM 5698 C C . GLN A 1 757 ? 4.416 -16.402 13.119 1.00 82.44 757 GLN A C 1
ATOM 5700 O O . GLN A 1 757 ? 5.456 -15.747 13.077 1.00 82.44 757 GLN A O 1
ATOM 5705 N N . GLU A 1 758 ? 4.355 -17.640 12.621 1.00 86.50 758 GLU A N 1
ATOM 5706 C CA . GLU A 1 758 ? 5.506 -18.282 11.969 1.00 86.50 758 GLU A CA 1
ATOM 5707 C C . GLU A 1 758 ? 5.873 -17.586 10.652 1.00 86.50 758 GLU A C 1
ATOM 5709 O O . GLU A 1 758 ? 7.058 -17.424 10.360 1.00 86.50 758 GLU A O 1
ATOM 5714 N N . VAL A 1 759 ? 4.883 -17.128 9.879 1.00 91.94 759 VAL A N 1
ATOM 5715 C CA . VAL A 1 759 ? 5.110 -16.336 8.661 1.00 91.94 759 VAL A CA 1
ATOM 5716 C C . VAL A 1 759 ? 5.786 -15.009 9.001 1.00 91.94 759 VAL A C 1
ATOM 5718 O O . VAL A 1 759 ? 6.824 -14.698 8.421 1.00 91.94 759 VAL A O 1
ATOM 5721 N N . ARG A 1 760 ? 5.270 -14.267 9.987 1.00 89.00 760 ARG A N 1
ATOM 5722 C CA . ARG A 1 760 ? 5.844 -13.006 10.487 1.00 89.00 760 ARG A CA 1
ATOM 5723 C C . ARG A 1 760 ? 7.281 -13.180 10.986 1.00 89.00 760 ARG A C 1
ATOM 5725 O O . ARG A 1 760 ? 8.148 -12.358 10.681 1.00 89.00 760 ARG A O 1
ATOM 5732 N N . GLU A 1 761 ? 7.568 -14.266 11.706 1.00 84.44 761 GLU A N 1
ATOM 5733 C CA . GLU A 1 761 ? 8.922 -14.610 12.168 1.00 84.44 761 GLU A CA 1
ATOM 5734 C C . GLU A 1 761 ? 9.875 -14.924 10.999 1.00 84.44 761 GLU A C 1
ATOM 5736 O O . GLU A 1 761 ? 11.028 -14.483 11.000 1.00 84.44 761 GLU A O 1
ATOM 5741 N N . ILE A 1 762 ? 9.419 -15.663 9.983 1.00 84.62 762 ILE A N 1
ATOM 5742 C CA . ILE A 1 762 ? 10.238 -15.982 8.804 1.00 84.62 762 ILE A CA 1
ATOM 5743 C C . ILE A 1 762 ? 10.478 -14.732 7.958 1.00 84.62 762 ILE A C 1
ATOM 5745 O O . ILE A 1 762 ? 11.618 -14.472 7.586 1.00 84.62 762 ILE A O 1
ATOM 5749 N N . ILE A 1 763 ? 9.444 -13.937 7.691 1.00 88.00 763 ILE A N 1
ATOM 5750 C CA . ILE A 1 763 ? 9.539 -12.723 6.873 1.00 88.00 763 ILE A CA 1
ATOM 5751 C C . ILE A 1 763 ? 10.516 -11.731 7.501 1.00 88.00 763 ILE A C 1
ATOM 5753 O O . ILE A 1 763 ? 11.489 -11.359 6.854 1.00 88.00 763 ILE A O 1
ATOM 5757 N N . SER A 1 764 ? 10.346 -11.387 8.780 1.00 82.12 764 SER A N 1
ATOM 5758 C CA . SER A 1 764 ? 11.235 -10.439 9.479 1.00 82.12 764 SER A CA 1
ATOM 5759 C C . SER A 1 764 ? 12.692 -10.909 9.601 1.00 82.12 764 SER A C 1
ATOM 5761 O O . SER A 1 764 ? 13.593 -10.097 9.806 1.00 82.12 764 SER A O 1
ATOM 5763 N N . SER A 1 765 ? 12.951 -12.216 9.477 1.00 73.06 765 SER A N 1
ATOM 5764 C CA . SER A 1 765 ? 14.306 -12.787 9.489 1.00 73.06 765 SER A CA 1
ATOM 5765 C C . SER A 1 765 ? 14.885 -13.065 8.098 1.00 73.06 765 SER A C 1
ATOM 5767 O O . SER A 1 765 ? 16.071 -13.379 7.996 1.00 73.06 765 SER A O 1
ATOM 5769 N N . SER A 1 766 ? 14.083 -12.916 7.041 1.00 74.12 766 SER A N 1
ATOM 5770 C CA . SER A 1 766 ? 14.467 -13.158 5.642 1.00 74.12 766 SER A CA 1
ATOM 5771 C C . SER A 1 766 ? 14.738 -11.866 4.865 1.00 74.12 766 SER A C 1
ATOM 5773 O O . SER A 1 766 ? 14.768 -11.882 3.635 1.00 74.12 766 SER A O 1
ATOM 5775 N N . THR A 1 767 ? 14.917 -10.746 5.567 1.00 73.50 767 THR A N 1
ATOM 5776 C CA . THR A 1 767 ? 15.031 -9.407 4.981 1.00 73.50 767 THR A CA 1
ATOM 5777 C C . THR A 1 767 ? 16.405 -8.767 5.184 1.00 73.50 767 THR A C 1
ATOM 5779 O O . THR A 1 767 ? 17.159 -9.124 6.097 1.00 73.50 767 THR A O 1
ATOM 5782 N N . THR A 1 768 ? 16.730 -7.766 4.358 1.00 60.12 768 THR A N 1
ATOM 5783 C CA . THR A 1 768 ? 17.995 -7.011 4.442 1.00 60.12 768 THR A CA 1
ATOM 5784 C C . THR A 1 768 ? 17.781 -5.492 4.501 1.00 60.12 768 THR A C 1
ATOM 5786 O O . THR A 1 768 ? 17.196 -4.923 3.582 1.00 60.12 768 THR A O 1
ATOM 5789 N N . ASN A 1 769 ? 18.336 -4.821 5.528 1.00 44.22 769 ASN A N 1
ATOM 5790 C CA . ASN A 1 769 ? 18.355 -3.344 5.677 1.00 44.22 769 ASN A CA 1
ATOM 5791 C C . ASN A 1 769 ? 19.557 -2.660 4.991 1.00 44.22 769 ASN A C 1
ATOM 5793 O O . ASN A 1 769 ? 19.729 -1.445 5.059 1.00 44.22 769 ASN A O 1
ATOM 5797 N N . SER A 1 770 ? 20.417 -3.434 4.330 1.00 32.56 770 SER A N 1
ATOM 5798 C CA . SER A 1 770 ? 21.520 -2.922 3.518 1.00 32.56 770 SER A CA 1
ATOM 5799 C C . SER A 1 770 ? 21.298 -3.300 2.055 1.00 32.56 770 SER A C 1
ATOM 5801 O O . SER A 1 770 ? 20.712 -4.350 1.798 1.00 32.56 770 SER A O 1
ATOM 5803 N N . PRO A 1 771 ? 21.833 -2.530 1.090 1.00 27.34 771 PRO A N 1
ATOM 5804 C CA . PRO A 1 771 ? 21.872 -2.909 -0.325 1.00 27.34 771 PRO A CA 1
ATOM 5805 C C . PRO A 1 771 ? 22.854 -4.074 -0.593 1.00 27.34 771 PRO A C 1
ATOM 5807 O O . PRO A 1 771 ? 23.537 -4.111 -1.611 1.00 27.34 771 PRO A O 1
ATOM 5810 N N . THR A 1 772 ? 22.952 -5.033 0.330 1.00 27.45 772 THR A N 1
ATOM 5811 C CA . THR A 1 772 ? 23.886 -6.155 0.295 1.00 27.45 772 THR A CA 1
ATOM 5812 C C . THR A 1 772 ? 23.083 -7.450 0.256 1.00 27.45 772 THR A C 1
ATOM 5814 O O . THR A 1 772 ? 22.518 -7.874 1.262 1.00 27.45 772 THR A O 1
ATOM 5817 N N . ILE A 1 773 ? 23.025 -8.063 -0.926 1.00 31.81 773 ILE A N 1
ATOM 5818 C CA . ILE A 1 773 ? 22.370 -9.353 -1.166 1.00 31.81 773 ILE A CA 1
ATOM 5819 C C . ILE A 1 773 ? 23.097 -10.458 -0.378 1.00 31.81 773 ILE A C 1
ATOM 5821 O O . ILE A 1 773 ? 24.330 -10.510 -0.324 1.00 31.81 773 ILE A O 1
ATOM 5825 N N . THR A 1 774 ? 22.312 -11.324 0.261 1.00 30.23 774 THR A N 1
ATOM 5826 C CA . THR A 1 774 ? 22.737 -12.427 1.133 1.00 30.23 774 THR A CA 1
ATOM 5827 C C . THR A 1 774 ? 23.475 -13.536 0.363 1.00 30.23 774 THR A C 1
ATOM 5829 O O . THR A 1 774 ? 23.170 -13.827 -0.791 1.00 30.23 774 THR A O 1
ATOM 5832 N N . THR A 1 775 ? 24.438 -14.220 1.005 1.00 27.45 775 THR A N 1
ATOM 5833 C CA . THR A 1 775 ? 24.914 -15.537 0.540 1.00 27.45 775 THR A CA 1
ATOM 5834 C C . THR A 1 775 ? 24.765 -16.651 1.583 1.00 27.45 775 THR A C 1
ATOM 5836 O O . THR A 1 775 ? 24.816 -16.486 2.801 1.00 27.45 775 THR A O 1
ATOM 5839 N N . ASN A 1 776 ? 24.615 -17.828 0.989 1.00 28.98 776 ASN A N 1
ATOM 5840 C CA . ASN A 1 776 ? 24.321 -19.196 1.403 1.00 28.98 776 ASN A CA 1
ATOM 5841 C C . ASN A 1 776 ? 25.084 -19.863 2.588 1.00 28.98 776 ASN A C 1
ATOM 5843 O O . ASN A 1 776 ? 25.494 -21.020 2.470 1.00 28.98 776 ASN A O 1
ATOM 5847 N N . SER A 1 777 ? 25.286 -19.229 3.755 1.00 29.41 777 SER A N 1
ATOM 5848 C CA . SER A 1 777 ? 25.927 -19.952 4.889 1.00 29.41 777 SER A CA 1
ATOM 5849 C C . SER A 1 777 ? 25.383 -19.747 6.312 1.00 29.41 777 SER A C 1
ATOM 5851 O O . SER A 1 777 ? 26.001 -20.224 7.271 1.00 29.41 777 SER A O 1
ATOM 5853 N N . ASP A 1 778 ? 24.198 -19.155 6.473 1.00 33.44 778 ASP A N 1
ATOM 5854 C CA . ASP A 1 778 ? 23.728 -18.665 7.779 1.00 33.44 778 ASP A CA 1
ATOM 5855 C C . ASP A 1 778 ? 22.789 -19.575 8.603 1.00 33.44 778 ASP A C 1
ATOM 5857 O O . ASP A 1 778 ? 22.150 -19.110 9.541 1.00 33.44 778 ASP A O 1
ATOM 5861 N N . LEU A 1 779 ? 22.725 -20.896 8.371 1.00 36.38 779 LEU A N 1
ATOM 5862 C CA . LEU A 1 779 ? 21.785 -21.761 9.120 1.00 36.38 779 LEU A CA 1
ATOM 5863 C C . LEU A 1 779 ? 22.372 -23.078 9.659 1.00 36.38 779 LEU A C 1
ATOM 5865 O O . LEU A 1 779 ? 21.841 -24.168 9.461 1.00 36.38 779 LEU A O 1
ATOM 5869 N N . SER A 1 780 ? 23.429 -23.005 10.481 1.00 28.56 780 SER A N 1
ATOM 5870 C CA . SER A 1 780 ? 23.856 -24.160 11.312 1.00 28.56 780 SER A CA 1
ATOM 5871 C C . SER A 1 780 ? 23.697 -23.970 12.830 1.00 28.56 780 SER A C 1
ATOM 5873 O O . SER A 1 780 ? 24.309 -24.689 13.629 1.00 28.56 780 SER A O 1
ATOM 5875 N N . GLY A 1 781 ? 22.839 -23.029 13.243 1.00 30.31 781 GLY A N 1
ATOM 5876 C CA . GLY A 1 781 ? 22.755 -22.543 14.622 1.00 30.31 781 GLY A CA 1
ATOM 5877 C C . GLY A 1 781 ? 21.468 -22.789 15.415 1.00 30.31 781 GLY A C 1
ATOM 5878 O O . GLY A 1 781 ? 21.497 -22.521 16.612 1.00 30.31 781 GLY A O 1
ATOM 5879 N N . PHE A 1 782 ? 20.369 -23.309 14.858 1.00 30.73 782 PHE A N 1
ATOM 5880 C CA . PHE A 1 782 ? 19.102 -23.386 15.605 1.00 30.73 782 PHE A CA 1
ATOM 5881 C C . PHE A 1 782 ? 18.783 -24.799 16.092 1.00 30.73 782 PHE A C 1
ATOM 5883 O O . PHE A 1 782 ? 18.185 -25.647 15.432 1.00 30.73 782 PHE A O 1
ATOM 5890 N N . GLY A 1 783 ? 19.221 -25.072 17.321 1.00 24.44 783 GLY A N 1
ATOM 5891 C CA . GLY A 1 783 ? 18.724 -26.206 18.081 1.00 24.44 783 GLY A CA 1
ATOM 5892 C C . GLY A 1 783 ? 17.265 -25.974 18.455 1.00 24.44 783 GLY A C 1
ATOM 5893 O O . GLY A 1 783 ? 17.000 -25.250 19.410 1.00 24.44 783 GLY A O 1
ATOM 5894 N N . ILE A 1 784 ? 16.348 -26.646 17.755 1.00 26.53 784 ILE A N 1
ATOM 5895 C CA . ILE A 1 784 ? 14.933 -26.761 18.124 1.00 26.53 784 ILE A CA 1
ATOM 5896 C C . ILE A 1 784 ? 14.849 -27.307 19.559 1.00 26.53 784 ILE A C 1
ATOM 5898 O O . ILE A 1 784 ? 14.973 -28.513 19.807 1.00 26.53 784 ILE A O 1
ATOM 5902 N N . GLN A 1 785 ? 14.649 -26.421 20.536 1.00 25.95 785 GLN A N 1
ATOM 5903 C CA . GLN A 1 785 ? 14.084 -26.820 21.813 1.00 25.95 785 GLN A CA 1
ATOM 5904 C C . GLN A 1 785 ? 12.575 -26.863 21.642 1.00 25.95 785 GLN A C 1
ATOM 5906 O O . GLN A 1 785 ? 11.890 -25.856 21.732 1.00 25.95 785 GLN A O 1
ATOM 5911 N N . SER A 1 786 ? 12.072 -28.083 21.462 1.00 26.19 786 SER A N 1
ATOM 5912 C CA . SER A 1 786 ? 10.709 -28.438 21.836 1.00 26.19 786 SER A CA 1
ATOM 5913 C C . SER A 1 786 ? 10.461 -27.967 23.273 1.00 26.19 786 SER A C 1
ATOM 5915 O O . SER A 1 786 ? 10.869 -28.627 24.236 1.00 26.19 786 SER A O 1
ATOM 5917 N N . ALA A 1 787 ? 9.798 -26.822 23.426 1.00 23.83 787 ALA A N 1
ATOM 5918 C CA . ALA A 1 787 ? 9.253 -26.380 24.696 1.00 23.83 787 ALA A CA 1
ATOM 5919 C C . ALA A 1 787 ? 7.945 -27.134 24.943 1.00 23.83 787 ALA A C 1
ATOM 5921 O O . ALA A 1 787 ? 6.836 -26.623 24.845 1.00 23.83 787 ALA A O 1
ATOM 5922 N N . LYS A 1 788 ? 8.099 -28.400 25.339 1.00 24.06 788 LYS A N 1
ATOM 5923 C CA . LYS A 1 788 ? 7.169 -28.980 26.300 1.00 24.06 788 LYS A CA 1
ATOM 5924 C C . LYS A 1 788 ? 7.127 -28.073 27.527 1.00 24.06 788 LYS A C 1
ATOM 5926 O O . LYS A 1 788 ? 8.158 -27.846 28.155 1.00 24.06 788 LYS A O 1
ATOM 5931 N N . SER A 1 789 ? 5.918 -27.644 27.872 1.00 27.50 789 SER A N 1
ATOM 5932 C CA . SER A 1 789 ? 5.429 -27.415 29.234 1.00 27.50 789 SER A CA 1
ATOM 5933 C C . SER A 1 789 ? 6.381 -27.905 30.343 1.00 27.50 789 SER A C 1
ATOM 5935 O O . SER A 1 789 ? 6.568 -29.114 30.501 1.00 27.50 789 SER A O 1
ATOM 5937 N N . SER A 1 790 ? 6.958 -26.967 31.110 1.00 24.73 790 SER A N 1
ATOM 5938 C CA . SER A 1 790 ? 6.942 -26.979 32.587 1.00 24.73 790 SER A CA 1
ATOM 5939 C C . SER A 1 790 ? 7.754 -25.824 33.212 1.00 24.73 790 SER A C 1
ATOM 5941 O O . SER A 1 790 ? 8.982 -25.865 33.233 1.00 24.73 790 SER A O 1
ATOM 5943 N N . GLU A 1 791 ? 7.009 -24.880 33.801 1.00 27.20 791 GLU A N 1
ATOM 5944 C CA . GLU A 1 791 ? 7.210 -24.183 35.091 1.00 27.20 791 GLU A CA 1
ATOM 5945 C C . GLU A 1 791 ? 8.462 -23.314 35.354 1.00 27.20 791 GLU A C 1
ATOM 5947 O O . GLU A 1 791 ? 9.542 -23.840 35.611 1.00 27.20 791 GLU A O 1
ATOM 5952 N N . ILE A 1 792 ? 8.248 -21.995 35.550 1.00 24.34 792 ILE A N 1
ATOM 5953 C CA . ILE A 1 792 ? 8.061 -21.384 36.892 1.00 24.34 792 ILE A CA 1
ATOM 5954 C C . ILE A 1 792 ? 7.022 -20.242 36.810 1.00 24.34 792 ILE A C 1
ATOM 5956 O O . ILE A 1 792 ? 7.370 -19.093 36.565 1.00 24.34 792 ILE A O 1
ATOM 5960 N N . ALA A 1 793 ? 5.761 -20.544 37.123 1.00 24.34 793 ALA A N 1
ATOM 5961 C CA . ALA A 1 793 ? 4.854 -19.592 37.768 1.00 24.34 793 ALA A CA 1
ATOM 5962 C C . ALA A 1 793 ? 4.691 -20.027 39.239 1.00 24.34 793 ALA A C 1
ATOM 5964 O O . ALA A 1 793 ? 4.673 -21.232 39.517 1.00 24.34 793 ALA A O 1
ATOM 5965 N N . PRO A 1 794 ? 4.590 -19.113 40.221 1.00 24.17 794 PRO A N 1
ATOM 5966 C CA . PRO A 1 794 ? 4.312 -19.490 41.600 1.00 24.17 794 PRO A CA 1
ATOM 5967 C C . PRO A 1 794 ? 2.842 -19.924 41.773 1.00 24.17 794 PRO A C 1
ATOM 5969 O O . PRO A 1 794 ? 1.980 -19.131 42.116 1.00 24.17 794 PRO A O 1
ATOM 5972 N N . SER A 1 795 ? 2.614 -21.224 41.564 1.00 22.73 795 SER A N 1
ATOM 5973 C CA . SER A 1 795 ? 1.668 -22.148 42.220 1.00 22.73 795 SER A CA 1
ATOM 5974 C C . SER A 1 795 ? 0.249 -21.685 42.604 1.00 22.73 795 SER A C 1
ATOM 5976 O O . SER A 1 795 ? 0.097 -20.989 43.605 1.00 22.73 795 SER A O 1
ATOM 5978 N N . PHE A 1 796 ? -0.771 -22.323 42.010 1.00 23.75 796 PHE A N 1
ATOM 5979 C CA . PHE A 1 796 ? -1.854 -23.014 42.741 1.00 23.75 796 PHE A CA 1
ATOM 5980 C C . PHE A 1 796 ? -2.417 -24.189 41.897 1.00 23.75 796 PHE A C 1
ATOM 5982 O O . PHE A 1 796 ? -2.732 -24.023 40.728 1.00 23.75 796 PHE A O 1
ATOM 5989 N N . GLU A 1 797 ? -2.457 -25.394 42.487 1.00 23.28 797 GLU A N 1
ATOM 5990 C CA . GLU A 1 797 ? -2.686 -26.713 41.850 1.00 23.28 797 GLU A CA 1
ATOM 5991 C C . GLU A 1 797 ? -4.144 -27.012 41.441 1.00 23.28 797 GLU A C 1
ATOM 5993 O O . GLU A 1 797 ? -5.051 -26.796 42.244 1.00 23.28 797 GLU A O 1
ATOM 5998 N N . PHE A 1 798 ? -4.333 -27.745 40.331 1.00 22.00 798 PHE A N 1
ATOM 5999 C CA . PHE A 1 798 ? -5.361 -28.794 40.218 1.00 22.00 798 PHE A CA 1
ATOM 6000 C C . PHE A 1 798 ? -4.791 -30.080 39.584 1.00 22.00 798 PHE A C 1
ATOM 6002 O O . PHE A 1 798 ? -3.853 -30.057 38.798 1.00 22.00 798 PHE A O 1
ATOM 6009 N N . GLN A 1 799 ? -5.303 -31.223 40.046 1.00 25.42 799 GLN A N 1
ATOM 6010 C CA . GLN A 1 799 ? -4.726 -32.569 39.931 1.00 25.42 799 GLN A CA 1
ATOM 6011 C C . GLN A 1 799 ? -4.924 -33.231 38.555 1.00 25.42 799 GLN A C 1
ATOM 6013 O O . GLN A 1 799 ? -6.050 -33.322 38.079 1.00 25.42 799 GLN A O 1
ATOM 6018 N N . ASN A 1 800 ? -3.852 -33.826 38.017 1.00 24.92 800 ASN A N 1
ATOM 6019 C CA . ASN A 1 800 ? -3.877 -34.766 36.888 1.00 24.92 800 ASN A CA 1
ATOM 6020 C C . ASN A 1 800 ? -4.467 -36.137 37.274 1.00 24.92 800 ASN A C 1
ATOM 6022 O O . ASN A 1 800 ? -4.124 -36.686 38.326 1.00 24.92 800 ASN A O 1
ATOM 6026 N N . ASP A 1 801 ? -5.226 -36.745 36.358 1.00 25.78 801 ASP A N 1
ATOM 6027 C CA . ASP A 1 801 ? -5.328 -38.205 36.231 1.00 25.78 801 ASP A CA 1
ATOM 6028 C C . ASP A 1 801 ? -5.190 -38.607 34.752 1.00 25.78 801 ASP A C 1
ATOM 6030 O O . ASP A 1 801 ? -6.088 -38.400 33.937 1.00 25.78 801 ASP A O 1
ATOM 6034 N N . ASP A 1 802 ? -4.024 -39.167 34.428 1.00 32.81 802 ASP A N 1
ATOM 6035 C CA . ASP A 1 802 ? -3.692 -39.818 33.164 1.00 32.81 802 ASP A CA 1
ATOM 6036 C C . ASP A 1 802 ? -4.514 -41.100 32.985 1.00 32.81 802 ASP A C 1
ATOM 6038 O O . ASP A 1 802 ? -4.436 -41.997 33.827 1.00 32.81 802 ASP A O 1
ATOM 6042 N N . SER A 1 803 ? -5.183 -41.267 31.838 1.00 28.58 803 SER A N 1
ATOM 6043 C CA . SER A 1 803 ? -5.098 -42.486 31.003 1.00 28.58 803 SER A CA 1
ATOM 6044 C C . SER A 1 803 ? -6.254 -42.610 30.011 1.00 28.58 803 SER A C 1
ATOM 6046 O O . SER A 1 803 ? -7.309 -43.030 30.453 1.00 28.58 803 SER A O 1
ATOM 6048 N N . ILE A 1 804 ? -6.028 -42.427 28.695 1.00 26.30 804 ILE A N 1
ATOM 6049 C CA . ILE A 1 804 ? -6.494 -43.322 27.598 1.00 26.30 804 ILE A CA 1
ATOM 6050 C C . ILE A 1 804 ? -5.610 -43.068 26.343 1.00 26.30 804 ILE A C 1
ATOM 6052 O O . ILE A 1 804 ? -5.379 -41.912 26.009 1.00 26.30 804 ILE A O 1
ATOM 6056 N N . PRO A 1 805 ? -5.088 -44.100 25.644 1.00 25.81 805 PRO A N 1
ATOM 6057 C CA . PRO A 1 805 ? -4.336 -43.940 24.393 1.00 25.81 805 PRO A CA 1
ATOM 6058 C C . PRO A 1 805 ? -5.275 -43.729 23.190 1.00 25.81 805 PRO A C 1
ATOM 6060 O O . PRO A 1 805 ? -6.244 -44.473 23.039 1.00 25.81 805 PRO A O 1
ATOM 6063 N N . VAL A 1 806 ? -4.965 -42.765 22.320 1.00 24.22 806 VAL A N 1
ATOM 6064 C CA . VAL A 1 806 ? -5.703 -42.517 21.069 1.00 24.22 806 VAL A CA 1
ATOM 6065 C C . VAL A 1 806 ? -5.239 -43.509 19.993 1.00 24.22 806 VAL A C 1
ATOM 6067 O O . VAL A 1 806 ? -4.080 -43.509 19.582 1.00 24.22 806 VAL A O 1
ATOM 6070 N N . GLU A 1 807 ? -6.144 -44.399 19.578 1.00 25.00 807 GLU A N 1
ATOM 6071 C CA . GLU A 1 807 ? -6.068 -45.111 18.297 1.00 25.00 807 GLU A CA 1
ATOM 6072 C C . GLU A 1 807 ? -6.476 -44.142 17.176 1.00 25.00 807 GLU A C 1
ATOM 6074 O O . GLU A 1 807 ? -7.502 -43.476 17.284 1.00 25.00 807 GLU A O 1
ATOM 6079 N N . ILE A 1 808 ? -5.682 -44.090 16.105 1.00 27.22 808 ILE A N 1
ATOM 6080 C CA . ILE A 1 808 ? -5.966 -43.330 14.878 1.00 27.22 808 ILE A CA 1
ATOM 6081 C C . ILE A 1 808 ? -7.160 -43.976 14.149 1.00 27.22 808 ILE A C 1
ATOM 6083 O O . ILE A 1 808 ? -7.071 -45.171 13.839 1.00 27.22 808 ILE A O 1
ATOM 6087 N N . PRO A 1 809 ? -8.246 -43.246 13.824 1.00 25.94 809 PRO A N 1
ATOM 6088 C CA . PRO A 1 809 ? -9.234 -43.713 12.865 1.00 25.94 809 PRO A CA 1
ATOM 6089 C C . PRO A 1 809 ? -8.776 -43.401 11.432 1.00 25.94 809 PRO A C 1
ATOM 6091 O O . PRO A 1 809 ? -8.453 -42.268 11.094 1.00 25.94 809 PRO A O 1
ATOM 6094 N N . GLU A 1 810 ? -8.767 -44.431 10.586 1.00 31.34 810 GLU A N 1
ATOM 6095 C CA . GLU A 1 810 ? -8.777 -44.299 9.126 1.00 31.34 810 GLU A CA 1
ATOM 6096 C C . GLU A 1 810 ? -10.051 -43.563 8.670 1.00 31.34 810 GLU A C 1
ATOM 6098 O O . GLU A 1 810 ? -11.151 -43.939 9.077 1.00 31.34 810 GLU A O 1
ATOM 6103 N N . SER A 1 811 ? -9.867 -42.584 7.774 1.00 36.81 811 SER A N 1
ATOM 6104 C CA . SER A 1 811 ? -10.871 -41.893 6.945 1.00 36.81 811 SER A CA 1
ATOM 6105 C C . SER A 1 811 ? -12.072 -41.300 7.694 1.00 36.81 811 SER A C 1
ATOM 6107 O O . SER A 1 811 ? -13.085 -41.980 7.884 1.00 36.81 811 SER A O 1
ATOM 6109 N N . ALA A 1 812 ? -11.976 -40.016 8.046 1.00 26.34 812 ALA A N 1
ATOM 6110 C CA . ALA A 1 812 ? -13.144 -39.199 8.339 1.00 26.34 812 ALA A CA 1
ATOM 6111 C C . ALA A 1 812 ? -13.776 -38.723 7.020 1.00 26.34 812 ALA A C 1
ATOM 6113 O O . ALA A 1 812 ? -13.105 -38.227 6.119 1.00 26.34 812 ALA A O 1
ATOM 6114 N N . ASP A 1 813 ? -15.067 -38.994 6.927 1.00 26.27 813 ASP A N 1
ATOM 6115 C CA . ASP A 1 813 ? -16.031 -38.550 5.929 1.00 26.27 813 ASP A CA 1
ATOM 6116 C C . ASP A 1 813 ? -16.199 -37.028 6.096 1.00 26.27 813 ASP A C 1
ATOM 6118 O O . ASP A 1 813 ? -16.587 -36.586 7.178 1.00 26.27 813 ASP A O 1
ATOM 6122 N N . ILE A 1 814 ? -15.874 -36.226 5.078 1.00 29.52 814 ILE A N 1
ATOM 6123 C CA . ILE A 1 814 ? -15.994 -34.755 5.109 1.00 29.52 814 ILE A CA 1
ATOM 6124 C C . ILE A 1 814 ? -17.453 -34.373 4.828 1.00 29.52 814 ILE A C 1
ATOM 6126 O O . ILE A 1 814 ? -17.803 -33.876 3.763 1.00 29.52 814 ILE A O 1
ATOM 6130 N N . THR A 1 815 ? -18.342 -34.705 5.760 1.00 27.25 815 THR A N 1
ATOM 6131 C CA . THR A 1 815 ? -19.739 -34.239 5.755 1.00 27.25 815 THR A CA 1
ATOM 6132 C C . THR A 1 815 ? -20.140 -33.634 7.096 1.00 27.25 815 THR A C 1
ATOM 6134 O O . THR A 1 815 ? -21.329 -33.570 7.399 1.00 27.25 815 THR A O 1
ATOM 6137 N N . ASP A 1 816 ? -19.166 -33.253 7.921 1.00 30.52 816 ASP A N 1
ATOM 6138 C CA . ASP A 1 816 ? -19.407 -32.538 9.172 1.00 30.52 816 ASP A CA 1
ATOM 6139 C C . ASP A 1 816 ? -19.032 -31.068 8.963 1.00 30.52 816 ASP A C 1
ATOM 6141 O O . ASP A 1 816 ? -17.927 -30.639 9.267 1.00 30.52 816 ASP A O 1
ATOM 6145 N N . LEU A 1 817 ? -19.961 -30.327 8.354 1.00 31.17 817 LEU A N 1
ATOM 6146 C CA . LEU A 1 817 ? -19.930 -28.870 8.167 1.00 31.17 817 LEU A CA 1
ATOM 6147 C C . LEU A 1 817 ? -20.295 -28.124 9.468 1.00 31.17 817 LEU A C 1
ATOM 6149 O O . LEU A 1 817 ? -20.822 -27.026 9.425 1.00 31.17 817 LEU A O 1
ATOM 6153 N N . SER A 1 818 ? -20.070 -28.710 10.647 1.00 32.94 818 SER A N 1
ATOM 6154 C CA . SER A 1 818 ? -20.402 -28.063 11.926 1.00 32.94 818 SER A CA 1
ATOM 6155 C C . SER A 1 818 ? -19.283 -27.154 12.453 1.00 32.94 818 SER A C 1
ATOM 6157 O O . SER A 1 818 ? -19.221 -26.916 13.655 1.00 32.94 818 SER A O 1
ATOM 6159 N N . ALA A 1 819 ? -18.353 -26.748 11.588 1.00 33.59 819 ALA A N 1
ATOM 6160 C CA . ALA A 1 819 ? -17.236 -25.853 11.897 1.00 33.59 819 ALA A CA 1
ATOM 6161 C C . ALA A 1 819 ? -17.274 -24.577 11.032 1.00 33.59 819 ALA A C 1
ATOM 6163 O O . ALA A 1 819 ? -16.257 -23.921 10.875 1.00 33.59 819 ALA A O 1
ATOM 6164 N N . VAL A 1 820 ? -18.438 -24.266 10.444 1.00 34.47 820 VAL A N 1
ATOM 6165 C CA . VAL A 1 820 ? -18.674 -23.095 9.575 1.00 34.47 820 VAL A CA 1
ATOM 6166 C C . VAL A 1 820 ? -19.701 -22.127 10.197 1.00 34.47 820 VAL A C 1
ATOM 6168 O O . VAL A 1 820 ? -20.192 -21.235 9.524 1.00 34.47 820 VAL A O 1
ATOM 6171 N N . ASP A 1 821 ? -20.056 -22.302 11.475 1.00 48.44 821 ASP A N 1
ATOM 6172 C CA . ASP A 1 821 ? -21.153 -21.567 12.138 1.00 48.44 821 ASP A CA 1
ATOM 6173 C C . ASP A 1 821 ? -20.683 -20.284 12.864 1.00 48.44 821 ASP A C 1
ATOM 6175 O O . ASP A 1 821 ? -21.423 -19.752 13.683 1.00 48.44 821 ASP A O 1
ATOM 6179 N N . ASP A 1 822 ? -19.484 -19.759 12.593 1.00 64.88 822 ASP A N 1
ATOM 6180 C CA . ASP A 1 822 ? -18.895 -18.659 13.384 1.00 64.88 822 ASP A CA 1
ATOM 6181 C C . ASP A 1 822 ? -19.245 -17.248 12.860 1.00 64.88 822 ASP A C 1
ATOM 6183 O O . ASP A 1 822 ? -18.822 -16.256 13.450 1.00 64.88 822 ASP A O 1
ATOM 6187 N N . LEU A 1 823 ? -20.037 -17.129 11.787 1.00 61.88 823 LEU A N 1
ATOM 6188 C CA . LEU A 1 823 ? -20.438 -15.838 11.220 1.00 61.88 823 LEU A CA 1
ATOM 6189 C C . LEU A 1 823 ? -21.926 -15.781 10.867 1.00 61.88 823 LEU A C 1
ATOM 6191 O O . LEU A 1 823 ? -22.461 -16.691 10.235 1.00 61.88 823 LEU A O 1
ATOM 6195 N N . VAL A 1 824 ? -22.581 -14.679 11.229 1.00 80.12 824 VAL A N 1
ATOM 6196 C CA . VAL A 1 824 ? -23.993 -14.421 10.933 1.00 80.12 824 VAL A CA 1
ATOM 6197 C C . VAL A 1 824 ? -24.137 -13.089 10.202 1.00 80.12 824 VAL A C 1
ATOM 6199 O O . VAL A 1 824 ? -23.840 -12.035 10.755 1.00 80.12 824 VAL A O 1
ATOM 6202 N N . PHE A 1 825 ? -24.623 -13.128 8.961 1.00 77.00 825 PHE A N 1
ATOM 6203 C CA . PHE A 1 825 ? -24.986 -11.926 8.211 1.00 77.00 825 PHE A CA 1
ATOM 6204 C C . PHE A 1 825 ? -26.483 -11.640 8.325 1.00 77.00 825 PHE A C 1
ATOM 6206 O O . PHE A 1 825 ? -27.316 -12.538 8.166 1.00 77.00 825 PHE A O 1
ATOM 6213 N N . GLY A 1 826 ? -26.817 -10.377 8.564 1.00 78.06 826 GLY A N 1
ATOM 6214 C CA . GLY A 1 826 ? -28.153 -9.843 8.367 1.00 78.06 826 GLY A CA 1
ATOM 6215 C C . GLY A 1 826 ? -28.380 -9.369 6.931 1.00 78.06 826 GLY A C 1
ATOM 6216 O O . GLY A 1 826 ? -27.681 -9.727 5.980 1.00 78.06 826 GLY A O 1
ATOM 6217 N N . THR A 1 827 ? -29.435 -8.594 6.758 1.00 77.38 827 THR A N 1
ATOM 6218 C CA . THR A 1 827 ? -29.930 -8.064 5.498 1.00 77.38 827 THR A CA 1
ATOM 6219 C C . THR A 1 827 ? -29.901 -6.538 5.534 1.00 77.38 827 THR A C 1
ATOM 6221 O O . THR A 1 827 ? -29.474 -5.905 6.483 1.00 77.38 827 THR A O 1
ATOM 6224 N N . SER A 1 828 ? -30.371 -5.894 4.467 1.00 74.88 828 SER A N 1
ATOM 6225 C CA . SER A 1 828 ? -30.580 -4.441 4.474 1.00 74.88 828 SER A CA 1
ATOM 6226 C C . SER A 1 828 ? -31.934 -4.030 5.087 1.00 74.88 828 SER A C 1
ATOM 6228 O O . SER A 1 828 ? -32.500 -3.008 4.689 1.00 74.88 828 SER A O 1
ATOM 6230 N N . ASN A 1 829 ? -32.562 -4.888 5.892 1.00 83.19 829 ASN A N 1
ATOM 6231 C CA . ASN A 1 829 ? -33.813 -4.605 6.595 1.00 83.19 829 ASN A CA 1
ATOM 6232 C C . ASN A 1 829 ? -33.644 -5.003 8.056 1.00 83.19 829 ASN A C 1
ATOM 6234 O O . ASN A 1 829 ? -32.814 -5.838 8.340 1.00 83.19 829 ASN A O 1
ATOM 6238 N N . ASN A 1 830 ? -34.562 -4.555 8.914 1.00 88.94 830 ASN A N 1
ATOM 6239 C CA . ASN A 1 830 ? -34.607 -4.965 10.315 1.00 88.94 830 ASN A CA 1
ATOM 6240 C C . ASN A 1 830 ? -34.554 -6.491 10.500 1.00 88.94 830 ASN A C 1
ATOM 6242 O O . ASN A 1 830 ? -35.519 -7.202 10.167 1.00 88.94 830 ASN A O 1
ATOM 6246 N N . ASP A 1 831 ? -33.481 -6.949 11.120 1.00 88.19 831 ASP A N 1
ATOM 6247 C CA . ASP A 1 831 ? -33.208 -8.329 11.455 1.00 88.19 831 ASP A CA 1
ATOM 6248 C C . ASP A 1 831 ? -33.413 -8.601 12.947 1.00 88.19 831 ASP A C 1
ATOM 6250 O O . ASP A 1 831 ? -33.502 -7.723 13.807 1.00 88.19 831 ASP A O 1
ATOM 6254 N N . THR A 1 832 ? -33.632 -9.871 13.271 1.00 94.12 832 THR A N 1
ATOM 6255 C CA . THR A 1 832 ? -33.774 -10.316 14.656 1.00 94.12 832 THR A CA 1
ATOM 6256 C C . THR A 1 832 ? -33.053 -11.635 14.805 1.00 94.12 832 THR A C 1
ATOM 6258 O O . THR A 1 832 ? -33.538 -12.651 14.306 1.00 94.12 832 THR A O 1
ATOM 6261 N N . LEU A 1 833 ? -31.936 -11.586 15.517 1.00 91.69 833 LEU A N 1
ATOM 6262 C CA . LEU A 1 833 ? -31.033 -12.691 15.779 1.00 91.69 833 LEU A CA 1
ATOM 6263 C C . LEU A 1 833 ? -31.086 -13.010 17.268 1.00 91.69 833 LEU A C 1
ATOM 6265 O O . LEU A 1 833 ? -30.839 -12.151 18.112 1.00 91.69 833 LEU A O 1
ATOM 6269 N N . ASN A 1 834 ? -31.488 -14.227 17.623 1.00 90.94 834 ASN A N 1
ATOM 6270 C CA . ASN A 1 834 ? -31.720 -14.577 19.020 1.00 90.94 834 ASN A CA 1
ATOM 6271 C C . ASN A 1 834 ? -31.145 -15.946 19.386 1.00 90.94 834 ASN A C 1
ATOM 6273 O O . ASN A 1 834 ? -31.712 -16.980 19.027 1.00 90.94 834 ASN A O 1
ATOM 6277 N N . ALA A 1 835 ? -30.129 -15.944 20.256 1.00 88.12 835 ALA A N 1
ATOM 6278 C CA . ALA A 1 835 ? -29.450 -17.147 20.743 1.00 88.12 835 ALA A CA 1
ATOM 6279 C C . ALA A 1 835 ? -30.383 -18.143 21.474 1.00 88.12 835 ALA A C 1
ATOM 6281 O O . ALA A 1 835 ? -30.042 -19.309 21.700 1.00 88.12 835 ALA A O 1
ATOM 6282 N N . ALA A 1 836 ? -31.590 -17.720 21.869 1.00 86.25 836 ALA A N 1
ATOM 6283 C CA . ALA A 1 836 ? -32.612 -18.577 22.469 1.00 86.25 836 ALA A CA 1
ATOM 6284 C C . ALA A 1 836 ? -33.413 -19.405 21.468 1.00 86.25 836 ALA A C 1
ATOM 6286 O O . ALA A 1 836 ? -34.012 -20.418 21.869 1.00 86.25 836 ALA A O 1
ATOM 6287 N N .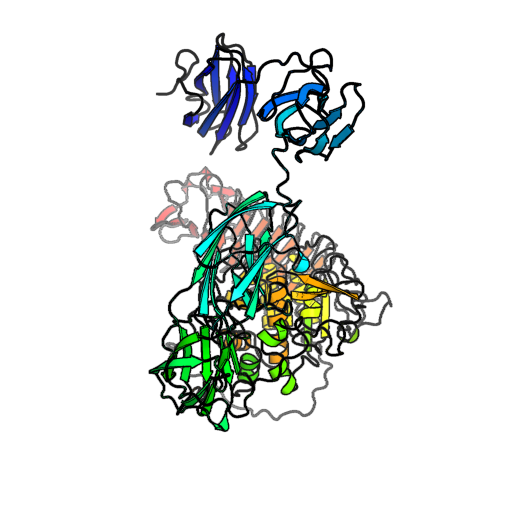 ASP A 1 837 ? -33.477 -18.992 20.204 1.00 85.88 837 ASP A N 1
ATOM 6288 C CA . ASP A 1 837 ? -34.137 -19.766 19.164 1.00 85.88 837 ASP A CA 1
ATOM 6289 C C . ASP A 1 837 ? -33.137 -20.730 18.524 1.00 85.88 837 ASP A C 1
ATOM 6291 O O . ASP A 1 837 ? -32.256 -20.367 17.768 1.00 85.88 837 ASP A O 1
ATOM 6295 N N . GLN A 1 838 ? -33.318 -22.024 18.793 1.00 80.62 838 GLN A N 1
ATOM 6296 C CA . GLN A 1 838 ? -32.455 -23.090 18.267 1.00 80.62 838 GLN A CA 1
ATOM 6297 C C . GLN A 1 838 ? -32.518 -23.260 16.738 1.00 80.62 838 GLN A C 1
ATOM 6299 O O . GLN A 1 838 ? -31.913 -24.195 16.218 1.00 80.62 838 GLN A O 1
ATOM 6304 N N . ASN A 1 839 ? -33.338 -22.472 16.039 1.00 81.19 839 ASN A N 1
ATOM 6305 C CA . ASN A 1 839 ? -33.399 -22.446 14.577 1.00 81.19 839 ASN A CA 1
ATOM 6306 C C . ASN A 1 839 ? -32.865 -21.130 13.993 1.00 81.19 839 ASN A C 1
ATOM 6308 O O . ASN A 1 839 ? -32.979 -20.948 12.783 1.00 81.19 839 ASN A O 1
ATOM 6312 N N . ASP A 1 840 ? -32.377 -20.225 14.838 1.00 84.44 840 ASP A N 1
ATOM 6313 C CA . ASP A 1 840 ? -31.716 -18.989 14.438 1.00 84.44 840 ASP A CA 1
ATOM 6314 C C . ASP A 1 840 ? -30.262 -19.295 14.039 1.00 84.44 840 ASP A C 1
ATOM 6316 O O . ASP A 1 840 ? -29.642 -20.146 14.689 1.00 84.44 840 ASP A O 1
ATOM 6320 N N . PRO A 1 841 ? -29.722 -18.673 12.973 1.00 81.56 841 PRO A N 1
ATOM 6321 C CA . PRO A 1 841 ? -28.298 -18.780 12.647 1.00 81.56 841 PRO A CA 1
ATOM 6322 C C . PRO A 1 841 ? -27.397 -18.233 13.767 1.00 81.56 841 PRO A C 1
ATOM 6324 O O . PRO A 1 841 ? -26.267 -18.693 13.926 1.00 81.56 841 PRO A O 1
ATOM 6327 N N . TYR A 1 842 ? -27.899 -17.309 14.588 1.00 87.31 842 TYR A N 1
ATOM 6328 C CA . TYR A 1 842 ? -27.184 -16.802 15.748 1.00 87.31 842 TYR A CA 1
ATOM 6329 C C . TYR A 1 842 ? -27.382 -17.703 16.969 1.00 87.31 842 TYR A C 1
ATOM 6331 O O . TYR A 1 842 ? -28.438 -17.753 17.597 1.00 87.31 842 TYR A O 1
ATOM 6339 N N . THR A 1 843 ? -26.324 -18.423 17.319 1.00 85.06 843 THR A N 1
ATOM 6340 C CA . THR A 1 843 ? -26.226 -19.320 18.474 1.00 85.06 843 THR A CA 1
ATOM 6341 C C . THR A 1 843 ? -25.690 -18.624 19.731 1.00 85.06 843 THR A C 1
ATOM 6343 O O . THR A 1 843 ? -25.878 -19.143 20.838 1.00 85.06 843 THR A O 1
ATOM 6346 N N . GLY A 1 844 ? -25.042 -17.464 19.572 1.00 83.31 844 GLY A N 1
ATOM 6347 C CA . GLY A 1 844 ? -24.413 -16.693 20.645 1.00 83.31 844 GLY A CA 1
ATOM 6348 C C . GLY A 1 844 ? -23.133 -17.325 21.205 1.00 83.31 844 GLY A C 1
ATOM 6349 O O . GLY A 1 844 ? -22.793 -17.103 22.368 1.00 83.31 844 GLY A O 1
ATOM 6350 N N . ASN A 1 845 ? -22.428 -18.149 20.431 1.00 84.00 845 ASN A N 1
ATOM 6351 C CA . ASN A 1 845 ? -21.185 -18.779 20.869 1.00 84.00 845 ASN A CA 1
ATOM 6352 C C . ASN A 1 845 ? -20.043 -18.524 19.884 1.00 84.00 845 ASN A C 1
ATOM 6354 O O . ASN A 1 845 ? -19.981 -19.188 18.855 1.00 84.00 845 ASN A O 1
ATOM 6358 N N . ASN A 1 846 ? -19.132 -17.620 20.249 1.00 78.25 846 ASN A N 1
ATOM 6359 C CA . ASN A 1 846 ? -17.943 -17.248 19.485 1.00 78.25 846 ASN A CA 1
ATOM 6360 C C . ASN A 1 846 ? -18.257 -16.808 18.046 1.00 78.25 846 ASN A C 1
ATOM 6362 O O . ASN A 1 846 ? -17.484 -17.078 17.131 1.00 78.25 846 ASN A O 1
ATOM 6366 N N . GLN A 1 847 ? -19.409 -16.159 17.848 1.00 80.38 847 GLN A N 1
ATOM 6367 C CA . GLN A 1 847 ? -19.857 -15.730 16.528 1.00 80.38 847 GLN A CA 1
ATOM 6368 C C . GLN A 1 847 ? -19.560 -14.260 16.280 1.00 80.38 847 GLN A C 1
ATOM 6370 O O . GLN A 1 847 ? -19.788 -13.411 17.142 1.00 80.38 847 GLN A O 1
ATOM 6375 N N . ILE A 1 848 ? -19.109 -13.962 15.070 1.00 77.19 848 ILE A N 1
ATOM 6376 C CA . ILE A 1 848 ? -19.129 -12.619 14.514 1.00 77.19 848 ILE A CA 1
ATOM 6377 C C . ILE A 1 848 ? -20.497 -12.414 13.853 1.00 77.19 848 ILE A C 1
ATOM 6379 O O . ILE A 1 848 ? -21.004 -13.303 13.172 1.00 77.19 848 ILE A O 1
ATOM 6383 N N . THR A 1 849 ? -21.122 -11.264 14.049 1.00 85.00 849 THR A N 1
ATOM 6384 C CA . THR A 1 849 ? -22.436 -10.957 13.485 1.00 85.00 849 THR A CA 1
ATOM 6385 C C . THR A 1 849 ? -22.402 -9.579 12.858 1.00 85.00 849 THR A C 1
ATOM 6387 O O . THR A 1 849 ? -22.156 -8.620 13.575 1.00 85.00 849 THR A O 1
ATOM 6390 N N . PHE A 1 850 ? -22.696 -9.472 11.565 1.00 82.75 850 PHE A N 1
ATOM 6391 C CA . PHE A 1 850 ? -22.886 -8.191 10.882 1.00 82.75 850 PHE A CA 1
ATOM 6392 C C . PHE A 1 850 ? -24.351 -8.078 10.485 1.00 82.75 850 PHE A C 1
ATOM 6394 O O . PHE A 1 850 ? -24.772 -8.748 9.539 1.00 82.75 850 PHE A O 1
ATOM 6401 N N . THR A 1 851 ? -25.150 -7.287 11.201 1.00 84.38 851 THR A N 1
ATOM 6402 C CA . THR A 1 851 ? -26.589 -7.196 10.900 1.00 84.38 851 THR A CA 1
ATOM 6403 C C . THR A 1 851 ? -26.871 -6.345 9.668 1.00 84.38 851 THR A C 1
ATOM 6405 O O . THR A 1 851 ? -27.740 -6.701 8.876 1.00 84.38 851 THR A O 1
ATOM 6408 N N . GLY A 1 852 ? -26.021 -5.355 9.388 1.00 76.12 852 GLY A N 1
ATOM 6409 C CA . GLY A 1 852 ? -26.026 -4.624 8.128 1.00 76.12 852 GLY A CA 1
ATOM 6410 C C . GLY A 1 852 ? -26.746 -3.288 8.245 1.00 76.12 852 GLY A C 1
ATOM 6411 O O . GLY A 1 852 ? -26.209 -2.348 8.814 1.00 76.12 852 GLY A O 1
ATOM 6412 N N . ALA A 1 853 ? -27.896 -3.142 7.588 1.00 73.94 853 ALA A N 1
ATOM 6413 C CA . ALA A 1 853 ? -28.669 -1.901 7.647 1.00 73.94 853 ALA A CA 1
ATOM 6414 C C . ALA A 1 853 ? -30.112 -2.209 8.039 1.00 73.94 853 ALA A C 1
ATOM 6416 O O . ALA A 1 853 ? -30.724 -3.100 7.461 1.00 73.94 853 ALA A O 1
ATOM 6417 N N . GLY A 1 854 ? -30.709 -1.399 8.905 1.00 86.25 854 GLY A N 1
ATOM 6418 C CA . GLY A 1 854 ? -32.013 -1.683 9.504 1.00 86.25 854 GLY A CA 1
ATOM 6419 C C . GLY A 1 854 ? -31.979 -1.376 10.993 1.00 86.25 854 GLY A C 1
ATOM 6420 O O . GLY A 1 854 ? -30.913 -1.196 11.532 1.00 86.25 854 GLY A O 1
ATOM 6421 N N . GLU A 1 855 ? -33.134 -1.258 11.652 1.00 94.44 855 GLU A N 1
ATOM 6422 C CA . GLU A 1 855 ? -33.141 -1.253 13.129 1.00 94.44 855 GLU A CA 1
ATOM 6423 C C . GLU A 1 855 ? -33.180 -2.720 13.584 1.00 94.44 855 GLU A C 1
ATOM 6425 O O . GLU A 1 855 ? -34.247 -3.361 13.536 1.00 94.44 855 GLU A O 1
ATOM 6430 N N . ASP A 1 856 ? -32.015 -3.243 13.937 1.00 93.94 856 ASP A N 1
ATOM 6431 C CA . ASP A 1 856 ? -31.706 -4.647 14.155 1.00 93.94 856 ASP A CA 1
ATOM 6432 C C . ASP A 1 856 ? -31.695 -5.014 15.644 1.00 93.94 856 ASP A C 1
ATOM 6434 O O . ASP A 1 856 ? -31.510 -4.192 16.540 1.00 93.94 856 ASP A O 1
ATOM 6438 N N . LEU A 1 857 ? -31.956 -6.291 15.929 1.00 96.19 857 LEU A N 1
ATOM 6439 C CA . LEU A 1 857 ? -31.973 -6.835 17.287 1.00 96.19 857 LEU A CA 1
ATOM 6440 C C . LEU A 1 857 ? -31.100 -8.088 17.361 1.00 96.19 857 LEU A C 1
ATOM 6442 O O . LEU A 1 857 ? -31.470 -9.114 16.784 1.00 96.19 857 LEU A O 1
ATOM 6446 N N . VAL A 1 858 ? -30.016 -8.049 18.142 1.00 94.56 858 VAL A N 1
ATOM 6447 C CA . VAL A 1 858 ? -29.138 -9.208 18.396 1.00 94.56 858 VAL A CA 1
ATOM 6448 C C . VAL A 1 858 ? -29.136 -9.552 19.879 1.00 94.56 858 VAL A C 1
ATOM 6450 O O . VAL A 1 858 ? -28.575 -8.838 20.702 1.00 94.56 858 VAL A O 1
ATOM 6453 N N . ASP A 1 859 ? -29.758 -10.671 20.244 1.00 93.31 859 ASP A N 1
ATOM 6454 C CA . ASP A 1 859 ? -29.871 -11.124 21.632 1.00 93.31 859 ASP A CA 1
ATOM 6455 C C . ASP A 1 859 ? -28.939 -12.311 21.924 1.00 93.31 859 ASP A C 1
ATOM 6457 O O . ASP A 1 859 ? -29.314 -13.478 21.752 1.00 93.31 859 ASP A O 1
ATOM 6461 N N . GLY A 1 860 ? -27.721 -12.003 22.386 1.00 88.44 860 GLY A N 1
ATOM 6462 C CA . GLY A 1 860 ? -26.707 -12.956 22.863 1.00 88.44 860 GLY A CA 1
ATOM 6463 C C . GLY A 1 860 ? -26.740 -13.209 24.374 1.00 88.44 860 GLY A C 1
ATOM 6464 O O . GLY A 1 860 ? -25.994 -14.046 24.886 1.00 88.44 860 GLY A O 1
ATOM 6465 N N . SER A 1 861 ? -27.648 -12.552 25.105 1.00 85.81 861 SER A N 1
ATOM 6466 C CA . SER A 1 861 ? -27.624 -12.446 26.575 1.00 85.81 861 SER A CA 1
ATOM 6467 C C . SER A 1 861 ? -27.695 -13.766 27.353 1.00 85.81 861 SER A C 1
ATOM 6469 O O . SER A 1 861 ? -27.381 -13.818 28.544 1.00 85.81 861 SER A O 1
ATOM 6471 N N . ILE A 1 862 ? -28.137 -14.851 26.715 1.00 75.19 862 ILE A N 1
ATOM 6472 C CA . ILE A 1 862 ? -28.346 -16.151 27.365 1.00 75.19 862 ILE A CA 1
ATOM 6473 C C . ILE A 1 862 ? -27.336 -17.231 26.961 1.00 75.19 862 ILE A C 1
ATOM 6475 O O . ILE A 1 862 ? -27.464 -18.376 27.420 1.00 75.19 862 ILE A O 1
ATOM 6479 N N . ALA A 1 863 ? -26.380 -16.914 26.091 1.00 64.69 863 ALA A N 1
ATOM 6480 C CA . ALA A 1 863 ? -25.431 -17.896 25.603 1.00 64.69 863 ALA A CA 1
ATOM 6481 C C . ALA A 1 863 ? -24.350 -18.206 26.653 1.00 64.69 863 ALA A C 1
ATOM 6483 O O . ALA A 1 863 ? -23.895 -17.343 27.398 1.00 64.69 863 ALA A O 1
ATOM 6484 N N . GLY A 1 864 ? -24.012 -19.492 26.793 1.00 58.88 864 GLY A N 1
ATOM 6485 C CA . GLY A 1 864 ? -23.189 -19.983 27.907 1.00 58.88 864 GLY A CA 1
ATOM 6486 C C . GLY A 1 864 ? -21.679 -19.906 27.687 1.00 58.88 864 GLY A C 1
ATOM 6487 O O . GLY A 1 864 ? -20.945 -19.972 28.673 1.00 58.88 864 GLY A O 1
ATOM 6488 N N . ASP A 1 865 ? -21.249 -19.791 26.429 1.00 64.12 865 ASP A N 1
ATOM 6489 C CA . ASP A 1 865 ? -19.847 -19.902 26.013 1.00 64.12 865 ASP A CA 1
ATOM 6490 C C . ASP A 1 865 ? -19.279 -18.557 25.477 1.00 64.12 865 ASP A C 1
ATOM 6492 O O . ASP A 1 865 ? -18.068 -18.366 25.559 1.00 64.12 865 ASP A O 1
ATOM 6496 N N . GLY A 1 866 ? -20.134 -17.575 25.128 1.00 74.06 866 GLY A N 1
ATOM 6497 C CA . GLY A 1 866 ? -19.760 -16.157 24.981 1.00 74.06 866 GLY A CA 1
ATOM 6498 C C . GLY A 1 866 ? -18.852 -15.838 23.789 1.00 74.06 866 GLY A C 1
ATOM 6499 O O . GLY A 1 866 ? -18.881 -16.563 22.802 1.00 74.06 866 GLY A O 1
ATOM 6500 N N . SER A 1 867 ? -18.025 -14.791 23.892 1.00 81.50 867 SER A N 1
ATOM 6501 C CA . SER A 1 867 ? -17.011 -14.402 22.889 1.00 81.50 867 SER A CA 1
ATOM 6502 C C . SER A 1 867 ? -17.540 -13.968 21.517 1.00 81.50 867 SER A C 1
ATOM 6504 O O . SER A 1 867 ? -16.834 -14.042 20.516 1.00 81.50 867 SER A O 1
ATOM 6506 N N . ASN A 1 868 ? -18.775 -13.488 21.458 1.00 85.31 868 ASN A N 1
ATOM 6507 C CA . ASN A 1 868 ? -19.374 -12.970 20.236 1.00 85.31 868 ASN A CA 1
ATOM 6508 C C . ASN A 1 868 ? -18.862 -11.564 19.914 1.00 85.31 868 ASN A C 1
ATOM 6510 O O . ASN A 1 868 ? -18.533 -10.803 20.819 1.00 85.31 868 ASN A O 1
ATOM 6514 N N . ARG A 1 869 ? -18.855 -11.205 18.632 1.00 87.12 869 ARG A N 1
ATOM 6515 C CA . ARG A 1 869 ? -18.616 -9.848 18.129 1.00 87.12 869 ARG A CA 1
ATOM 6516 C C . ARG A 1 869 ? -19.828 -9.445 17.301 1.00 87.12 869 ARG A C 1
ATOM 6518 O O . ARG A 1 869 ? -20.009 -9.974 16.214 1.00 87.12 869 ARG A O 1
ATOM 6525 N N . ASN A 1 870 ? -20.693 -8.588 17.829 1.00 91.12 870 ASN A N 1
ATOM 6526 C CA . ASN A 1 870 ? -21.934 -8.206 17.154 1.00 91.12 870 ASN A CA 1
ATOM 6527 C C . ASN A 1 870 ? -21.863 -6.746 16.708 1.00 91.12 870 ASN A C 1
ATOM 6529 O O . ASN A 1 870 ? -21.694 -5.875 17.558 1.00 91.12 870 ASN A O 1
ATOM 6533 N N . TYR A 1 871 ? -22.026 -6.515 15.410 1.00 89.31 871 TYR A N 1
ATOM 6534 C CA . TYR A 1 871 ? -22.011 -5.215 14.747 1.00 89.31 871 TYR A CA 1
ATOM 6535 C C . TYR A 1 871 ? -23.429 -4.884 14.274 1.00 89.31 871 TYR A C 1
ATOM 6537 O O . TYR A 1 871 ? -23.996 -5.659 13.494 1.00 89.31 871 TYR A O 1
ATOM 6545 N N . GLY A 1 872 ? -23.987 -3.787 14.794 1.00 88.00 872 GLY A N 1
ATOM 6546 C CA . GLY A 1 872 ? -25.319 -3.271 14.460 1.00 88.00 872 GLY A CA 1
ATOM 6547 C C . GLY A 1 872 ? -25.339 -2.602 13.085 1.00 88.00 872 GLY A C 1
ATOM 6548 O O . GLY A 1 872 ? -26.087 -2.997 12.189 1.00 88.00 872 GLY A O 1
ATOM 6549 N N . GLY A 1 873 ? -24.401 -1.684 12.862 1.00 84.06 873 GLY A N 1
ATOM 6550 C CA . GLY A 1 873 ? -24.263 -0.973 11.599 1.00 84.06 873 GLY A CA 1
ATOM 6551 C C . GLY A 1 873 ? -24.838 0.438 11.691 1.00 84.06 873 GLY A C 1
ATOM 6552 O O . GLY A 1 873 ? -24.671 1.135 12.674 1.00 84.06 873 GLY A O 1
ATOM 6553 N N . SER A 1 874 ? -25.435 0.943 10.610 1.00 81.62 874 SER A N 1
ATOM 6554 C CA . SER A 1 874 ? -25.681 2.398 10.465 1.00 81.62 874 SER A CA 1
ATOM 6555 C C . SER A 1 874 ? -27.029 2.922 10.993 1.00 81.62 874 SER A C 1
ATOM 6557 O O . SER A 1 874 ? -27.460 4.024 10.623 1.00 81.62 874 SER A O 1
ATOM 6559 N N . ASN A 1 875 ? -27.786 2.125 11.741 1.00 92.19 875 ASN A N 1
ATOM 6560 C CA . ASN A 1 875 ? -29.129 2.477 12.194 1.00 92.19 875 ASN A CA 1
ATOM 6561 C C . ASN A 1 875 ? -29.323 2.148 13.677 1.00 92.19 875 ASN A C 1
ATOM 6563 O O . ASN A 1 875 ? -28.454 1.587 14.296 1.00 92.19 875 ASN A O 1
ATOM 6567 N N . ALA A 1 876 ? -30.460 2.556 14.254 1.00 95.69 876 ALA A N 1
ATOM 6568 C CA . ALA A 1 876 ? -30.694 2.401 15.690 1.00 95.69 876 ALA A CA 1
ATOM 6569 C C . ALA A 1 876 ? -30.944 0.931 16.072 1.00 95.69 876 ALA A C 1
ATOM 6571 O O . ALA A 1 876 ? -32.062 0.430 15.887 1.00 95.69 876 ALA A O 1
ATOM 6572 N N . ASP A 1 877 ? -29.932 0.296 16.649 1.00 96.69 877 ASP A N 1
ATOM 6573 C CA . ASP A 1 877 ? -29.849 -1.136 16.903 1.00 96.69 877 ASP A CA 1
ATOM 6574 C C . ASP A 1 877 ? -29.906 -1.490 18.395 1.00 96.69 877 ASP A C 1
ATOM 6576 O O . ASP A 1 877 ? -29.539 -0.723 19.287 1.00 96.69 877 ASP A O 1
ATOM 6580 N N . GLU A 1 878 ? -30.401 -2.693 18.695 1.00 97.69 878 GLU A N 1
ATOM 6581 C CA . GLU A 1 878 ? -30.471 -3.241 20.051 1.00 97.69 878 GLU A CA 1
ATOM 6582 C C . GLU A 1 878 ? -29.598 -4.506 20.157 1.00 97.69 878 GLU A C 1
ATOM 6584 O O . GLU A 1 878 ? -29.965 -5.585 19.680 1.00 97.69 878 GLU A O 1
ATOM 6589 N N . LEU A 1 879 ? -28.451 -4.403 20.831 1.00 96.69 879 LEU A N 1
ATOM 6590 C CA . LEU A 1 879 ? -27.475 -5.487 20.970 1.00 96.69 879 LEU A CA 1
ATOM 6591 C C . LEU A 1 879 ? -27.360 -5.932 22.433 1.00 96.69 879 LEU A C 1
ATOM 6593 O O . LEU A 1 879 ? -27.115 -5.123 23.323 1.00 96.69 879 LEU A O 1
ATOM 6597 N N . PHE A 1 880 ? -27.489 -7.231 22.707 1.00 94.88 880 PHE A N 1
ATOM 6598 C CA . PHE A 1 880 ? -27.419 -7.779 24.064 1.00 94.88 880 PHE A CA 1
ATOM 6599 C C . PHE A 1 880 ? -26.274 -8.778 24.217 1.00 94.88 880 PHE A C 1
ATOM 6601 O O . PHE A 1 880 ? -26.225 -9.800 23.530 1.00 94.88 880 PHE A O 1
ATOM 6608 N N . ALA A 1 881 ? -25.398 -8.521 25.186 1.00 92.00 881 ALA A N 1
ATOM 6609 C CA . ALA A 1 881 ? -24.237 -9.343 25.500 1.00 92.00 881 ALA A CA 1
ATOM 6610 C C . ALA A 1 881 ? -24.517 -10.339 26.634 1.00 92.00 881 ALA A C 1
ATOM 6612 O O . ALA A 1 881 ? -25.231 -10.063 27.604 1.00 92.00 881 ALA A O 1
ATOM 6613 N N . GLY A 1 882 ? -23.909 -11.513 26.512 1.00 89.25 882 GLY A N 1
ATOM 6614 C CA . GLY A 1 882 ? -23.755 -12.530 27.537 1.00 89.25 882 GLY A CA 1
ATOM 6615 C C . GLY A 1 882 ? -22.398 -12.424 28.245 1.00 89.25 882 GLY A C 1
ATOM 6616 O O . GLY A 1 882 ? -22.285 -11.829 29.315 1.00 89.25 882 GLY A O 1
ATOM 6617 N N . ASN A 1 883 ? -21.356 -13.075 27.739 1.00 86.44 883 ASN A N 1
ATOM 6618 C CA . ASN A 1 883 ? -20.081 -13.180 28.454 1.00 86.44 883 ASN A CA 1
ATOM 6619 C C . ASN A 1 883 ? -18.898 -13.006 27.516 1.00 86.44 883 ASN A C 1
ATOM 6621 O O . ASN A 1 883 ? -18.773 -13.766 26.565 1.00 86.44 883 ASN A O 1
ATOM 6625 N N . ASN A 1 884 ? -17.960 -12.122 27.863 1.00 84.06 884 ASN A N 1
ATOM 6626 C CA . ASN A 1 884 ? -16.776 -11.862 27.042 1.00 84.06 884 ASN A CA 1
ATOM 6627 C C . ASN A 1 884 ? -17.119 -11.433 25.599 1.00 84.06 884 ASN A C 1
ATOM 6629 O O . ASN A 1 884 ? -16.341 -11.691 24.686 1.00 84.06 884 ASN A O 1
ATOM 6633 N N . ASP A 1 885 ? -18.290 -10.829 25.397 1.00 89.25 885 ASP A N 1
ATOM 6634 C CA . ASP A 1 885 ? -18.774 -10.401 24.087 1.00 89.25 885 ASP A CA 1
ATOM 6635 C C . ASP A 1 885 ? -18.319 -8.970 23.774 1.00 89.25 885 ASP A C 1
ATOM 6637 O O . ASP A 1 885 ? -18.143 -8.146 24.676 1.00 89.25 885 ASP A O 1
ATOM 6641 N N . ARG A 1 886 ? -18.162 -8.661 22.488 1.00 90.00 886 ARG A N 1
ATOM 6642 C CA . ARG A 1 886 ? -17.965 -7.312 21.960 1.00 90.00 886 ARG A CA 1
ATOM 6643 C C . ARG A 1 886 ? -19.227 -6.890 21.206 1.00 90.00 886 ARG A C 1
ATOM 6645 O O . ARG A 1 886 ? -19.713 -7.643 20.362 1.00 90.00 886 ARG A O 1
ATOM 6652 N N . LEU A 1 887 ? -19.774 -5.727 21.536 1.00 94.19 887 LEU A N 1
ATOM 6653 C CA . LEU A 1 887 ? -20.922 -5.128 20.857 1.00 94.19 887 LEU A CA 1
ATOM 6654 C C . LEU A 1 887 ? -20.487 -3.804 20.236 1.00 94.19 887 LEU A C 1
ATOM 6656 O O . LEU A 1 887 ? -19.853 -3.007 20.927 1.00 94.19 887 LEU A O 1
ATOM 6660 N N . PHE A 1 888 ? -20.856 -3.579 18.984 1.00 91.62 888 PHE A N 1
ATOM 6661 C CA . PHE A 1 888 ? -20.537 -2.381 18.217 1.00 91.62 888 PHE A CA 1
ATOM 6662 C C . PHE A 1 888 ? -21.842 -1.819 17.654 1.00 91.62 888 PHE A C 1
ATOM 6664 O O . PHE A 1 888 ? -22.479 -2.496 16.849 1.00 91.62 888 PHE A O 1
ATOM 6671 N N . GLY A 1 889 ? -22.260 -0.644 18.126 1.00 89.62 889 GLY A N 1
ATOM 6672 C CA . GLY A 1 889 ? -23.416 0.069 17.579 1.00 89.62 889 GLY A CA 1
ATOM 6673 C C . GLY A 1 889 ? -23.115 0.571 16.170 1.00 89.62 889 GLY A C 1
ATOM 6674 O O . GLY A 1 889 ? -23.752 0.143 15.219 1.00 89.62 889 GLY A O 1
ATOM 6675 N N . GLU A 1 890 ? -21.982 1.267 16.040 1.00 86.69 890 GLU A N 1
ATOM 6676 C CA . GLU A 1 890 ? -21.477 1.959 14.850 1.00 86.69 890 GLU A CA 1
ATOM 6677 C C . GLU A 1 890 ? -22.145 3.301 14.588 1.00 86.69 890 GLU A C 1
ATOM 6679 O O . GLU A 1 890 ? -21.518 4.308 14.880 1.00 86.69 890 GLU A O 1
ATOM 6684 N N . GLY A 1 891 ? -23.327 3.366 13.985 1.00 79.88 891 GLY A N 1
ATOM 6685 C CA . GLY A 1 891 ? -23.975 4.648 13.723 1.00 79.88 891 GLY A CA 1
ATOM 6686 C C . GLY A 1 891 ? -25.468 4.575 13.962 1.00 79.88 891 GLY A C 1
ATOM 6687 O O . GLY A 1 891 ? -26.119 3.640 13.524 1.00 79.88 891 GLY A O 1
ATOM 6688 N N . GLY A 1 892 ? -26.050 5.617 14.539 1.00 92.00 892 GLY A N 1
ATOM 6689 C CA . GLY A 1 892 ? -27.440 5.594 14.983 1.00 92.00 892 GLY A CA 1
ATOM 6690 C C . GLY A 1 892 ? -27.519 5.675 16.501 1.00 92.00 892 GLY A C 1
ATOM 6691 O O . GLY A 1 892 ? -26.519 5.670 17.184 1.00 92.00 892 GLY A O 1
ATOM 6692 N N . ASN A 1 893 ? -28.728 5.847 17.047 1.00 96.56 893 ASN A N 1
ATOM 6693 C CA . ASN A 1 893 ? -28.871 5.901 18.507 1.00 96.56 893 ASN A CA 1
ATOM 6694 C C . ASN A 1 893 ? -29.144 4.487 19.021 1.00 96.56 893 ASN A C 1
ATOM 6696 O O . ASN A 1 893 ? -30.307 4.056 19.039 1.00 96.56 893 ASN A O 1
ATOM 6700 N N . ASP A 1 894 ? -28.089 3.801 19.424 1.00 97.62 894 ASP A N 1
ATOM 6701 C CA . ASP A 1 894 ? -28.074 2.378 19.714 1.00 97.62 894 ASP A CA 1
ATOM 6702 C C . ASP A 1 894 ? -28.301 2.073 21.192 1.00 97.62 894 ASP A C 1
ATOM 6704 O O . ASP A 1 894 ? -28.196 2.912 22.091 1.00 97.62 894 ASP A O 1
ATOM 6708 N N . THR A 1 895 ? -28.682 0.829 21.472 1.00 98.06 895 THR A N 1
ATOM 6709 C CA . THR A 1 895 ? -28.790 0.298 22.831 1.00 98.06 895 THR A CA 1
ATOM 6710 C C . THR A 1 895 ? -27.972 -0.976 22.956 1.00 98.06 895 THR A C 1
ATOM 6712 O O . THR A 1 895 ? -28.346 -2.027 22.436 1.00 98.06 895 THR A O 1
ATOM 6715 N N . LEU A 1 896 ? -26.876 -0.901 23.708 1.00 97.44 896 LEU A N 1
ATOM 6716 C CA . LEU A 1 896 ? -25.956 -2.010 23.937 1.00 97.44 896 LEU A CA 1
ATOM 6717 C C . LEU A 1 896 ? -26.072 -2.461 25.399 1.00 97.44 896 LEU A C 1
ATOM 6719 O O . LEU A 1 896 ? -25.742 -1.711 26.315 1.00 97.44 896 LEU A O 1
ATOM 6723 N N . ASP A 1 897 ? -26.533 -3.687 25.653 1.00 95.44 897 ASP A N 1
ATOM 6724 C CA . ASP A 1 897 ? -26.870 -4.167 27.001 1.00 95.44 897 ASP A CA 1
ATOM 6725 C C . ASP A 1 897 ? -26.112 -5.445 27.402 1.00 95.44 897 ASP A C 1
ATOM 6727 O O . ASP A 1 897 ? -26.420 -6.552 26.963 1.00 95.44 897 ASP A O 1
ATOM 6731 N N . ALA A 1 898 ? -25.161 -5.306 28.327 1.00 93.50 898 ALA A N 1
ATOM 6732 C CA . ALA A 1 898 ? -24.445 -6.398 28.996 1.00 93.50 898 ALA A CA 1
ATOM 6733 C C . ALA A 1 898 ? -24.970 -6.710 30.410 1.00 93.50 898 ALA A C 1
ATOM 6735 O O . ALA A 1 898 ? -24.410 -7.539 31.129 1.00 93.50 898 ALA A O 1
ATOM 6736 N N . SER A 1 899 ? -26.062 -6.083 30.854 1.00 89.25 899 SER A N 1
ATOM 6737 C CA . SER A 1 899 ? -26.532 -6.155 32.245 1.00 89.25 899 SER A CA 1
ATOM 6738 C C . SER A 1 899 ? -26.993 -7.543 32.703 1.00 89.25 899 SER A C 1
ATOM 6740 O O . SER A 1 899 ? -27.119 -7.780 33.910 1.00 89.25 899 SER A O 1
ATOM 6742 N N . GLN A 1 900 ? -27.291 -8.454 31.771 1.00 83.00 900 GLN A N 1
ATOM 6743 C CA . GLN A 1 900 ? -27.640 -9.851 32.065 1.00 83.00 900 GLN A CA 1
ATOM 6744 C C . GLN A 1 900 ? -26.432 -10.804 32.005 1.00 83.00 900 GLN A C 1
ATOM 6746 O O . GLN A 1 900 ? -26.570 -11.976 32.370 1.00 83.00 900 GLN A O 1
ATOM 6751 N N . GLY A 1 901 ? -25.276 -10.298 31.579 1.00 76.50 901 GLY A N 1
ATOM 6752 C CA . GLY A 1 901 ? -24.053 -11.040 31.330 1.00 76.50 901 GLY A CA 1
ATOM 6753 C C . GLY A 1 901 ? -23.237 -11.433 32.565 1.00 76.50 901 GLY A C 1
ATOM 6754 O O . GLY A 1 901 ? -23.582 -11.091 33.697 1.00 76.50 901 GLY A O 1
ATOM 6755 N N . THR A 1 902 ? -22.138 -12.175 32.362 1.00 74.31 902 THR A N 1
ATOM 6756 C CA . THR A 1 902 ? -21.206 -12.575 33.447 1.00 74.31 902 THR A CA 1
ATOM 6757 C C . THR A 1 902 ? -19.877 -11.803 33.489 1.00 74.31 902 THR A C 1
ATOM 6759 O O . THR A 1 902 ? -19.008 -12.163 34.291 1.00 74.31 902 THR A O 1
ATOM 6762 N N . GLY A 1 903 ? -19.768 -10.713 32.720 1.00 76.38 903 GLY A N 1
ATOM 6763 C CA . GLY A 1 903 ? -18.660 -9.747 32.724 1.00 76.38 903 GLY A CA 1
ATOM 6764 C C . GLY A 1 903 ? -17.618 -9.935 31.615 1.00 76.38 903 GLY A C 1
ATOM 6765 O O . GLY A 1 903 ? -17.659 -10.919 30.874 1.00 76.38 903 GLY A O 1
ATOM 6766 N N . ASN A 1 904 ? -16.644 -9.022 31.546 1.00 83.50 904 ASN A N 1
ATOM 6767 C CA . ASN A 1 904 ? -15.625 -8.877 30.488 1.00 83.50 904 ASN A CA 1
ATOM 6768 C C . ASN A 1 904 ? -16.180 -8.530 29.103 1.00 83.50 904 ASN A C 1
ATOM 6770 O O . ASN A 1 904 ? -15.517 -8.791 28.100 1.00 83.50 904 ASN A O 1
ATOM 6774 N N . ASN A 1 905 ? -17.379 -7.961 29.029 1.00 90.31 905 ASN A N 1
ATOM 6775 C CA . ASN A 1 905 ? -17.917 -7.498 27.760 1.00 90.31 905 ASN A CA 1
ATOM 6776 C C . ASN A 1 905 ? -17.317 -6.137 27.392 1.00 90.31 905 ASN A C 1
ATOM 6778 O O . ASN A 1 905 ? -16.907 -5.368 28.268 1.00 90.31 905 ASN A O 1
ATOM 6782 N N . ARG A 1 906 ? -17.266 -5.845 26.093 1.00 91.06 906 ARG A N 1
ATOM 6783 C CA . ARG A 1 906 ? -16.811 -4.563 25.547 1.00 91.06 906 ARG A CA 1
ATOM 6784 C C . ARG A 1 906 ? -17.905 -3.979 24.669 1.00 91.06 906 ARG A C 1
ATOM 6786 O O . ARG A 1 906 ? -18.358 -4.646 23.748 1.00 91.06 906 ARG A O 1
ATOM 6793 N N . LEU A 1 907 ? -18.373 -2.789 24.998 1.00 95.38 907 LEU A N 1
ATOM 6794 C CA . LEU A 1 907 ? -19.472 -2.123 24.308 1.00 95.38 907 LEU A CA 1
ATOM 6795 C C . LEU A 1 907 ? -18.931 -0.838 23.698 1.00 95.38 907 LEU A C 1
ATOM 6797 O O . LEU A 1 907 ? -18.355 -0.028 24.423 1.00 95.38 907 LEU A O 1
ATOM 6801 N N . TYR A 1 908 ? -19.137 -0.673 22.401 1.00 91.62 908 TYR A N 1
ATOM 6802 C CA . TYR A 1 908 ? -18.705 0.475 21.619 1.00 91.62 908 TYR A CA 1
ATOM 6803 C C . TYR A 1 908 ? -19.951 1.089 20.981 1.00 91.62 908 TYR A C 1
ATOM 6805 O O . TYR A 1 908 ? -20.564 0.422 20.152 1.00 91.62 908 TYR A O 1
ATOM 6813 N N . GLY A 1 909 ? -20.349 2.288 21.412 1.00 90.62 909 GLY A N 1
ATOM 6814 C CA . GLY A 1 909 ? -21.511 3.001 20.871 1.00 90.62 909 GLY A CA 1
ATOM 6815 C C . GLY A 1 909 ? -21.275 3.359 19.411 1.00 90.62 909 GLY A C 1
ATOM 6816 O O . GLY A 1 909 ? -21.789 2.685 18.527 1.00 90.62 909 GLY A O 1
ATOM 6817 N N . GLY A 1 910 ? -20.324 4.257 19.165 1.00 86.50 910 GLY A N 1
ATOM 6818 C CA . GLY A 1 910 ? -19.956 4.682 17.819 1.00 86.50 910 GLY A CA 1
ATOM 6819 C C . GLY A 1 910 ? -20.302 6.149 17.602 1.00 86.50 910 GLY A C 1
ATOM 6820 O O . GLY A 1 910 ? -19.863 6.992 18.377 1.00 86.50 910 GLY A O 1
ATOM 6821 N N . ASP A 1 911 ? -20.995 6.460 16.516 1.00 81.19 911 ASP A N 1
ATOM 6822 C CA . ASP A 1 911 ? -21.497 7.788 16.182 1.00 81.19 911 ASP A CA 1
ATOM 6823 C C . ASP A 1 911 ? -22.980 7.927 16.578 1.00 81.19 911 ASP A C 1
ATOM 6825 O O . ASP A 1 911 ? -23.758 7.002 16.379 1.00 81.19 911 ASP A O 1
ATOM 6829 N N . ASP A 1 912 ? -23.392 9.139 16.970 1.00 95.00 912 ASP A N 1
ATOM 6830 C CA . ASP A 1 912 ? -24.712 9.510 17.512 1.00 95.00 912 ASP A CA 1
ATOM 6831 C C . ASP A 1 912 ? -24.850 9.234 19.029 1.00 95.00 912 ASP A C 1
ATOM 6833 O O . ASP A 1 91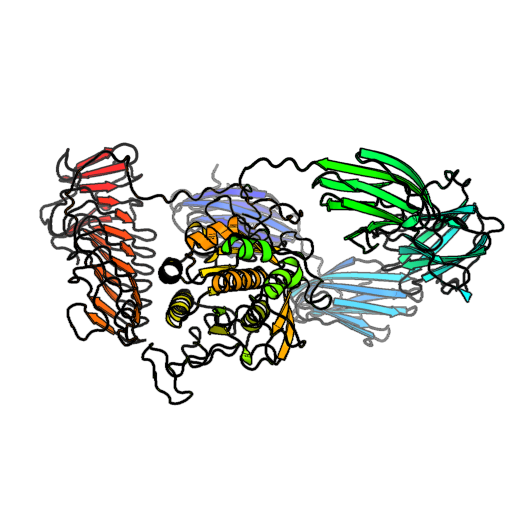2 ? -23.863 9.277 19.743 1.00 95.00 912 ASP A O 1
ATOM 6837 N N . ASN A 1 913 ? -26.073 9.179 19.583 1.00 97.25 913 ASN A N 1
ATOM 6838 C CA . ASN A 1 913 ? -26.278 9.201 21.042 1.00 97.25 913 ASN A CA 1
ATOM 6839 C C . ASN A 1 913 ? -26.757 7.840 21.548 1.00 97.25 913 ASN A C 1
ATOM 6841 O O . ASN A 1 913 ? -27.942 7.500 21.403 1.00 97.25 913 ASN A O 1
ATOM 6845 N N . ASP A 1 914 ? -25.880 7.136 22.248 1.00 97.94 914 ASP A N 1
ATOM 6846 C CA . ASP A 1 914 ? -26.053 5.728 22.569 1.00 97.94 914 ASP A CA 1
ATOM 6847 C C . ASP A 1 914 ? -26.357 5.457 24.043 1.00 97.94 914 ASP A C 1
ATOM 6849 O O . ASP A 1 914 ? -25.944 6.164 24.970 1.00 97.94 914 ASP A O 1
ATOM 6853 N N . ASP A 1 915 ? -27.093 4.368 24.278 1.00 98.25 915 ASP A N 1
ATOM 6854 C CA . ASP A 1 915 ? -27.361 3.812 25.601 1.00 98.25 915 ASP A CA 1
ATOM 6855 C C . ASP A 1 915 ? -26.538 2.541 25.824 1.00 98.25 915 ASP A C 1
ATOM 6857 O O . ASP A 1 915 ? -26.921 1.445 25.412 1.00 98.25 915 ASP A O 1
ATOM 6861 N N . LEU A 1 916 ? -25.436 2.658 26.567 1.00 97.94 916 LEU A N 1
ATOM 6862 C CA . LEU A 1 916 ? -24.581 1.522 26.913 1.00 97.94 916 LEU A CA 1
ATOM 6863 C C . LEU A 1 916 ? -24.853 1.077 28.350 1.00 97.94 916 LEU A C 1
ATOM 6865 O O . LEU A 1 916 ? -24.768 1.863 29.292 1.00 97.94 916 LEU A O 1
ATOM 6869 N N . ILE A 1 917 ? -25.157 -0.201 28.560 1.00 95.94 917 ILE A N 1
ATOM 6870 C CA . ILE A 1 917 ? -25.626 -0.730 29.843 1.00 95.94 917 ILE A CA 1
ATOM 6871 C C . ILE A 1 917 ? -24.699 -1.851 30.321 1.00 95.94 917 ILE A C 1
ATOM 6873 O O . ILE A 1 917 ? -24.736 -2.978 29.835 1.00 95.94 917 ILE A O 1
ATOM 6877 N N . ALA A 1 918 ? -23.904 -1.559 31.346 1.00 93.00 918 ALA A N 1
ATOM 6878 C CA . ALA A 1 918 ? -22.946 -2.475 31.950 1.00 93.00 918 ALA A CA 1
ATOM 6879 C C . ALA A 1 918 ? -23.555 -3.377 33.036 1.00 93.00 918 ALA A C 1
ATOM 6881 O O . ALA A 1 918 ? -24.408 -2.964 33.844 1.00 93.00 918 ALA A O 1
ATOM 6882 N N . GLY A 1 919 ? -23.008 -4.590 33.119 1.00 89.00 919 GLY A N 1
ATOM 6883 C CA . GLY A 1 919 ? -23.024 -5.440 34.298 1.00 89.00 919 GLY A CA 1
ATOM 6884 C C . GLY A 1 919 ? -21.798 -5.166 35.175 1.00 89.00 919 GLY A C 1
ATOM 6885 O O . GLY A 1 919 ? -21.615 -4.055 35.682 1.00 89.00 919 GLY A O 1
ATOM 6886 N N . ASN A 1 920 ? -20.988 -6.200 35.403 1.00 87.31 920 ASN A N 1
ATOM 6887 C CA . ASN A 1 920 ? -19.770 -6.151 36.211 1.00 87.31 920 ASN A CA 1
ATOM 6888 C C . ASN A 1 920 ? -18.542 -6.524 35.380 1.00 87.31 920 ASN A C 1
ATOM 6890 O O . ASN A 1 920 ? -18.604 -7.474 34.614 1.00 87.31 920 ASN A O 1
ATOM 6894 N N . ASP A 1 921 ? -17.406 -5.882 35.653 1.00 88.94 921 ASP A N 1
ATOM 6895 C CA . ASP A 1 921 ? -16.137 -6.134 34.957 1.00 88.94 921 ASP A CA 1
ATOM 6896 C C . ASP A 1 921 ? -16.210 -5.902 33.428 1.00 88.94 921 ASP A C 1
ATOM 6898 O O . ASP A 1 921 ? -15.563 -6.618 32.672 1.00 88.94 921 ASP A O 1
ATOM 6902 N N . ASP A 1 922 ? -16.996 -4.923 32.971 1.00 92.88 922 ASP A N 1
ATOM 6903 C CA . ASP A 1 922 ? -17.180 -4.573 31.554 1.00 92.88 922 ASP A CA 1
ATOM 6904 C C . ASP A 1 922 ? -16.436 -3.272 31.164 1.00 92.88 922 ASP A C 1
ATOM 6906 O O . ASP A 1 922 ? -16.117 -2.433 32.017 1.00 92.88 922 ASP A O 1
ATOM 6910 N N . LEU A 1 923 ? -16.183 -3.093 29.864 1.00 92.00 923 LEU A N 1
ATOM 6911 C CA . LEU A 1 923 ? -15.678 -1.862 29.242 1.00 92.00 923 LEU A CA 1
ATOM 6912 C C . LEU A 1 923 ? -16.772 -1.249 28.367 1.00 92.00 923 LEU A C 1
ATOM 6914 O O . LEU A 1 923 ? -17.295 -1.927 27.489 1.00 92.00 923 LEU A O 1
ATOM 6918 N N . LEU A 1 924 ? -17.085 0.023 28.585 1.00 96.00 924 LEU A N 1
ATOM 6919 C CA . LEU A 1 924 ? -18.020 0.788 27.764 1.00 96.00 924 LEU A CA 1
ATOM 6920 C C . LEU A 1 924 ? -17.301 2.006 27.183 1.00 96.00 924 LEU A C 1
ATOM 6922 O O . LEU A 1 924 ? -16.631 2.733 27.921 1.00 96.00 924 LEU A O 1
ATOM 6926 N N . THR A 1 925 ? -17.496 2.235 25.892 1.00 94.12 925 THR A N 1
ATOM 6927 C CA . THR A 1 925 ? -16.986 3.379 25.143 1.00 94.12 925 THR A CA 1
ATOM 6928 C C . THR A 1 925 ? -18.145 3.995 24.369 1.00 94.12 925 THR A C 1
ATOM 6930 O O . THR A 1 925 ? -18.697 3.309 23.518 1.00 94.12 925 THR A O 1
ATOM 6933 N N . GLY A 1 926 ? -18.520 5.234 24.702 1.00 90.38 926 GLY A N 1
ATOM 6934 C CA . GLY A 1 926 ? -19.595 5.985 24.043 1.00 90.38 926 GLY A CA 1
ATOM 6935 C C . GLY A 1 926 ? -19.250 6.258 22.583 1.00 90.38 926 GLY A C 1
ATOM 6936 O O . GLY A 1 926 ? -19.631 5.481 21.715 1.00 90.38 926 GLY A O 1
ATOM 6937 N N . GLY A 1 927 ? -18.373 7.231 22.343 1.00 87.12 927 GLY A N 1
ATOM 6938 C CA . GLY A 1 927 ? -17.934 7.583 20.996 1.00 87.12 927 GLY A CA 1
ATOM 6939 C C . GLY A 1 927 ? -18.231 9.046 20.684 1.00 87.12 927 GLY A C 1
ATOM 6940 O O . GLY A 1 927 ? -17.792 9.924 21.421 1.00 87.12 927 GLY A O 1
ATOM 6941 N N . ASN A 1 928 ? -18.860 9.324 19.549 1.00 81.38 928 ASN A N 1
ATOM 6942 C CA . ASN A 1 928 ? -19.211 10.675 19.130 1.00 81.38 928 ASN A CA 1
ATOM 6943 C C . ASN A 1 928 ? -20.699 10.941 19.376 1.00 81.38 928 ASN A C 1
ATOM 6945 O O . ASN A 1 928 ? -21.522 10.552 18.556 1.00 81.38 928 ASN A O 1
ATOM 6949 N N . GLY A 1 929 ? -21.037 11.735 20.386 1.00 93.19 929 GLY A N 1
ATOM 6950 C CA . GLY A 1 929 ? -22.406 12.157 20.676 1.00 93.19 929 GLY A CA 1
ATOM 6951 C C . GLY A 1 929 ? -22.656 12.309 22.171 1.00 93.19 929 GLY A C 1
ATOM 6952 O O . GLY A 1 929 ? -21.750 12.186 22.981 1.00 93.19 929 GLY A O 1
ATOM 6953 N N . ASP A 1 930 ? -23.889 12.646 22.553 1.00 97.56 930 ASP A N 1
ATOM 6954 C CA . ASP A 1 930 ? -24.256 12.790 23.966 1.00 97.56 930 ASP A CA 1
ATOM 6955 C C . ASP A 1 930 ? -24.668 11.421 24.544 1.00 97.56 930 ASP A C 1
ATOM 6957 O O . ASP A 1 930 ? -25.865 11.113 24.674 1.00 97.56 930 ASP A O 1
ATOM 6961 N N . ASP A 1 931 ? -23.688 10.600 24.916 1.00 98.00 931 ASP A N 1
ATOM 6962 C CA . ASP A 1 931 ? -23.903 9.205 25.291 1.00 98.00 931 ASP A CA 1
ATOM 6963 C C . ASP A 1 931 ? -24.351 9.022 26.742 1.00 98.00 931 ASP A C 1
ATOM 6965 O O . ASP A 1 931 ? -24.174 9.858 27.640 1.00 98.00 931 ASP A O 1
ATOM 6969 N N . ARG A 1 932 ? -24.970 7.871 27.022 1.00 98.06 932 ARG A N 1
ATOM 6970 C CA . ARG A 1 932 ? -25.405 7.506 28.373 1.00 98.06 932 ARG A CA 1
ATOM 6971 C C . ARG A 1 932 ? -24.905 6.119 28.751 1.00 98.06 932 ARG A C 1
ATOM 6973 O O . ARG A 1 932 ? -25.417 5.092 28.317 1.00 98.06 932 ARG A O 1
ATOM 6980 N N . LEU A 1 933 ? -23.948 6.094 29.676 1.00 97.88 933 LEU A N 1
ATOM 6981 C CA . LEU A 1 933 ? -23.293 4.881 30.153 1.00 97.88 933 LEU A CA 1
ATOM 6982 C C . LEU A 1 933 ? -23.859 4.477 31.523 1.00 97.88 933 LEU A C 1
ATOM 6984 O O . LEU A 1 933 ? -23.630 5.136 32.541 1.00 97.88 933 LEU A O 1
ATOM 6988 N N . PHE A 1 934 ? -24.603 3.375 31.576 1.00 96.38 934 PHE A N 1
ATOM 6989 C CA . PHE A 1 934 ? -25.323 2.896 32.754 1.00 96.38 934 PHE A CA 1
ATOM 6990 C C . PHE A 1 934 ? -24.624 1.733 33.443 1.00 96.38 934 PHE A C 1
ATOM 6992 O O . PHE A 1 934 ? -24.398 0.688 32.852 1.00 96.38 934 PHE A O 1
ATOM 6999 N N . VAL A 1 935 ? -24.410 1.844 34.755 1.00 93.50 935 VAL A N 1
ATOM 7000 C CA . VAL A 1 935 ? -23.995 0.711 35.592 1.00 93.50 935 VAL A CA 1
ATOM 7001 C C . VAL A 1 935 ? -25.184 0.231 36.416 1.00 93.50 935 VAL A C 1
ATOM 7003 O O . VAL A 1 935 ? -25.658 0.931 37.322 1.00 93.50 935 VAL A O 1
ATOM 7006 N N . ARG A 1 936 ? -25.691 -0.969 36.105 1.00 87.81 936 ARG A N 1
ATOM 7007 C CA . ARG A 1 936 ? -26.882 -1.526 36.772 1.00 87.81 936 ARG A CA 1
ATOM 7008 C C . ARG A 1 936 ? -26.556 -2.359 38.002 1.00 87.81 936 ARG A C 1
ATOM 7010 O O . ARG A 1 936 ? -27.213 -2.198 39.032 1.00 87.81 936 ARG A O 1
ATOM 7017 N N . GLN A 1 937 ? -25.575 -3.251 37.915 1.00 83.00 937 GLN A N 1
ATOM 7018 C CA . GLN A 1 937 ? -25.213 -4.180 38.993 1.00 83.00 937 GLN A CA 1
ATOM 7019 C C . GLN A 1 937 ? -23.694 -4.312 39.112 1.00 83.00 937 GLN A C 1
ATOM 7021 O O . GLN A 1 937 ? -22.974 -4.055 38.162 1.00 83.00 937 GLN A O 1
ATOM 7026 N N . GLY A 1 938 ? -23.190 -4.726 40.277 1.00 83.62 938 GLY A N 1
ATOM 7027 C CA . GLY A 1 938 ? -21.765 -5.052 40.426 1.00 83.62 938 GLY A CA 1
ATOM 7028 C C . GLY A 1 938 ? -20.835 -3.849 40.626 1.00 83.62 938 GLY A C 1
ATOM 7029 O O . GLY A 1 938 ? -20.848 -3.252 41.705 1.00 83.62 938 GLY A O 1
ATOM 7030 N N . GLY A 1 939 ? -19.956 -3.577 39.661 1.00 84.00 939 GLY A N 1
ATOM 7031 C CA . GLY A 1 939 ? -18.878 -2.580 39.726 1.00 84.00 939 GLY A CA 1
ATOM 7032 C C . GLY A 1 939 ? -17.609 -3.051 39.005 1.00 84.00 939 GLY A C 1
ATOM 7033 O O . GLY A 1 939 ? -17.611 -4.130 38.420 1.00 84.00 939 GLY A O 1
ATOM 7034 N N . ASN A 1 940 ? -16.516 -2.285 39.122 1.00 89.94 940 ASN A N 1
ATOM 7035 C CA . ASN A 1 940 ? -15.241 -2.540 38.428 1.00 89.94 940 ASN A CA 1
ATOM 7036 C C . ASN A 1 940 ? -15.326 -2.411 36.894 1.00 89.94 940 ASN A C 1
ATOM 7038 O O . ASN A 1 940 ? -14.568 -3.056 36.177 1.00 89.94 940 ASN A O 1
ATOM 7042 N N . ASN A 1 941 ? -16.240 -1.573 36.407 1.00 94.00 941 ASN A N 1
ATOM 7043 C CA . ASN A 1 941 ? -16.342 -1.258 34.986 1.00 94.00 941 ASN A CA 1
ATOM 7044 C C . ASN A 1 941 ? -15.410 -0.099 34.617 1.00 94.00 941 ASN A C 1
ATOM 7046 O O . ASN A 1 941 ? -15.144 0.772 35.456 1.00 94.00 941 ASN A O 1
ATOM 7050 N N . LEU A 1 942 ? -14.962 -0.078 33.365 1.00 92.50 942 LEU A N 1
ATOM 7051 C CA . LEU A 1 942 ? -14.258 1.044 32.749 1.00 92.50 942 LEU A CA 1
ATOM 7052 C C . LEU A 1 942 ? -15.219 1.756 31.795 1.00 92.50 942 LEU A C 1
ATOM 7054 O O . LEU A 1 942 ? -15.805 1.112 30.932 1.00 92.50 942 LEU A O 1
ATOM 7058 N N . LEU A 1 943 ? -15.417 3.055 31.995 1.00 96.50 943 LEU A N 1
ATOM 7059 C CA . LEU A 1 943 ? -16.362 3.878 31.247 1.00 96.50 943 LEU A CA 1
ATOM 7060 C C . LEU A 1 943 ? -15.596 5.015 30.568 1.00 96.50 943 LEU A C 1
ATOM 7062 O O . LEU A 1 943 ? -14.847 5.728 31.241 1.00 96.50 943 LEU A O 1
ATOM 7066 N N . ILE A 1 944 ? -15.797 5.163 29.265 1.00 93.81 944 ILE A N 1
ATOM 7067 C CA . ILE A 1 944 ? -15.147 6.157 28.410 1.00 93.81 944 ILE A CA 1
ATOM 7068 C C . ILE A 1 944 ? -16.256 6.845 27.614 1.00 93.81 944 ILE A C 1
ATOM 7070 O O . ILE A 1 944 ? -17.022 6.147 26.954 1.00 93.81 944 ILE A O 1
ATOM 7074 N N . GLY A 1 945 ? -16.388 8.161 27.739 1.00 88.12 945 GLY A N 1
ATOM 7075 C CA . GLY A 1 945 ? -17.406 8.932 27.016 1.00 88.12 945 GLY A CA 1
ATOM 7076 C C . GLY A 1 945 ? -16.968 9.284 25.594 1.00 88.12 945 GLY A C 1
ATOM 7077 O O . GLY A 1 945 ? -17.629 8.924 24.628 1.00 88.12 945 GLY A O 1
ATOM 7078 N N . ASN A 1 946 ? -15.737 9.781 25.472 1.00 91.50 946 ASN A N 1
ATOM 7079 C CA . ASN A 1 946 ? -15.143 10.457 24.324 1.00 91.50 946 ASN A CA 1
ATOM 7080 C C . ASN A 1 946 ? -15.753 11.840 24.044 1.00 91.50 946 ASN A C 1
ATOM 7082 O O . ASN A 1 946 ? -15.522 12.753 24.834 1.00 91.50 946 ASN A O 1
ATOM 7086 N N . SER A 1 947 ? -16.374 12.054 22.881 1.00 86.19 947 SER A N 1
ATOM 7087 C CA . SER A 1 947 ? -16.755 13.390 22.412 1.00 86.19 947 SER A CA 1
ATOM 7088 C C . SER A 1 947 ? -18.246 13.620 22.600 1.00 86.19 947 SER A C 1
ATOM 7090 O O . SER A 1 947 ? -19.032 12.961 21.935 1.00 86.19 947 SER A O 1
ATOM 7092 N N . GLY A 1 948 ? -18.625 14.638 23.369 1.00 93.75 948 GLY A N 1
ATOM 7093 C CA . GLY A 1 948 ? -20.019 15.033 23.575 1.00 93.75 948 GLY A CA 1
ATOM 7094 C C . GLY A 1 948 ? -20.336 15.254 25.051 1.00 93.75 948 GLY A C 1
ATOM 7095 O O . GLY A 1 948 ? -19.454 15.186 25.902 1.00 93.75 948 GLY A O 1
ATOM 7096 N N . ALA A 1 949 ? -21.591 15.592 25.360 1.00 96.94 949 ALA A N 1
ATOM 7097 C CA . ALA A 1 949 ? -22.026 15.849 26.731 1.00 96.94 949 ALA A CA 1
ATOM 7098 C C . ALA A 1 949 ? -22.546 14.565 27.396 1.00 96.94 949 ALA A C 1
ATOM 7100 O O . ALA A 1 949 ? -23.760 14.323 27.487 1.00 96.94 949 ALA A O 1
ATOM 7101 N N . ASP A 1 950 ? -21.618 13.769 27.918 1.00 98.00 950 ASP A N 1
ATOM 7102 C CA . ASP A 1 950 ? -21.886 12.396 28.329 1.00 98.00 950 ASP A CA 1
ATOM 7103 C C . ASP A 1 950 ? -22.487 12.271 29.729 1.00 98.00 950 ASP A C 1
ATOM 7105 O O . ASP A 1 950 ? -22.270 13.069 30.653 1.00 98.00 950 ASP A O 1
ATOM 7109 N N . GLN A 1 951 ? -23.251 11.197 29.937 1.00 97.88 951 GLN A N 1
ATOM 7110 C CA . GLN A 1 951 ? -23.822 10.865 31.239 1.00 97.88 951 GLN A CA 1
ATOM 7111 C C . GLN A 1 951 ? -23.351 9.511 31.758 1.00 97.88 951 GLN A C 1
ATOM 7113 O O . GLN A 1 951 ? -23.808 8.450 31.333 1.00 97.88 951 GLN A O 1
ATOM 7118 N N . PHE A 1 952 ? -22.554 9.546 32.823 1.00 97.94 952 PHE A N 1
ATOM 7119 C CA . PHE A 1 952 ? -22.056 8.364 33.520 1.00 97.94 952 PHE A CA 1
ATOM 7120 C C . PHE A 1 952 ? -22.970 7.995 34.692 1.00 97.94 952 PHE A C 1
ATOM 7122 O O . PHE A 1 952 ? -22.825 8.474 35.824 1.00 97.94 952 PHE A O 1
ATOM 7129 N N . TRP A 1 953 ? -23.932 7.111 34.453 1.00 96.62 953 TRP A N 1
ATOM 7130 C CA . TRP A 1 953 ? -24.892 6.634 35.446 1.00 96.62 953 TRP A CA 1
ATOM 7131 C C . TRP A 1 953 ? -24.310 5.506 36.308 1.00 96.62 953 TRP A C 1
ATOM 7133 O O . TRP A 1 953 ? -24.673 4.335 36.197 1.00 96.62 953 TRP A O 1
ATOM 7143 N N . ILE A 1 954 ? -23.426 5.879 37.233 1.00 93.94 954 ILE A N 1
ATOM 7144 C CA . ILE A 1 954 ? -22.613 4.963 38.052 1.00 93.94 954 ILE A CA 1
ATOM 7145 C C . ILE A 1 954 ? -23.390 4.134 39.090 1.00 93.94 954 ILE A C 1
ATOM 7147 O O . ILE A 1 954 ? -22.811 3.241 39.710 1.00 93.94 954 ILE A O 1
ATOM 7151 N N . ALA A 1 955 ? -24.668 4.437 39.338 1.00 90.50 955 ALA A N 1
ATOM 7152 C CA . ALA A 1 955 ? -25.541 3.631 40.193 1.00 90.50 955 ALA A CA 1
ATOM 7153 C C . ALA A 1 955 ? -27.020 3.844 39.837 1.00 90.50 955 ALA A C 1
ATOM 7155 O O . ALA A 1 955 ? -27.579 4.911 40.105 1.00 90.50 955 ALA A O 1
ATOM 7156 N N . THR A 1 956 ? -27.674 2.822 39.281 1.00 88.81 956 THR A N 1
ATOM 7157 C CA . THR A 1 956 ? -29.066 2.920 38.789 1.00 88.81 956 THR A CA 1
ATOM 7158 C C . THR A 1 956 ? -30.055 1.952 39.435 1.00 88.81 956 THR A C 1
ATOM 7160 O O . THR A 1 956 ? -31.198 2.347 39.673 1.00 88.81 956 THR A O 1
ATOM 7163 N N . ASP A 1 957 ? -29.641 0.724 39.761 1.00 85.62 957 ASP A N 1
ATOM 7164 C CA . ASP A 1 957 ? -30.485 -0.290 40.419 1.00 85.62 957 ASP A CA 1
ATOM 7165 C C . ASP A 1 957 ? -29.964 -0.658 41.819 1.00 85.62 957 ASP A C 1
ATOM 7167 O O . ASP A 1 957 ? -30.739 -0.771 42.779 1.00 85.62 957 ASP A O 1
ATOM 7171 N N . GLU A 1 958 ? -28.646 -0.798 41.967 1.00 88.81 958 GLU A N 1
ATOM 7172 C CA . GLU A 1 958 ? -27.970 -0.972 43.251 1.00 88.81 958 GLU A CA 1
ATOM 7173 C C . GLU A 1 958 ? -26.728 -0.081 43.380 1.00 88.81 958 GLU A C 1
ATOM 7175 O O . GLU A 1 958 ? -26.281 0.544 42.425 1.00 88.81 958 GLU A O 1
ATOM 7180 N N . ILE A 1 959 ? -26.201 0.030 44.602 1.00 89.50 959 ILE A N 1
ATOM 7181 C CA . ILE A 1 959 ? -24.941 0.737 44.852 1.00 89.50 959 ILE A CA 1
ATOM 7182 C C . ILE A 1 959 ? -23.801 -0.248 44.565 1.00 89.50 959 ILE A C 1
ATOM 7184 O O . ILE A 1 959 ? -23.764 -1.283 45.246 1.00 89.50 959 ILE A O 1
ATOM 7188 N N . PRO A 1 960 ? -22.868 0.071 43.647 1.00 89.06 960 PRO A N 1
ATOM 7189 C CA . PRO A 1 960 ? -21.752 -0.806 43.327 1.00 89.06 960 PRO A CA 1
ATOM 7190 C C . PRO A 1 960 ? -20.912 -1.182 44.548 1.00 89.06 960 PRO A C 1
ATOM 7192 O O . PRO A 1 960 ? -20.725 -0.392 45.482 1.00 89.06 960 PRO A O 1
ATOM 7195 N N . ASN A 1 961 ? -20.397 -2.410 44.554 1.00 85.25 961 ASN A N 1
ATOM 7196 C CA . ASN A 1 961 ? -19.526 -2.907 45.624 1.00 85.25 961 ASN A CA 1
ATOM 7197 C C . ASN A 1 961 ? -18.027 -2.688 45.344 1.00 85.25 961 ASN A C 1
ATOM 7199 O O . ASN A 1 961 ? -17.222 -2.803 46.273 1.00 85.25 961 ASN A O 1
ATOM 7203 N N . SER A 1 962 ? -17.698 -2.331 44.104 1.00 89.44 962 SER A N 1
ATOM 7204 C CA . SER A 1 962 ? -16.380 -1.942 43.608 1.00 89.44 962 SER A CA 1
ATOM 7205 C C . SER A 1 962 ? -16.521 -0.630 42.832 1.00 89.44 962 SER A C 1
ATOM 7207 O O . SER A 1 962 ? -17.567 -0.420 42.212 1.00 89.44 962 SER A O 1
ATOM 7209 N N . PRO A 1 963 ? -15.517 0.262 42.864 1.00 92.50 963 PRO A N 1
ATOM 7210 C CA . PRO A 1 963 ? -15.579 1.507 42.114 1.00 92.50 963 PRO A CA 1
ATOM 7211 C C . PRO A 1 963 ? -15.556 1.238 40.607 1.00 92.50 963 PRO A C 1
ATOM 7213 O O . PRO A 1 963 ? -14.807 0.379 40.152 1.00 92.50 963 PRO A O 1
ATOM 7216 N N . ASN A 1 964 ? -16.363 1.979 39.853 1.00 95.44 964 ASN A N 1
ATOM 7217 C CA . ASN A 1 964 ? -16.207 2.105 38.404 1.00 95.44 964 ASN A CA 1
ATOM 7218 C C . ASN A 1 964 ? -15.170 3.189 38.097 1.00 95.44 964 ASN A C 1
ATOM 7220 O O . ASN A 1 964 ? -15.010 4.125 38.883 1.00 95.44 964 ASN A O 1
ATOM 7224 N N . ILE A 1 965 ? -14.471 3.067 36.980 1.00 96.38 965 ILE A N 1
ATOM 7225 C CA . ILE A 1 965 ? -13.437 4.006 36.554 1.00 96.38 965 ILE A CA 1
ATOM 7226 C C . ILE A 1 965 ? -13.976 4.783 35.358 1.00 96.38 965 ILE A C 1
ATOM 7228 O O . ILE A 1 965 ? -14.459 4.169 34.416 1.00 96.38 965 ILE A O 1
ATOM 7232 N N . ILE A 1 966 ? -13.886 6.110 35.413 1.00 97.94 966 ILE A N 1
ATOM 7233 C CA . ILE A 1 966 ? -14.216 7.014 34.307 1.00 97.94 966 ILE A CA 1
ATOM 7234 C C . ILE A 1 966 ? -12.933 7.744 33.910 1.00 97.94 966 ILE A C 1
ATOM 7236 O O . ILE A 1 966 ? -12.244 8.274 34.791 1.00 97.94 966 ILE A O 1
ATOM 7240 N N . THR A 1 967 ? -12.576 7.726 32.628 1.00 91.81 967 THR A N 1
ATOM 7241 C CA . THR A 1 967 ? -11.241 8.151 32.159 1.00 91.81 967 THR A CA 1
ATOM 7242 C C . THR A 1 967 ? -11.153 9.591 31.682 1.00 91.81 967 THR A C 1
ATOM 7244 O O . THR A 1 967 ? -10.080 10.180 31.776 1.00 91.81 967 THR A O 1
ATOM 7247 N N . ASP A 1 968 ? -12.257 10.155 31.215 1.00 90.62 968 ASP A N 1
ATOM 7248 C CA . ASP A 1 968 ? -12.303 11.359 30.379 1.00 90.62 968 ASP A CA 1
ATOM 7249 C C . ASP A 1 968 ? -13.382 12.363 30.810 1.00 90.62 968 ASP A C 1
ATOM 7251 O O . ASP A 1 968 ? -13.717 13.276 30.072 1.00 90.62 968 ASP A O 1
ATOM 7255 N N . PHE A 1 969 ? -13.869 12.249 32.050 1.00 97.56 969 PHE A N 1
ATOM 7256 C CA . PHE A 1 969 ? -14.908 13.133 32.580 1.00 97.56 969 PHE A CA 1
ATOM 7257 C C . PHE A 1 969 ? -14.511 14.622 32.559 1.00 97.56 969 PHE A C 1
ATOM 7259 O O . PHE A 1 969 ? -13.596 15.047 33.282 1.00 97.56 969 PHE A O 1
ATOM 7266 N N . THR A 1 970 ? -15.302 15.432 31.862 1.00 95.12 970 THR A N 1
ATOM 7267 C CA . THR A 1 970 ? -15.165 16.884 31.740 1.00 95.12 970 THR A CA 1
ATOM 7268 C C . THR A 1 970 ? -16.222 17.609 32.573 1.00 95.12 970 THR A C 1
ATOM 7270 O O . THR A 1 970 ? -17.415 17.636 32.288 1.00 95.12 970 THR A O 1
ATOM 7273 N N . SER A 1 971 ? -15.774 18.252 33.656 1.00 93.94 971 SER A N 1
ATOM 7274 C CA . SER A 1 971 ? -16.663 18.992 34.563 1.00 93.94 971 SER A CA 1
ATOM 7275 C C . SER A 1 971 ? -17.300 20.202 33.871 1.00 93.94 971 SER A C 1
ATOM 7277 O O . SER A 1 971 ? -16.597 21.065 33.351 1.00 93.94 971 SER A O 1
ATOM 7279 N N . GLY A 1 972 ? -18.626 20.310 33.960 1.00 90.81 972 GLY A N 1
ATOM 7280 C CA . GLY A 1 972 ? -19.427 21.356 33.321 1.00 90.81 972 GLY A CA 1
ATOM 7281 C C . GLY A 1 972 ? -20.019 20.968 31.964 1.00 90.81 972 GLY A C 1
ATOM 7282 O O . GLY A 1 972 ? -20.943 21.654 31.524 1.00 90.81 972 GLY A O 1
ATOM 7283 N N . GLU A 1 973 ? -19.540 19.879 31.372 1.00 94.88 973 GLU A N 1
ATOM 7284 C CA . GLU A 1 973 ? -20.036 19.279 30.132 1.00 94.88 973 GLU A CA 1
ATOM 7285 C C . GLU A 1 973 ? -20.728 17.952 30.457 1.00 94.88 973 GLU A C 1
ATOM 7287 O O . GLU A 1 973 ? -21.949 17.841 30.320 1.00 94.88 973 GLU A O 1
ATOM 7292 N N . ASP A 1 974 ? -19.985 17.036 31.076 1.00 97.69 974 ASP A N 1
ATOM 7293 C CA . ASP A 1 974 ? -20.470 15.718 31.466 1.00 97.69 974 ASP A CA 1
ATOM 7294 C C . ASP A 1 974 ? -21.229 15.725 32.793 1.00 97.69 974 ASP A C 1
ATOM 7296 O O . ASP A 1 974 ? -21.077 16.594 33.668 1.00 97.69 974 ASP A O 1
ATOM 7300 N N . ALA A 1 975 ? -22.011 14.667 33.006 1.00 97.50 975 ALA A N 1
ATOM 7301 C CA . ALA A 1 975 ? -22.763 14.470 34.232 1.00 97.50 975 ALA A CA 1
ATOM 7302 C C . ALA A 1 975 ? -22.629 13.068 34.834 1.00 97.50 975 ALA A C 1
ATOM 7304 O O . ALA A 1 975 ? -22.712 12.040 34.170 1.00 97.50 975 ALA A O 1
ATOM 7305 N N . ILE A 1 976 ? -22.544 13.016 36.163 1.00 97.62 976 ILE A N 1
ATOM 7306 C CA . ILE A 1 976 ? -22.564 11.772 36.934 1.00 97.62 976 ILE A CA 1
ATOM 7307 C C . ILE A 1 976 ? -23.986 11.492 37.413 1.00 97.62 976 ILE A C 1
ATOM 7309 O O . ILE A 1 976 ? -24.555 12.208 38.245 1.00 97.62 976 ILE A O 1
ATOM 7313 N N . GLY A 1 977 ? -24.561 10.414 36.897 1.00 95.38 977 GLY A N 1
ATOM 7314 C CA . GLY A 1 977 ? -25.942 10.020 37.120 1.00 95.38 977 GLY A CA 1
ATOM 7315 C C . GLY A 1 977 ? -26.143 9.066 38.302 1.00 95.38 977 GLY A C 1
ATOM 7316 O O . GLY A 1 977 ? -25.412 8.094 38.495 1.00 95.38 977 GLY A O 1
ATOM 7317 N N . PHE A 1 978 ? -27.214 9.297 39.062 1.00 94.38 978 PHE A N 1
ATOM 7318 C CA . PHE A 1 978 ? -27.735 8.388 40.084 1.00 94.38 978 PHE A CA 1
ATOM 7319 C C . PHE A 1 978 ? -29.227 8.125 39.857 1.00 94.38 978 PHE A C 1
ATOM 7321 O O . PHE A 1 978 ? -30.060 9.029 39.981 1.00 94.38 978 PHE A O 1
ATOM 7328 N N . GLY A 1 979 ? -29.579 6.874 39.565 1.00 91.25 979 GLY A N 1
ATOM 7329 C CA . GLY A 1 979 ? -30.949 6.424 39.311 1.00 91.25 979 GLY A CA 1
ATOM 7330 C C . GLY A 1 979 ? -31.550 5.651 40.487 1.00 91.25 979 GLY A C 1
ATOM 7331 O O . GLY A 1 979 ? -30.846 5.025 41.265 1.00 91.25 979 GLY A O 1
ATOM 7332 N N . SER A 1 980 ? -32.875 5.690 40.639 1.00 90.06 980 SER A N 1
ATOM 7333 C CA . SER A 1 980 ? -33.640 4.881 41.614 1.00 90.06 980 SER A CA 1
ATOM 7334 C C . SER A 1 980 ? -33.350 5.126 43.110 1.00 90.06 980 SER A C 1
ATOM 7336 O O . SER A 1 980 ? -33.858 4.395 43.969 1.00 90.06 980 SER A O 1
ATOM 7338 N N . PHE A 1 981 ? -32.647 6.210 43.459 1.00 89.81 981 PHE A N 1
ATOM 7339 C CA . PHE A 1 981 ? -32.399 6.646 44.841 1.00 89.81 981 PHE A CA 1
ATOM 7340 C C . PHE A 1 981 ? -33.096 7.992 45.137 1.00 89.81 981 PHE A C 1
ATOM 7342 O O . PHE A 1 981 ? -32.446 9.030 45.205 1.00 89.81 981 PHE A O 1
ATOM 7349 N N . PRO A 1 982 ? -34.426 8.023 45.360 1.00 83.69 982 PRO A N 1
ATOM 7350 C CA . PRO A 1 982 ? -35.221 9.262 45.366 1.00 83.69 982 PRO A CA 1
ATOM 7351 C C . PRO A 1 982 ? -34.917 10.242 46.512 1.00 83.69 982 PRO A C 1
ATOM 7353 O O . PRO A 1 982 ? -35.388 11.377 46.477 1.00 83.69 982 PRO A O 1
ATOM 7356 N N . ASP A 1 983 ? -34.193 9.796 47.539 1.00 89.50 983 ASP A N 1
ATOM 7357 C CA . ASP A 1 983 ? -33.784 10.618 48.682 1.00 89.50 983 ASP A CA 1
ATOM 7358 C C . ASP A 1 983 ? -32.296 11.023 48.616 1.00 89.50 983 ASP A C 1
ATOM 7360 O O . ASP A 1 983 ? -31.828 11.697 49.532 1.00 89.50 983 ASP A O 1
ATOM 7364 N N . LEU A 1 984 ? -31.554 10.599 47.582 1.00 91.62 984 LEU A N 1
ATOM 7365 C CA . LEU A 1 984 ? -30.137 10.920 47.408 1.00 91.62 984 LEU A CA 1
ATOM 7366 C C . LEU A 1 984 ? -29.972 12.301 46.763 1.00 91.62 984 LEU A C 1
ATOM 7368 O O . LEU A 1 984 ? -30.703 12.662 45.842 1.00 91.62 984 LEU A O 1
ATOM 7372 N N . SER A 1 985 ? -29.007 13.071 47.258 1.00 93.31 985 SER A N 1
ATOM 7373 C CA . SER A 1 985 ? -28.628 14.372 46.710 1.00 93.31 985 SER A CA 1
ATOM 7374 C C . SER A 1 985 ? -27.112 14.561 46.722 1.00 93.31 985 SER A C 1
ATOM 7376 O O . SER A 1 985 ? -26.396 13.840 47.417 1.00 93.31 985 SER A O 1
ATOM 7378 N N . PHE A 1 986 ? -26.621 15.599 46.042 1.00 94.19 986 PHE A N 1
ATOM 7379 C CA . PHE A 1 986 ? -25.201 15.967 46.043 1.00 94.19 986 PHE A CA 1
ATOM 7380 C C . PHE A 1 986 ? -24.610 16.113 47.460 1.00 94.19 986 PHE A C 1
ATOM 7382 O O . PHE A 1 986 ? -23.479 15.717 47.719 1.00 94.19 986 PHE A O 1
ATOM 7389 N N . ASN A 1 987 ? -25.397 16.603 48.428 1.00 93.31 987 ASN A N 1
ATOM 7390 C CA . ASN A 1 987 ? -24.944 16.779 49.815 1.00 93.31 987 ASN A CA 1
ATOM 7391 C C . ASN A 1 987 ? -24.715 15.460 50.575 1.00 93.31 987 ASN A C 1
ATOM 7393 O O . ASN A 1 987 ? -24.139 15.480 51.666 1.00 93.31 987 ASN A O 1
ATOM 7397 N N . ASP A 1 988 ? -25.211 14.346 50.043 1.00 94.06 988 ASP A N 1
ATOM 7398 C CA . ASP A 1 988 ? -25.042 13.014 50.618 1.00 94.06 988 ASP A CA 1
ATOM 7399 C C . ASP A 1 988 ? -23.792 12.302 50.070 1.00 94.06 988 ASP A C 1
ATOM 7401 O O . ASP A 1 988 ? -23.371 11.293 50.641 1.00 94.06 988 ASP A O 1
ATOM 7405 N N . LEU A 1 989 ? -23.179 12.834 49.004 1.00 94.94 989 LEU A N 1
ATOM 7406 C CA . LEU A 1 989 ? -21.969 12.289 48.396 1.00 94.94 989 LEU A CA 1
ATOM 7407 C C . LEU A 1 989 ? -20.711 12.662 49.192 1.00 94.94 989 LEU A C 1
ATOM 7409 O O . LEU A 1 989 ? -20.594 13.727 49.803 1.00 94.94 989 LEU A O 1
ATOM 7413 N N . ILE A 1 990 ? -19.732 11.764 49.158 1.00 94.88 990 ILE A N 1
ATOM 7414 C CA . ILE A 1 990 ? -18.377 11.975 49.651 1.00 94.88 990 ILE A CA 1
ATOM 7415 C C . ILE A 1 990 ? -17.457 12.012 48.437 1.00 94.88 990 ILE A C 1
ATOM 7417 O O . ILE A 1 990 ? -17.219 10.982 47.812 1.00 94.88 990 ILE A O 1
ATOM 7421 N N . VAL A 1 991 ? -16.923 13.197 48.156 1.00 95.00 991 VAL A N 1
ATOM 7422 C CA . VAL A 1 991 ? -15.976 13.451 47.067 1.00 95.00 991 VAL A CA 1
ATOM 7423 C C . VAL A 1 991 ? -14.602 13.716 47.683 1.00 95.00 991 VAL A C 1
ATOM 7425 O O . VAL A 1 991 ? -14.445 14.645 48.480 1.00 95.00 991 VAL A O 1
ATOM 7428 N N . ASN A 1 992 ? -13.618 12.870 47.379 1.00 94.81 992 ASN A N 1
ATOM 7429 C CA . ASN A 1 992 ? -12.266 12.951 47.933 1.00 94.81 992 ASN A CA 1
ATOM 7430 C C . ASN A 1 992 ? -11.211 12.875 46.828 1.00 94.81 992 ASN A C 1
ATOM 7432 O O . ASN A 1 992 ? -11.241 11.964 46.011 1.00 94.81 992 ASN A O 1
ATOM 7436 N N . GLN A 1 993 ? -10.205 13.745 46.892 1.00 96.31 993 GLN A N 1
ATOM 7437 C CA . GLN A 1 993 ? -9.023 13.636 46.037 1.00 96.31 993 GLN A CA 1
ATOM 7438 C C . GLN A 1 993 ? -8.155 12.428 46.433 1.00 96.31 993 GLN A C 1
ATOM 7440 O O . GLN A 1 993 ? -7.867 12.234 47.621 1.00 96.31 993 GLN A O 1
ATOM 7445 N N . ASN A 1 994 ? -7.662 11.682 45.445 1.00 93.31 994 ASN A N 1
ATOM 7446 C CA . ASN A 1 994 ? -6.672 10.619 45.586 1.00 93.31 994 ASN A CA 1
ATOM 7447 C C . ASN A 1 994 ? -5.610 10.706 44.474 1.00 93.31 994 ASN A C 1
ATOM 7449 O O . ASN A 1 994 ? -5.782 10.164 43.388 1.00 93.31 994 ASN A O 1
ATOM 7453 N N . GLY A 1 995 ? -4.484 11.369 44.754 1.00 94.44 995 GLY A N 1
ATOM 7454 C CA . GLY A 1 995 ? -3.489 11.650 43.712 1.00 94.44 995 GLY A CA 1
ATOM 7455 C C . GLY A 1 995 ? -4.048 12.651 42.703 1.00 94.44 995 GLY A C 1
ATOM 7456 O O . GLY A 1 995 ? -4.585 13.674 43.126 1.00 94.44 995 GLY A O 1
ATOM 7457 N N . GLU A 1 996 ? -3.947 12.336 41.414 1.00 93.38 996 GLU A N 1
ATOM 7458 C CA . GLU A 1 996 ? -4.548 13.117 40.319 1.00 93.38 996 GLU A CA 1
ATOM 7459 C C . GLU A 1 996 ? -6.040 12.795 40.102 1.00 93.38 996 GLU A C 1
ATOM 7461 O O . GLU A 1 996 ? -6.719 13.521 39.390 1.00 93.38 996 GLU A O 1
ATOM 7466 N N . ASN A 1 997 ? -6.570 11.760 40.767 1.00 95.94 997 ASN A N 1
ATOM 7467 C CA . ASN A 1 997 ? -7.922 11.245 40.536 1.00 95.94 997 ASN A CA 1
ATOM 7468 C C . ASN A 1 997 ? -8.898 11.673 41.642 1.00 95.94 997 ASN A C 1
ATOM 7470 O O . ASN A 1 997 ? -8.507 11.906 42.795 1.00 95.94 997 ASN A O 1
ATOM 7474 N N . THR A 1 998 ? -10.193 11.685 41.330 1.00 97.19 998 THR A N 1
ATOM 7475 C CA . THR A 1 998 ? -11.270 11.967 42.287 1.00 97.19 998 THR A CA 1
ATOM 7476 C C . THR A 1 998 ? -12.085 10.721 42.601 1.00 97.19 998 THR A C 1
ATOM 7478 O O . THR A 1 998 ? -12.623 10.072 41.718 1.00 97.19 998 THR A O 1
ATOM 7481 N N . LEU A 1 999 ? -12.230 10.409 43.889 1.00 96.69 999 LEU A N 1
ATOM 7482 C CA . LEU A 1 999 ? -13.057 9.310 44.381 1.00 96.69 999 LEU A CA 1
ATOM 7483 C C . LEU A 1 999 ? -14.422 9.819 44.838 1.00 96.69 999 LEU A C 1
ATOM 7485 O O . LEU A 1 999 ? -14.501 10.705 45.695 1.00 96.69 999 LEU A O 1
ATOM 7489 N N . ILE A 1 1000 ? -15.485 9.192 44.343 1.00 96.06 1000 ILE A N 1
ATOM 7490 C CA . ILE A 1 1000 ? -16.874 9.481 44.706 1.00 96.06 1000 ILE A CA 1
ATOM 7491 C C . ILE A 1 1000 ? -17.447 8.269 45.432 1.00 96.06 1000 ILE A C 1
ATOM 7493 O O . ILE A 1 1000 ? -17.301 7.130 44.993 1.00 96.06 1000 ILE A O 1
ATOM 7497 N N . GLY A 1 1001 ? -18.093 8.493 46.573 1.00 93.56 1001 GLY A N 1
ATOM 7498 C CA . GLY A 1 1001 ? -18.665 7.431 47.395 1.00 93.56 1001 GLY A CA 1
ATOM 7499 C C . GLY A 1 1001 ? -19.814 7.903 48.272 1.00 93.56 1001 GLY A C 1
ATOM 7500 O O . GLY A 1 1001 ? -19.996 9.093 48.506 1.00 93.56 1001 GLY A O 1
ATOM 7501 N N . LEU A 1 1002 ? -20.566 6.951 48.821 1.00 90.25 1002 LEU A N 1
ATOM 7502 C CA . LEU A 1 1002 ? -21.578 7.209 49.859 1.00 90.25 1002 LEU A CA 1
ATOM 7503 C C . LEU A 1 1002 ? -21.018 6.988 51.275 1.00 90.25 1002 LEU A C 1
ATOM 7505 O O . LEU A 1 1002 ? -21.574 7.456 52.269 1.00 90.25 1002 LEU A O 1
ATOM 7509 N N . GLU A 1 1003 ? -19.883 6.290 51.379 1.00 86.44 1003 GLU A N 1
ATOM 7510 C CA . GLU A 1 1003 ? -19.149 6.071 52.621 1.00 86.44 1003 GLU A CA 1
ATOM 7511 C C . GLU A 1 1003 ? -17.658 6.384 52.431 1.00 86.44 1003 GLU A C 1
ATOM 7513 O O . GLU A 1 1003 ? -17.064 6.076 51.404 1.00 86.44 1003 GLU A O 1
ATOM 7518 N N . ALA A 1 1004 ? -17.014 6.957 53.454 1.00 76.88 1004 ALA A N 1
ATOM 7519 C CA . ALA A 1 1004 ? -15.660 7.514 53.335 1.00 76.88 1004 ALA A CA 1
ATOM 7520 C C . ALA A 1 1004 ? -14.552 6.506 52.963 1.00 76.88 1004 ALA A C 1
ATOM 7522 O O . ALA A 1 1004 ? -13.457 6.927 52.612 1.00 76.88 1004 ALA A O 1
ATOM 7523 N N . ASN A 1 1005 ? -14.808 5.201 53.088 1.00 83.06 1005 ASN A N 1
ATOM 7524 C CA . ASN A 1 1005 ? -13.852 4.139 52.754 1.00 83.06 1005 ASN A CA 1
ATOM 7525 C C . ASN A 1 1005 ? -14.404 3.167 51.697 1.00 83.06 1005 ASN A C 1
ATOM 7527 O O . ASN A 1 1005 ? -13.906 2.048 51.609 1.00 83.06 1005 ASN A O 1
ATOM 7531 N N . ASN A 1 1006 ? -15.460 3.552 50.977 1.00 88.50 1006 ASN A N 1
ATOM 7532 C CA . ASN A 1 1006 ? -16.078 2.724 49.946 1.00 88.50 1006 ASN A CA 1
ATOM 7533 C C . ASN A 1 1006 ? -16.456 3.602 48.740 1.00 88.50 1006 ASN A C 1
ATOM 7535 O O . ASN A 1 1006 ? -17.615 4.021 48.643 1.00 88.50 1006 ASN A O 1
ATOM 7539 N N . PRO A 1 1007 ? -15.474 3.974 47.895 1.00 93.38 1007 PRO A N 1
ATOM 7540 C CA . PRO A 1 1007 ? -15.767 4.673 46.653 1.00 93.38 1007 PRO A CA 1
ATOM 7541 C C . PRO A 1 1007 ? -16.545 3.752 45.709 1.00 93.38 1007 PRO A C 1
ATOM 7543 O O . PRO A 1 1007 ? -16.332 2.542 45.697 1.00 93.38 1007 PRO A O 1
ATOM 7546 N N . ILE A 1 1008 ? -17.455 4.348 44.951 1.00 94.75 1008 ILE A N 1
ATOM 7547 C CA . ILE A 1 1008 ? -18.280 3.698 43.925 1.00 94.75 1008 ILE A CA 1
ATOM 7548 C C . ILE A 1 1008 ? -17.914 4.185 42.520 1.00 94.75 1008 ILE A C 1
ATOM 7550 O O . ILE A 1 1008 ? -18.253 3.524 41.546 1.00 94.75 1008 ILE A O 1
ATOM 7554 N N . ALA A 1 1009 ? -17.192 5.303 42.424 1.00 96.44 1009 ALA A N 1
ATOM 7555 C CA . ALA A 1 1009 ? -16.572 5.761 41.193 1.00 96.44 1009 ALA A CA 1
ATOM 7556 C C . ALA A 1 1009 ? -15.216 6.423 41.465 1.00 96.44 1009 ALA A C 1
ATOM 7558 O O . ALA A 1 1009 ? -14.993 7.007 42.535 1.00 96.44 1009 ALA A O 1
ATOM 7559 N N . GLU A 1 1010 ? -14.336 6.329 40.480 1.00 97.19 1010 GLU A N 1
ATOM 7560 C CA . GLU A 1 1010 ? -13.062 7.021 40.373 1.00 97.19 1010 GLU A CA 1
ATOM 7561 C C . GLU A 1 1010 ? -13.025 7.767 39.038 1.00 97.19 1010 GLU A C 1
ATOM 7563 O O . GLU A 1 1010 ? -13.129 7.144 37.988 1.00 97.19 1010 GLU A O 1
ATOM 7568 N N . LEU A 1 1011 ? -12.881 9.089 39.088 1.00 97.88 1011 LEU A N 1
ATOM 7569 C CA . LEU A 1 1011 ? -12.666 9.934 37.916 1.00 97.88 1011 LEU A CA 1
ATOM 7570 C C . LEU A 1 1011 ? -11.164 10.150 37.749 1.00 97.88 1011 LEU A C 1
ATOM 7572 O O . LEU A 1 1011 ? -10.524 10.701 38.657 1.00 97.88 1011 LEU A O 1
ATOM 7576 N N . GLN A 1 1012 ? -10.593 9.710 36.635 1.00 95.38 1012 GLN A N 1
ATOM 7577 C CA . GLN A 1 1012 ? -9.170 9.885 36.365 1.00 95.38 1012 GLN A CA 1
ATOM 7578 C C . GLN A 1 1012 ? -8.864 11.321 35.942 1.00 95.38 1012 GLN A C 1
ATOM 7580 O O . GLN A 1 1012 ? -9.645 11.947 35.241 1.00 95.38 1012 GLN A O 1
ATOM 7585 N N . GLY A 1 1013 ? -7.761 11.887 36.436 1.00 92.88 1013 GLY A N 1
ATOM 7586 C CA . GLY A 1 1013 ? -7.320 13.245 36.077 1.00 92.88 1013 GLY A CA 1
ATOM 7587 C C . GLY A 1 1013 ? -8.185 14.406 36.603 1.00 92.88 1013 GLY A C 1
ATOM 7588 O O . GLY A 1 1013 ? -7.741 15.555 36.592 1.00 92.88 1013 GLY A O 1
ATOM 7589 N N . VAL A 1 1014 ? -9.384 14.138 37.128 1.00 95.94 1014 VAL A N 1
ATOM 7590 C CA . VAL A 1 1014 ? -10.304 15.168 37.629 1.00 95.94 1014 VAL A CA 1
ATOM 7591 C C . VAL A 1 1014 ? -9.954 15.589 39.054 1.00 95.94 1014 VAL A C 1
ATOM 7593 O O . VAL A 1 1014 ? -9.743 14.765 39.951 1.00 95.94 1014 VAL A O 1
ATOM 7596 N N . GLN A 1 1015 ? -9.978 16.899 39.308 1.00 96.00 1015 GLN A N 1
ATOM 7597 C CA . GLN A 1 1015 ? -9.737 17.473 40.631 1.00 96.00 1015 GLN A CA 1
ATOM 7598 C C . GLN A 1 1015 ? -11.041 17.628 41.430 1.00 96.00 1015 GLN A C 1
ATOM 7600 O O . GLN A 1 1015 ? -11.979 18.302 41.028 1.00 96.00 1015 GLN A O 1
ATOM 7605 N N . ALA A 1 1016 ? -11.090 17.095 42.647 1.00 94.88 1016 ALA A N 1
ATOM 7606 C CA . ALA A 1 1016 ? -12.304 17.007 43.461 1.00 94.88 1016 ALA A CA 1
ATOM 7607 C C . ALA A 1 1016 ? -12.949 18.363 43.800 1.00 94.88 1016 ALA A C 1
ATOM 7609 O O . ALA A 1 1016 ? -14.104 18.417 44.213 1.00 94.88 1016 ALA A O 1
ATOM 7610 N N . ASN A 1 1017 ? -12.192 19.459 43.712 1.00 93.12 1017 ASN A N 1
ATOM 7611 C CA . ASN A 1 1017 ? -12.669 20.813 43.982 1.00 93.12 1017 ASN A CA 1
ATOM 7612 C C . ASN A 1 1017 ? -13.242 21.533 42.753 1.00 93.12 1017 ASN A C 1
ATOM 7614 O O . ASN A 1 1017 ? -13.734 22.648 42.937 1.00 93.12 1017 ASN A O 1
ATOM 7618 N N . THR A 1 1018 ? -13.141 20.957 41.551 1.00 94.12 1018 THR A N 1
ATOM 7619 C CA . THR A 1 1018 ? -13.796 21.488 40.345 1.00 94.12 1018 THR A CA 1
ATOM 7620 C C . THR A 1 1018 ? -15.244 21.016 40.252 1.00 94.12 1018 THR A C 1
ATOM 7622 O O . THR A 1 1018 ? -16.087 21.789 39.819 1.00 94.12 1018 THR A O 1
ATOM 7625 N N . LEU A 1 1019 ? -15.553 19.830 40.788 1.00 96.12 1019 LEU A N 1
ATOM 7626 C CA . LEU A 1 1019 ? -16.906 19.274 40.815 1.00 96.12 1019 LEU A CA 1
ATOM 7627 C C . LEU A 1 1019 ? -17.882 20.100 41.672 1.00 96.12 1019 LEU A C 1
ATOM 7629 O O . LEU A 1 1019 ? -17.631 20.431 42.839 1.00 96.12 1019 LEU A O 1
ATOM 7633 N N . THR A 1 1020 ? -19.049 20.367 41.101 1.00 94.50 10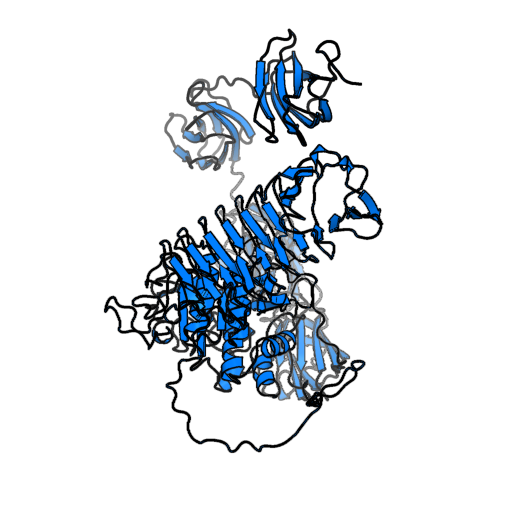20 THR A N 1
ATOM 7634 C CA . THR A 1 1020 ? -20.174 21.114 41.669 1.00 94.50 1020 THR A CA 1
ATOM 7635 C C . THR A 1 1020 ? -21.451 20.272 41.674 1.00 94.50 1020 THR A C 1
ATOM 7637 O O . THR A 1 1020 ? -21.441 19.118 41.283 1.00 94.50 1020 THR A O 1
ATOM 7640 N N . GLU A 1 1021 ? -22.578 20.827 42.135 1.00 94.25 1021 GLU A N 1
ATOM 7641 C CA . GLU A 1 1021 ? -23.880 20.138 42.069 1.00 94.25 1021 GLU A CA 1
ATOM 7642 C C . GLU A 1 1021 ? -24.386 19.958 40.623 1.00 94.25 1021 GLU A C 1
ATOM 7644 O O . GLU A 1 1021 ? -25.223 19.091 40.401 1.00 94.25 1021 GLU A O 1
ATOM 7649 N N . ASN A 1 1022 ? -23.893 20.747 39.658 1.00 93.69 1022 ASN A N 1
ATOM 7650 C CA . ASN A 1 1022 ? -24.332 20.670 38.260 1.00 93.69 1022 ASN A CA 1
ATOM 7651 C C . ASN A 1 1022 ? -23.737 19.469 37.515 1.00 93.69 1022 ASN A C 1
ATOM 7653 O O . ASN A 1 1022 ? -24.372 18.973 36.596 1.00 93.69 1022 ASN A O 1
ATOM 7657 N N . ASP A 1 1023 ? -22.586 18.971 37.964 1.00 96.88 1023 ASP A N 1
ATOM 7658 C CA . ASP A 1 1023 ? -21.911 17.783 37.425 1.00 96.88 1023 ASP A CA 1
ATOM 7659 C C . ASP A 1 1023 ? -22.610 16.473 37.836 1.00 96.88 1023 ASP A C 1
ATOM 7661 O O . ASP A 1 1023 ? -22.089 15.381 37.627 1.00 96.88 1023 ASP A O 1
ATOM 7665 N N . PHE A 1 1024 ? -23.769 16.559 38.504 1.00 96.94 1024 PHE A N 1
ATOM 7666 C CA . PHE A 1 1024 ? -24.502 15.411 39.023 1.00 96.94 1024 PHE A CA 1
ATOM 7667 C C . PHE A 1 1024 ? -25.980 15.474 38.666 1.00 96.94 1024 PHE A C 1
ATOM 7669 O O . PHE A 1 1024 ? -26.671 16.467 38.908 1.00 96.94 1024 PHE A O 1
ATOM 7676 N N . VAL A 1 1025 ? -26.507 14.345 38.205 1.00 95.00 1025 VAL A N 1
ATOM 7677 C CA . VAL A 1 1025 ? -27.920 14.180 37.868 1.00 95.00 1025 VAL A CA 1
ATOM 7678 C C . VAL A 1 1025 ? -28.533 13.118 38.777 1.00 95.00 1025 VAL A C 1
ATOM 7680 O O . VAL A 1 1025 ? -28.048 11.997 38.886 1.00 95.00 1025 VAL A O 1
ATOM 7683 N N . PHE A 1 1026 ? -29.636 13.464 39.449 1.00 93.75 1026 PHE A N 1
ATOM 7684 C CA . PHE A 1 1026 ? -30.356 12.557 40.350 1.00 93.75 1026 PHE A CA 1
ATOM 7685 C C . PHE A 1 1026 ? -31.768 12.300 39.829 1.00 93.75 1026 PHE A C 1
ATOM 7687 O O . PHE A 1 1026 ? -32.591 13.217 39.750 1.00 93.75 1026 PHE A O 1
ATOM 7694 N N . ALA A 1 1027 ? -32.080 11.039 39.539 1.00 90.50 1027 ALA A N 1
ATOM 7695 C CA . ALA A 1 1027 ? -33.388 10.624 39.052 1.00 90.50 1027 ALA A CA 1
ATOM 7696 C C . ALA A 1 1027 ? -34.090 9.668 40.029 1.00 90.50 1027 ALA A C 1
ATOM 7698 O O . ALA A 1 1027 ? -33.506 8.754 40.610 1.00 90.50 1027 ALA A O 1
ATOM 7699 N N . ALA A 1 1028 ? -35.403 9.859 40.203 1.00 84.38 1028 ALA A N 1
ATOM 7700 C CA . ALA A 1 1028 ? -36.219 9.013 41.081 1.00 84.38 1028 ALA A CA 1
ATOM 7701 C C . ALA A 1 1028 ? -36.409 7.577 40.546 1.00 84.38 1028 ALA A C 1
ATOM 7703 O O . ALA A 1 1028 ? -36.849 6.704 41.295 1.00 84.38 1028 ALA A O 1
ATOM 7704 N N . GLN A 1 1029 ? -36.130 7.362 39.260 1.00 83.31 1029 GLN A N 1
ATOM 7705 C CA . GLN A 1 1029 ? -36.113 6.086 38.543 1.00 83.31 1029 GLN A CA 1
ATOM 7706 C C . GLN A 1 1029 ? -34.937 6.118 37.561 1.00 83.31 1029 GLN A C 1
ATOM 7708 O O . GLN A 1 1029 ? -34.535 7.213 37.168 1.00 83.31 1029 GLN A O 1
ATOM 7713 N N . SER A 1 1030 ? -34.404 4.951 37.198 1.00 78.38 1030 SER A N 1
ATOM 7714 C CA . SER A 1 1030 ? -33.451 4.825 36.088 1.00 78.38 1030 SER A CA 1
ATOM 7715 C C . SER A 1 1030 ? -34.042 5.417 34.789 1.00 78.38 1030 SER A C 1
ATOM 7717 O O . SER A 1 1030 ? -35.250 5.251 34.575 1.00 78.38 1030 SER A O 1
ATOM 7719 N N . PRO A 1 1031 ? -33.254 6.135 33.960 1.00 77.25 1031 PRO A N 1
ATOM 7720 C CA . PRO A 1 1031 ? -33.685 6.613 32.639 1.00 77.25 1031 PRO A CA 1
ATOM 7721 C C . PRO A 1 1031 ? -33.907 5.495 31.616 1.00 77.25 1031 PRO A C 1
ATOM 7723 O O . PRO A 1 1031 ? -34.611 5.729 30.635 1.00 77.25 1031 PRO A O 1
ATOM 7726 N N . VAL A 1 1032 ? -33.327 4.320 31.875 1.00 73.38 1032 VAL A N 1
ATOM 7727 C CA . VAL A 1 1032 ? -33.354 3.109 31.044 1.00 73.38 1032 VAL A CA 1
ATOM 7728 C C . VAL A 1 1032 ? -33.907 1.937 31.843 1.00 73.38 1032 VAL A C 1
ATOM 7730 O O . VAL A 1 1032 ? -33.578 1.850 33.059 1.00 73.38 1032 VAL A O 1
#

Foldseek 3Di:
DFQLDPVSAAEDEQFDKDKDKAFPPPRQKGKHKYFAQFWKKKKKKKFKDFAFKKKWKAFPVRDTDDIFGDHTGDMGIDIDTDGGGMMMMMIGGPHGMIIMMMHMHIDHDDDPQPALDPVRAAEDEQWDKDKDKAFVPPRQKGKHKYFAQFWWWKKKKKFKDFAFKKKFKAFPVRDTPDIFGDHTGDMGMDIDTDGGHMMMMMIGGPHGMIIMMMTIHIDDDDDPPPVVQQDPVNAAEDEAQDKDKGKAAPVRFKHKHKYFAPAFFWKKKKKDQWAFWKKKWKAFPVRHTDAIFGDGGGMGMATFTDGGGMMMMMIGHDHGMIIIMIHMHTDDDDPFDDDPFDPDLVSGAEDEAQDKDKGKAQDDRRQKGKHKYFDQAWKWKKKKKAPKRAFKKKFKAANVGHTPDIFGDHTRDMGMDIDGDGGHMIMMMIGGDPNGIIIIMIHMHIDHDDDDDDAQDQDLFFGLEAFALQLLQCVLVLHFRFDQDDDPDPPQQLQLVVNVLVSLVVVVQQLAPAEEEEAFQFAQCVQPQCVVQQDFQPQDDAPPQARRNPPPAGRLGRHAALVVSHSDRDHLQWLSHFLSFQQAGAPPPPFYGHSNNNHHYRRQYQAHNVGDHDPVSLLVSLQRCLLSRHQEYFALDFDADEDVSNLVSQVVSLVSNHAYFYEQFFQQASDRGPPLNSQLPGHAYEFEDDSLSHGDNRTHGHHDRSSRRYYYGHFAQNWGDTPPNDIGGHGGSSSGRSNVRNSVSSSCVSPVPDHRVNSSVSRSRSHDPDSHDDDGDPRPDDDDDPPDDDDDDPDDDDDDDDDDDDDDDDDDDPPCPVVSLQEAEADQEEEEAALPDPPGSHVLANHEYDNDHYQYEHHSQPHDHHNYEYECPAEAYEAEGAELYEYHDAHYAYEYADQSYPENYEYHQHAEEYHAEDHENYEYENYHYAYEHAYDYEAPYEYEDPHFQYEAALYAHHQHQAAYEYEDDDAPRYAYEHHQPQPDAPVQWDWDDDPLKIFIDNDPPGGSYIYHNDDSVSDDRVNYDYYNHGPD

Radius of gyration: 39.47 Å; chains: 1; bounding box: 92×105×97 Å

Sequence (1032 aa):
MTSSSFETAERIDSTDIIDDSVEAGFDDSDYYVFNLAQESTAEVTLDVSEDDADLYLYDSAQNFIALSMNGGLDSEFIVEELAAGDYYLEVEAWSGFTDYTLDLLSFSEPIIDDNDSFDTANRLDATDIISSDVEVDVDDSDYYVFNLAQESTVNVILNVDLDDADLFLYDSSQNVIASSANAGLSSESIVEELAAGDYYLEVEAWSGFTDYTLDLLSVSEEPTYDDGNNTFESAMAIEIGETKTERVSSSDPEDYYSFNLVNDTMIELNLTGIGGDADLELYDANEEYVDGSSSFDSSETIETFLASGEYFIKIDAYSGEIDYELSLASSDSPSIPDDSAGNSLDEALSIGINDTHSEGVGQDGDELDYFRFELDSLSEVTIGLSGLSADLDLELLNVEGGIISSSEKGGFQDESISALLEAGTYFIKVDPFGPAISSYELEIASETASISPEPNPFDARTGYGFLDASVAVASVLNQDPFPIVDLFGDGDEWAVNMVNAPEVWEQGYTGEGMVVAVLDTGIDRNHPDLFDNIWENSGEIPNNGEDDDGNGFVDDVYGWNFAGNKNDTSDLQGHGTHVAGTIAGRDDGVGVTGVAHNAQIMPVKVLGDDGFGTYQGIANGIVYATQNGADVINMSLGGPNPSPIIEDAIEYAVDQGVIVISAAGNEAQEEPAAPGVFADEFGVVVGSVNRSNQQSSFSNEAGEDPSMIYVTAPGEDIYSSIPGGDYDSWNGTSMATPHVAGIVTLMLEANPDLSDQEVREIISSSTTNSPTITTNSDLSGFGIQSAKSSEIAPSFEFQNDDSIPVEIPESADITDLSAVDDLVFGTSNNDTLNAADQNDPYTGNNQITFTGAGEDLVDGSIAGDGSNRNYGGSNADELFAGNNDRLFGEGGNDTLDASQGTGNNRLYGGDDNDDLIAGNDDLLTGGNGDDRLFVRQGGNNLLIGNSGADQFWIATDEIPNSPNIITDFTSGEDAIGFGSFPDLSFNDLIVNQNGENTLIGLEANNPIAELQGVQANTLTENDFVFAAQSPV

Organism: Dactylococcopsis salina (strain PCC 8305) (NCBI:txid13035)

pLDDT: mean 82.26, std 17.07, range [22.0, 98.94]

Secondary structure (DSSP, 8-state):
----STTSPEE--TT-EEEEEEETTTB-EEEEEEEESSSEEEEEEEEESSS-EEEEEEETT--EEEEE--STTSPEEEEEEE-SEEEEEEEEESSSEEEEEEEEEEEPPPP----SSTTT-EEPPTT-EEEEEEETTTB-EEEEEEEESS-EEEEEEEEESSS-EEEEEEETTS-EEEEE--SSSPPEEEEEEE-SEEEEEEEEE-SSEEEEEEEEEEEE-------S--STTTPEE--TTEEEEEEEBTTB-EEEEEEE-SS-EEEEEEEES--S-EEEEEEETTS-EEEEE--TTS-EEEEEEE-SSEEEEEEEESSS-EEEEEEEEEEPPP-PPP--S-SSTTT-EE--TTEEEEEEE-BTTB--EEEEEEESS-EEEEEEEES-SS-EEEEEE-TTS-EEEEE---SSPPEEEEEEE-SEEEEEEEEESTT--EEEEEEEEEEE------PPPPBTTTBT-EEPHHHHHHHHTT---PPP-PPPSSGGGHHHHHTTHHHHHTTT-S-TT-EEEEEES---TT-TTTTTTB---TT--TTSSS-SS-SS-TT-BTBEETTTTBS----SSSHHHHHHHHHH--SSSSS---TTTTPEEEEEE-B-TTS-B-HHHHHHHHHHHHHTT-SEEEE---BSS--HHHHHHHHHHHHTT-EEEEE--SS--SSPPBTGGGGGTSSEEEEEE-TTSPBPTTPPP--S-TTS-EEEEE-SSEEEEETTTEEEEE-SHHHHHHHHHHHHHHHHHH-TT--HHHHHHHHHHSEESSS----S---S------------S-------------PPPS---S---TT--SEEE--SS--EEETT-TTSS--SBS-EEE--SSS-EEE-TT-SSB--EEEEESS--EEE--BS-EEEEEESS-EEE-TTS-B--EEEEEES--EEEE-SS-EEEEEESS-EEEE-SS---EEEEEESS-EEEEESSS--SS-EEESS--BTTBEEEE-S-TT--GGG-EEEEETTEEEEEEETTEEEEEESS--TTT--GGGEEE-SS---

InterPro domains:
  IPR000209 Peptidase S8/S53 domain [PF00082] (511-783)
  IPR007280 Peptidase, C-terminal, archaeal/bacterial [PF04151] (28-92)
  IPR007280 Peptidase, C-terminal, archaeal/bacterial [PF04151] (140-204)
  IPR007280 Peptidase, C-terminal, archaeal/bacterial [PF04151] (254-316)
  IPR007280 Peptidase, C-terminal, archaeal/bacterial [PF04151] (369-431)
  IPR011049 Serralysin-like metalloprotease, C-terminal [SSF51120] (850-1028)
  IPR015500 Peptidase S8, subtilisin-related [PR00723] (511-530)
  IPR015500 Peptidase S8, subtilisin-related [PR00723] (571-584)
  IPR015500 Peptidase S8, subtilisin-related [PR00723] (731-747)
  IPR022398 Peptidase S8, subtilisin, His-active site [PS00137] (575-585)
  IPR023827 Peptidase S8, subtilisin, Asp-active site [PS00136] (516-527)
  IPR023828 Peptidase S8, subtilisin, Ser-active site [PS00138] (732-742)
  IPR034204 Subtilisin-like protease 1, catalytic domain [cd07473] (513-768)
  IPR036852 Peptidase S8/S53 domain superfamily [G3DSA:3.40.50.200] (485-790)
  IPR036852 Peptidase S8/S53 domain superfamily [SSF52743] (493-784)
  IPR050131 Subtilisin-like serine protease [PTHR43806] (306-789)